Protein 5MFG (pdb70)

Structure (mmCIF, N/CA/C/O backbone):
data_5MFG
#
_entry.id   5MFG
#
_cell.length_a   168.540
_cell.length_b   168.540
_cell.length_c   80.580
_cell.angle_alpha   90.00
_cell.angle_beta   90.00
_cell.angle_gamma   120.00
#
_symmetry.space_group_name_H-M   'P 62'
#
loop_
_entity.id
_entity.type
_entity.pdbx_description
1 polymer YIIIM5AII
2 polymer (RR)4
3 non-polymer 'CALCIUM ION'
4 water water
#
loop_
_atom_site.group_PDB
_atom_site.id
_atom_site.type_symbol
_atom_site.label_atom_id
_atom_site.label_alt_id
_atom_site.label_comp_id
_atom_site.label_asym_id
_atom_site.label_entity_id
_atom_site.label_seq_id
_atom_site.pdbx_PDB_ins_code
_atom_site.Cartn_x
_atom_site.Cartn_y
_atom_site.Cartn_z
_atom_site.occupancy
_atom_site.B_iso_or_equiv
_atom_site.auth_seq_id
_atom_site.auth_comp_id
_atom_site.auth_asym_id
_atom_site.auth_atom_id
_atom_site.pdbx_PDB_model_num
ATOM 1 N N . GLU A 1 5 ? -50.735 171.346 16.299 1.00 63.15 12 GLU A N 1
ATOM 2 C CA . GLU A 1 5 ? -51.810 171.897 15.482 1.00 60.23 12 GLU A CA 1
ATOM 3 C C . GLU A 1 5 ? -51.266 172.898 14.472 1.00 56.25 12 GLU A C 1
ATOM 4 O O . GLU A 1 5 ? -50.595 173.862 14.836 1.00 52.15 12 GLU A O 1
ATOM 15 N N . LEU A 1 6 ? -51.564 172.660 13.199 1.00 56.78 13 LEU A N 1
ATOM 16 C CA . LEU A 1 6 ? -51.110 173.534 12.127 1.00 53.91 13 LEU A CA 1
ATOM 17 C C . LEU A 1 6 ? -52.124 174.650 11.893 1.00 52.08 13 LEU A C 1
ATOM 18 O O . LEU A 1 6 ? -51.728 175.812 11.740 1.00 53.70 13 LEU A O 1
ATOM 34 N N . PRO A 1 7 ? -53.428 174.357 11.861 1.00 50.56 14 PRO A N 1
ATOM 35 C CA . PRO A 1 7 ? -54.400 175.450 11.693 1.00 52.63 14 PRO A CA 1
ATOM 36 C C . PRO A 1 7 ? -54.324 176.494 12.788 1.00 52.48 14 PRO A C 1
ATOM 37 O O . PRO A 1 7 ? -54.595 177.673 12.528 1.00 55.73 14 PRO A O 1
ATOM 48 N N . GLN A 1 8 ? -53.971 176.098 14.012 1.00 53.21 15 GLN A N 1
ATOM 49 C CA . GLN A 1 8 ? -53.825 177.071 15.087 1.00 55.40 15 GLN A CA 1
ATOM 50 C C . GLN A 1 8 ? -52.838 178.163 14.693 1.00 55.44 15 GLN A C 1
ATOM 51 O O . GLN A 1 8 ? -53.116 179.357 14.856 1.00 58.45 15 GLN A O 1
ATOM 65 N N . MET A 1 9 ? -51.679 177.772 14.159 1.00 52.12 16 MET A N 1
ATOM 66 C CA . MET A 1 9 ? -50.713 178.758 13.690 1.00 51.00 16 MET A CA 1
ATOM 67 C C . MET A 1 9 ? -51.314 179.622 12.592 1.00 48.90 16 MET A C 1
ATOM 68 O O . MET A 1 9 ? -51.282 180.855 12.666 1.00 50.97 16 MET A O 1
ATOM 82 N N . VAL A 1 10 ? -51.866 178.986 11.556 1.00 45.45 17 VAL A N 1
ATOM 83 C CA . VAL A 1 10 ? -52.456 179.734 10.450 1.00 44.17 17 VAL A CA 1
ATOM 84 C C . VAL A 1 10 ? -53.445 180.758 10.984 1.00 46.19 17 VAL A C 1
ATOM 85 O O . VAL A 1 10 ? -53.431 181.932 10.594 1.00 46.35 17 VAL A O 1
ATOM 98 N N . GLN A 1 11 ? -54.318 180.326 11.894 1.00 49.04 18 GLN A N 1
ATOM 99 C CA . GLN A 1 11 ? -55.209 181.259 12.570 1.00 48.15 18 GLN A CA 1
ATOM 100 C C . GLN A 1 11 ? -54.414 182.388 13.211 1.00 45.13 18 GLN A C 1
ATOM 101 O O . GLN A 1 11 ? -54.737 183.568 13.042 1.00 45.13 18 GLN A O 1
ATOM 115 N N . GLN A 1 12 ? -53.355 182.038 13.942 1.00 43.81 19 GLN A N 1
ATOM 116 C CA . GLN A 1 12 ? -52.564 183.017 14.677 1.00 47.68 19 GLN A CA 1
ATOM 117 C C . GLN A 1 12 ? -51.762 183.939 13.771 1.00 44.94 19 GLN A C 1
ATOM 118 O O . GLN A 1 12 ? -51.106 184.854 14.280 1.00 41.10 19 GLN A O 1
ATOM 132 N N . LEU A 1 13 ? -51.794 183.732 12.453 1.00 43.27 20 LEU A N 1
ATOM 133 C CA . LEU A 1 13 ? -51.148 184.668 11.543 1.00 40.55 20 LEU A CA 1
ATOM 134 C C . LEU A 1 13 ? -51.927 185.967 11.410 1.00 39.60 20 LEU A C 1
ATOM 135 O O . LEU A 1 13 ? -51.380 186.952 10.905 1.00 37.45 20 LEU A O 1
ATOM 151 N N . ASN A 1 14 ? -53.187 185.986 11.837 1.00 39.89 21 ASN A N 1
ATOM 152 C CA . ASN A 1 14 ? -53.998 187.194 11.857 1.00 39.80 21 ASN A CA 1
ATOM 153 C C . ASN A 1 14 ? -54.125 187.785 13.249 1.00 36.95 21 ASN A C 1
ATOM 154 O O . ASN A 1 14 ? -54.856 188.762 13.429 1.00 37.69 21 ASN A O 1
ATOM 165 N N . SER A 1 15 ? -53.437 187.220 14.230 1.00 37.70 22 SER A N 1
ATOM 166 C CA . SER A 1 15 ? -53.539 187.719 15.587 1.00 39.13 22 SER A CA 1
ATOM 167 C C . SER A 1 15 ? -52.965 189.132 15.664 1.00 41.66 22 SER A C 1
ATOM 168 O O . SER A 1 15 ? -51.914 189.407 15.081 1.00 35.75 22 SER A O 1
ATOM 176 N N . PRO A 1 16 ? -53.627 190.053 16.367 1.00 39.82 23 PRO A N 1
ATOM 177 C CA . PRO A 1 16 ? -53.020 191.366 16.599 1.00 40.29 23 PRO A CA 1
ATOM 178 C C . PRO A 1 16 ? -51.959 191.354 17.683 1.00 41.78 23 PRO A C 1
ATOM 179 O O . PRO A 1 16 ? -51.314 192.383 17.912 1.00 41.87 23 PRO A O 1
ATOM 190 N N . ASP A 1 17 ? -51.770 190.223 18.352 1.00 38.51 24 ASP A N 1
ATOM 191 C CA . ASP A 1 17 ? -50.758 190.091 19.390 1.00 39.83 24 ASP A CA 1
ATOM 192 C C . ASP A 1 17 ? -49.425 189.775 18.725 1.00 41.53 24 ASP A C 1
ATOM 193 O O . ASP A 1 17 ? -49.200 188.646 18.278 1.00 40.42 24 ASP A O 1
ATOM 202 N N . GLN A 1 18 ? -48.539 190.772 18.662 1.00 40.51 25 GLN A N 1
ATOM 203 C CA . GLN A 1 18 ? -47.271 190.595 17.961 1.00 39.31 25 GLN A CA 1
ATOM 204 C C . GLN A 1 18 ? -46.459 189.448 18.551 1.00 41.31 25 GLN A C 1
ATOM 205 O O . GLN A 1 18 ? -45.774 188.723 17.820 1.00 40.67 25 GLN A O 1
ATOM 219 N N . GLN A 1 19 ? -46.514 189.271 19.870 1.00 42.78 26 GLN A N 1
ATOM 220 C CA . GLN A 1 19 ? -45.780 188.173 20.492 1.00 45.71 26 GLN A CA 1
ATOM 221 C C . GLN A 1 19 ? -46.346 186.826 20.064 1.00 45.75 26 GLN A C 1
ATOM 222 O O . GLN A 1 19 ? -45.591 185.887 19.788 1.00 47.85 26 GLN A O 1
ATOM 236 N N . GLU A 1 20 ? -47.674 186.713 20.001 1.00 46.37 27 GLU A N 1
ATOM 237 C CA . GLU A 1 20 ? -48.298 185.480 19.533 1.00 47.65 27 GLU A CA 1
ATOM 238 C C . GLU A 1 20 ? -48.096 185.293 18.036 1.00 47.29 27 GLU A C 1
ATOM 239 O O . GLU A 1 20 ? -48.014 184.157 17.557 1.00 43.97 27 GLU A O 1
ATOM 251 N N . LEU A 1 21 ? -48.006 186.391 17.286 1.00 42.84 28 LEU A N 1
ATOM 252 C CA . LEU A 1 21 ? -47.766 186.297 15.852 1.00 41.21 28 LEU A CA 1
ATOM 253 C C . LEU A 1 21 ? -46.338 185.852 15.563 1.00 39.65 28 LEU A C 1
ATOM 254 O O . LEU A 1 21 ? -46.110 184.965 14.733 1.00 40.12 28 LEU A O 1
ATOM 270 N N . GLN A 1 22 ? -45.362 186.453 16.248 1.00 39.93 29 GLN A N 1
ATOM 271 C CA . GLN A 1 22 ? -43.961 186.135 15.987 1.00 43.45 29 GLN A CA 1
ATOM 272 C C . GLN A 1 22 ? -43.646 184.681 16.304 1.00 42.67 29 GLN A C 1
ATOM 273 O O . GLN A 1 22 ? -42.784 184.075 15.656 1.00 36.83 29 GLN A O 1
ATOM 287 N N . SER A 1 23 ? -44.315 184.109 17.305 1.00 43.44 30 SER A N 1
ATOM 288 C CA . SER A 1 23 ? -44.109 182.701 17.615 1.00 44.14 30 SER A CA 1
ATOM 289 C C . SER A 1 23 ? -44.641 181.812 16.499 1.00 42.02 30 SER A C 1
ATOM 290 O O . SER A 1 23 ? -43.980 180.850 16.095 1.00 46.41 30 SER A O 1
ATOM 298 N N . ALA A 1 24 ? -45.831 182.123 15.984 1.00 46.95 31 ALA A N 1
ATOM 299 C CA . ALA A 1 24 ? -46.396 181.330 14.898 1.00 42.61 31 ALA A CA 1
ATOM 300 C C . ALA A 1 24 ? -45.572 181.456 13.627 1.00 40.01 31 ALA A C 1
ATOM 301 O O . ALA A 1 24 ? -45.538 180.523 12.818 1.00 40.95 31 ALA A O 1
ATOM 308 N N . LEU A 1 25 ? -44.915 182.598 13.432 1.00 41.30 32 LEU A N 1
ATOM 309 C CA . LEU A 1 25 ? -44.088 182.793 12.246 1.00 44.18 32 LEU A CA 1
ATOM 310 C C . LEU A 1 25 ? -42.830 181.937 12.311 1.00 45.17 32 LEU A C 1
ATOM 311 O O . LEU A 1 25 ? -42.590 181.094 11.439 1.00 44.29 32 LEU A O 1
ATOM 327 N N . ARG A 1 26 ? -42.007 182.142 13.341 1.00 44.63 33 ARG A N 1
ATOM 328 C CA . ARG A 1 26 ? -40.756 181.398 13.437 1.00 47.29 33 ARG A CA 1
ATOM 329 C C . ARG A 1 26 ? -41.017 179.898 13.468 1.00 46.64 33 ARG A C 1
ATOM 330 O O . ARG A 1 26 ? -40.244 179.114 12.905 1.00 58.51 33 ARG A O 1
ATOM 351 N N . LYS A 1 27 ? -42.108 179.478 14.110 1.00 43.43 34 LYS A N 1
ATOM 352 C CA . LYS A 1 27 ? -42.459 178.063 14.103 1.00 45.48 34 LYS A CA 1
ATOM 353 C C . LYS A 1 27 ? -42.827 177.602 12.700 1.00 46.73 34 LYS A C 1
ATOM 354 O O . LYS A 1 27 ? -42.525 176.469 12.311 1.00 54.57 34 LYS A O 1
ATOM 373 N N . LEU A 1 28 ? -43.483 178.466 11.928 1.00 41.84 35 LEU A N 1
ATOM 374 C CA . LEU A 1 28 ? -43.798 178.124 10.549 1.00 46.09 35 LEU A CA 1
ATOM 375 C C . LEU A 1 28 ? -42.531 178.008 9.715 1.00 45.31 35 LEU A C 1
ATOM 376 O O . LEU A 1 28 ? -42.417 177.112 8.871 1.00 44.50 35 LEU A O 1
ATOM 392 N N . SER A 1 29 ? -41.575 178.915 9.930 1.00 45.32 36 SER A N 1
ATOM 393 C CA . SER A 1 29 ? -40.279 178.796 9.273 1.00 45.01 36 SER A CA 1
ATOM 394 C C . SER A 1 29 ? -39.630 177.459 9.600 1.00 45.45 36 SER A C 1
ATOM 395 O O . SER A 1 29 ? -38.991 176.841 8.741 1.00 47.87 36 SER A O 1
ATOM 403 N N . GLN A 1 30 ? -39.788 176.997 10.840 1.00 46.49 37 GLN A N 1
ATOM 404 C CA . GLN A 1 30 ? -39.269 175.688 11.218 1.00 50.04 37 GLN A CA 1
ATOM 405 C C . GLN A 1 30 ? -39.986 174.578 10.461 1.00 49.00 37 GLN A C 1
ATOM 406 O O . GLN A 1 30 ? -39.350 173.629 9.989 1.00 52.37 37 GLN A O 1
ATOM 420 N N . ILE A 1 31 ? -41.308 174.686 10.324 1.00 45.97 38 ILE A N 1
ATOM 421 C CA . ILE A 1 31 ? -42.071 173.658 9.626 1.00 48.20 38 ILE A CA 1
ATOM 422 C C . ILE A 1 31 ? -41.765 173.684 8.135 1.00 48.65 38 ILE A C 1
ATOM 423 O O . ILE A 1 31 ? -41.615 172.634 7.501 1.00 52.25 38 ILE A O 1
ATOM 439 N N . ALA A 1 32 ? -41.677 174.879 7.549 1.00 45.46 39 ALA A N 1
ATOM 440 C CA . ALA A 1 32 ? -41.370 174.978 6.128 1.00 46.07 39 ALA A CA 1
ATOM 441 C C . ALA A 1 32 ? -40.072 174.261 5.792 1.00 46.94 39 ALA A C 1
ATOM 442 O O . ALA A 1 32 ? -39.929 173.719 4.691 1.00 47.41 39 ALA A O 1
ATOM 449 N N . SER A 1 33 ? -39.119 174.254 6.717 1.00 50.06 40 SER A N 1
ATOM 450 C CA . SER A 1 33 ? -37.930 173.438 6.558 1.00 51.13 40 SER A CA 1
ATOM 451 C C . SER A 1 33 ? -38.269 171.976 6.825 1.00 54.77 40 SER A C 1
ATOM 452 O O . SER A 1 33 ? -39.298 171.648 7.421 1.00 61.99 40 SER A O 1
ATOM 460 N N . GLY A 1 34 ? -37.392 171.094 6.370 1.00 61.95 41 GLY A N 1
ATOM 461 C CA . GLY A 1 34 ? -37.557 169.676 6.591 1.00 63.12 41 GLY A CA 1
ATOM 462 C C . GLY A 1 34 ? -38.235 168.915 5.476 1.00 59.26 41 GLY A C 1
ATOM 463 O O . GLY A 1 34 ? -38.679 167.786 5.710 1.00 61.94 41 GLY A O 1
ATOM 467 N N . GLY A 1 35 ? -38.337 169.491 4.281 1.00 58.29 42 GLY A N 1
ATOM 468 C CA . GLY A 1 35 ? -38.832 168.760 3.131 1.00 59.13 42 GLY A CA 1
ATOM 469 C C . GLY A 1 35 ? -40.069 169.361 2.500 1.00 49.17 42 GLY A C 1
ATOM 470 O O . GLY A 1 35 ? -40.798 170.127 3.136 1.00 49.69 42 GLY A O 1
ATOM 474 N N . ASN A 1 36 ? -40.313 169.008 1.235 1.00 46.69 43 ASN A N 1
ATOM 475 C CA . ASN A 1 36 ? -41.487 169.497 0.525 1.00 48.02 43 ASN A CA 1
ATOM 476 C C . ASN A 1 36 ? -42.785 169.019 1.155 1.00 50.56 43 ASN A C 1
ATOM 477 O O . ASN A 1 36 ? -43.825 169.656 0.963 1.00 55.97 43 ASN A O 1
ATOM 488 N N . GLU A 1 37 ? -42.753 167.905 1.889 1.00 54.85 44 GLU A N 1
ATOM 489 C CA . GLU A 1 37 ? -43.970 167.387 2.504 1.00 55.89 44 GLU A CA 1
ATOM 490 C C . GLU A 1 37 ? -44.501 168.350 3.555 1.00 51.59 44 GLU A C 1
ATOM 491 O O . GLU A 1 37 ? -45.686 168.704 3.549 1.00 49.30 44 GLU A O 1
ATOM 503 N N . GLN A 1 38 ? -43.637 168.782 4.475 1.00 53.50 45 GLN A N 1
ATOM 504 C CA . GLN A 1 38 ? -44.051 169.779 5.454 1.00 55.31 45 GLN A CA 1
ATOM 505 C C . GLN A 1 38 ? -44.396 171.100 4.779 1.00 57.33 45 GLN A C 1
ATOM 506 O O . GLN A 1 38 ? -45.306 171.808 5.226 1.00 51.97 45 GLN A O 1
ATOM 520 N N . ILE A 1 39 ? -43.691 171.444 3.699 1.00 55.08 46 ILE A N 1
ATOM 521 C CA . ILE A 1 39 ? -44.040 172.634 2.929 1.00 49.03 46 ILE A CA 1
ATOM 522 C C . ILE A 1 39 ? -45.468 172.523 2.412 1.00 46.56 46 ILE A C 1
ATOM 523 O O . ILE A 1 39 ? -46.271 173.454 2.540 1.00 46.58 46 ILE A O 1
ATOM 539 N N . GLN A 1 40 ? -45.807 171.376 1.824 1.00 46.96 47 GLN A N 1
ATOM 540 C CA . GLN A 1 40 ? -47.144 171.204 1.268 1.00 47.50 47 GLN A CA 1
ATOM 541 C C . GLN A 1 40 ? -48.204 171.275 2.358 1.00 47.38 47 GLN A C 1
ATOM 542 O O . GLN A 1 40 ? -49.288 171.831 2.146 1.00 44.03 47 GLN A O 1
ATOM 556 N N . ALA A 1 41 ? -47.912 170.712 3.533 1.00 47.35 48 ALA A N 1
ATOM 557 C CA . ALA A 1 41 ? -48.857 170.784 4.641 1.00 51.26 48 ALA A CA 1
ATOM 558 C C . ALA A 1 41 ? -49.140 172.229 5.019 1.00 49.94 48 ALA A C 1
ATOM 559 O O . ALA A 1 41 ? -50.292 172.604 5.266 1.00 49.00 48 ALA A O 1
ATOM 566 N N . VAL A 1 42 ? -48.096 173.055 5.075 1.00 51.65 49 VAL A N 1
ATOM 567 C CA . VAL A 1 42 ? -48.285 174.481 5.319 1.00 48.43 49 VAL A CA 1
ATOM 568 C C . VAL A 1 42 ? -49.175 175.084 4.241 1.00 46.24 49 VAL A C 1
ATOM 569 O O . VAL A 1 42 ? -50.105 175.845 4.530 1.00 46.86 49 VAL A O 1
ATOM 582 N N . ILE A 1 43 ? -48.906 174.744 2.978 1.00 45.99 50 ILE A N 1
ATOM 583 C CA . ILE A 1 43 ? -49.692 175.288 1.876 1.00 43.08 50 ILE A CA 1
ATOM 584 C C . ILE A 1 43 ? -51.144 174.851 1.991 1.00 45.52 50 ILE A C 1
ATOM 585 O O . ILE A 1 43 ? -52.065 175.642 1.760 1.00 55.60 50 ILE A O 1
ATOM 601 N N . ASP A 1 44 ? -51.373 173.584 2.343 1.00 46.75 51 ASP A N 1
ATOM 602 C CA . ASP A 1 44 ? -52.737 173.071 2.402 1.00 48.49 51 ASP A CA 1
ATOM 603 C C . ASP A 1 44 ? -53.534 173.708 3.532 1.00 48.59 51 ASP A C 1
ATOM 604 O O . ASP A 1 44 ? -54.746 173.903 3.397 1.00 57.67 51 ASP A O 1
ATOM 613 N N . ALA A 1 45 ? -52.881 174.040 4.646 1.00 49.78 52 ALA A N 1
ATOM 614 C CA . ALA A 1 45 ? -53.567 174.681 5.762 1.00 50.61 52 ALA A CA 1
ATOM 615 C C . ALA A 1 45 ? -54.019 176.100 5.444 1.00 46.43 52 ALA A C 1
ATOM 616 O O . ALA A 1 45 ? -54.680 176.719 6.285 1.00 46.68 52 ALA A O 1
ATOM 623 N N . GLY A 1 46 ? -53.680 176.628 4.271 1.00 46.64 53 GLY A N 1
ATOM 624 C CA . GLY A 1 46 ? -54.166 177.931 3.860 1.00 47.94 53 GLY A CA 1
ATOM 625 C C . GLY A 1 46 ? -53.459 179.099 4.509 1.00 45.85 53 GLY A C 1
ATOM 626 O O . GLY A 1 46 ? -54.111 180.075 4.898 1.00 47.98 53 GLY A O 1
ATOM 630 N N . ALA A 1 47 ? -52.138 179.033 4.631 1.00 41.34 54 ALA A N 1
ATOM 631 C CA . ALA A 1 47 ? -51.387 180.095 5.285 1.00 46.82 54 ALA A CA 1
ATOM 632 C C . ALA A 1 47 ? -50.982 181.215 4.337 1.00 44.29 54 ALA A C 1
ATOM 633 O O . ALA A 1 47 ? -50.911 182.373 4.760 1.00 50.47 54 ALA A O 1
ATOM 640 N N . LEU A 1 48 ? -50.728 180.902 3.069 1.00 42.24 55 LEU A N 1
ATOM 641 C CA . LEU A 1 48 ? -50.102 181.864 2.165 1.00 41.49 55 LEU A CA 1
ATOM 642 C C . LEU A 1 48 ? -50.799 183.218 2.113 1.00 40.18 55 LEU A C 1
ATOM 643 O O . LEU A 1 48 ? -50.095 184.240 2.146 1.00 41.95 55 LEU A O 1
ATOM 659 N N . PRO A 1 49 ? -52.128 183.311 2.025 1.00 40.71 56 PRO A N 1
ATOM 660 C CA . PRO A 1 49 ? -52.752 184.647 1.967 1.00 41.50 56 PRO A CA 1
ATOM 661 C C . PRO A 1 49 ? -52.331 185.562 3.105 1.00 38.30 56 PRO A C 1
ATOM 662 O O . PRO A 1 49 ? -51.989 186.726 2.868 1.00 37.11 56 PRO A O 1
ATOM 673 N N . ALA A 1 50 ? -52.347 185.064 4.342 1.00 40.60 57 ALA A N 1
ATOM 674 C CA . ALA A 1 50 ? -51.937 185.884 5.477 1.00 40.50 57 ALA A CA 1
ATOM 675 C C . ALA A 1 50 ? -50.438 186.155 5.449 1.00 39.21 57 ALA A C 1
ATOM 676 O O . ALA A 1 50 ? -49.991 187.239 5.840 1.00 36.59 57 ALA A O 1
ATOM 683 N N . LEU A 1 51 ? -49.647 185.182 4.994 1.00 38.73 58 LEU A N 1
ATOM 684 C CA . LEU A 1 51 ? -48.202 185.370 4.891 1.00 42.03 58 LEU A CA 1
ATOM 685 C C . LEU A 1 51 ? -47.864 186.531 3.968 1.00 38.78 58 LEU A C 1
ATOM 686 O O . LEU A 1 51 ? -47.167 187.473 4.358 1.00 39.13 58 LEU A O 1
ATOM 702 N N . VAL A 1 52 ? -48.332 186.462 2.722 1.00 35.45 59 VAL A N 1
ATOM 703 C CA . VAL A 1 52 ? -48.045 187.517 1.756 1.00 33.54 59 VAL A CA 1
ATOM 704 C C . VAL A 1 52 ? -48.554 188.856 2.267 1.00 31.70 59 VAL A C 1
ATOM 705 O O . VAL A 1 52 ? -47.907 189.894 2.090 1.00 33.46 59 VAL A O 1
ATOM 718 N N . GLN A 1 53 ? -49.722 188.852 2.910 1.00 37.10 60 GLN A N 1
ATOM 719 C CA . GLN A 1 53 ? -50.294 190.085 3.437 1.00 33.70 60 GLN A CA 1
ATOM 720 C C . GLN A 1 53 ? -49.303 190.808 4.339 1.00 35.61 60 GLN A C 1
ATOM 721 O O . GLN A 1 53 ? -49.220 192.041 4.328 1.00 34.68 60 GLN A O 1
ATOM 735 N N . LEU A 1 54 ? -48.532 190.054 5.120 1.00 37.51 61 LEU A N 1
ATOM 736 C CA . LEU A 1 54 ? -47.566 190.648 6.032 1.00 34.88 61 LEU A CA 1
ATOM 737 C C . LEU A 1 54 ? -46.352 191.226 5.320 1.00 35.32 61 LEU A C 1
ATOM 738 O O . LEU A 1 54 ? -45.512 191.841 5.983 1.00 34.02 61 LEU A O 1
ATOM 754 N N . LEU A 1 55 ? -46.230 191.045 4.003 1.00 33.52 62 LEU A N 1
ATOM 755 C CA . LEU A 1 55 ? -45.087 191.589 3.278 1.00 34.60 62 LEU A CA 1
ATOM 756 C C . LEU A 1 55 ? -45.177 193.095 3.082 1.00 33.60 62 LEU A C 1
ATOM 757 O O . LEU A 1 55 ? -44.185 193.710 2.682 1.00 32.08 62 LEU A O 1
ATOM 773 N N . SER A 1 56 ? -46.332 193.696 3.337 1.00 35.95 63 SER A N 1
ATOM 774 C CA . SER A 1 56 ? -46.473 195.142 3.334 1.00 36.18 63 SER A CA 1
ATOM 775 C C . SER A 1 56 ? -46.265 195.746 4.716 1.00 34.01 63 SER A C 1
ATOM 776 O O . SER A 1 56 ? -46.493 196.945 4.895 1.00 37.67 63 SER A O 1
ATOM 784 N N . SER A 1 57 ? -45.827 194.949 5.685 1.00 35.69 64 SER A N 1
ATOM 785 C CA . SER A 1 57 ? -45.752 195.409 7.062 1.00 33.15 64 SER A CA 1
ATOM 786 C C . SER A 1 57 ? -44.584 196.376 7.249 1.00 33.45 64 SER A C 1
ATOM 787 O O . SER A 1 57 ? -43.479 196.118 6.763 1.00 29.37 64 SER A O 1
ATOM 795 N N . PRO A 1 58 ? -44.791 197.492 7.953 1.00 36.94 65 PRO A N 1
ATOM 796 C CA . PRO A 1 58 ? -43.665 198.349 8.340 1.00 36.03 65 PRO A CA 1
ATOM 797 C C . PRO A 1 58 ? -42.906 197.845 9.555 1.00 34.10 65 PRO A C 1
ATOM 798 O O . PRO A 1 58 ? -41.979 198.523 10.011 1.00 30.80 65 PRO A O 1
ATOM 809 N N . ASN A 1 59 ? -43.287 196.687 10.091 1.00 32.59 66 ASN A N 1
ATOM 810 C CA . ASN A 1 59 ? -42.610 196.084 11.233 1.00 33.69 66 ASN A CA 1
ATOM 811 C C . ASN A 1 59 ? -41.523 195.168 10.690 1.00 34.16 66 ASN A C 1
ATOM 812 O O . ASN A 1 59 ? -41.800 194.068 10.209 1.00 30.28 66 ASN A O 1
ATOM 823 N N . GLU A 1 60 ? -40.275 195.625 10.772 1.00 33.58 67 GLU A N 1
ATOM 824 C CA . GLU A 1 60 ? -39.173 194.860 10.205 1.00 32.93 67 GLU A CA 1
ATOM 825 C C . GLU A 1 60 ? -39.021 193.506 10.884 1.00 29.64 67 GLU A C 1
ATOM 826 O O . GLU A 1 60 ? -38.616 192.533 10.242 1.00 36.74 67 GLU A O 1
ATOM 838 N N . GLN A 1 61 ? -39.341 193.424 12.174 1.00 29.41 68 GLN A N 1
ATOM 839 C CA . GLN A 1 61 ? -39.240 192.154 12.884 1.00 33.42 68 GLN A CA 1
ATOM 840 C C . GLN A 1 61 ? -40.212 191.131 12.314 1.00 32.26 68 GLN A C 1
ATOM 841 O O . GLN A 1 61 ? -39.863 189.959 12.140 1.00 29.93 68 GLN A O 1
ATOM 855 N N . ILE A 1 62 ? -41.438 191.558 12.020 1.00 32.62 69 ILE A N 1
ATOM 856 C CA . ILE A 1 62 ? -42.412 190.667 11.403 1.00 32.21 69 ILE A CA 1
ATOM 857 C C . ILE A 1 62 ? -42.044 190.410 9.949 1.00 33.20 69 ILE A C 1
ATOM 858 O O . ILE A 1 62 ? -42.066 189.269 9.475 1.00 32.14 69 ILE A O 1
ATOM 874 N N . LEU A 1 63 ? -41.709 191.472 9.217 1.00 31.99 70 LEU A N 1
ATOM 875 C CA . LEU A 1 63 ? -41.353 191.331 7.810 1.00 32.64 70 LEU A CA 1
ATOM 876 C C . LEU A 1 63 ? -40.222 190.328 7.627 1.00 30.48 70 LEU A C 1
ATOM 877 O O . LEU A 1 63 ? -40.306 189.417 6.797 1.00 28.60 70 LEU A O 1
ATOM 893 N N . GLN A 1 64 ? -39.152 190.477 8.405 1.00 32.66 71 GLN A N 1
ATOM 894 C CA . GLN A 1 64 ? -38.007 189.585 8.274 1.00 36.89 71 GLN A CA 1
ATOM 895 C C . GLN A 1 64 ? -38.432 188.124 8.375 1.00 37.80 71 GLN A C 1
ATOM 896 O O . GLN A 1 64 ? -38.236 187.338 7.442 1.00 40.97 71 GLN A O 1
ATOM 910 N N . GLU A 1 65 ? -39.029 187.743 9.504 1.00 37.33 72 GLU A N 1
ATOM 911 C CA . GLU A 1 65 ? -39.408 186.348 9.692 1.00 36.23 72 GLU A CA 1
ATOM 912 C C . GLU A 1 65 ? -40.420 185.903 8.647 1.00 34.65 72 GLU A C 1
ATOM 913 O O . GLU A 1 65 ? -40.412 184.739 8.232 1.00 34.27 72 GLU A O 1
ATOM 925 N N . ALA A 1 66 ? -41.292 186.807 8.203 1.00 34.85 73 ALA A N 1
ATOM 926 C CA . ALA A 1 66 ? -42.228 186.469 7.137 1.00 36.30 73 ALA A CA 1
ATOM 927 C C . ALA A 1 66 ? -41.488 186.090 5.861 1.00 36.83 73 ALA A C 1
ATOM 928 O O . ALA A 1 66 ? -41.777 185.060 5.244 1.00 35.84 73 ALA A O 1
ATOM 935 N N . LEU A 1 67 ? -40.536 186.926 5.442 1.00 35.70 74 LEU A N 1
ATOM 936 C CA . LEU A 1 67 ? -39.714 186.594 4.283 1.00 37.04 74 LEU A CA 1
ATOM 937 C C . LEU A 1 67 ? -38.982 185.276 4.492 1.00 34.45 74 LEU A C 1
ATOM 938 O O . LEU A 1 67 ? -38.814 184.492 3.552 1.00 35.15 74 LEU A O 1
ATOM 954 N N . TRP A 1 68 ? -38.539 185.018 5.721 1.00 39.28 75 TRP A N 1
ATOM 955 C CA . TRP A 1 68 ? -37.855 183.766 6.024 1.00 41.86 75 TRP A CA 1
ATOM 956 C C . TRP A 1 68 ? -38.749 182.572 5.715 1.00 41.33 75 TRP A C 1
ATOM 957 O O . TRP A 1 68 ? -38.318 181.604 5.079 1.00 42.45 75 TRP A O 1
ATOM 978 N N . ALA A 1 69 ? -40.004 182.624 6.160 1.00 37.04 76 ALA A N 1
ATOM 979 C CA . ALA A 1 69 ? -40.926 181.521 5.914 1.00 41.15 76 ALA A CA 1
ATOM 980 C C . ALA A 1 69 ? -41.214 181.359 4.425 1.00 38.80 76 ALA A C 1
ATOM 981 O O . ALA A 1 69 ? -41.205 180.242 3.897 1.00 39.58 76 ALA A O 1
ATOM 988 N N . LEU A 1 70 ? -41.480 182.466 3.733 1.00 37.67 77 LEU A N 1
ATOM 989 C CA . LEU A 1 70 ? -41.767 182.402 2.307 1.00 37.09 77 LEU A CA 1
ATOM 990 C C . LEU A 1 70 ? -40.606 181.778 1.548 1.00 38.44 77 LEU A C 1
ATOM 991 O O . LEU A 1 70 ? -40.806 181.003 0.608 1.00 39.19 77 LEU A O 1
ATOM 1007 N N . SER A 1 71 ? -39.376 182.097 1.951 1.00 41.65 78 SER A N 1
ATOM 1008 C CA A SER A 1 71 ? -38.214 181.533 1.274 0.57 46.40 78 SER A CA 1
ATOM 1009 C CA B SER A 1 71 ? -38.209 181.533 1.282 0.43 48.64 78 SER A CA 1
ATOM 1010 C C . SER A 1 71 ? -38.149 180.024 1.466 1.00 43.35 78 SER A C 1
ATOM 1011 O O . SER A 1 71 ? -37.863 179.284 0.517 1.00 43.48 78 SER A O 1
ATOM 1025 N N . ASN A 1 72 ? -38.407 179.547 2.684 1.00 40.05 79 ASN A N 1
ATOM 1026 C CA . ASN A 1 72 ? -38.413 178.109 2.924 1.00 41.87 79 ASN A CA 1
ATOM 1027 C C . ASN A 1 72 ? -39.463 177.433 2.058 1.00 41.66 79 ASN A C 1
ATOM 1028 O O . ASN A 1 72 ? -39.185 176.438 1.381 1.00 46.62 79 ASN A O 1
ATOM 1039 N N . ILE A 1 73 ? -40.682 177.973 2.064 1.00 43.22 80 ILE A N 1
ATOM 1040 C CA . ILE A 1 73 ? -41.737 177.447 1.206 1.00 41.73 80 ILE A CA 1
ATOM 1041 C C . ILE A 1 73 ? -41.284 177.445 -0.246 1.00 40.48 80 ILE A C 1
ATOM 1042 O O . ILE A 1 73 ? -41.533 176.489 -0.990 1.00 45.80 80 ILE A O 1
ATOM 1058 N N . ALA A 1 74 ? -40.611 178.513 -0.673 1.00 41.10 81 ALA A N 1
ATOM 1059 C CA . ALA A 1 74 ? -40.145 178.610 -2.048 1.00 47.18 81 ALA A CA 1
ATOM 1060 C C . ALA A 1 74 ? -38.975 177.683 -2.340 1.00 41.16 81 ALA A C 1
ATOM 1061 O O . ALA A 1 74 ? -38.589 177.554 -3.507 1.00 37.04 81 ALA A O 1
ATOM 1068 N N . SER A 1 75 ? -38.399 177.045 -1.324 1.00 42.86 82 SER A N 1
ATOM 1069 C CA . SER A 1 75 ? -37.336 176.076 -1.547 1.00 44.75 82 SER A CA 1
ATOM 1070 C C . SER A 1 75 ? -37.868 174.712 -1.964 1.00 49.85 82 SER A C 1
ATOM 1071 O O . SER A 1 75 ? -37.070 173.806 -2.226 1.00 50.98 82 SER A O 1
ATOM 1079 N N . GLY A 1 76 ? -39.184 174.544 -2.035 1.00 47.06 83 GLY A N 1
ATOM 1080 C CA . GLY A 1 76 ? -39.775 173.284 -2.425 1.00 48.35 83 GLY A CA 1
ATOM 1081 C C . GLY A 1 76 ? -39.797 173.111 -3.929 1.00 44.62 83 GLY A C 1
ATOM 1082 O O . GLY A 1 76 ? -39.019 173.720 -4.669 1.00 42.34 83 GLY A O 1
ATOM 1086 N N . GLY A 1 77 ? -40.709 172.262 -4.384 1.00 40.95 84 GLY A N 1
ATOM 1087 C CA . GLY A 1 77 ? -40.835 171.992 -5.798 1.00 41.53 84 GLY A CA 1
ATOM 1088 C C . GLY A 1 77 ? -41.471 173.145 -6.547 1.00 43.89 84 GLY A C 1
ATOM 1089 O O . GLY A 1 77 ? -42.034 174.078 -5.974 1.00 41.33 84 GLY A O 1
ATOM 1093 N N . ASN A 1 78 ? -41.368 173.069 -7.877 1.00 42.45 85 ASN A N 1
ATOM 1094 C CA . ASN A 1 78 ? -41.972 174.088 -8.728 1.00 42.67 85 ASN A CA 1
ATOM 1095 C C . ASN A 1 78 ? -43.448 174.268 -8.405 1.00 46.33 85 ASN A C 1
ATOM 1096 O O . ASN A 1 78 ? -43.948 175.397 -8.353 1.00 47.23 85 ASN A O 1
ATOM 1107 N N . GLU A 1 79 ? -44.164 173.164 -8.190 1.00 52.43 86 GLU A N 1
ATOM 1108 C CA . GLU A 1 79 ? -45.565 173.262 -7.797 1.00 52.00 86 GLU A CA 1
ATOM 1109 C C . GLU A 1 79 ? -45.712 174.100 -6.536 1.00 49.94 86 GLU A C 1
ATOM 1110 O O . GLU A 1 79 ? -46.593 174.962 -6.450 1.00 49.02 86 GLU A O 1
ATOM 1122 N N . GLN A 1 80 ? -44.846 173.868 -5.551 1.00 47.30 87 GLN A N 1
ATOM 1123 C CA . GLN A 1 80 ? -44.906 174.636 -4.316 1.00 43.82 87 GLN A CA 1
ATOM 1124 C C . GLN A 1 80 ? -44.413 176.062 -4.525 1.00 48.37 87 GLN A C 1
ATOM 1125 O O . GLN A 1 80 ? -44.908 176.989 -3.873 1.00 44.46 87 GLN A O 1
ATOM 1139 N N . ILE A 1 81 ? -43.448 176.263 -5.424 1.00 45.48 88 ILE A N 1
ATOM 1140 C CA . ILE A 1 81 ? -43.057 177.620 -5.792 1.00 41.12 88 ILE A CA 1
ATOM 1141 C C . ILE A 1 81 ? -44.225 178.344 -6.444 1.00 41.93 88 ILE A C 1
ATOM 1142 O O . ILE A 1 81 ? -44.501 179.510 -6.141 1.00 45.83 88 ILE A O 1
ATOM 1158 N N . GLN A 1 82 ? -44.928 177.667 -7.353 1.00 43.75 89 GLN A N 1
ATOM 1159 C CA . GLN A 1 82 ? -46.022 178.310 -8.070 1.00 44.08 89 GLN A CA 1
ATOM 1160 C C . GLN A 1 82 ? -47.132 178.746 -7.126 1.00 42.47 89 GLN A C 1
ATOM 1161 O O . GLN A 1 82 ? -47.818 179.739 -7.390 1.00 42.32 89 GLN A O 1
ATOM 1175 N N . ALA A 1 83 ? -47.334 178.016 -6.030 1.00 43.19 90 ALA A N 1
ATOM 1176 C CA . ALA A 1 83 ? -48.315 178.442 -5.041 1.00 41.15 90 ALA A CA 1
ATOM 1177 C C . ALA A 1 83 ? -47.938 179.793 -4.456 1.00 39.26 90 ALA A C 1
ATOM 1178 O O . ALA A 1 83 ? -48.802 180.652 -4.246 1.00 40.82 90 ALA A O 1
ATOM 1185 N N . VAL A 1 84 ? -46.647 180.001 -4.192 1.00 39.63 91 VAL A N 1
ATOM 1186 C CA . VAL A 1 84 ? -46.183 181.292 -3.696 1.00 37.81 91 VAL A CA 1
ATOM 1187 C C . VAL A 1 84 ? -46.493 182.387 -4.705 1.00 39.53 91 VAL A C 1
ATOM 1188 O O . VAL A 1 84 ? -46.946 183.478 -4.340 1.00 38.23 91 VAL A O 1
ATOM 1201 N N . ILE A 1 85 ? -46.243 182.119 -5.986 1.00 38.93 92 ILE A N 1
ATOM 1202 C CA . ILE A 1 85 ? -46.547 183.099 -7.024 1.00 38.06 92 ILE A CA 1
ATOM 1203 C C . ILE A 1 85 ? -48.044 183.357 -7.077 1.00 38.04 92 ILE A C 1
ATOM 1204 O O . ILE A 1 85 ? -48.495 184.507 -7.126 1.00 36.50 92 ILE A O 1
ATOM 1220 N N . ASP A 1 86 ? -48.839 182.287 -7.070 1.00 40.66 93 ASP A N 1
ATOM 1221 C CA . ASP A 1 86 ? -50.287 182.448 -7.108 1.00 43.26 93 ASP A CA 1
ATOM 1222 C C . ASP A 1 86 ? -50.772 183.305 -5.948 1.00 44.91 93 ASP A C 1
ATOM 1223 O O . ASP A 1 86 ? -51.686 184.121 -6.109 1.00 56.32 93 ASP A O 1
ATOM 1232 N N . ALA A 1 87 ? -50.165 183.142 -4.771 1.00 41.79 94 ALA A N 1
ATOM 1233 C CA . ALA A 1 87 ? -50.575 183.917 -3.607 1.00 44.36 94 ALA A CA 1
ATOM 1234 C C . ALA A 1 87 ? -50.319 185.409 -3.784 1.00 45.00 94 ALA A C 1
ATOM 1235 O O . ALA A 1 87 ? -50.887 186.212 -3.035 1.00 42.70 94 ALA A O 1
ATOM 1242 N N . GLY A 1 88 ? -49.482 185.794 -4.746 1.00 43.49 95 GLY A N 1
ATOM 1243 C CA . GLY A 1 88 ? -49.255 187.195 -5.048 1.00 40.04 95 GLY A CA 1
ATOM 1244 C C . GLY A 1 88 ? -48.101 187.812 -4.286 1.00 39.36 95 GLY A C 1
ATOM 1245 O O . GLY A 1 88 ? -48.208 188.936 -3.789 1.00 40.81 95 GLY A O 1
ATOM 1249 N N . ALA A 1 89 ? -46.985 187.097 -4.199 1.00 37.19 96 ALA A N 1
ATOM 1250 C CA . ALA A 1 89 ? -45.841 187.571 -3.435 1.00 35.39 96 ALA A CA 1
ATOM 1251 C C . ALA A 1 89 ? -44.858 188.389 -4.258 1.00 36.85 96 ALA A C 1
ATOM 1252 O O . ALA A 1 89 ? -44.127 189.208 -3.688 1.00 36.62 96 ALA A O 1
ATOM 1259 N N . LEU A 1 90 ? -44.824 188.197 -5.575 1.00 36.21 97 LEU A N 1
ATOM 1260 C CA . LEU A 1 90 ? -43.772 188.813 -6.382 1.00 34.03 97 LEU A CA 1
ATOM 1261 C C . LEU A 1 90 ? -43.831 190.333 -6.371 1.00 35.04 97 LEU A C 1
ATOM 1262 O O . LEU A 1 90 ? -42.784 190.966 -6.155 1.00 34.88 97 LEU A O 1
ATOM 1278 N N . PRO A 1 91 ? -44.979 190.980 -6.587 1.00 36.33 98 PRO A N 1
ATOM 1279 C CA . PRO A 1 91 ? -44.973 192.453 -6.628 1.00 37.07 98 PRO A CA 1
ATOM 1280 C C . PRO A 1 91 ? -44.426 193.086 -5.361 1.00 37.64 98 PRO A C 1
ATOM 1281 O O . PRO A 1 91 ? -43.744 194.115 -5.429 1.00 42.26 98 PRO A O 1
ATOM 1292 N N . ALA A 1 92 ? -44.705 192.494 -4.200 1.00 36.50 99 ALA A N 1
ATOM 1293 C CA . ALA A 1 92 ? -44.169 193.025 -2.954 1.00 35.61 99 ALA A CA 1
ATOM 1294 C C . ALA A 1 92 ? -42.671 192.769 -2.848 1.00 37.78 99 ALA A C 1
ATOM 1295 O O . ALA A 1 92 ? -41.912 193.651 -2.432 1.00 42.51 99 ALA A O 1
ATOM 1302 N N . LEU A 1 93 ? -42.225 191.570 -3.224 1.00 34.90 100 LEU A N 1
ATOM 1303 C CA . LEU A 1 93 ? -40.797 191.278 -3.208 1.00 34.09 100 LEU A CA 1
ATOM 1304 C C . LEU A 1 93 ? -40.031 192.240 -4.103 1.00 32.93 100 LEU A C 1
ATOM 1305 O O . LEU A 1 93 ? -38.940 192.697 -3.747 1.00 29.56 100 LEU A O 1
ATOM 1321 N N . VAL A 1 94 ? -40.586 192.557 -5.272 1.00 31.36 101 VAL A N 1
ATOM 1322 C CA . VAL A 1 94 ? -39.889 193.424 -6.215 1.00 33.25 101 VAL A CA 1
ATOM 1323 C C . VAL A 1 94 ? -39.709 194.815 -5.626 1.00 34.99 101 VAL A C 1
ATOM 1324 O O . VAL A 1 94 ? -38.636 195.421 -5.740 1.00 31.88 101 VAL A O 1
ATOM 1337 N N . GLN A 1 95 ? -40.755 195.352 -4.999 1.00 35.04 102 GLN A N 1
ATOM 1338 C CA . GLN A 1 95 ? -40.636 196.683 -4.423 1.00 37.82 102 GLN A CA 1
ATOM 1339 C C . GLN A 1 95 ? -39.634 196.703 -3.280 1.00 32.93 102 GLN A C 1
ATOM 1340 O O . GLN A 1 95 ? -38.931 197.701 -3.091 1.00 31.89 102 GLN A O 1
ATOM 1354 N N . LEU A 1 96 ? -39.544 195.613 -2.519 1.00 33.03 103 LEU A N 1
ATOM 1355 C CA . LEU A 1 96 ? -38.573 195.539 -1.436 1.00 34.28 103 LEU A CA 1
ATOM 1356 C C . LEU A 1 96 ? -37.137 195.556 -1.939 1.00 31.64 103 LEU A C 1
ATOM 1357 O O . LEU A 1 96 ? -36.221 195.788 -1.147 1.00 29.02 103 LEU A O 1
ATOM 1373 N N . LEU A 1 97 ? -36.917 195.311 -3.230 1.00 29.92 104 LEU A N 1
ATOM 1374 C CA . LEU A 1 97 ? -35.568 195.375 -3.774 1.00 31.54 104 LEU A CA 1
ATOM 1375 C C . LEU A 1 97 ? -35.008 196.791 -3.746 1.00 33.14 104 LEU A C 1
ATOM 1376 O O . LEU A 1 97 ? -33.788 196.966 -3.834 1.00 29.85 104 LEU A O 1
ATOM 1392 N N . SER A 1 98 ? -35.864 197.798 -3.630 1.00 34.09 105 SER A N 1
ATOM 1393 C CA . SER A 1 98 ? -35.430 199.181 -3.524 1.00 34.98 105 SER A CA 1
ATOM 1394 C C . SER A 1 98 ? -35.269 199.631 -2.078 1.00 35.31 105 SER A C 1
ATOM 1395 O O . SER A 1 98 ? -35.057 200.822 -1.831 1.00 34.50 105 SER A O 1
ATOM 1403 N N . SER A 1 99 ? -35.354 198.710 -1.127 1.00 33.91 106 SER A N 1
ATOM 1404 C CA . SER A 1 99 ? -35.266 199.078 0.276 1.00 37.45 106 SER A CA 1
ATOM 1405 C C . SER A 1 99 ? -33.847 199.518 0.627 1.00 33.66 106 SER A C 1
ATOM 1406 O O . SER A 1 99 ? -32.876 198.920 0.154 1.00 31.89 106 SER A O 1
ATOM 1414 N N . PRO A 1 100 ? -33.688 200.553 1.456 1.00 34.44 107 PRO A N 1
ATOM 1415 C CA . PRO A 1 100 ? -32.363 200.875 1.991 1.00 36.11 107 PRO A CA 1
ATOM 1416 C C . PRO A 1 100 ? -31.951 200.002 3.162 1.00 35.23 107 PRO A C 1
ATOM 1417 O O . PRO A 1 100 ? -30.853 200.187 3.696 1.00 34.13 107 PRO A O 1
ATOM 1428 N N . ASN A 1 101 ? -32.803 199.065 3.571 1.00 34.16 108 ASN A N 1
ATOM 1429 C CA . ASN A 1 101 ? -32.540 198.199 4.716 1.00 32.02 108 ASN A CA 1
ATOM 1430 C C . ASN A 1 101 ? -31.882 196.925 4.204 1.00 32.09 108 ASN A C 1
ATOM 1431 O O . ASN A 1 101 ? -32.544 196.055 3.636 1.00 28.64 108 ASN A O 1
ATOM 1442 N N . GLU A 1 102 ? -30.571 196.809 4.420 1.00 29.93 109 GLU A N 1
ATOM 1443 C CA . GLU A 1 102 ? -29.833 195.666 3.897 1.00 32.77 109 GLU A CA 1
ATOM 1444 C C . GLU A 1 102 ? -30.363 194.350 4.451 1.00 31.05 109 GLU A C 1
ATOM 1445 O O . GLU A 1 102 ? -30.333 193.327 3.758 1.00 29.66 109 GLU A O 1
ATOM 1457 N N . GLN A 1 103 ? -30.842 194.348 5.694 1.00 26.52 110 GLN A N 1
ATOM 1458 C CA . GLN A 1 103 ? -31.396 193.127 6.267 1.00 31.25 110 GLN A CA 1
ATOM 1459 C C . GLN A 1 103 ? -32.603 192.663 5.466 1.00 29.39 110 GLN A C 1
ATOM 1460 O O . GLN A 1 103 ? -32.684 191.502 5.054 1.00 33.14 110 GLN A O 1
ATOM 1474 N N . ILE A 1 104 ? -33.550 193.567 5.227 1.00 31.41 111 ILE A N 1
ATOM 1475 C CA A ILE A 1 104 ? -34.723 193.235 4.423 0.30 39.46 111 ILE A CA 1
ATOM 1476 C CA B ILE A 1 104 ? -34.719 193.217 4.430 0.70 36.76 111 ILE A CA 1
ATOM 1477 C C . ILE A 1 104 ? -34.303 192.824 3.020 1.00 34.16 111 ILE A C 1
ATOM 1478 O O . ILE A 1 104 ? -34.819 191.853 2.456 1.00 32.93 111 ILE A O 1
ATOM 1508 N N . LEU A 1 105 ? -33.368 193.569 2.433 1.00 30.88 112 LEU A N 1
ATOM 1509 C CA . LEU A 1 105 ? -32.942 193.300 1.066 1.00 28.07 112 LEU A CA 1
ATOM 1510 C C . LEU A 1 105 ? -32.455 191.867 0.913 1.00 29.27 112 LEU A C 1
ATOM 1511 O O . LEU A 1 105 ? -32.846 191.165 -0.025 1.00 29.94 112 LEU A O 1
ATOM 1527 N N . GLN A 1 106 ? -31.598 191.413 1.828 1.00 32.49 113 GLN A N 1
ATOM 1528 C CA . GLN A 1 106 ? -31.120 190.035 1.772 1.00 34.00 113 GLN A CA 1
ATOM 1529 C C . GLN A 1 106 ? -32.283 189.055 1.776 1.00 34.50 113 GLN A C 1
ATOM 1530 O O . GLN A 1 106 ? -32.347 188.146 0.942 1.00 33.10 113 GLN A O 1
ATOM 1544 N N . GLU A 1 107 ? -33.211 189.219 2.719 1.00 35.75 114 GLU A N 1
ATOM 1545 C CA . GLU A 1 107 ? -34.332 188.294 2.820 1.00 35.02 114 GLU A CA 1
ATOM 1546 C C . GLU A 1 107 ? -35.194 188.338 1.567 1.00 34.61 114 GLU A C 1
ATOM 1547 O O . GLU A 1 107 ? -35.685 187.302 1.105 1.00 35.81 114 GLU A O 1
ATOM 1559 N N . ALA A 1 108 ? -35.390 189.528 1.001 1.00 29.26 115 ALA A N 1
ATOM 1560 C CA . ALA A 1 108 ? -36.179 189.638 -0.220 1.00 31.37 115 ALA A CA 1
ATOM 1561 C C . ALA A 1 108 ? -35.469 188.974 -1.388 1.00 31.58 115 ALA A C 1
ATOM 1562 O O . ALA A 1 108 ? -36.094 188.257 -2.177 1.00 31.17 115 ALA A O 1
ATOM 1569 N N . LEU A 1 109 ? -34.163 189.204 -1.518 1.00 30.14 116 LEU A N 1
ATOM 1570 C CA . LEU A 1 109 ? -33.407 188.554 -2.579 1.00 30.90 116 LEU A CA 1
ATOM 1571 C C . LEU A 1 109 ? -33.334 187.052 -2.366 1.00 30.64 116 LEU A C 1
ATOM 1572 O O . LEU A 1 109 ? -33.335 186.290 -3.336 1.00 32.27 116 LEU A O 1
ATOM 1588 N N . TRP A 1 110 ? -33.274 186.608 -1.111 1.00 32.23 117 TRP A N 1
ATOM 1589 C CA . TRP A 1 110 ? -33.256 185.176 -0.839 1.00 32.61 117 TRP A CA 1
ATOM 1590 C C . TRP A 1 110 ? -34.533 184.520 -1.344 1.00 35.03 117 TRP A C 1
ATOM 1591 O O . TRP A 1 110 ? -34.490 183.518 -2.066 1.00 35.12 117 TRP A O 1
ATOM 1612 N N . ALA A 1 111 ? -35.687 185.080 -0.977 1.00 35.96 118 ALA A N 1
ATOM 1613 C CA . ALA A 1 111 ? -36.957 184.523 -1.427 1.00 35.71 118 ALA A CA 1
ATOM 1614 C C . ALA A 1 111 ? -37.067 184.565 -2.944 1.00 33.09 118 ALA A C 1
ATOM 1615 O O . ALA A 1 111 ? -37.510 183.597 -3.572 1.00 30.66 118 ALA A O 1
ATOM 1622 N N . LEU A 1 112 ? -36.660 185.679 -3.551 1.00 32.39 119 LEU A N 1
ATOM 1623 C CA . LEU A 1 112 ? -36.816 185.846 -4.990 1.00 31.66 119 LEU A CA 1
ATOM 1624 C C . LEU A 1 112 ? -35.941 184.867 -5.761 1.00 33.45 119 LEU A C 1
ATOM 1625 O O . LEU A 1 112 ? -36.360 184.333 -6.794 1.00 33.22 119 LEU A O 1
ATOM 1641 N N . SER A 1 113 ? -34.723 184.623 -5.279 1.00 33.26 120 SER A N 1
ATOM 1642 C CA . SER A 1 113 ? -33.834 183.686 -5.955 1.00 33.71 120 SER A CA 1
ATOM 1643 C C . SER A 1 113 ? -34.367 182.261 -5.869 1.00 31.94 120 SER A C 1
ATOM 1644 O O . SER A 1 113 ? -34.281 181.501 -6.839 1.00 34.62 120 SER A O 1
ATOM 1652 N N . ASN A 1 114 ? -34.920 181.879 -4.717 1.00 32.92 121 ASN A N 1
ATOM 1653 C CA . ASN A 1 114 ? -35.519 180.555 -4.592 1.00 36.64 121 ASN A CA 1
ATOM 1654 C C . ASN A 1 114 ? -36.663 180.375 -5.580 1.00 35.44 121 ASN A C 1
ATOM 1655 O O . ASN A 1 114 ? -36.828 179.296 -6.160 1.00 36.72 121 ASN A O 1
ATOM 1666 N N . ILE A 1 115 ? -37.468 181.418 -5.781 1.00 36.35 122 ILE A N 1
ATOM 1667 C CA . ILE A 1 115 ? -38.525 181.352 -6.787 1.00 40.43 122 ILE A CA 1
ATOM 1668 C C . ILE A 1 115 ? -37.922 181.186 -8.175 1.00 38.02 122 ILE A C 1
ATOM 1669 O O . ILE A 1 115 ? -38.437 180.430 -9.006 1.00 35.34 122 ILE A O 1
ATOM 1685 N N . ALA A 1 116 ? -36.822 181.886 -8.448 1.00 39.92 123 ALA A N 1
ATOM 1686 C CA . ALA A 1 116 ? -36.158 181.788 -9.741 1.00 36.25 123 ALA A CA 1
ATOM 1687 C C . ALA A 1 116 ? -35.370 180.498 -9.906 1.00 37.13 123 ALA A C 1
ATOM 1688 O O . ALA A 1 116 ? -34.807 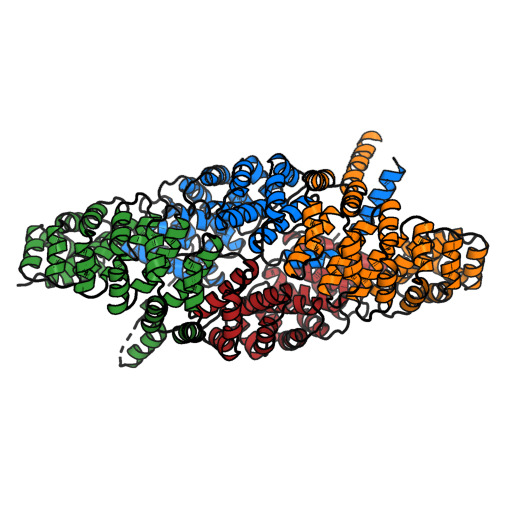180.277 -10.983 1.00 37.61 123 ALA A O 1
ATOM 1695 N N . SER A 1 117 ? -35.301 179.655 -8.881 1.00 37.05 124 SER A N 1
ATOM 1696 C CA . SER A 1 117 ? -34.627 178.371 -8.987 1.00 34.90 124 SER A CA 1
ATOM 1697 C C . SER A 1 117 ? -35.530 177.282 -9.549 1.00 39.48 124 SER A C 1
ATOM 1698 O O . SER A 1 117 ? -35.075 176.147 -9.716 1.00 42.21 124 SER A O 1
ATOM 1706 N N . GLY A 1 118 ? -36.788 177.600 -9.848 1.00 39.75 125 GLY A N 1
ATOM 1707 C CA . GLY A 1 118 ? -37.727 176.646 -10.397 1.00 42.46 125 GLY A CA 1
ATOM 1708 C C . GLY A 1 118 ? -37.725 176.639 -11.911 1.00 41.66 125 GLY A C 1
ATOM 1709 O O . GLY A 1 118 ? -36.746 177.011 -12.562 1.00 39.50 125 GLY A O 1
ATOM 1713 N N . GLY A 1 119 ? -38.853 176.213 -12.476 1.00 42.64 126 GLY A N 1
ATOM 1714 C CA . GLY A 1 119 ? -38.980 176.100 -13.915 1.00 44.84 126 GLY A CA 1
ATOM 1715 C C . GLY A 1 119 ? -39.144 177.445 -14.598 1.00 41.57 126 GLY A C 1
ATOM 1716 O O . GLY A 1 119 ? -39.350 178.485 -13.973 1.00 41.98 126 GLY A O 1
ATOM 1720 N N . ASN A 1 120 ? -39.050 177.413 -15.930 1.00 39.04 127 ASN A N 1
ATOM 1721 C CA . ASN A 1 120 ? -39.167 178.639 -16.713 1.00 41.28 127 ASN A CA 1
ATOM 1722 C C . ASN A 1 120 ? -40.486 179.346 -16.450 1.00 40.68 127 ASN A C 1
ATOM 1723 O O . ASN A 1 120 ? -40.554 180.578 -16.518 1.00 40.31 127 ASN A O 1
ATOM 1734 N N . GLU A 1 121 ? -41.544 178.589 -16.160 1.00 43.42 128 GLU A N 1
ATOM 1735 C CA . GLU A 1 121 ? -42.798 179.200 -15.736 1.00 44.58 128 GLU A CA 1
ATOM 1736 C C . GLU A 1 121 ? -42.564 180.126 -14.551 1.00 41.21 128 GLU A C 1
ATOM 1737 O O . GLU A 1 121 ? -42.952 181.298 -14.571 1.00 40.44 128 GLU A O 1
ATOM 1749 N N . GLN A 1 122 ? -41.904 179.616 -13.512 1.00 39.33 129 GLN A N 1
ATOM 1750 C CA . GLN A 1 122 ? -41.651 180.425 -12.327 1.00 38.93 129 GLN A CA 1
ATOM 1751 C C . GLN A 1 122 ? -40.683 181.560 -12.633 1.00 37.88 129 GLN A C 1
ATOM 1752 O O . GLN A 1 122 ? -40.885 182.692 -12.183 1.00 36.06 129 GLN A O 1
ATOM 1766 N N . ILE A 1 123 ? -39.632 181.280 -13.404 1.00 36.08 130 ILE A N 1
ATOM 1767 C CA . ILE A 1 123 ? -38.677 182.325 -13.760 1.00 34.44 130 ILE A CA 1
ATOM 1768 C C . ILE A 1 123 ? -39.376 183.451 -14.507 1.00 36.20 130 ILE A C 1
ATOM 1769 O O . ILE A 1 123 ? -39.112 184.635 -14.268 1.00 34.41 130 ILE A O 1
ATOM 1785 N N . GLN A 1 124 ? -40.269 183.102 -15.434 1.00 39.24 131 GLN A N 1
ATOM 1786 C CA . GLN A 1 124 ? -40.928 184.125 -16.236 1.00 40.81 131 GLN A CA 1
ATOM 1787 C C . GLN A 1 124 ? -41.809 185.013 -15.369 1.00 38.97 131 GLN A C 1
ATOM 1788 O O . GLN A 1 124 ? -41.919 186.220 -15.614 1.00 36.99 131 GLN A O 1
ATOM 1802 N N . ALA A 1 125 ? -42.449 184.434 -14.353 1.00 38.67 132 ALA A N 1
ATOM 1803 C CA . ALA A 1 125 ? -43.234 185.240 -13.427 1.00 39.04 132 ALA A CA 1
ATOM 1804 C C . ALA A 1 125 ? -42.367 186.296 -12.756 1.00 37.83 132 ALA A C 1
ATOM 1805 O O . ALA A 1 125 ? -42.773 187.455 -12.625 1.00 38.85 132 ALA A O 1
ATOM 1812 N N . VAL A 1 126 ? -41.163 185.915 -12.330 1.00 37.55 133 VAL A N 1
ATOM 1813 C CA . VAL A 1 126 ? -40.239 186.883 -11.749 1.00 35.28 133 VAL A CA 1
ATOM 1814 C C . VAL A 1 126 ? -39.990 188.019 -12.729 1.00 35.50 133 VAL A C 1
ATOM 1815 O O . VAL A 1 126 ? -40.011 189.199 -12.363 1.00 36.91 133 VAL A O 1
ATOM 1828 N N . ILE A 1 127 ? -39.756 187.676 -13.995 1.00 35.33 134 ILE A N 1
ATOM 1829 C CA . ILE A 1 127 ? -39.479 188.689 -15.008 1.00 36.11 134 ILE A CA 1
ATOM 1830 C C . ILE A 1 127 ? -40.694 189.585 -15.211 1.00 36.56 134 ILE A C 1
ATOM 1831 O O . ILE A 1 127 ? -40.583 190.816 -15.253 1.00 33.22 134 ILE A O 1
ATOM 1847 N N . ASP A 1 128 ? -41.875 188.978 -15.349 1.00 38.22 135 ASP A N 1
ATOM 1848 C CA . ASP A 1 128 ? -43.090 189.746 -15.596 1.00 40.03 135 ASP A CA 1
ATOM 1849 C C . ASP A 1 128 ? -43.442 190.665 -14.434 1.00 40.30 135 ASP A C 1
ATOM 1850 O O . ASP A 1 128 ? -44.224 191.604 -14.617 1.00 37.64 135 ASP A O 1
ATOM 1859 N N . ALA A 1 129 ? -42.893 190.417 -13.247 1.00 39.20 136 ALA A N 1
ATOM 1860 C CA . ALA A 1 129 ? -43.142 191.275 -12.098 1.00 39.44 136 ALA A CA 1
ATOM 1861 C C . ALA A 1 129 ? -42.246 192.506 -12.072 1.00 35.73 136 ALA A C 1
ATOM 1862 O O . ALA A 1 129 ? -42.420 193.354 -11.192 1.00 37.70 136 ALA A O 1
ATOM 1869 N N . GLY A 1 130 ? -41.301 192.621 -13.001 1.00 34.97 137 GLY A N 1
ATOM 1870 C CA . GLY A 1 130 ? -40.437 193.783 -13.060 1.00 35.00 137 GLY A CA 1
ATOM 1871 C C . GLY A 1 130 ? -39.217 193.720 -12.170 1.00 38.04 137 GLY A C 1
ATOM 1872 O O . GLY A 1 130 ? -38.737 194.764 -11.719 1.00 40.91 137 GLY A O 1
ATOM 1876 N N . ALA A 1 131 ? -38.683 192.524 -11.918 1.00 35.83 138 ALA A N 1
ATOM 1877 C CA . ALA A 1 131 ? -37.583 192.377 -10.974 1.00 34.06 138 ALA A CA 1
ATOM 1878 C C . ALA A 1 131 ? -36.226 192.730 -11.568 1.00 33.90 138 ALA A C 1
ATOM 1879 O O . ALA A 1 131 ? -35.306 193.063 -10.815 1.00 31.96 138 ALA A O 1
ATOM 1886 N N . LEU A 1 132 ? -36.073 192.667 -12.890 1.00 34.04 139 LEU A N 1
ATOM 1887 C CA . LEU A 1 132 ? -34.738 192.803 -13.467 1.00 33.63 139 LEU A CA 1
ATOM 1888 C C . LEU A 1 132 ? -34.176 194.205 -13.293 1.00 34.66 139 LEU A C 1
ATOM 1889 O O . LEU A 1 132 ? -32.997 194.331 -12.920 1.00 36.68 139 LEU A O 1
ATOM 1905 N N . PRO A 1 133 ? -34.926 195.283 -13.536 1.00 33.66 140 PRO A N 1
ATOM 1906 C CA . PRO A 1 133 ? -34.324 196.619 -13.399 1.00 35.16 140 PRO A CA 1
ATOM 1907 C C . PRO A 1 133 ? -33.710 196.860 -12.033 1.00 32.60 140 PRO A C 1
ATOM 1908 O O . PRO A 1 133 ? -32.623 197.442 -11.938 1.00 30.59 140 PRO A O 1
ATOM 1919 N N . ALA A 1 134 ? -34.378 196.424 -10.966 1.00 33.00 141 ALA A N 1
ATOM 1920 C CA . ALA A 1 134 ? -33.810 196.564 -9.631 1.00 33.60 141 ALA A CA 1
ATOM 1921 C C . ALA A 1 134 ? -32.540 195.736 -9.494 1.00 32.19 141 ALA A C 1
ATOM 1922 O O . ALA A 1 134 ? -31.506 196.232 -9.032 1.00 30.93 141 ALA A O 1
ATOM 1929 N N . LEU A 1 135 ? -32.595 194.467 -9.901 1.00 30.84 142 LEU A N 1
ATOM 1930 C CA . LEU A 1 135 ? -31.419 193.611 -9.806 1.00 29.72 142 LEU A CA 1
ATOM 1931 C C . LEU A 1 135 ? -30.229 194.240 -10.515 1.00 29.45 142 LEU A C 1
ATOM 1932 O O . LEU A 1 135 ? -29.114 194.262 -9.984 1.00 33.80 142 LEU A O 1
ATOM 1948 N N . VAL A 1 136 ? -30.447 194.766 -11.720 1.00 33.01 143 VAL A N 1
ATOM 1949 C CA . VAL A 1 136 ? -29.352 195.371 -12.473 1.00 35.03 143 VAL A CA 1
ATOM 1950 C C . VAL A 1 136 ? -28.769 196.548 -11.708 1.00 31.66 143 VAL A C 1
ATOM 1951 O O . VAL A 1 136 ? -27.546 196.705 -11.614 1.00 30.70 143 VAL A O 1
ATOM 1964 N N . GLN A 1 137 ? -29.632 197.400 -11.157 1.00 34.62 144 GLN A N 1
ATOM 1965 C CA . GLN A 1 137 ? -29.153 198.532 -10.378 1.00 38.63 144 GLN A CA 1
ATOM 1966 C C . GLN A 1 137 ? -28.210 198.070 -9.277 1.00 36.67 144 GLN A C 1
ATOM 1967 O O . GLN A 1 137 ? -27.159 198.678 -9.051 1.00 33.30 144 GLN A O 1
ATOM 1981 N N . LEU A 1 138 ? -28.557 196.973 -8.599 1.00 34.74 145 LEU A N 1
ATOM 1982 C CA . LEU A 1 138 ? -27.757 196.498 -7.477 1.00 34.97 145 LEU A CA 1
ATOM 1983 C C . LEU A 1 138 ? -26.384 196.006 -7.907 1.00 32.87 145 LEU A C 1
ATOM 1984 O O . LEU A 1 138 ? -25.472 195.951 -7.077 1.00 30.06 145 LEU A O 1
ATOM 2000 N N . LEU A 1 139 ? -26.212 195.643 -9.177 1.00 34.56 146 LEU A N 1
ATOM 2001 C CA . LEU A 1 139 ? -24.905 195.197 -9.637 1.00 34.85 146 LEU A CA 1
ATOM 2002 C C . LEU A 1 139 ? -23.859 196.293 -9.523 1.00 31.58 146 LEU A C 1
ATOM 2003 O O . LEU A 1 139 ? -22.662 195.991 -9.510 1.00 29.66 146 LEU A O 1
ATOM 2019 N N . SER A 1 140 ? -24.279 197.551 -9.447 1.00 34.70 147 SER A N 1
ATOM 2020 C CA . SER A 1 140 ? -23.365 198.665 -9.255 1.00 36.18 147 SER A CA 1
ATOM 2021 C C . SER A 1 140 ? -23.114 198.965 -7.784 1.00 36.75 147 SER A C 1
ATOM 2022 O O . SER A 1 140 ? -22.496 199.985 -7.467 1.00 34.88 147 SER A O 1
ATOM 2030 N N . SER A 1 141 ? -23.564 198.096 -6.885 1.00 35.78 148 SER A N 1
ATOM 2031 C CA . SER A 1 141 ? -23.450 198.357 -5.460 1.00 33.25 148 SER A CA 1
ATOM 2032 C C . SER A 1 141 ? -22.012 198.144 -4.990 1.00 30.66 148 SER A C 1
ATOM 2033 O O . SER A 1 141 ? -21.371 197.166 -5.378 1.00 28.31 148 SER A O 1
ATOM 2041 N N . PRO A 1 142 ? -21.482 199.039 -4.153 1.00 31.60 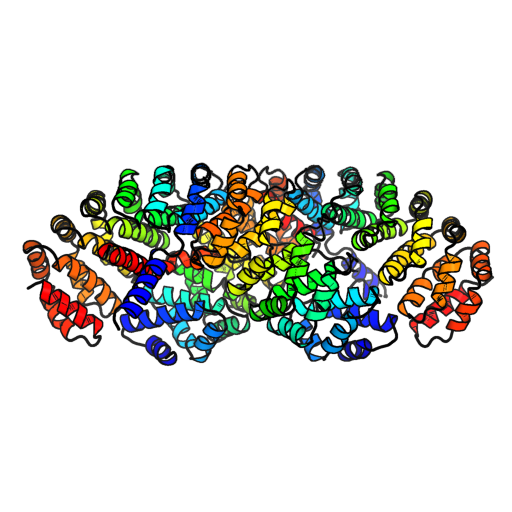149 PRO A N 1
ATOM 2042 C CA . PRO A 1 142 ? -20.180 198.787 -3.527 1.00 32.66 149 PRO A CA 1
ATOM 2043 C C . PRO A 1 142 ? -20.247 197.834 -2.347 1.00 31.48 149 PRO A C 1
ATOM 2044 O O . PRO A 1 142 ? -19.212 197.560 -1.732 1.00 32.86 149 PRO A O 1
ATOM 2055 N N . ASN A 1 143 ? -21.434 197.339 -2.015 1.00 30.84 150 ASN A N 1
ATOM 2056 C CA . ASN A 1 143 ? -21.617 196.387 -0.924 1.00 29.86 150 ASN A CA 1
ATOM 2057 C C . ASN A 1 143 ? -21.459 194.987 -1.495 1.00 28.70 150 ASN A C 1
ATOM 2058 O O . ASN A 1 143 ? -22.361 194.468 -2.153 1.00 26.75 150 ASN A O 1
ATOM 2069 N N . GLU A 1 144 ? -20.310 194.366 -1.233 1.00 27.15 151 GLU A N 1
ATOM 2070 C CA . GLU A 1 144 ? -20.059 193.035 -1.767 1.00 27.96 151 GLU A CA 1
ATOM 2071 C C . GLU A 1 144 ? -21.130 192.048 -1.330 1.00 32.62 151 GLU A C 1
ATOM 2072 O O . GLU A 1 144 ? -21.432 191.096 -2.058 1.00 29.81 151 GLU A O 1
ATOM 2084 N N . GLN A 1 145 ? -21.726 192.261 -0.158 1.00 31.77 152 GLN A N 1
ATOM 2085 C CA . GLN A 1 145 ? -22.763 191.353 0.315 1.00 27.83 152 GLN A CA 1
ATOM 2086 C C . GLN A 1 145 ? -24.021 191.480 -0.535 1.00 29.70 152 GLN A C 1
ATOM 2087 O O . GLN A 1 145 ? -24.602 190.474 -0.958 1.00 28.29 152 GLN A O 1
ATOM 2101 N N . ILE A 1 146 ? -24.450 192.714 -0.806 1.00 27.50 153 ILE A N 1
ATOM 2102 C CA . ILE A 1 146 ? -25.579 192.930 -1.706 1.00 27.83 153 ILE A CA 1
ATOM 2103 C C . ILE A 1 146 ? -25.259 192.390 -3.091 1.00 28.63 153 ILE A C 1
ATOM 2104 O O . ILE A 1 146 ? -26.117 191.813 -3.766 1.00 29.10 153 ILE A O 1
ATOM 2120 N N . LEU A 1 147 ? -24.021 192.578 -3.539 1.00 27.83 154 LEU A N 1
ATOM 2121 C CA . LEU A 1 147 ? -23.644 192.161 -4.883 1.00 30.90 154 LEU A CA 1
ATOM 2122 C C . LEU A 1 147 ? -23.816 190.657 -5.060 1.00 31.45 154 LEU A C 1
ATOM 2123 O O . LEU A 1 147 ? -24.372 190.197 -6.063 1.00 30.72 154 LEU A O 1
ATOM 2139 N N A GLN A 1 148 ? -23.333 189.871 -4.096 0.61 32.80 155 GLN A N 1
ATOM 2140 N N B GLN A 1 148 ? -23.347 189.874 -4.089 0.39 33.01 155 GLN A N 1
ATOM 2141 C CA A GLN A 1 148 ? -23.514 188.425 -4.166 0.61 35.62 155 GLN A CA 1
ATOM 2142 C CA B GLN A 1 148 ? -23.507 188.427 -4.169 0.39 37.58 155 GLN A CA 1
ATOM 2143 C C A GLN A 1 148 ? -24.990 188.065 -4.235 0.61 33.32 155 GLN A C 1
ATOM 2144 C C B GLN A 1 148 ? -24.980 188.039 -4.207 0.39 33.68 155 GLN A C 1
ATOM 2145 O O A GLN A 1 148 ? -25.404 187.242 -5.057 0.61 33.11 155 GLN A O 1
ATOM 2146 O O B GLN A 1 148 ? -25.381 187.170 -4.989 0.39 32.94 155 GLN A O 1
ATOM 2173 N N . GLU A 1 149 ? -25.801 188.674 -3.368 1.00 33.86 156 GLU A N 1
ATOM 2174 C CA . GLU A 1 149 ? -27.219 188.336 -3.315 1.00 32.65 156 GLU A CA 1
ATOM 2175 C C . GLU A 1 149 ? -27.904 188.619 -4.646 1.00 30.91 156 GLU A C 1
ATOM 2176 O O . GLU A 1 149 ? -28.764 187.848 -5.087 1.00 31.09 156 GLU A O 1
ATOM 2188 N N . ALA A 1 150 ? -27.523 189.711 -5.311 1.00 30.32 157 ALA A N 1
ATOM 2189 C CA . ALA A 1 150 ? -28.154 190.067 -6.576 1.00 30.48 157 ALA A CA 1
ATOM 2190 C C . ALA A 1 150 ? -27.692 189.153 -7.704 1.00 31.55 157 ALA A C 1
ATOM 2191 O O . ALA A 1 150 ? -28.491 188.764 -8.562 1.00 31.28 157 ALA A O 1
ATOM 2198 N N . LEU A 1 151 ? -26.404 188.805 -7.725 1.00 30.18 158 LEU A N 1
ATOM 2199 C CA . LEU A 1 151 ? -25.902 187.902 -8.754 1.00 29.46 158 LEU A CA 1
ATOM 2200 C C . LEU A 1 151 ? -26.510 186.514 -8.610 1.00 26.92 158 LEU A C 1
ATOM 2201 O O . LEU A 1 151 ? -26.837 185.869 -9.611 1.00 28.15 158 LEU A O 1
ATOM 2217 N N . TRP A 1 152 ? -26.667 186.040 -7.373 1.00 30.52 159 TRP A N 1
ATOM 2218 C CA . TRP A 1 152 ? -27.313 184.753 -7.143 1.00 29.14 159 TRP A CA 1
ATOM 2219 C C . TRP A 1 152 ? -28.693 184.721 -7.783 1.00 30.30 159 TRP A C 1
ATOM 2220 O O . TRP A 1 152 ? -29.058 183.753 -8.457 1.00 32.57 159 TRP A O 1
ATOM 2241 N N . ALA A 1 153 ? -29.479 185.777 -7.575 1.00 32.46 160 ALA A N 1
ATOM 2242 C CA . ALA A 1 153 ? -30.822 185.818 -8.136 1.00 32.32 160 ALA A CA 1
ATOM 2243 C C . ALA A 1 153 ? -30.781 185.961 -9.651 1.00 29.92 160 ALA A C 1
ATOM 2244 O O . ALA A 1 153 ? -31.541 185.296 -10.363 1.00 29.45 160 ALA A O 1
ATOM 2251 N N . LEU A 1 154 ? -29.905 186.824 -10.164 1.00 28.16 161 LEU A N 1
ATOM 2252 C CA . LEU A 1 154 ? -29.770 186.958 -11.610 1.00 31.90 161 LEU A CA 1
ATOM 2253 C C . LEU A 1 154 ? -29.328 185.649 -12.244 1.00 31.48 161 LEU A C 1
ATOM 2254 O O . LEU A 1 154 ? -29.845 185.253 -13.294 1.00 35.23 161 LEU A O 1
ATOM 2270 N N . SER A 1 155 ? -28.358 184.972 -11.630 1.00 32.90 162 SER A N 1
ATOM 2271 C CA . SER A 1 155 ? -27.893 183.698 -12.163 1.00 30.84 162 SER A CA 1
ATOM 2272 C C . SER A 1 155 ? -29.051 182.727 -12.334 1.00 28.61 162 SER A C 1
ATOM 2273 O O . SER A 1 155 ? -29.229 182.135 -13.403 1.00 32.58 162 SER A O 1
ATOM 2281 N N . ASN A 1 156 ? -29.856 182.556 -11.285 1.00 29.14 163 ASN A N 1
ATOM 2282 C CA . ASN A 1 156 ? -30.991 181.646 -11.370 1.00 33.95 163 ASN A CA 1
ATOM 2283 C C . ASN A 1 156 ? -31.907 182.025 -12.522 1.00 33.25 163 ASN A C 1
ATOM 2284 O O . ASN A 1 156 ? -32.383 181.155 -13.257 1.00 38.45 163 ASN A O 1
ATOM 2295 N N . ILE A 1 157 ? -32.151 183.321 -12.707 1.00 32.55 164 ILE A N 1
ATOM 2296 C CA . ILE A 1 157 ? -33.019 183.763 -13.792 1.00 35.66 164 ILE A CA 1
ATOM 2297 C C . ILE A 1 157 ? -32.395 183.432 -15.141 1.00 35.58 164 ILE A C 1
ATOM 2298 O O . ILE A 1 157 ? -33.077 182.959 -16.058 1.00 34.25 164 ILE A O 1
ATOM 2314 N N . ALA A 1 158 ? -31.093 183.676 -15.285 1.00 35.16 165 ALA A N 1
ATOM 2315 C CA . ALA A 1 158 ? -30.399 183.394 -16.535 1.00 33.83 165 ALA A CA 1
ATOM 2316 C C . ALA A 1 158 ? -30.204 181.906 -16.783 1.00 36.16 165 ALA A C 1
ATOM 2317 O O . ALA A 1 158 ? -29.652 181.543 -17.826 1.00 37.94 165 ALA A O 1
ATOM 2324 N N . SER A 1 159 ? -30.624 181.043 -15.862 1.00 37.41 166 SER A N 1
ATOM 2325 C CA . SER A 1 159 ? -30.531 179.605 -16.065 1.00 37.29 166 SER A CA 1
ATOM 2326 C C . SER A 1 159 ? -31.700 179.050 -16.865 1.00 41.78 166 SER A C 1
ATOM 2327 O O . SER A 1 159 ? -31.740 177.840 -17.110 1.00 39.14 166 SER A O 1
ATOM 2335 N N . GLY A 1 160 ? -32.643 179.892 -17.269 1.00 38.28 167 GLY A N 1
ATOM 2336 C CA . GLY A 1 160 ? -33.827 179.450 -17.971 1.00 38.10 167 GLY A CA 1
ATOM 2337 C C . GLY A 1 160 ? -33.659 179.492 -19.472 1.00 37.22 167 GLY A C 1
ATOM 2338 O O . GLY A 1 160 ? -32.548 179.475 -20.006 1.00 37.53 167 GLY A O 1
ATOM 2342 N N . GLY A 1 161 ? -34.792 179.553 -20.160 1.00 40.28 168 GLY A N 1
ATOM 2343 C CA . GLY A 1 161 ? -34.795 179.541 -21.605 1.00 44.13 168 GLY A CA 1
ATOM 2344 C C . GLY A 1 161 ? -34.159 180.781 -22.196 1.00 41.60 168 GLY A C 1
ATOM 2345 O O . GLY A 1 161 ? -33.797 181.734 -21.506 1.00 41.90 168 GLY A O 1
ATOM 2349 N N . ASN A 1 162 ? -34.025 180.759 -23.524 1.00 40.05 169 ASN A N 1
ATOM 2350 C CA . ASN A 1 162 ? -33.378 181.866 -24.219 1.00 40.70 169 ASN A CA 1
ATOM 2351 C C . ASN A 1 162 ? -34.156 183.164 -24.055 1.00 40.68 169 ASN A C 1
ATOM 2352 O O . ASN A 1 162 ? -33.554 184.243 -24.004 1.00 41.60 169 ASN A O 1
ATOM 2363 N N . GLU A 1 163 ? -35.486 183.090 -23.975 1.00 45.04 170 GLU A N 1
ATOM 2364 C CA . GLU A 1 163 ? -36.272 184.301 -23.768 1.00 43.83 170 GLU A CA 1
ATOM 2365 C C . GLU A 1 163 ? -36.008 184.893 -22.392 1.00 42.52 170 GLU A C 1
ATOM 2366 O O . GLU A 1 163 ? -35.893 186.114 -22.245 1.00 41.24 170 GLU A O 1
ATOM 2378 N N . GLN A 1 164 ? -35.918 184.044 -21.368 1.00 42.50 171 GLN A N 1
ATOM 2379 C CA . GLN A 1 164 ? -35.527 184.525 -20.050 1.00 42.71 171 GLN A CA 1
ATOM 2380 C C . GLN A 1 164 ? -34.141 185.153 -20.097 1.00 38.12 171 GLN A C 1
ATOM 2381 O O . GLN A 1 164 ? -33.931 186.267 -19.606 1.00 38.18 171 GLN A O 1
ATOM 2395 N N . ILE A 1 165 ? -33.180 184.452 -20.697 1.00 36.84 172 ILE A N 1
ATOM 2396 C CA . ILE A 1 165 ? -31.838 185.004 -20.833 1.00 36.72 172 ILE A CA 1
ATOM 2397 C C . ILE A 1 165 ? -31.885 186.343 -21.553 1.00 35.32 172 ILE A C 1
ATOM 2398 O O . ILE A 1 165 ? -31.199 187.296 -21.167 1.00 34.28 172 ILE A O 1
ATOM 2414 N N . GLN A 1 166 ? -32.690 186.438 -22.612 1.00 37.52 173 GLN A N 1
ATOM 2415 C CA . GLN A 1 166 ? -32.734 187.672 -23.386 1.00 39.79 173 GLN A CA 1
ATOM 2416 C C . GLN A 1 166 ? -33.317 188.811 -22.565 1.00 36.78 173 GLN A C 1
ATOM 2417 O O . GLN A 1 166 ? -32.863 189.955 -22.671 1.00 36.45 173 GLN A O 1
ATOM 2431 N N . ALA A 1 167 ? -34.328 188.520 -21.747 1.00 37.53 174 ALA A N 1
ATOM 2432 C CA . ALA A 1 167 ? -34.849 189.529 -20.833 1.00 39.31 174 ALA A CA 1
ATOM 2433 C C . ALA A 1 167 ? -33.737 190.098 -19.963 1.00 38.48 174 ALA A C 1
ATOM 2434 O O . ALA A 1 167 ? -33.641 191.316 -19.777 1.00 35.75 174 ALA A O 1
ATOM 2441 N N . VAL A 1 168 ? -32.879 189.228 -19.431 1.00 37.69 175 VAL A N 1
ATOM 2442 C CA . VAL A 1 168 ? -31.751 189.687 -18.628 1.00 36.54 175 VAL A CA 1
ATOM 2443 C C . VAL A 1 168 ? -30.873 190.626 -19.440 1.00 36.64 175 VAL A C 1
ATOM 2444 O O . VAL A 1 168 ? -30.441 191.677 -18.953 1.00 37.99 175 VAL A O 1
ATOM 2457 N N . ILE A 1 169 ? -30.598 190.264 -20.691 1.00 36.62 176 ILE A N 1
ATOM 2458 C CA . ILE A 1 169 ? -29.738 191.087 -21.533 1.00 38.87 176 ILE A CA 1
ATOM 2459 C C . ILE A 1 169 ? -30.378 192.446 -21.771 1.00 41.57 176 ILE A C 1
ATOM 2460 O O . ILE A 1 169 ? -29.743 193.493 -21.592 1.00 38.20 176 ILE A O 1
ATOM 2476 N N . ASP A 1 170 ? -31.650 192.450 -22.180 1.00 40.40 177 ASP A N 1
ATOM 2477 C CA . ASP A 1 170 ? -32.341 193.701 -22.463 1.00 40.01 177 ASP A CA 1
ATOM 2478 C C . ASP A 1 170 ? -32.418 194.601 -21.238 1.00 41.58 177 ASP A C 1
ATOM 2479 O O . ASP A 1 170 ? -32.593 195.815 -21.385 1.00 45.58 177 ASP A O 1
ATOM 2488 N N . ALA A 1 171 ? -32.298 194.040 -20.038 1.00 38.86 178 ALA A N 1
ATOM 2489 C CA . ALA A 1 171 ? -32.298 194.839 -18.822 1.00 38.58 178 ALA A CA 1
ATOM 2490 C C . ALA A 1 171 ? -30.958 195.515 -18.557 1.00 37.85 178 ALA A C 1
ATOM 2491 O O . ALA A 1 171 ? -30.825 196.207 -17.544 1.00 40.34 178 ALA A O 1
ATOM 2498 N N . GLY A 1 172 ? -29.969 195.329 -19.427 1.00 37.35 179 GLY A N 1
ATOM 2499 C CA . GLY A 1 172 ? -28.702 196.017 -19.280 1.00 37.21 179 GLY A CA 1
ATOM 2500 C C . GLY A 1 172 ? -27.762 195.419 -18.262 1.00 36.11 179 GLY A C 1
ATOM 2501 O O . GLY A 1 172 ? -26.972 196.150 -17.657 1.00 40.71 179 GLY A O 1
ATOM 2505 N N . ALA A 1 173 ? -27.807 194.103 -18.066 1.00 35.79 180 ALA A N 1
ATOM 2506 C CA . ALA A 1 173 ? -26.963 193.469 -17.061 1.00 35.30 180 ALA A CA 1
ATOM 2507 C C . ALA A 1 173 ? -25.533 193.268 -17.543 1.00 32.35 180 ALA A C 1
ATOM 2508 O O . ALA A 1 173 ? -24.601 193.329 -16.738 1.00 32.32 180 ALA A O 1
ATOM 2515 N N . LEU A 1 174 ? -25.338 193.030 -18.837 1.00 34.68 181 LEU A N 1
ATOM 2516 C CA . LEU A 1 174 ? -24.012 192.653 -19.324 1.00 38.09 181 LEU A CA 1
ATOM 2517 C C . LEU A 1 174 ? -22.956 193.707 -19.041 1.00 35.91 181 LEU A C 1
ATOM 2518 O O . LEU A 1 174 ? -21.856 193.340 -18.594 1.00 36.85 181 LEU A O 1
ATOM 2534 N N . PRO A 1 175 ? -23.193 195.000 -19.276 1.00 38.77 182 PRO A N 1
ATOM 2535 C CA . PRO A 1 175 ? -22.134 195.987 -19.009 1.00 40.57 182 PRO A CA 1
ATOM 2536 C C . PRO A 1 175 ? -21.571 195.891 -17.604 1.00 36.19 182 PRO A C 1
ATOM 2537 O O . PRO A 1 175 ? -20.349 195.934 -17.420 1.00 31.94 182 PRO A O 1
ATOM 2548 N N . ALA A 1 176 ? -22.437 195.754 -16.601 1.00 39.91 183 ALA A N 1
ATOM 2549 C CA . ALA A 1 176 ? -21.958 195.629 -15.231 1.00 38.70 183 ALA A CA 1
ATOM 2550 C C . ALA A 1 176 ? -21.172 194.340 -15.044 1.00 34.65 183 ALA A C 1
ATOM 2551 O O . ALA A 1 176 ? -20.112 194.338 -14.410 1.00 33.14 183 ALA A O 1
ATOM 2558 N N . LEU A 1 177 ? -21.668 193.235 -15.597 1.00 32.05 184 LEU A N 1
ATOM 2559 C CA . LEU A 1 177 ? -20.970 191.965 -15.451 1.00 36.05 184 LEU A CA 1
ATOM 2560 C C . LEU A 1 177 ? -19.564 192.047 -16.028 1.00 34.03 184 LEU A C 1
ATOM 2561 O O . LEU A 1 177 ? -18.589 191.651 -15.381 1.00 35.99 184 LEU A O 1
ATOM 2577 N N . VAL A 1 178 ? -19.439 192.573 -17.244 1.00 34.68 185 VAL A N 1
ATOM 2578 C CA . VAL A 1 178 ? -18.133 192.637 -17.891 1.00 33.22 185 VAL A CA 1
ATOM 2579 C C . VAL A 1 178 ? -17.154 193.434 -17.042 1.00 32.23 185 VAL A C 1
ATOM 2580 O O . VAL A 1 178 ? -15.982 193.063 -16.911 1.00 35.91 185 VAL A O 1
ATOM 2593 N N . GLN A 1 179 ? -17.610 194.543 -16.457 1.00 36.03 186 GLN A N 1
ATOM 2594 C CA . GLN A 1 179 ? -16.710 195.367 -15.659 1.00 42.01 186 GLN A CA 1
ATOM 2595 C C . GLN A 1 179 ? -16.212 194.614 -14.437 1.00 42.49 186 GLN A C 1
ATOM 2596 O O . GLN A 1 179 ? -15.099 194.865 -13.962 1.00 40.86 186 GLN A O 1
ATOM 2610 N N . LEU A 1 180 ? -17.014 193.683 -13.921 1.00 37.36 187 LEU A N 1
ATOM 2611 C CA . LEU A 1 180 ? -16.616 192.928 -12.742 1.00 36.58 187 LEU A CA 1
ATOM 2612 C C . LEU A 1 180 ? -15.551 191.891 -13.054 1.00 37.50 187 LEU A C 1
ATOM 2613 O O . LEU A 1 180 ? -14.839 191.460 -12.143 1.00 39.23 187 LEU A O 1
ATOM 2629 N N . LEU A 1 181 ? -15.419 191.483 -14.315 1.00 38.05 188 LEU A N 1
ATOM 2630 C CA . LEU A 1 181 ? -14.388 190.519 -14.671 1.00 36.37 188 LEU A CA 1
ATOM 2631 C C . LEU A 1 181 ? -12.989 191.053 -14.408 1.00 36.94 188 LEU A C 1
ATOM 2632 O O . LEU A 1 181 ? -12.040 190.267 -14.333 1.00 39.04 188 LEU A O 1
ATOM 2648 N N . SER A 1 182 ? -12.837 192.365 -14.269 1.00 39.92 189 SER A N 1
ATOM 2649 C CA . SER A 1 182 ? -11.546 192.968 -13.976 1.00 42.35 189 SER A CA 1
ATOM 2650 C C . SER A 1 182 ? -11.257 193.042 -12.484 1.00 40.30 189 SER A C 1
ATOM 2651 O O . SER A 1 182 ? -10.157 193.449 -12.101 1.00 41.11 189 SER A O 1
ATOM 2659 N N . SER A 1 183 ? -12.204 192.648 -11.642 1.00 40.02 190 SER A N 1
ATOM 2660 C CA . SER A 1 183 ? -12.032 192.793 -10.207 1.00 37.83 190 SER A CA 1
ATOM 2661 C C . SER A 1 183 ? -10.867 191.936 -9.718 1.00 35.47 190 SER A C 1
ATOM 2662 O O . SER A 1 183 ? -10.668 190.817 -10.207 1.00 33.45 190 SER A O 1
ATOM 2670 N N . PRO A 1 184 ? -10.075 192.422 -8.760 1.00 34.24 191 PRO A N 1
ATOM 2671 C CA . PRO A 1 184 ? -9.100 191.555 -8.092 1.00 34.04 191 PRO A CA 1
ATOM 2672 C C . PRO A 1 184 ? -9.710 190.681 -7.012 1.00 33.95 191 PRO A C 1
ATOM 2673 O O . PRO A 1 184 ? -8.988 189.894 -6.391 1.00 37.14 191 PRO A O 1
ATOM 2684 N N . ASN A 1 185 ? -11.011 190.806 -6.776 1.00 34.39 192 ASN A N 1
ATOM 2685 C CA . ASN A 1 185 ? -11.709 190.021 -5.767 1.00 32.37 192 ASN A CA 1
ATOM 2686 C C . ASN A 1 185 ? -12.156 188.711 -6.403 1.00 30.89 192 ASN A C 1
ATOM 2687 O O . ASN A 1 185 ? -13.113 188.684 -7.184 1.00 27.92 192 ASN A O 1
ATOM 2698 N N . GLU A 1 186 ? -11.469 187.624 -6.059 1.00 30.57 193 GLU A N 1
ATOM 2699 C CA . GLU A 1 186 ? -11.772 186.331 -6.657 1.00 27.61 193 GLU A CA 1
ATOM 2700 C C . GLU A 1 186 ? -13.203 185.900 -6.369 1.00 31.86 193 GLU A C 1
ATOM 2701 O O . GLU A 1 186 ? -13.824 185.216 -7.191 1.00 27.57 193 GLU A O 1
ATOM 2713 N N . GLN A 1 187 ? -13.742 186.287 -5.215 1.00 30.98 194 GLN A N 1
ATOM 2714 C CA . GLN A 1 187 ? -15.115 185.931 -4.882 1.00 30.56 194 GLN A CA 1
ATOM 2715 C C . GLN A 1 187 ? -16.100 186.632 -5.808 1.00 30.92 194 GLN A C 1
ATOM 2716 O O . GLN A 1 187 ? -17.054 186.014 -6.292 1.00 30.52 194 GLN A O 1
ATOM 2730 N N . ILE A 1 188 ? -15.882 187.922 -6.070 1.00 28.33 195 ILE A N 1
ATOM 2731 C CA . ILE A 1 188 ? -16.726 188.641 -7.019 1.00 33.43 195 ILE A CA 1
ATOM 2732 C C . ILE A 1 188 ? -16.564 188.057 -8.414 1.00 30.84 195 ILE A C 1
ATOM 2733 O O . ILE A 1 188 ? -17.529 187.954 -9.179 1.00 26.68 195 ILE A O 1
ATOM 2749 N N . LEU A 1 189 ? -15.340 187.669 -8.767 1.00 32.13 196 LEU A N 1
ATOM 2750 C CA . LEU A 1 189 ? -15.096 187.089 -10.081 1.00 33.97 196 LEU A CA 1
ATOM 2751 C C . LEU A 1 189 ? -15.885 185.799 -10.267 1.00 29.52 196 LEU A C 1
ATOM 2752 O O . LEU A 1 189 ? -16.513 185.592 -11.311 1.00 25.04 196 LEU A O 1
ATOM 2768 N N . GLN A 1 190 ? -15.876 184.925 -9.259 1.00 30.08 197 GLN A N 1
ATOM 2769 C CA . GLN A 1 190 ? -16.653 183.692 -9.332 1.00 32.04 197 GLN A CA 1
ATOM 2770 C C . GLN A 1 190 ? -18.125 183.990 -9.569 1.00 29.01 197 GLN A C 1
ATOM 2771 O O . GLN A 1 190 ? -18.754 183.418 -10.464 1.00 30.46 197 GLN A O 1
ATOM 2785 N N . GLU A 1 191 ? -18.693 184.881 -8.758 1.00 29.51 198 GLU A N 1
ATOM 2786 C CA . GLU A 1 191 ? -20.110 185.197 -8.874 1.00 28.75 198 GLU A CA 1
ATOM 2787 C C . GLU A 1 191 ? -20.432 185.776 -10.243 1.00 30.34 198 GLU A C 1
ATOM 2788 O O . GLU A 1 191 ? -21.432 185.400 -10.863 1.00 30.42 198 GLU A O 1
ATOM 2800 N N . ALA A 1 192 ? -19.593 186.688 -10.736 1.00 31.61 199 ALA A N 1
ATOM 2801 C CA . ALA A 1 192 ? -19.853 187.304 -12.032 1.00 31.26 199 ALA A CA 1
ATOM 2802 C C . ALA A 1 192 ? -19.736 186.287 -13.157 1.00 30.26 199 ALA A C 1
ATOM 2803 O O . ALA A 1 192 ? -20.559 186.275 -14.077 1.00 29.34 199 ALA A O 1
ATOM 2810 N N . LEU A 1 193 ? -18.721 185.425 -13.103 1.00 31.29 200 LEU A N 1
ATOM 2811 C CA . LEU A 1 193 ? -18.570 184.401 -14.130 1.00 30.69 200 LEU A CA 1
ATOM 2812 C C . LEU A 1 193 ? -19.715 183.400 -14.076 1.00 31.15 200 LEU A C 1
ATOM 2813 O O . LEU A 1 193 ? -20.171 182.912 -15.115 1.00 31.52 200 LEU A O 1
ATOM 2829 N N . TRP A 1 194 ? -20.189 183.079 -12.874 1.00 30.75 201 TRP A N 1
ATOM 2830 C CA . TRP A 1 194 ? -21.339 182.195 -12.748 1.00 31.87 201 TRP A CA 1
ATOM 2831 C C . TRP A 1 194 ? -22.514 182.723 -13.558 1.00 30.91 201 TRP A C 1
ATOM 2832 O O . TRP A 1 194 ? -23.098 182.003 -14.375 1.00 29.21 201 TRP A O 1
ATOM 2853 N N . ALA A 1 195 ? -22.869 183.989 -13.347 1.00 30.96 202 ALA A N 1
ATOM 2854 C CA . ALA A 1 195 ? -23.993 184.575 -14.067 1.00 32.12 202 ALA A CA 1
ATOM 2855 C C . ALA A 1 195 ? -23.731 184.598 -15.567 1.00 31.57 202 ALA A C 1
ATOM 2856 O O . ALA A 1 195 ? -24.598 184.231 -16.368 1.00 30.97 202 ALA A O 1
ATOM 2863 N N . LEU A 1 196 ? -22.536 185.032 -15.966 1.00 30.32 203 LEU A N 1
ATOM 2864 C CA . LEU A 1 196 ? -22.202 185.093 -17.385 1.00 33.26 203 LEU A CA 1
ATOM 2865 C C . LEU A 1 196 ? -22.368 183.735 -18.047 1.00 34.50 203 LEU A C 1
ATOM 2866 O O . LEU A 1 196 ? -22.935 183.626 -19.140 1.00 35.53 203 LEU A O 1
ATOM 2882 N N . SER A 1 197 ? -21.866 182.684 -17.401 1.00 32.59 204 SER A N 1
ATOM 2883 C CA . SER A 1 197 ? -21.939 181.355 -17.988 1.00 32.41 204 SER A CA 1
ATOM 2884 C C . SER A 1 197 ? -23.378 180.969 -18.292 1.00 32.82 204 SER A C 1
ATOM 2885 O O . SER A 1 197 ? -23.666 180.415 -19.358 1.00 35.30 204 SER A O 1
ATOM 2893 N N . ASN A 1 198 ? -24.298 181.254 -17.370 1.00 29.67 205 ASN A N 1
ATOM 2894 C CA . ASN A 1 198 ? -25.701 180.949 -17.621 1.00 33.15 205 ASN A CA 1
ATOM 2895 C C . ASN A 1 198 ? -26.220 181.734 -18.815 1.00 33.30 205 ASN A C 1
ATOM 2896 O O . ASN A 1 198 ? -26.994 181.211 -19.625 1.00 36.37 205 ASN A O 1
ATOM 2907 N N . ILE A 1 199 ? -25.803 182.994 -18.942 1.00 32.10 206 ILE A N 1
ATOM 2908 C CA . ILE A 1 199 ? -26.250 183.818 -20.059 1.00 34.86 206 ILE A CA 1
ATOM 2909 C C . ILE A 1 199 ? -25.692 183.285 -21.371 1.00 31.91 206 ILE A C 1
ATOM 2910 O O . ILE A 1 199 ? -26.386 183.264 -22.393 1.00 31.39 206 ILE A O 1
ATOM 2926 N N . ALA A 1 200 ? -24.432 182.859 -21.371 1.00 35.69 207 ALA A N 1
ATOM 2927 C CA . ALA A 1 200 ? -23.826 182.297 -22.568 1.00 32.64 207 ALA A CA 1
ATOM 2928 C C . ALA A 1 200 ? -24.373 180.921 -22.917 1.00 34.50 207 ALA A C 1
ATOM 2929 O O . ALA A 1 200 ? -23.985 180.373 -23.953 1.00 35.28 207 ALA A O 1
ATOM 2936 N N . SER A 1 201 ? -25.248 180.350 -22.086 1.00 36.95 208 SER A N 1
ATOM 2937 C CA . SER A 1 201 ? -25.853 179.053 -22.348 1.00 37.54 208 SER A CA 1
ATOM 2938 C C . SER A 1 201 ? -27.145 179.166 -23.147 1.00 40.48 208 SER A C 1
ATOM 2939 O O . SER A 1 201 ? -27.966 178.243 -23.115 1.00 47.96 208 SER A O 1
ATOM 2947 N N . GLY A 1 202 ? -27.341 180.270 -23.853 1.00 41.25 209 GLY A N 1
ATOM 2948 C CA . GLY A 1 202 ? -28.534 180.507 -24.634 1.00 39.88 209 GLY A CA 1
ATOM 2949 C C . GLY A 1 202 ? -28.304 180.305 -26.115 1.00 36.25 209 GLY A C 1
ATOM 2950 O O . GLY A 1 202 ? -27.440 179.527 -26.534 1.00 40.79 209 GLY A O 1
ATOM 2954 N N . GLY A 1 203 ? -29.088 181.013 -26.920 1.00 38.88 210 GLY A N 1
ATOM 2955 C CA . GLY A 1 203 ? -28.979 180.919 -28.357 1.00 40.28 210 GLY A CA 1
ATOM 2956 C C . GLY A 1 203 ? -27.906 181.828 -28.916 1.00 41.09 210 GLY A C 1
ATOM 2957 O O . GLY A 1 203 ? -27.251 182.593 -28.207 1.00 38.97 210 GLY A O 1
ATOM 2961 N N . ASN A 1 204 ? -27.725 181.734 -30.234 1.00 42.52 211 ASN A N 1
ATOM 2962 C CA . ASN A 1 204 ? -26.723 182.556 -30.903 1.00 45.02 211 ASN A CA 1
ATOM 2963 C C . ASN A 1 204 ? -26.977 184.035 -30.654 1.00 40.93 211 ASN A C 1
ATOM 2964 O O . ASN A 1 204 ? -26.035 184.814 -30.466 1.00 41.89 211 ASN A O 1
ATOM 2975 N N . GLU A 1 205 ? -28.245 184.441 -30.652 1.00 37.68 212 GLU A N 1
ATOM 2976 C CA . GLU A 1 205 ? -28.576 185.832 -30.374 1.00 40.99 212 GLU A CA 1
ATOM 2977 C C . GLU A 1 205 ? -28.046 186.250 -29.009 1.00 38.18 212 GLU A C 1
ATOM 2978 O O . GLU A 1 205 ? -27.445 187.319 -28.862 1.00 36.17 212 GLU A O 1
ATOM 2990 N N . GLN A 1 206 ? -28.245 185.406 -27.999 1.00 37.52 213 GLN A N 1
ATOM 2991 C CA . GLN A 1 206 ? -27.794 185.742 -26.654 1.00 35.30 213 GLN A CA 1
ATOM 2992 C C . GLN A 1 206 ? -26.274 185.736 -26.564 1.00 32.05 213 GLN A C 1
ATOM 2993 O O . GLN A 1 206 ? -25.675 186.642 -25.976 1.00 31.79 213 GLN A O 1
ATOM 3007 N N . ILE A 1 207 ? -25.632 184.723 -27.141 1.00 37.34 214 ILE A N 1
ATOM 3008 C CA . ILE A 1 207 ? -24.175 184.656 -27.109 1.00 36.42 214 ILE A CA 1
ATOM 3009 C C . ILE A 1 207 ? -23.570 185.887 -27.770 1.00 36.40 214 ILE A C 1
ATOM 3010 O O . ILE A 1 207 ? -22.597 186.464 -27.271 1.00 33.13 214 ILE A O 1
ATOM 3026 N N . GLN A 1 208 ? -24.134 186.312 -28.901 1.00 38.20 215 GLN A N 1
ATOM 3027 C CA . GLN A 1 208 ? -23.576 187.458 -29.608 1.00 42.88 215 GLN A CA 1
ATOM 3028 C C . GLN A 1 208 ? -23.606 188.705 -28.734 1.00 40.01 215 GLN A C 1
ATOM 3029 O O . GLN A 1 208 ? -22.682 189.526 -28.773 1.00 37.87 215 GLN A O 1
ATOM 3043 N N . ALA A 1 209 ? -24.659 188.861 -27.933 1.00 37.62 216 ALA A N 1
ATOM 3044 C CA . ALA A 1 209 ? -24.743 190.012 -27.043 1.00 38.15 216 ALA A CA 1
ATOM 3045 C C . ALA A 1 209 ? -23.590 190.021 -26.051 1.00 36.49 216 ALA A C 1
ATOM 3046 O O . ALA A 1 209 ? -22.993 191.071 -25.789 1.00 34.66 216 ALA A O 1
ATOM 3053 N N . VAL A 1 210 ? -23.266 188.859 -25.482 1.00 36.38 217 VAL A N 1
ATOM 3054 C CA . VAL A 1 210 ? -22.109 188.762 -24.597 1.00 34.41 217 VAL A CA 1
ATOM 3055 C C . VAL A 1 210 ? -20.863 189.261 -25.312 1.00 36.65 217 VAL A C 1
ATOM 3056 O O . VAL A 1 210 ? -20.081 190.051 -24.769 1.00 35.86 217 VAL A O 1
ATOM 3069 N N . ILE A 1 211 ? -20.666 188.811 -26.550 1.00 40.26 218 ILE A N 1
ATOM 3070 C CA . ILE A 1 211 ? -19.487 189.205 -27.312 1.00 39.04 218 ILE A CA 1
ATOM 3071 C C . ILE A 1 211 ? -19.504 190.704 -27.566 1.00 36.83 218 ILE A C 1
ATOM 3072 O O . ILE A 1 211 ? -18.498 191.395 -27.374 1.00 34.33 218 ILE A O 1
ATOM 3088 N N . ASP A 1 212 ? -20.648 191.227 -28.006 1.00 40.29 219 ASP A N 1
ATOM 3089 C CA . ASP A 1 212 ? -20.757 192.658 -28.261 1.00 43.41 219 ASP A CA 1
ATOM 3090 C C . ASP A 1 212 ? -20.500 193.479 -27.008 1.00 40.79 219 ASP A C 1
ATOM 3091 O O . ASP A 1 212 ? -20.134 194.653 -27.114 1.00 40.11 219 ASP A O 1
ATOM 3100 N N . ALA A 1 213 ? -20.683 192.892 -25.830 1.00 39.03 220 ALA A N 1
ATOM 3101 C CA . ALA A 1 213 ? -20.441 193.595 -24.580 1.00 37.43 220 ALA A CA 1
ATOM 3102 C C . ALA A 1 213 ? -18.967 193.644 -24.202 1.00 37.45 220 ALA A C 1
ATOM 3103 O O . ALA A 1 213 ? -18.625 194.259 -23.187 1.00 36.71 220 ALA A O 1
ATOM 3110 N N . GLY A 1 214 ? -18.090 193.018 -24.981 1.00 38.86 221 GLY A N 1
ATOM 3111 C CA . GLY A 1 214 ? -16.674 193.046 -24.677 1.00 38.50 221 GLY A CA 1
ATOM 3112 C C . GLY A 1 214 ? -16.242 192.066 -23.614 1.00 35.61 221 GLY A C 1
ATOM 3113 O O . GLY A 1 214 ? -15.322 192.362 -22.846 1.00 37.60 221 GLY A O 1
ATOM 3117 N N . ALA A 1 215 ? -16.875 190.896 -23.547 1.00 34.26 222 ALA A N 1
ATOM 3118 C CA . ALA A 1 215 ? -16.530 189.927 -22.517 1.00 35.43 222 ALA A CA 1
ATOM 3119 C C . ALA A 1 215 ? -15.247 189.173 -22.837 1.00 35.40 222 ALA A C 1
ATOM 3120 O O . ALA A 1 215 ? -14.485 188.841 -21.924 1.00 33.83 222 ALA A O 1
ATOM 3127 N N . LEU A 1 216 ? -14.982 188.907 -24.114 1.00 40.95 223 LEU A N 1
ATOM 3128 C CA . LEU A 1 216 ? -13.891 188.002 -24.467 1.00 39.10 223 LEU A CA 1
ATOM 3129 C C . LEU A 1 216 ? -12.533 188.493 -23.990 1.00 34.93 223 LEU A C 1
ATOM 3130 O O . LEU A 1 216 ? -11.788 187.693 -23.399 1.00 35.98 223 LEU A O 1
ATOM 3146 N N . PRO A 1 217 ? -12.142 189.750 -24.203 1.00 35.63 224 PRO A N 1
ATOM 3147 C CA . PRO A 1 217 ? -10.786 190.161 -23.801 1.00 36.91 224 PRO A CA 1
ATOM 3148 C C . PRO A 1 217 ? -10.466 189.833 -22.359 1.00 37.58 224 PRO A C 1
ATOM 3149 O O . PRO A 1 217 ? -9.342 189.421 -22.049 1.00 36.14 224 PRO A O 1
ATOM 3160 N N . ALA A 1 218 ? -11.436 190.003 -21.462 1.00 38.48 225 ALA A N 1
ATOM 3161 C CA . ALA A 1 218 ? -11.200 189.685 -20.061 1.00 36.86 225 ALA A CA 1
ATOM 3162 C C . ALA A 1 218 ? -11.133 188.180 -19.847 1.00 36.82 225 ALA A C 1
ATOM 3163 O O . ALA A 1 218 ? -10.240 187.688 -19.147 1.00 37.76 225 ALA A O 1
ATOM 3170 N N . LEU A 1 219 ? -12.057 187.430 -20.451 1.00 34.57 226 LEU A N 1
ATOM 3171 C CA . LEU A 1 219 ? -12.019 185.977 -20.327 1.00 33.47 226 LEU A CA 1
ATOM 3172 C C . LEU A 1 219 ? -10.695 185.427 -20.833 1.00 35.03 226 LEU A C 1
ATOM 3173 O O . LEU A 1 219 ? -10.079 184.570 -20.192 1.00 35.31 226 LEU A O 1
ATOM 3189 N N . VAL A 1 220 ? -10.243 185.911 -21.991 1.00 38.34 227 VAL A N 1
ATOM 3190 C CA . VAL A 1 220 ? -8.969 185.457 -22.537 1.00 37.05 227 VAL A CA 1
ATOM 3191 C C . VAL A 1 220 ? -7.843 185.756 -21.564 1.00 34.61 227 VAL A C 1
ATOM 3192 O O . VAL A 1 220 ? -6.959 184.923 -21.336 1.00 34.03 227 VAL A O 1
ATOM 3205 N N . GLN A 1 221 ? -7.858 186.947 -20.971 1.00 38.61 228 GLN A N 1
ATOM 3206 C CA . GLN A 1 221 ? -6.790 187.329 -20.057 1.00 39.06 228 GLN A CA 1
ATOM 3207 C C . GLN A 1 221 ? -6.689 186.354 -18.891 1.00 41.67 228 GLN A C 1
ATOM 3208 O O . GLN A 1 221 ? -5.587 186.043 -18.424 1.00 43.08 228 GLN A O 1
ATOM 3222 N N . LEU A 1 222 ? -7.829 185.843 -18.421 1.00 39.74 229 LEU A N 1
ATOM 3223 C CA . LEU A 1 222 ? -7.838 184.960 -17.260 1.00 38.94 229 LEU A CA 1
ATOM 3224 C C . LEU A 1 222 ? -7.303 183.572 -17.575 1.00 40.75 229 LEU A C 1
ATOM 3225 O O . LEU A 1 222 ? -6.896 182.856 -16.653 1.00 36.86 229 LEU A O 1
ATOM 3241 N N . LEU A 1 223 ? -7.295 183.171 -18.847 1.00 42.52 230 LEU A N 1
ATOM 3242 C CA . LEU A 1 223 ? -6.765 181.861 -19.202 1.00 39.31 230 LEU A CA 1
ATOM 3243 C C . LEU A 1 223 ? -5.308 181.701 -18.789 1.00 37.26 230 LEU A C 1
ATOM 3244 O O . LEU A 1 223 ? -4.830 180.570 -18.664 1.00 36.30 230 LEU A O 1
ATOM 3260 N N . SER A 1 224 ? -4.596 182.800 -18.573 1.00 42.97 231 SER A N 1
ATOM 3261 C CA . SER A 1 224 ? -3.216 182.755 -18.115 1.00 42.44 231 SER A CA 1
ATOM 3262 C C . SER A 1 224 ? -3.102 182.692 -16.598 1.00 42.06 231 SER A C 1
ATOM 3263 O O . SER A 1 224 ? -1.986 182.585 -16.079 1.00 41.07 231 SER A O 1
ATOM 3271 N N . SER A 1 225 ? -4.218 182.756 -15.884 1.00 39.47 232 SER A N 1
ATOM 3272 C CA . SER A 1 225 ? -4.171 182.818 -14.434 1.00 38.76 232 SER A CA 1
ATOM 3273 C C . SER A 1 225 ? -3.581 181.527 -13.871 1.00 35.41 232 SER A C 1
ATOM 3274 O O . SER A 1 225 ? -3.890 180.437 -14.364 1.00 36.63 232 SER A O 1
ATOM 3282 N N . PRO A 1 226 ? -2.725 181.608 -12.850 1.00 40.15 233 PRO A N 1
ATOM 3283 C CA . PRO A 1 226 ? -2.282 180.396 -12.153 1.00 41.86 233 PRO A CA 1
ATOM 3284 C C . PRO A 1 226 ? -3.285 179.879 -11.138 1.00 38.51 233 PRO A C 1
ATOM 3285 O O . PRO A 1 226 ? -3.001 178.885 -10.460 1.00 38.57 233 PRO A O 1
ATOM 3296 N N . ASN A 1 227 ? -4.432 180.535 -11.010 1.00 36.55 234 ASN A N 1
ATOM 3297 C CA . ASN A 1 227 ? -5.488 180.109 -10.102 1.00 34.34 234 ASN A CA 1
ATOM 3298 C C . ASN A 1 227 ? -6.388 179.126 -10.842 1.00 29.77 234 ASN A C 1
ATOM 3299 O O . ASN A 1 227 ? -7.131 179.516 -11.747 1.00 27.65 234 ASN A O 1
ATOM 3310 N N . GLU A 1 228 ? -6.333 177.853 -10.445 1.00 32.75 235 GLU A N 1
ATOM 3311 C CA . GLU A 1 228 ? -7.099 176.826 -11.145 1.00 32.34 235 GLU A CA 1
ATOM 3312 C C . GLU A 1 228 ? -8.598 177.048 -11.006 1.00 32.13 235 GLU A C 1
ATOM 3313 O O . GLU A 1 228 ? -9.370 176.620 -11.871 1.00 33.33 235 GLU A O 1
ATOM 3325 N N . GLN A 1 229 ? -9.030 177.707 -9.932 1.00 32.58 236 GLN A N 1
ATOM 3326 C CA . GLN A 1 229 ? -10.453 177.965 -9.741 1.00 33.98 236 GLN A CA 1
ATOM 3327 C C . GLN A 1 229 ? -10.951 179.014 -10.727 1.00 30.26 236 GLN A C 1
ATOM 3328 O O . GLN A 1 229 ? -11.992 178.836 -11.367 1.00 31.01 236 GLN A O 1
ATOM 3342 N N . ILE A 1 230 ? -10.215 180.120 -10.857 1.00 31.44 237 ILE A N 1
ATOM 3343 C CA . ILE A 1 230 ? -10.522 181.122 -11.875 1.00 31.98 237 ILE A CA 1
ATOM 3344 C C . ILE A 1 230 ? -10.516 180.485 -13.258 1.00 32.44 237 ILE A C 1
ATOM 3345 O O . ILE A 1 230 ? -11.400 180.732 -14.086 1.00 30.61 237 ILE A O 1
ATOM 3361 N N . LEU A 1 231 ? -9.505 179.662 -13.529 1.00 33.52 238 LEU A N 1
ATOM 3362 C CA . LEU A 1 231 ? -9.371 179.049 -14.844 1.00 32.73 238 LEU A CA 1
ATOM 3363 C C . LEU A 1 231 ? -10.621 178.262 -15.213 1.00 30.95 238 LEU A C 1
ATOM 3364 O O . LEU A 1 231 ? -11.193 178.452 -16.291 1.00 34.46 238 LEU A O 1
ATOM 3380 N N . GLN A 1 232 ? -11.063 177.373 -14.325 1.00 29.62 239 GLN A N 1
ATOM 3381 C CA . GLN A 1 232 ? -12.266 176.593 -14.594 1.00 32.95 239 GLN A CA 1
ATOM 3382 C C . GLN A 1 232 ? -13.451 177.504 -14.883 1.00 34.26 239 GLN A C 1
ATOM 3383 O O . GLN A 1 232 ? -14.195 177.291 -15.846 1.00 30.89 239 GLN A O 1
ATOM 3397 N N . GLU A 1 233 ? -13.642 178.526 -14.049 1.00 32.04 240 GLU A N 1
ATOM 3398 C CA . GLU A 1 233 ? -14.783 179.415 -14.219 1.00 31.70 240 GLU A CA 1
ATOM 3399 C C . GLU A 1 233 ? -14.692 180.175 -15.535 1.00 32.28 240 GLU A C 1
ATOM 3400 O O . GLU A 1 233 ? -15.696 180.339 -16.235 1.00 32.31 240 GLU A O 1
ATOM 3412 N N . ALA A 1 234 ? -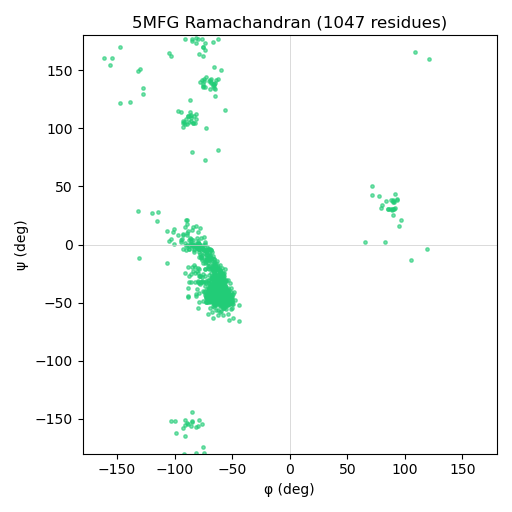13.496 180.637 -15.896 1.00 31.98 241 ALA A N 1
ATOM 3413 C CA . ALA A 1 234 ? -13.339 181.350 -17.158 1.00 34.09 241 ALA A CA 1
ATOM 3414 C C . ALA A 1 234 ? -13.537 180.414 -18.342 1.00 34.48 241 ALA A C 1
ATOM 3415 O O . ALA A 1 234 ? -14.217 180.764 -19.314 1.00 30.95 241 ALA A O 1
ATOM 3422 N N . LEU A 1 235 ? -12.960 179.214 -18.269 1.00 33.49 242 LEU A N 1
ATOM 3423 C CA . LEU A 1 235 ? -13.114 178.245 -19.348 1.00 34.29 242 LEU A CA 1
ATOM 3424 C C . LEU A 1 235 ? -14.567 177.825 -19.508 1.00 34.49 242 LEU A C 1
ATOM 3425 O O . LEU A 1 235 ? -15.064 177.693 -20.633 1.00 33.87 242 LEU A O 1
ATOM 3441 N N . TRP A 1 236 ? -15.263 177.596 -18.395 1.00 32.16 243 TRP A N 1
ATOM 3442 C CA . TRP A 1 236 ? -16.676 177.256 -18.466 1.00 31.49 243 TRP A CA 1
ATOM 3443 C C . TRP A 1 236 ? -17.425 178.267 -19.325 1.00 33.62 243 TRP A C 1
ATOM 3444 O O . TRP A 1 236 ? -18.093 177.905 -20.299 1.00 33.78 243 TRP A O 1
ATOM 3465 N N . ALA A 1 237 ? -17.312 179.550 -18.978 1.00 34.30 244 ALA A N 1
ATOM 3466 C CA . ALA A 1 237 ? -18.039 180.586 -19.705 1.00 31.38 244 ALA A CA 1
ATOM 3467 C C . ALA A 1 237 ? -17.617 180.627 -21.166 1.00 31.49 244 ALA A C 1
ATOM 3468 O O . ALA A 1 237 ? -18.458 180.629 -22.071 1.00 30.12 244 ALA A O 1
ATOM 3475 N N . LEU A 1 238 ? -16.311 180.670 -21.417 1.00 30.07 245 LEU A N 1
ATOM 3476 C CA . LEU A 1 238 ? -15.838 180.726 -22.791 1.00 35.61 245 LEU A CA 1
ATOM 3477 C C . LEU A 1 238 ? -16.294 179.503 -23.574 1.00 35.34 245 LEU A C 1
ATOM 3478 O O . LEU A 1 238 ? -16.619 179.603 -24.761 1.00 33.70 245 LEU A O 1
ATOM 3494 N N . SER A 1 239 ? -16.345 178.341 -22.921 1.00 35.72 246 SER A N 1
ATOM 3495 C CA . SER A 1 239 ? -16.824 177.138 -23.594 1.00 33.85 246 SER A CA 1
ATOM 3496 C C . SER A 1 239 ? -18.275 177.291 -24.024 1.00 32.25 246 SER A C 1
ATOM 3497 O O . SER A 1 239 ? -18.649 176.878 -25.127 1.00 34.40 246 SER A O 1
ATOM 3505 N N . ASN A 1 240 ? -19.114 177.871 -23.164 1.00 32.63 247 ASN A N 1
ATOM 3506 C CA . ASN A 1 240 ? -20.494 178.140 -23.554 1.00 34.69 247 ASN A CA 1
ATOM 3507 C C . ASN A 1 240 ? -20.550 179.123 -24.713 1.00 35.52 247 ASN A C 1
ATOM 3508 O O . ASN A 1 240 ? -21.378 178.982 -25.619 1.00 35.08 247 ASN A O 1
ATOM 3519 N N . ILE A 1 241 ? -19.675 180.129 -24.702 1.00 33.82 248 ILE A N 1
ATOM 3520 C CA . ILE A 1 241 ? -19.638 181.094 -25.794 1.00 35.89 248 ILE A CA 1
ATOM 3521 C C . ILE A 1 241 ? -19.277 180.402 -27.100 1.00 36.43 248 ILE A C 1
ATOM 3522 O O . ILE A 1 241 ? -19.888 180.655 -28.144 1.00 37.94 248 ILE A O 1
ATOM 3538 N N . ALA A 1 242 ? -18.286 179.518 -27.063 1.00 37.38 249 ALA A N 1
ATOM 3539 C CA . ALA A 1 242 ? -17.828 178.809 -28.248 1.00 33.95 249 ALA A CA 1
ATOM 3540 C C . ALA A 1 242 ? -18.736 177.651 -28.642 1.00 36.67 249 ALA A C 1
ATOM 3541 O O . ALA A 1 242 ? -18.331 176.824 -29.464 1.00 38.61 249 ALA A O 1
ATOM 3548 N N . SER A 1 243 ? -19.946 177.571 -28.088 1.00 36.37 250 SER A N 1
ATOM 3549 C CA . SER A 1 243 ? -20.855 176.480 -28.408 1.00 42.68 250 SER A CA 1
ATOM 3550 C C . SER A 1 243 ? -21.630 176.711 -29.697 1.00 44.78 250 SER A C 1
ATOM 3551 O O . SER A 1 243 ? -22.085 175.741 -30.312 1.00 56.64 250 SER A O 1
ATOM 3559 N N . GLY A 1 244 ? -21.805 177.961 -30.111 1.00 43.23 251 GLY A N 1
ATOM 3560 C CA . GLY A 1 244 ? -22.556 178.241 -31.322 1.00 49.82 251 GLY A CA 1
ATOM 3561 C C . GLY A 1 244 ? -24.044 178.004 -31.189 1.00 56.72 251 GLY A C 1
ATOM 3562 O O . GLY A 1 244 ? -24.658 177.429 -32.098 1.00 57.84 251 GLY A O 1
ATOM 3566 N N . GLY A 1 245 ? -24.641 178.425 -30.073 1.00 50.00 252 GLY A N 1
ATOM 3567 C CA . GLY A 1 245 ? -26.066 178.269 -29.867 1.00 45.79 252 GLY A CA 1
ATOM 3568 C C . GLY A 1 245 ? -26.541 176.841 -29.762 1.00 43.12 252 GLY A C 1
ATOM 3569 O O . GLY A 1 245 ? -27.748 176.617 -29.624 1.00 43.31 252 GLY A O 1
ATOM 3573 N N . ASN A 1 246 ? -25.634 175.873 -29.822 1.00 42.16 253 ASN A N 1
ATOM 3574 C CA . ASN A 1 246 ? -25.973 174.459 -29.732 1.00 45.86 253 ASN A CA 1
ATOM 3575 C C . ASN A 1 246 ? -26.026 174.081 -28.259 1.00 44.18 253 ASN A C 1
ATOM 3576 O O . ASN A 1 246 ? -24.990 174.019 -27.591 1.00 44.61 253 ASN A O 1
ATOM 3587 N N . GLU A 1 247 ? -27.233 173.829 -27.750 1.00 44.74 254 GLU A N 1
ATOM 3588 C CA . GLU A 1 247 ? -27.394 173.568 -26.327 1.00 46.23 254 GLU A CA 1
ATOM 3589 C C . GLU A 1 247 ? -26.803 172.228 -25.912 1.00 43.65 254 GLU A C 1
ATOM 3590 O O . GLU A 1 247 ? -26.516 172.037 -24.726 1.00 42.99 254 GLU A O 1
ATOM 3602 N N . GLN A 1 248 ? -26.616 171.297 -26.851 1.00 42.91 255 GLN A N 1
ATOM 3603 C CA . GLN A 1 248 ? -25.944 170.046 -26.521 1.00 43.00 255 GLN A CA 1
ATOM 3604 C C . GLN A 1 248 ? -24.481 170.266 -26.168 1.00 39.75 255 GLN A C 1
ATOM 3605 O O . GLN A 1 248 ? -23.864 169.392 -25.552 1.00 41.17 255 GLN A O 1
ATOM 3619 N N . LYS A 1 249 ? -23.916 171.407 -26.550 1.00 40.58 256 LYS A N 1
ATOM 3620 C CA . LYS A 1 249 ? -22.540 171.750 -26.230 1.00 42.04 256 LYS A CA 1
ATOM 3621 C C . LYS A 1 249 ? -22.439 172.789 -25.122 1.00 42.99 256 LYS A C 1
ATOM 3622 O O . LYS A 1 249 ? -21.330 173.217 -24.787 1.00 36.61 256 LYS A O 1
ATOM 3641 N N . GLN A 1 250 ? -23.565 173.196 -24.547 1.00 41.93 257 GLN A N 1
ATOM 3642 C CA . GLN A 1 250 ? -23.597 174.164 -23.463 1.00 41.12 257 GLN A CA 1
ATOM 3643 C C . GLN A 1 250 ? -23.871 173.461 -22.141 1.00 41.25 257 GLN A C 1
ATOM 3644 O O . GLN A 1 250 ? -24.309 172.309 -22.098 1.00 43.29 257 GLN A O 1
ATOM 3658 N N . ALA A 1 251 ? -23.613 174.181 -21.055 1.00 42.37 258 ALA A N 1
ATOM 3659 C CA . ALA A 1 251 ? -23.864 173.665 -19.715 1.00 45.89 258 ALA A CA 1
ATOM 3660 C C . ALA A 1 251 ? -24.249 174.829 -18.816 1.00 41.87 258 ALA A C 1
ATOM 3661 O O . ALA A 1 251 ? -23.482 175.786 -18.677 1.00 36.55 258 ALA A O 1
ATOM 3668 N N . VAL A 1 252 ? -25.433 174.753 -18.224 1.00 44.68 259 VAL A N 1
ATOM 3669 C CA . VAL A 1 252 ? -25.862 175.742 -17.245 1.00 42.32 259 VAL A CA 1
ATOM 3670 C C . VAL A 1 252 ? -25.174 175.445 -15.921 1.00 45.51 259 VAL A C 1
ATOM 3671 O O . VAL A 1 252 ? -25.017 174.281 -15.532 1.00 54.50 259 VAL A O 1
ATOM 3684 N N . LYS A 1 253 ? -24.749 176.496 -15.223 1.00 44.23 260 LYS A N 1
ATOM 3685 C CA . LYS A 1 253 ? -24.046 176.318 -13.960 1.00 41.79 260 LYS A CA 1
ATOM 3686 C C . LYS A 1 253 ? -24.946 175.635 -12.940 1.00 47.85 260 LYS A C 1
ATOM 3687 O O . LYS A 1 253 ? -25.552 176.296 -12.091 1.00 47.23 260 LYS A O 1
ATOM 3706 N N . GLU A 1 254 ? -25.041 174.312 -13.020 1.00 51.15 261 GLU A N 1
ATOM 3707 C CA . GLU A 1 254 ? -25.812 173.545 -12.054 1.00 52.75 261 GLU A CA 1
ATOM 3708 C C . GLU A 1 254 ? -25.250 172.135 -12.007 1.00 52.85 261 GLU A C 1
ATOM 3709 O O . GLU A 1 254 ? -24.554 171.694 -12.925 1.00 50.43 261 GLU A O 1
ATOM 3721 N N . ALA A 1 255 ? -25.552 171.437 -10.915 1.00 57.61 262 ALA A N 1
ATOM 3722 C CA . ALA A 1 255 ? -25.104 170.061 -10.769 1.00 57.54 262 ALA A CA 1
ATOM 3723 C C . ALA A 1 255 ? -25.706 169.195 -11.867 1.00 57.15 262 ALA A C 1
ATOM 3724 O O . ALA A 1 255 ? -26.863 169.372 -12.258 1.00 60.23 262 ALA A O 1
ATOM 3731 N N . GLY A 1 256 ? -24.909 168.252 -12.365 1.00 54.74 263 GLY A N 1
ATOM 3732 C CA . GLY A 1 256 ? -25.333 167.368 -13.429 1.00 49.69 263 GLY A CA 1
ATOM 3733 C C . GLY A 1 256 ? -25.215 167.938 -14.824 1.00 50.33 263 GLY A C 1
ATOM 3734 O O . GLY A 1 256 ? -25.594 167.255 -15.784 1.00 49.01 263 GLY A O 1
ATOM 3738 N N . ALA A 1 257 ? -24.701 169.160 -14.974 1.00 56.70 264 ALA A N 1
ATOM 3739 C CA . ALA A 1 257 ? -24.607 169.773 -16.296 1.00 50.57 264 ALA A CA 1
ATOM 3740 C C . ALA A 1 257 ? -23.414 169.240 -17.082 1.00 47.87 264 ALA A C 1
ATOM 3741 O O . ALA A 1 257 ? -23.530 168.979 -18.284 1.00 48.87 264 ALA A O 1
ATOM 3748 N N . LEU A 1 258 ? -22.260 169.078 -16.427 1.00 45.23 265 LEU A N 1
ATOM 3749 C CA . LEU A 1 258 ? -21.092 168.533 -17.113 1.00 48.34 265 LEU A CA 1
ATOM 3750 C C . LEU A 1 258 ? -21.277 167.056 -17.429 1.00 46.17 265 LEU A C 1
ATOM 3751 O O . LEU A 1 258 ? -20.896 166.593 -18.510 1.00 46.12 265 LEU A O 1
ATOM 3767 N N . GLU A 1 259 ? -21.848 166.297 -16.495 1.00 48.52 266 GLU A N 1
ATOM 3768 C CA . GLU A 1 259 ? -22.122 164.889 -16.756 1.00 45.60 266 GLU A CA 1
ATOM 3769 C C . GLU A 1 259 ? -23.051 164.739 -17.952 1.00 45.12 266 GLU A C 1
ATOM 3770 O O . GLU A 1 259 ? -22.813 163.914 -18.841 1.00 45.31 266 GLU A O 1
ATOM 3782 N N . LYS A 1 260 ? -24.117 165.541 -17.994 1.00 45.87 267 LYS A N 1
ATOM 3783 C CA . LYS A 1 260 ? -25.030 165.515 -19.131 1.00 47.61 267 LYS A CA 1
ATOM 3784 C C . LYS A 1 260 ? -24.305 165.880 -20.420 1.00 47.51 267 LYS A C 1
ATOM 3785 O O . LYS A 1 260 ? -24.549 165.278 -21.472 1.00 44.57 267 LYS A O 1
ATOM 3804 N N . LEU A 1 261 ? -23.405 166.863 -20.354 1.00 52.77 268 LEU A N 1
ATOM 3805 C CA . LEU A 1 261 ? -22.630 167.250 -21.528 1.00 48.18 268 LEU A CA 1
ATOM 3806 C C . LEU A 1 261 ? -21.896 166.051 -22.116 1.00 45.54 268 LEU A C 1
ATOM 3807 O O . LEU A 1 261 ? -21.908 165.835 -23.334 1.00 42.11 268 LEU A O 1
ATOM 3823 N N . GLU A 1 262 ? -21.251 165.256 -21.261 1.00 45.39 269 GLU A N 1
ATOM 3824 C CA . GLU A 1 262 ? -20.515 164.089 -21.737 1.00 46.87 269 GLU A CA 1
ATOM 3825 C C . GLU A 1 262 ? -21.448 163.088 -22.405 1.00 47.88 269 GLU A C 1
ATOM 3826 O O . GLU A 1 262 ? -21.146 162.555 -23.479 1.00 53.11 269 GLU A O 1
ATOM 3838 N N . GLN A 1 263 ? -22.591 162.816 -21.776 1.00 48.41 270 GLN A N 1
ATOM 3839 C CA . GLN A 1 263 ? -23.507 161.810 -22.301 1.00 49.70 270 GLN A CA 1
ATOM 3840 C C . GLN A 1 263 ? -24.025 162.194 -23.681 1.00 52.65 270 GLN A C 1
ATOM 3841 O O . GLN A 1 263 ? -24.206 161.329 -24.547 1.00 52.99 270 GLN A O 1
ATOM 3855 N N . LEU A 1 264 ? -24.272 163.486 -23.905 1.00 54.20 271 LEU A N 1
ATOM 3856 C CA . LEU A 1 264 ? -24.802 163.929 -25.189 1.00 52.29 271 LEU A CA 1
ATOM 3857 C C . LEU A 1 264 ? -23.802 163.743 -26.323 1.00 53.19 271 LEU A C 1
ATOM 3858 O O . LEU A 1 264 ? -24.209 163.700 -27.487 1.00 52.38 271 LEU A O 1
ATOM 3874 N N . GLN A 1 265 ? -22.508 163.622 -26.012 1.00 52.85 272 GLN A N 1
ATOM 3875 C CA . GLN A 1 265 ? -21.513 163.423 -27.061 1.00 52.54 272 GLN A CA 1
ATOM 3876 C C . GLN A 1 265 ? -21.769 162.130 -27.825 1.00 53.57 272 GLN A C 1
ATOM 3877 O O . GLN A 1 265 ? -21.702 162.105 -29.059 1.00 56.79 272 GLN A O 1
ATOM 3891 N N . SER A 1 266 ? -22.066 161.046 -27.111 1.00 52.19 273 SER A N 1
ATOM 3892 C CA . SER A 1 266 ? -22.288 159.747 -27.733 1.00 55.37 273 SER A CA 1
ATOM 3893 C C . SER A 1 266 ? -23.684 159.601 -28.329 1.00 61.03 273 SER A C 1
ATOM 3894 O O . SER A 1 266 ? -24.066 158.487 -28.705 1.00 55.05 273 SER A O 1
ATOM 3902 N N . HIS A 1 267 ? -24.451 160.691 -28.419 1.00 68.82 274 HIS A N 1
ATOM 3903 C CA . HIS A 1 267 ? -25.764 160.665 -29.047 1.00 62.24 274 HIS A CA 1
ATOM 3904 C C . HIS A 1 267 ? -25.976 161.784 -30.054 1.00 60.07 274 HIS A C 1
ATOM 3905 O O . HIS A 1 267 ? -26.958 161.733 -30.804 1.00 61.08 274 HIS A O 1
ATOM 3919 N N . GLU A 1 268 ? -25.092 162.782 -30.103 1.00 84.63 275 GLU A N 1
ATOM 3920 C CA . GLU A 1 268 ? -25.126 163.761 -31.181 1.00 86.94 275 GLU A CA 1
ATOM 3921 C C . GLU A 1 268 ? -24.794 163.138 -32.528 1.00 92.04 275 GLU A C 1
ATOM 3922 O O . GLU A 1 268 ? -25.048 163.763 -33.562 1.00 89.39 275 GLU A O 1
ATOM 3934 N N . ASN A 1 269 ? -24.231 161.927 -32.536 1.00 98.29 276 ASN A N 1
ATOM 3935 C CA . ASN A 1 269 ? -23.817 161.288 -33.782 1.00 93.59 276 ASN A CA 1
ATOM 3936 C C . ASN A 1 269 ? -24.930 161.340 -34.822 1.00 92.85 276 ASN A C 1
ATOM 3937 O O . ASN A 1 269 ? -24.787 161.972 -35.874 1.00 88.79 276 ASN A O 1
ATOM 3948 N N . GLU A 1 270 ? -26.059 160.684 -34.539 1.00 94.90 277 GLU A N 1
ATOM 3949 C CA . GLU A 1 270 ? -27.198 160.765 -35.447 1.00 91.39 277 GLU A CA 1
ATOM 3950 C C . GLU A 1 270 ? -27.649 162.206 -35.645 1.00 94.36 277 GLU A C 1
ATOM 3951 O O . GLU A 1 270 ? -28.230 162.539 -36.685 1.00 95.19 277 GLU A O 1
ATOM 3963 N N . LYS A 1 271 ? -27.387 163.074 -34.665 1.00 92.57 278 LYS A N 1
ATOM 3964 C CA . LYS A 1 271 ? -27.640 164.499 -34.835 1.00 87.47 278 LYS A CA 1
ATOM 3965 C C . LYS A 1 271 ? -26.547 165.164 -35.662 1.00 87.99 278 LYS A C 1
ATOM 3966 O O . LYS A 1 271 ? -26.803 166.177 -36.323 1.00 88.53 278 LYS A O 1
ATOM 3985 N N . ILE A 1 272 ? -25.331 164.610 -35.639 1.00 87.92 279 ILE A N 1
ATOM 3986 C CA . ILE A 1 272 ? -24.253 165.098 -36.493 1.00 86.26 279 ILE A CA 1
ATOM 3987 C C . ILE A 1 272 ? -24.351 164.521 -37.902 1.00 89.52 279 ILE A C 1
ATOM 3988 O O . ILE A 1 272 ? -23.768 165.086 -38.836 1.00 84.98 279 ILE A O 1
ATOM 4004 N N . GLN A 1 273 ? -25.078 163.412 -38.080 1.00 91.76 280 GLN A N 1
ATOM 4005 C CA . GLN A 1 273 ? -25.269 162.850 -39.415 1.00 90.64 280 GLN A CA 1
ATOM 4006 C C . GLN A 1 273 ? -25.871 163.876 -40.364 1.00 87.17 280 GLN A C 1
ATOM 4007 O O . GLN A 1 273 ? -25.443 163.996 -41.518 1.00 87.36 280 GLN A O 1
ATOM 4021 N N . LYS A 1 274 ? -26.870 164.621 -39.900 1.00 84.47 281 LYS A N 1
ATOM 4022 C CA . LYS A 1 274 ? -27.598 165.539 -40.762 1.00 82.04 281 LYS A CA 1
ATOM 4023 C C . LYS A 1 274 ? -26.922 166.898 -40.893 1.00 85.26 281 LYS A C 1
ATOM 4024 O O . LYS A 1 274 ? -27.205 167.620 -41.856 1.00 84.57 281 LYS A O 1
ATOM 4043 N N . GLU A 1 275 ? -26.030 167.259 -39.965 1.00 83.88 282 GLU A N 1
ATOM 4044 C CA . GLU A 1 275 ? -25.276 168.502 -40.108 1.00 82.67 282 GLU A CA 1
ATOM 4045 C C . GLU A 1 275 ? -24.228 168.386 -41.207 1.00 85.50 282 GLU A C 1
ATOM 4046 O O . GLU A 1 275 ? -23.992 169.345 -41.952 1.00 84.34 282 GLU A O 1
ATOM 4058 N N . ALA A 1 276 ? -23.587 167.219 -41.323 1.00 89.57 283 ALA A N 1
ATOM 4059 C CA . ALA A 1 276 ? -22.567 167.030 -42.349 1.00 89.39 283 ALA A CA 1
ATOM 4060 C C . ALA A 1 276 ? -23.170 167.109 -43.746 1.00 85.78 283 ALA A C 1
ATOM 4061 O O . ALA A 1 276 ? -22.565 167.685 -44.658 1.00 94.70 283 ALA A O 1
ATOM 4068 N N . GLN A 1 277 ? -24.361 166.535 -43.936 1.00 80.91 284 GLN A N 1
ATOM 4069 C CA . GLN A 1 277 ? -25.030 166.639 -45.228 1.00 82.37 284 GLN A CA 1
ATOM 4070 C C . GLN A 1 277 ? -25.450 168.077 -45.509 1.00 83.63 284 GLN A C 1
ATOM 4071 O O . GLN A 1 277 ? -25.316 168.560 -46.640 1.00 87.97 284 GLN A O 1
ATOM 4085 N N . GLU A 1 278 ? -25.961 168.775 -44.492 1.00 79.56 285 GLU A N 1
ATOM 4086 C CA . GLU A 1 278 ? -26.254 170.195 -44.645 1.00 76.42 285 GLU A CA 1
ATOM 4087 C C . GLU A 1 278 ? -25.007 170.970 -45.041 1.00 75.53 285 GLU A C 1
ATOM 4088 O O . GLU A 1 278 ? -25.099 171.980 -45.747 1.00 72.17 285 GLU A O 1
ATOM 4100 N N . ALA A 1 279 ? -23.838 170.516 -44.591 1.00 74.52 286 ALA A N 1
ATOM 4101 C CA . ALA A 1 279 ? -22.594 171.155 -44.996 1.00 73.60 286 ALA A CA 1
ATOM 4102 C C . ALA A 1 279 ? -22.255 170.825 -46.445 1.00 74.87 286 ALA A C 1
ATOM 4103 O O . ALA A 1 279 ? -21.955 171.722 -47.241 1.00 70.89 286 ALA A O 1
ATOM 4110 N N . LEU A 1 280 ? -22.291 169.541 -46.811 1.00 77.62 287 LEU A N 1
ATOM 4111 C CA . LEU A 1 280 ? -21.922 169.169 -48.171 1.00 77.10 287 LEU A CA 1
ATOM 4112 C C . LEU A 1 280 ? -22.896 169.773 -49.173 1.00 77.44 287 LEU A C 1
ATOM 4113 O O . LEU A 1 280 ? -22.483 170.358 -50.183 1.00 81.93 287 LEU A O 1
ATOM 4129 N N . GLU A 1 281 ? -24.201 169.626 -48.920 1.00 76.74 288 GLU A N 1
ATOM 4130 C CA . GLU A 1 281 ? -25.195 170.136 -49.862 1.00 76.75 288 GLU A CA 1
ATOM 4131 C C . GLU A 1 281 ? -25.053 171.639 -50.065 1.00 74.73 288 GLU A C 1
ATOM 4132 O O . GLU A 1 281 ? -25.095 172.141 -51.198 1.00 77.29 288 GLU A O 1
ATOM 4144 N N . LYS A 1 282 ? -24.969 172.389 -48.970 1.00 71.73 289 LYS A N 1
ATOM 4145 C CA . LYS A 1 282 ? -24.850 173.832 -49.114 1.00 75.36 289 LYS A CA 1
ATOM 4146 C C . LYS A 1 282 ? -23.587 174.187 -49.887 1.00 76.93 289 LYS A C 1
ATOM 4147 O O . LYS A 1 282 ? -23.608 175.097 -50.723 1.00 80.52 289 LYS A O 1
ATOM 4166 N N . LEU A 1 283 ? -22.484 173.460 -49.661 1.00 74.91 290 LEU A N 1
ATOM 4167 C CA . LEU A 1 283 ? -21.274 173.760 -50.422 1.00 72.72 290 LEU A CA 1
ATOM 4168 C C . LEU A 1 283 ? -21.461 173.414 -51.890 1.00 71.59 290 LEU A C 1
ATOM 4169 O O . LEU A 1 283 ? -21.034 174.168 -52.769 1.00 67.58 290 LEU A O 1
ATOM 4185 N N . GLN A 1 284 ? -22.099 172.278 -52.177 1.00 71.44 291 GLN A N 1
ATOM 4186 C CA . GLN A 1 284 ? -22.251 171.857 -53.565 1.00 70.34 291 GLN A CA 1
ATOM 4187 C C . GLN A 1 284 ? -23.146 172.807 -54.347 1.00 70.05 291 GLN A C 1
ATOM 4188 O O . GLN A 1 284 ? -23.034 172.888 -55.575 1.00 68.52 291 GLN A O 1
ATOM 4202 N N . SER A 1 285 ? -24.035 173.524 -53.663 1.00 70.11 292 SER A N 1
ATOM 4203 C CA . SER A 1 285 ? -24.822 174.585 -54.271 1.00 70.03 292 SER A CA 1
ATOM 4204 C C . SER A 1 285 ? -24.119 175.937 -54.208 1.00 68.78 292 SER A C 1
ATOM 4205 O O . SER A 1 285 ? -24.775 176.968 -54.393 1.00 72.08 292 SER A O 1
ATOM 4213 N N . HIS A 1 286 ? -22.806 175.942 -53.963 1.00 72.16 293 HIS A N 1
ATOM 4214 C CA . HIS A 1 286 ? -21.991 177.151 -53.762 1.00 72.73 293 HIS A CA 1
ATOM 4215 C C . HIS A 1 286 ? -22.711 178.469 -54.034 1.00 80.66 293 HIS A C 1
ATOM 4216 O O . HIS A 1 286 ? -22.485 179.124 -55.051 1.00 90.68 293 HIS A O 1
ATOM 4231 N N . PRO B 1 16 ? -43.646 181.413 -56.280 1.00 100.41 23 PRO B N 1
ATOM 4232 C CA . PRO B 1 16 ? -43.673 180.235 -55.407 1.00 100.72 23 PRO B CA 1
ATOM 4233 C C . PRO B 1 16 ? -42.277 179.767 -55.007 1.00 102.23 23 PRO B C 1
ATOM 4234 O O . PRO B 1 16 ? -42.051 179.380 -53.861 1.00 100.43 23 PRO B O 1
ATOM 4245 N N . ASP B 1 17 ? -41.348 179.812 -55.962 1.00 100.18 24 ASP B N 1
ATOM 4246 C CA . ASP B 1 17 ? -40.002 179.304 -55.724 1.00 101.53 24 ASP B CA 1
ATOM 4247 C C . ASP B 1 17 ? -39.302 180.087 -54.621 1.00 99.53 24 ASP B C 1
ATOM 4248 O O . ASP B 1 17 ? -38.945 179.534 -53.575 1.00 100.18 24 ASP B O 1
ATOM 4257 N N . GLN B 1 18 ? -39.118 181.390 -54.834 1.00 97.66 25 GLN B N 1
ATOM 4258 C CA . GLN B 1 18 ? -38.075 182.119 -54.120 1.00 98.38 25 GLN B CA 1
ATOM 4259 C C . GLN B 1 18 ? -38.285 182.100 -52.608 1.00 96.14 25 GLN B C 1
ATOM 4260 O O . GLN B 1 18 ? -37.321 181.950 -51.848 1.00 94.98 25 GLN B O 1
ATOM 4274 N N . GLN B 1 19 ? -39.526 182.258 -52.146 1.00 93.84 26 GLN B N 1
ATOM 4275 C CA . GLN B 1 19 ? -39.768 182.316 -50.706 1.00 94.79 26 GLN B CA 1
ATOM 4276 C C . GLN B 1 19 ? -39.322 181.027 -50.025 1.00 94.93 26 GLN B C 1
ATOM 4277 O O . GLN B 1 19 ? -38.481 181.046 -49.119 1.00 95.30 26 GLN B O 1
ATOM 4291 N N . GLU B 1 20 ? -39.885 179.889 -50.444 1.00 95.51 27 GLU B N 1
ATOM 4292 C CA . GLU B 1 20 ? -39.493 178.613 -49.852 1.00 96.31 27 GLU B CA 1
ATOM 4293 C C . GLU B 1 20 ? -38.064 178.238 -50.228 1.00 95.30 27 GLU B C 1
ATOM 4294 O O . GLU B 1 20 ? -37.392 177.533 -49.467 1.00 98.17 27 GLU B O 1
ATOM 4306 N N . LEU B 1 21 ? -37.587 178.689 -51.391 1.00 92.57 28 LEU B N 1
ATOM 4307 C CA . LEU B 1 21 ? -36.191 178.465 -51.757 1.00 93.30 28 LEU B CA 1
ATOM 4308 C C . LEU B 1 21 ? -35.255 179.137 -50.761 1.00 92.93 28 LEU B C 1
ATOM 4309 O O . LEU B 1 21 ? -34.271 178.537 -50.310 1.00 90.22 28 LEU B O 1
ATOM 4325 N N . GLN B 1 22 ? -35.547 180.389 -50.407 1.00 92.88 29 GLN B N 1
ATOM 4326 C CA . GLN B 1 22 ? -34.685 181.132 -49.496 1.00 92.42 29 GLN B CA 1
ATOM 4327 C C . GLN B 1 22 ? -34.953 180.759 -48.044 1.00 88.31 29 GLN B C 1
ATOM 4328 O O . GLN B 1 22 ? -34.017 180.671 -47.242 1.00 88.09 29 GLN B O 1
ATOM 4342 N N . SER B 1 23 ? -36.221 180.541 -47.685 1.00 92.77 30 SER B N 1
ATOM 4343 C CA . SER B 1 23 ? -36.530 180.037 -46.351 1.00 91.87 30 SER B CA 1
ATOM 4344 C C . SER B 1 23 ? -35.831 178.706 -46.103 1.00 93.78 30 SER B C 1
ATOM 4345 O O . SER B 1 23 ? -35.375 178.432 -44.986 1.00 93.06 30 SER B O 1
ATOM 4353 N N . ALA B 1 24 ? -35.728 177.868 -47.138 1.00 92.60 31 ALA B N 1
ATOM 4354 C CA . ALA B 1 24 ? -34.957 176.635 -47.032 1.00 91.66 31 ALA B CA 1
ATOM 4355 C C . ALA B 1 24 ? -33.460 176.921 -47.082 1.00 92.04 31 ALA B C 1
ATOM 4356 O O . ALA B 1 24 ? -32.700 176.425 -46.243 1.00 92.90 31 ALA B O 1
ATOM 4363 N N . LEU B 1 25 ? -33.022 177.725 -48.056 1.00 88.42 32 LEU B N 1
ATOM 4364 C CA . LEU B 1 25 ? -31.614 178.104 -48.138 1.00 87.46 32 LEU B CA 1
ATOM 4365 C C . LEU B 1 25 ? -31.141 178.705 -46.820 1.00 88.56 32 LEU B C 1
ATOM 4366 O O . LEU B 1 25 ? -30.093 178.322 -46.287 1.00 86.80 32 LEU B O 1
ATOM 4382 N N . ARG B 1 26 ? -31.912 179.651 -46.276 1.00 89.03 33 ARG B N 1
ATOM 4383 C CA . ARG B 1 26 ? -31.599 180.209 -44.965 1.00 88.31 33 ARG B CA 1
ATOM 4384 C C . ARG B 1 26 ? -31.446 179.108 -43.923 1.00 87.23 33 ARG B C 1
ATOM 4385 O O . ARG B 1 26 ? -30.563 179.174 -43.059 1.00 85.31 33 ARG B O 1
ATOM 4406 N N . LYS B 1 27 ? -32.300 178.084 -43.989 1.00 87.18 34 LYS B N 1
ATOM 4407 C CA . LYS B 1 27 ? -32.256 177.021 -42.991 1.00 87.75 34 LYS B CA 1
ATOM 4408 C C . LYS B 1 27 ? -31.012 176.156 -43.143 1.00 86.75 34 LYS B C 1
ATOM 4409 O O . LYS B 1 27 ? -30.511 175.618 -42.149 1.00 79.54 34 LYS B O 1
ATOM 4428 N N . LEU B 1 28 ? -30.502 176.007 -44.369 1.00 89.95 35 LEU B N 1
ATOM 4429 C CA . LEU B 1 28 ? -29.296 175.212 -44.579 1.00 86.30 35 LEU B CA 1
ATOM 4430 C C . LEU B 1 28 ? -28.127 175.782 -43.788 1.00 81.10 35 LEU B C 1
ATOM 4431 O O . LEU B 1 28 ? -27.430 175.055 -43.071 1.00 77.72 35 LEU B O 1
ATOM 4447 N N . SER B 1 29 ? -27.896 177.090 -43.911 1.00 81.33 36 SER B N 1
ATOM 4448 C CA . SER B 1 29 ? -26.759 177.717 -43.251 1.00 78.90 36 SER B CA 1
ATOM 4449 C C . SER B 1 29 ? -26.866 177.660 -41.733 1.00 76.21 36 SER B C 1
ATOM 4450 O O . SER B 1 29 ? -25.837 177.705 -41.051 1.00 79.01 36 SER B O 1
ATOM 4458 N N . GLN B 1 30 ? -28.079 177.560 -41.188 1.00 74.78 37 GLN B N 1
ATOM 4459 C CA . GLN B 1 30 ? -28.235 177.539 -39.738 1.00 72.82 37 GLN B CA 1
ATOM 4460 C C . GLN B 1 30 ? -27.971 176.152 -39.163 1.00 72.20 37 GLN B C 1
ATOM 4461 O O . GLN B 1 30 ? -27.305 176.025 -38.129 1.00 75.68 37 GLN B O 1
ATOM 4475 N N . ILE B 1 31 ? -28.476 175.101 -39.812 1.00 71.45 38 ILE B N 1
ATOM 4476 C CA . ILE B 1 31 ? -28.188 173.748 -39.349 1.00 68.82 38 ILE B CA 1
ATOM 4477 C C . ILE B 1 31 ? -26.745 173.373 -39.654 1.00 67.01 38 ILE B C 1
ATOM 4478 O O . ILE B 1 31 ? -26.129 172.598 -38.914 1.00 64.89 38 ILE B O 1
ATOM 4494 N N . ALA B 1 32 ? -26.183 173.903 -40.738 1.00 69.10 39 ALA B N 1
ATOM 4495 C CA . ALA B 1 32 ? -24.812 173.584 -41.111 1.00 71.53 39 ALA B CA 1
ATOM 4496 C C . ALA B 1 32 ? -23.801 174.519 -40.457 1.00 75.94 39 ALA B C 1
ATOM 4497 O O . ALA B 1 32 ? -22.718 174.073 -40.061 1.00 82.55 39 ALA B O 1
ATOM 4504 N N . SER B 1 33 ? -24.134 175.807 -40.325 1.00 69.21 40 SER B N 1
ATOM 4505 C CA . SER B 1 33 ? -23.190 176.807 -39.836 1.00 65.62 40 SER B CA 1
ATOM 4506 C C . SER B 1 33 ? -23.802 177.674 -38.741 1.00 71.79 40 SER B C 1
ATOM 4507 O O . SER B 1 33 ? -23.415 178.834 -38.574 1.00 72.55 40 SER B O 1
ATOM 4515 N N . GLY B 1 34 ? -24.751 177.133 -37.982 1.00 62.56 41 GLY B N 1
ATOM 4516 C CA . GLY B 1 34 ? -25.372 177.891 -36.914 1.00 62.37 41 GLY B CA 1
ATOM 4517 C C . GLY B 1 34 ? -24.459 178.092 -35.721 1.00 59.94 41 GLY B C 1
ATOM 4518 O O . GLY B 1 34 ? -24.300 177.187 -34.896 1.00 63.36 41 GLY B O 1
ATOM 4522 N N . GLY B 1 35 ? -23.853 179.273 -35.622 1.00 54.76 42 GLY B N 1
ATOM 4523 C CA . GLY B 1 35 ? -22.967 179.606 -34.517 1.00 53.77 42 GLY B CA 1
ATOM 4524 C C . GLY B 1 35 ? -21.537 179.925 -34.912 1.00 51.33 42 GLY B C 1
ATOM 4525 O O . GLY B 1 35 ? -20.742 180.292 -34.034 1.00 48.87 42 GLY B O 1
ATOM 4529 N N . ASN B 1 36 ? -21.167 179.817 -36.190 1.00 51.27 43 ASN B N 1
ATOM 4530 C CA . ASN B 1 36 ? -19.771 179.983 -36.580 1.00 48.46 43 ASN B CA 1
ATOM 4531 C C . ASN B 1 36 ? -19.283 181.410 -36.371 1.00 43.37 43 ASN B C 1
ATOM 4532 O O . ASN B 1 36 ? -18.100 181.621 -36.084 1.00 35.73 43 ASN B O 1
ATOM 4543 N N . GLU B 1 37 ? -20.163 182.400 -36.523 1.00 45.89 44 GLU B N 1
ATOM 4544 C CA . GLU B 1 37 ? -19.748 183.781 -36.309 1.00 43.43 44 GLU B CA 1
ATOM 4545 C C . GLU B 1 37 ? -19.272 183.988 -34.880 1.00 41.91 44 GLU B C 1
ATOM 4546 O O . GLU B 1 37 ? -18.282 184.689 -34.641 1.00 42.51 44 GLU B O 1
ATOM 4558 N N . GLN B 1 38 ? -19.962 183.380 -33.916 1.00 43.83 45 GLN B N 1
ATOM 4559 C CA . GLN B 1 38 ? -19.579 183.535 -32.519 1.00 40.30 45 GLN B CA 1
ATOM 4560 C C . GLN B 1 38 ? -18.259 182.831 -32.235 1.00 38.52 45 GLN B C 1
ATOM 4561 O O . GLN B 1 38 ? -17.358 183.404 -31.611 1.00 33.60 45 GLN B O 1
ATOM 4575 N N . ILE B 1 39 ? -18.124 181.585 -32.693 1.00 41.39 46 ILE B N 1
ATOM 4576 C CA . ILE B 1 39 ? -16.878 180.851 -32.495 1.00 38.55 46 ILE B CA 1
ATOM 4577 C C . ILE B 1 39 ? -15.702 181.638 -33.055 1.00 36.91 46 ILE B C 1
ATOM 4578 O O . ILE B 1 39 ? -14.610 181.647 -32.476 1.00 37.59 46 ILE B O 1
ATOM 4594 N N . GLN B 1 40 ? -15.899 182.310 -34.188 1.00 37.76 47 GLN B N 1
ATOM 4595 C CA . GLN B 1 40 ? -14.798 183.050 -34.792 1.00 38.73 47 GLN B CA 1
ATOM 4596 C C . GLN B 1 40 ? -14.402 184.239 -33.930 1.00 37.78 47 GLN B C 1
ATOM 4597 O O . GLN B 1 40 ? -13.213 184.557 -33.807 1.00 36.80 47 GLN B O 1
ATOM 4611 N N . ALA B 1 41 ? -15.384 184.910 -33.329 1.00 38.23 48 ALA B N 1
ATOM 4612 C CA . ALA B 1 41 ? -15.075 185.989 -32.399 1.00 38.65 48 ALA B CA 1
ATOM 4613 C C . ALA B 1 41 ? -14.155 185.503 -31.291 1.00 34.96 48 ALA B C 1
ATOM 4614 O O . ALA B 1 41 ? -13.205 186.195 -30.912 1.00 34.77 48 ALA B O 1
ATOM 4621 N N . VAL B 1 42 ? -14.423 184.311 -30.760 1.00 35.80 49 VAL B N 1
ATOM 4622 C CA . VAL B 1 42 ? -13.560 183.742 -29.730 1.00 34.74 49 VAL B CA 1
ATOM 4623 C C . VAL B 1 42 ? -12.139 183.610 -30.256 1.00 35.10 49 VAL B C 1
ATOM 4624 O O . VAL B 1 42 ? -11.168 183.961 -29.577 1.00 35.20 49 VAL B O 1
ATOM 4637 N N . ILE B 1 43 ? -12.000 183.097 -31.477 1.00 39.13 50 ILE B N 1
ATOM 4638 C CA . ILE B 1 43 ? -10.678 182.919 -32.067 1.00 37.83 50 ILE B CA 1
ATOM 4639 C C . ILE B 1 43 ? -10.003 184.268 -32.258 1.00 38.97 50 ILE B C 1
ATOM 4640 O O . ILE B 1 43 ? -8.845 184.466 -31.873 1.00 38.08 50 ILE B O 1
ATOM 4656 N N . ASP B 1 44 ? -10.721 185.220 -32.856 1.00 39.97 51 ASP B N 1
ATOM 4657 C CA . ASP B 1 44 ? -10.155 186.540 -33.092 1.00 41.01 51 ASP B CA 1
ATOM 4658 C C . ASP B 1 44 ? -9.710 187.212 -31.803 1.00 41.94 51 ASP B C 1
ATOM 4659 O O . ASP B 1 44 ? -8.840 188.088 -31.842 1.00 42.19 51 ASP B O 1
ATOM 4668 N N . ALA B 1 45 ? -10.289 186.829 -30.667 1.00 38.96 52 ALA B N 1
ATOM 4669 C CA . ALA B 1 45 ? -9.878 187.387 -29.388 1.00 38.78 52 ALA B CA 1
ATOM 4670 C C . ALA B 1 45 ? -8.569 186.800 -28.880 1.00 38.47 52 ALA B C 1
ATOM 4671 O O . ALA B 1 45 ? -8.027 187.312 -27.896 1.00 38.07 52 ALA B O 1
ATOM 4678 N N . GLY B 1 46 ? -8.059 185.744 -29.511 1.00 44.15 53 GLY B N 1
ATOM 4679 C CA . GLY B 1 46 ? -6.788 185.169 -29.119 1.00 40.29 53 GLY B CA 1
ATOM 4680 C C . GLY B 1 46 ? -6.872 184.054 -28.103 1.00 35.55 53 GLY B C 1
ATOM 4681 O O . GLY B 1 46 ? -5.939 183.880 -27.311 1.00 36.72 53 GLY B O 1
ATOM 4685 N N . ALA B 1 47 ? -7.952 183.276 -28.109 1.00 34.66 54 ALA B N 1
ATOM 4686 C CA . ALA B 1 47 ? -8.142 182.261 -27.083 1.00 35.60 54 ALA B CA 1
ATOM 4687 C C . ALA B 1 47 ? -7.297 181.020 -27.328 1.00 38.36 54 ALA B C 1
ATOM 4688 O O . ALA B 1 47 ? -6.930 180.327 -26.374 1.00 36.21 54 ALA B O 1
ATOM 4695 N N . LEU B 1 48 ? -6.967 180.733 -28.585 1.00 37.83 55 LEU B N 1
ATOM 4696 C CA . LEU B 1 48 ? -6.359 179.437 -28.896 1.00 36.78 55 LEU B CA 1
ATOM 4697 C C . LEU B 1 48 ? -4.978 179.284 -28.292 1.00 33.08 55 LEU B C 1
ATOM 4698 O O . LEU B 1 48 ? -4.735 178.266 -27.614 1.00 35.09 55 LEU B O 1
ATOM 4714 N N . PRO B 1 49 ? -4.022 180.195 -28.490 1.00 34.33 56 PRO B N 1
ATOM 4715 C CA . PRO B 1 49 ? -2.683 179.978 -27.922 1.00 34.96 56 PRO B CA 1
ATOM 4716 C C . PRO B 1 49 ? -2.714 179.564 -26.464 1.00 35.29 56 PRO B C 1
ATOM 4717 O O . PRO B 1 49 ? -2.046 178.599 -26.078 1.00 35.62 56 PRO B O 1
ATOM 4728 N N . ALA B 1 50 ? -3.483 180.270 -25.638 1.00 33.49 57 ALA B N 1
ATOM 4729 C CA . ALA B 1 50 ? -3.634 179.860 -24.249 1.00 36.98 57 ALA B CA 1
ATOM 4730 C C . ALA B 1 50 ? -4.212 178.457 -24.165 1.00 34.06 57 ALA B C 1
ATOM 4731 O O . ALA B 1 50 ? -3.681 177.593 -23.460 1.00 36.85 57 ALA B O 1
ATOM 4738 N N . LEU B 1 51 ? -5.300 178.209 -24.892 1.00 35.82 58 LEU B N 1
ATOM 4739 C CA . LEU B 1 51 ? -5.930 176.894 -24.865 1.00 31.77 58 LEU B CA 1
ATOM 4740 C C . LEU B 1 51 ? -4.940 175.806 -25.254 1.00 34.26 58 LEU B C 1
ATOM 4741 O O . LEU B 1 51 ? -4.825 174.782 -24.573 1.00 34.80 58 LEU B O 1
ATOM 4757 N N . VAL B 1 52 ? -4.220 176.008 -26.357 1.00 37.23 59 VAL B N 1
ATOM 4758 C CA . VAL B 1 52 ? -3.235 175.023 -26.794 1.00 38.06 59 VAL B CA 1
ATOM 4759 C C . VAL B 1 52 ? -2.163 174.839 -25.732 1.00 34.14 59 VAL B C 1
ATOM 4760 O O . VAL B 1 52 ? -1.661 173.730 -25.519 1.00 34.10 59 VAL B O 1
ATOM 4773 N N . GLN B 1 53 ? -1.794 175.920 -25.049 1.00 36.17 60 GLN B N 1
ATOM 4774 C CA . GLN B 1 53 ? -0.760 175.821 -24.029 1.00 39.40 60 GLN B CA 1
ATOM 4775 C C . GLN B 1 53 ? -1.168 174.869 -22.914 1.00 40.96 60 GLN B C 1
ATOM 4776 O O . GLN B 1 53 ? -0.309 174.221 -22.305 1.00 42.33 60 GLN B O 1
ATOM 4790 N N . LEU B 1 54 ? -2.468 174.753 -22.646 1.00 37.73 61 LEU B N 1
ATOM 4791 C CA . LEU B 1 54 ? -2.945 173.971 -21.513 1.00 37.38 61 LEU B CA 1
ATOM 4792 C C . LEU B 1 54 ? -3.051 172.482 -21.813 1.00 41.29 61 LEU B C 1
ATOM 4793 O O . LEU B 1 54 ? -3.116 171.681 -20.874 1.00 44.73 61 LEU B O 1
ATOM 4809 N N . LEU B 1 55 ? -3.068 172.086 -23.087 1.00 41.84 62 LEU B N 1
ATOM 4810 C CA . LEU B 1 55 ? -3.216 170.674 -23.422 1.00 39.35 62 LEU B CA 1
ATOM 4811 C C . LEU B 1 55 ? -2.032 169.827 -22.976 1.00 37.70 62 LEU B C 1
ATOM 4812 O O . LEU B 1 55 ? -2.134 168.597 -23.002 1.00 38.50 62 LEU B O 1
ATOM 4828 N N . SER B 1 56 ? -0.922 170.440 -22.577 1.00 39.45 63 SER B N 1
ATOM 4829 C CA . SER B 1 56 ? 0.225 169.702 -22.066 1.00 44.75 63 SER B CA 1
ATOM 4830 C C . SER B 1 56 ? 0.219 169.588 -20.546 1.00 40.92 63 SER B C 1
ATOM 4831 O O . SER B 1 56 ? 1.162 169.031 -19.975 1.00 41.02 63 SER B O 1
ATOM 4839 N N . SER B 1 57 ? -0.822 170.080 -19.887 1.00 36.44 64 SER B N 1
ATOM 4840 C CA . SER B 1 57 ? -0.871 170.048 -18.435 1.00 37.26 64 SER B CA 1
ATOM 4841 C C . SER B 1 57 ? -1.040 168.614 -17.933 1.00 38.56 64 SER B C 1
ATOM 4842 O O . SER B 1 57 ? -1.774 167.827 -18.538 1.00 38.53 64 SER B O 1
ATOM 4850 N N . PRO B 1 58 ? -0.378 168.242 -16.833 1.00 38.86 65 PRO B N 1
ATOM 4851 C CA . PRO B 1 58 ? -0.663 166.954 -16.193 1.00 36.79 65 PRO B CA 1
ATOM 4852 C C . PRO B 1 58 ? -1.880 166.979 -15.287 1.00 34.63 65 PRO B C 1
ATOM 4853 O O . PRO B 1 58 ? -2.219 165.945 -14.702 1.00 35.28 65 PRO B O 1
ATOM 4864 N N . ASN B 1 59 ? -2.524 168.132 -15.143 1.00 33.69 66 ASN B N 1
ATOM 4865 C CA . ASN B 1 59 ? -3.722 168.262 -14.323 1.00 34.23 66 ASN B CA 1
ATOM 4866 C C . ASN B 1 59 ? -4.922 167.804 -15.139 1.00 31.33 66 ASN B C 1
ATOM 4867 O O . ASN B 1 59 ? -5.393 168.525 -16.023 1.00 30.27 66 ASN B O 1
ATOM 4878 N N . GLU B 1 60 ? -5.426 166.610 -14.834 1.00 31.66 67 GLU B N 1
ATOM 4879 C CA . GLU B 1 60 ? -6.523 166.044 -15.611 1.00 34.12 67 GLU B CA 1
ATOM 4880 C C . GLU B 1 60 ? -7.743 166.957 -15.615 1.00 31.80 67 GLU B C 1
ATOM 4881 O O . GLU B 1 60 ? -8.492 166.988 -16.598 1.00 30.72 67 GLU B O 1
ATOM 4893 N N . GLN B 1 61 ? -7.954 167.711 -14.537 1.00 31.57 68 GLN B N 1
ATOM 4894 C CA . GLN B 1 61 ? -9.107 168.603 -14.461 1.00 33.03 68 GLN B CA 1
ATOM 4895 C C . GLN B 1 61 ? -8.979 169.747 -15.460 1.00 31.24 68 GLN B C 1
ATOM 4896 O O . GLN B 1 61 ? -9.911 170.027 -16.221 1.00 28.28 68 GLN B O 1
ATOM 4910 N N . ILE B 1 62 ? -7.828 170.422 -15.470 1.00 32.83 69 ILE B N 1
ATOM 4911 C CA . ILE B 1 62 ? -7.598 171.501 -16.428 1.00 32.21 69 ILE B CA 1
ATOM 4912 C C . ILE B 1 62 ? -7.712 170.977 -17.853 1.00 32.16 69 ILE B C 1
ATOM 4913 O O . ILE B 1 62 ? -8.275 171.637 -18.734 1.00 32.71 69 ILE B O 1
ATOM 4929 N N . LEU B 1 63 ? -7.174 169.786 -18.104 1.00 33.99 70 LEU B N 1
ATOM 4930 C CA . LEU B 1 63 ? -7.199 169.224 -19.447 1.00 33.80 70 LEU B CA 1
ATOM 4931 C C . LEU B 1 63 ? -8.630 169.060 -19.946 1.00 32.19 70 LEU B C 1
ATOM 4932 O O . LEU B 1 63 ? -8.966 169.479 -21.060 1.00 33.92 70 LEU B O 1
ATOM 4948 N N . GLN B 1 64 ? -9.494 168.457 -19.130 1.00 31.25 71 GLN B N 1
ATOM 4949 C CA . GLN B 1 64 ? -10.892 168.314 -19.517 1.00 33.79 71 GLN B CA 1
ATOM 4950 C C . GLN B 1 64 ? -11.514 169.666 -19.833 1.00 31.38 71 GLN B C 1
ATOM 4951 O O . GLN B 1 64 ? -12.265 169.801 -20.803 1.00 30.19 71 GLN B O 1
ATOM 4965 N N . GLU B 1 65 ? -11.217 170.676 -19.017 1.00 30.21 72 GLU B N 1
ATOM 4966 C CA . GLU B 1 65 ? -11.811 171.993 -19.212 1.00 30.65 72 GLU B CA 1
ATOM 4967 C C . GLU B 1 65 ? -11.342 172.619 -20.516 1.00 34.12 72 GLU B C 1
ATOM 4968 O O . GLU B 1 65 ? -12.139 173.218 -21.246 1.00 34.21 72 GLU B O 1
ATOM 4980 N N . ALA B 1 66 ? -10.053 172.489 -20.828 1.00 33.81 73 ALA B N 1
ATOM 4981 C CA . ALA B 1 66 ? -9.544 173.005 -22.093 1.00 33.59 73 ALA B CA 1
ATOM 4982 C C . ALA B 1 66 ? -10.153 172.254 -23.270 1.00 34.55 73 ALA B C 1
ATOM 4983 O O . ALA B 1 66 ? -10.632 172.866 -24.232 1.00 33.02 73 ALA B O 1
ATOM 4990 N N . LEU B 1 67 ? -10.158 170.921 -23.202 1.00 31.98 74 LEU B N 1
ATOM 4991 C CA . LEU B 1 67 ? -10.652 170.122 -24.317 1.00 34.76 74 LEU B CA 1
ATOM 4992 C C . LEU B 1 67 ? -12.113 170.426 -24.619 1.00 35.36 74 LEU B C 1
ATOM 4993 O O . LEU B 1 67 ? -12.526 170.419 -25.784 1.00 36.31 74 LEU B O 1
ATOM 5009 N N . TRP B 1 68 ? -12.913 170.692 -23.586 1.00 34.61 75 TRP B N 1
ATOM 5010 C CA . TRP B 1 68 ? -14.290 171.114 -23.811 1.00 32.59 75 TRP B CA 1
ATOM 5011 C C . TRP B 1 68 ? -14.332 172.331 -24.724 1.00 33.61 75 TRP B C 1
ATOM 5012 O O . TRP B 1 68 ? -15.102 172.376 -25.689 1.00 32.85 75 TRP B O 1
ATOM 5033 N N . ALA B 1 69 ? -13.490 173.326 -24.442 1.00 35.00 76 ALA B N 1
ATOM 5034 C CA . ALA B 1 69 ? -13.501 174.554 -25.227 1.00 33.89 76 ALA B CA 1
ATOM 5035 C C . ALA B 1 69 ? -13.028 174.301 -26.653 1.00 34.41 76 ALA B C 1
ATOM 5036 O O . ALA B 1 69 ? -13.665 174.746 -27.615 1.00 34.36 76 ALA B O 1
ATOM 5043 N N . LEU B 1 70 ? -11.908 173.592 -26.809 1.00 32.47 77 LEU B N 1
ATOM 5044 C CA . LEU B 1 70 ? -11.400 173.297 -28.144 1.00 33.60 77 LEU B CA 1
ATOM 5045 C C . LEU B 1 70 ? -12.445 172.572 -28.977 1.00 35.90 77 LEU B C 1
ATOM 5046 O O . LEU B 1 70 ? -12.774 173.000 -30.088 1.00 46.41 77 LEU B O 1
ATOM 5062 N N . SER B 1 71 ? -12.968 171.458 -28.460 1.00 30.90 78 SER B N 1
ATOM 5063 C CA . SER B 1 71 ? -13.987 170.712 -29.189 1.00 33.14 78 SER B CA 1
ATOM 5064 C C . SER B 1 71 ? -15.112 171.627 -29.642 1.00 37.02 78 SER B C 1
ATOM 5065 O O . SER B 1 71 ? -15.580 171.535 -30.780 1.00 35.70 78 SER B O 1
ATOM 5073 N N . ASN B 1 72 ? -15.559 172.519 -28.760 1.00 36.84 79 ASN B N 1
ATOM 5074 C CA . ASN B 1 72 ? -16.584 173.478 -29.147 1.00 38.84 79 ASN B CA 1
ATOM 5075 C C . ASN B 1 72 ? -16.089 174.366 -30.280 1.00 37.48 79 ASN B C 1
ATOM 5076 O O . ASN B 1 72 ? -16.778 174.546 -31.289 1.00 37.25 79 ASN B O 1
ATOM 5087 N N . ILE B 1 73 ? -14.885 174.922 -30.138 1.00 33.10 80 ILE B N 1
ATOM 5088 C CA . ILE B 1 73 ? -14.322 175.733 -31.212 1.00 36.38 80 ILE B CA 1
ATOM 5089 C C . ILE B 1 73 ? -14.171 174.903 -32.478 1.00 38.97 80 ILE B C 1
ATOM 5090 O O . ILE B 1 73 ? -14.485 175.362 -33.582 1.00 39.48 80 ILE B O 1
ATOM 5106 N N . ALA B 1 74 ? -13.687 173.670 -32.339 1.00 37.20 81 ALA B N 1
ATOM 5107 C CA . ALA B 1 74 ? -13.478 172.785 -33.478 1.00 38.62 81 ALA B CA 1
ATOM 5108 C C . ALA B 1 74 ? -14.774 172.233 -34.052 1.00 45.15 81 ALA B C 1
ATOM 5109 O O . ALA B 1 74 ? -14.725 171.512 -35.054 1.00 43.79 81 ALA B O 1
ATOM 5116 N N A SER B 1 75 ? -15.921 172.540 -33.453 0.43 50.73 82 SER B N 1
ATOM 5117 N N B SER B 1 75 ? -15.921 172.537 -33.452 0.57 48.32 82 SER B N 1
ATOM 5118 C CA A SER B 1 75 ? -17.206 172.103 -33.978 0.43 47.08 82 SER B CA 1
ATOM 5119 C CA B SER B 1 75 ? -17.205 172.102 -33.981 0.57 45.16 82 SER B CA 1
ATOM 5120 C C A SER B 1 75 ? -17.779 173.071 -35.005 0.43 45.33 82 SER B C 1
ATOM 5121 C C B SER B 1 75 ? -17.783 173.076 -34.998 0.57 45.27 82 SER B C 1
ATOM 5122 O O A SER B 1 75 ? -18.878 172.829 -35.514 0.43 51.17 82 SER B O 1
ATOM 5123 O O B SER B 1 75 ? -18.890 172.844 -35.495 0.57 48.12 82 SER B O 1
ATOM 5138 N N . GLY B 1 76 ? -17.069 174.152 -35.319 1.00 41.20 83 GLY B N 1
ATOM 5139 C CA . GLY B 1 76 ? -17.535 175.127 -36.285 1.00 44.79 83 GLY B CA 1
ATOM 5140 C C . GLY B 1 76 ? -17.239 174.713 -37.710 1.00 49.05 83 GLY B C 1
ATOM 5141 O O . GLY B 1 76 ? -17.208 173.524 -38.048 1.00 57.74 83 GLY B O 1
ATOM 5145 N N . GLY B 1 77 ? -17.022 175.711 -38.565 1.00 48.91 84 GLY B N 1
ATOM 5146 C CA . GLY B 1 77 ? -16.709 175.468 -39.955 1.00 44.41 84 GLY B CA 1
ATOM 5147 C C . GLY B 1 77 ? -15.232 175.223 -40.178 1.00 44.52 84 GLY B C 1
ATOM 5148 O O . GLY B 1 77 ? -14.403 175.319 -39.273 1.00 42.22 84 GLY B O 1
ATOM 5152 N N . ASN B 1 78 ? -14.901 174.901 -41.431 1.00 44.21 85 ASN B N 1
ATOM 5153 C CA . ASN B 1 78 ? -13.516 174.602 -41.778 1.00 40.71 85 ASN B CA 1
ATOM 5154 C C . ASN B 1 78 ? -12.595 175.755 -41.405 1.00 39.60 85 ASN B C 1
ATOM 5155 O O . ASN B 1 78 ? -11.446 175.537 -41.004 1.00 37.85 85 ASN B O 1
ATOM 5166 N N . GLU B 1 79 ? -13.076 176.990 -41.540 1.00 39.49 86 GLU B N 1
ATOM 5167 C CA . GLU B 1 79 ? -12.276 178.141 -41.136 1.00 41.13 86 GLU B CA 1
ATOM 5168 C C . GLU B 1 79 ? -11.915 178.049 -39.661 1.00 39.54 86 GLU B C 1
ATOM 5169 O O . GLU B 1 79 ? -10.750 178.209 -39.281 1.00 38.61 86 GLU B O 1
ATOM 5181 N N . GLN B 1 80 ? -12.911 177.787 -38.814 1.00 42.36 87 GLN B N 1
ATOM 5182 C CA . GLN B 1 80 ? -12.665 177.672 -37.381 1.00 39.70 87 GLN B CA 1
ATOM 5183 C C . GLN B 1 80 ? -11.758 176.487 -37.081 1.00 40.11 87 GLN B C 1
ATOM 5184 O O . GLN B 1 80 ? -10.765 176.617 -36.358 1.00 38.30 87 GLN B O 1
ATOM 5198 N N . ILE B 1 81 ? -12.089 175.320 -37.637 1.00 39.37 88 ILE B N 1
ATOM 5199 C CA . ILE B 1 81 ? -11.257 174.133 -37.451 1.00 38.62 88 ILE B CA 1
ATOM 5200 C C . ILE B 1 81 ? -9.815 174.430 -37.848 1.00 37.82 88 ILE B C 1
ATOM 5201 O O . ILE B 1 81 ? -8.868 174.075 -37.138 1.00 37.17 88 ILE B O 1
ATOM 5217 N N . GLN B 1 82 ? -9.628 175.088 -38.992 1.00 38.87 89 GLN B N 1
ATOM 5218 C CA . GLN B 1 82 ? -8.277 175.365 -39.466 1.00 38.52 89 GLN B CA 1
ATOM 5219 C C . GLN B 1 82 ? -7.498 176.188 -38.450 1.00 37.93 89 GLN B C 1
ATOM 5220 O O . GLN B 1 82 ? -6.314 175.930 -38.207 1.00 38.58 89 GLN B O 1
ATOM 5234 N N . ALA B 1 83 ? -8.146 177.185 -37.849 1.00 39.31 90 ALA B N 1
ATOM 5235 C CA . ALA B 1 83 ? -7.478 177.992 -36.836 1.00 41.37 90 ALA B CA 1
ATOM 5236 C C . ALA B 1 83 ? -6.982 177.122 -35.690 1.00 39.76 90 ALA B C 1
ATOM 5237 O O . ALA B 1 83 ? -5.863 177.307 -35.197 1.00 38.05 90 ALA B O 1
ATOM 5244 N N . VAL B 1 84 ? -7.804 176.167 -35.254 1.00 38.45 91 VAL B N 1
ATOM 5245 C CA . VAL B 1 84 ? -7.378 175.227 -34.224 1.00 34.79 91 VAL B CA 1
ATOM 5246 C C . VAL B 1 84 ? -6.112 174.510 -34.665 1.00 37.52 91 VAL B C 1
ATOM 5247 O O . VAL B 1 84 ? -5.193 174.287 -33.867 1.00 35.67 91 VAL B O 1
ATOM 5260 N N . ILE B 1 85 ? -6.042 174.146 -35.944 1.00 43.47 92 ILE B N 1
ATOM 5261 C CA . ILE B 1 85 ? -4.873 173.443 -36.457 1.00 38.40 92 ILE B CA 1
ATOM 5262 C C . ILE B 1 85 ? -3.680 174.384 -36.525 1.00 37.80 92 ILE B C 1
ATOM 5263 O O . ILE B 1 85 ? -2.586 174.061 -36.050 1.00 39.58 92 ILE B O 1
ATOM 5279 N N . ASP B 1 86 ? -3.873 175.563 -37.118 1.00 37.64 93 ASP B N 1
ATOM 5280 C CA . ASP B 1 86 ? -2.780 176.522 -37.212 1.00 40.93 93 ASP B CA 1
ATOM 5281 C C . ASP B 1 86 ? -2.198 176.826 -35.842 1.00 39.62 93 ASP B C 1
ATOM 5282 O O . ASP B 1 86 ? -1.002 177.111 -35.723 1.00 39.33 93 ASP B O 1
ATOM 5291 N N . ALA B 1 87 ? -3.025 176.759 -34.797 1.00 40.85 94 ALA B N 1
ATOM 5292 C CA . ALA B 1 87 ? -2.548 177.017 -33.446 1.00 40.98 94 ALA B CA 1
ATOM 5293 C C . ALA B 1 87 ? -1.652 175.904 -32.928 1.00 35.95 94 ALA B C 1
ATOM 5294 O O . ALA B 1 87 ? -0.953 176.106 -31.932 1.00 37.08 94 ALA B O 1
ATOM 5301 N N . GLY B 1 88 ? -1.664 174.740 -33.571 1.00 37.01 95 GLY B N 1
ATOM 5302 C CA . GLY B 1 88 ? -0.773 173.659 -33.199 1.00 38.94 95 GLY B CA 1
ATOM 5303 C C . GLY B 1 88 ? -1.379 172.681 -32.216 1.00 37.29 95 GLY B C 1
ATOM 5304 O O . GLY B 1 88 ? -0.692 172.180 -31.322 1.00 36.73 95 GLY B O 1
ATOM 5308 N N . ALA B 1 89 ? -2.665 172.379 -32.386 1.00 37.63 96 ALA B N 1
ATOM 5309 C CA . ALA B 1 89 ? -3.379 171.553 -31.423 1.00 35.97 96 ALA B CA 1
ATOM 5310 C C . ALA B 1 89 ? -3.199 170.057 -31.652 1.00 35.56 96 ALA B C 1
ATOM 5311 O O . ALA B 1 89 ? -3.382 169.279 -30.713 1.00 32.53 96 ALA B O 1
ATOM 5318 N N . LEU B 1 90 ? -2.850 169.633 -32.867 1.00 36.74 97 LEU B N 1
ATOM 5319 C CA . LEU B 1 90 ? -2.866 168.200 -33.164 1.00 38.77 97 LEU B CA 1
ATOM 5320 C C . LEU B 1 90 ? -1.762 167.445 -32.441 1.00 38.29 97 LEU B C 1
ATOM 5321 O O . LEU B 1 90 ? -2.046 166.376 -31.872 1.00 39.67 97 LEU B O 1
ATOM 5337 N N . PRO B 1 91 ? -0.509 167.906 -32.425 1.00 38.67 98 PRO B N 1
ATOM 5338 C CA . PRO B 1 91 ? 0.543 167.105 -31.779 1.00 38.74 98 PRO B CA 1
ATOM 5339 C C . PRO B 1 91 ? 0.159 166.643 -30.386 1.00 39.99 98 PRO B C 1
ATOM 5340 O O . PRO B 1 91 ? 0.245 165.448 -30.080 1.00 36.22 98 PRO B O 1
ATOM 5351 N N . ALA B 1 92 ? -0.288 167.565 -29.535 1.00 43.14 99 ALA B N 1
ATOM 5352 C CA . ALA B 1 92 ? -0.724 167.185 -28.199 1.00 38.90 99 ALA B CA 1
ATOM 5353 C C . ALA B 1 92 ? -1.872 166.191 -28.270 1.00 35.95 99 ALA B C 1
ATOM 5354 O O . ALA B 1 92 ? -1.873 165.175 -27.568 1.00 37.35 99 ALA B O 1
ATOM 5361 N N . LEU B 1 93 ? -2.859 166.463 -29.125 1.00 35.82 100 LEU B N 1
ATOM 5362 C CA . LEU B 1 93 ? -3.996 165.560 -29.255 1.00 32.75 100 LEU B CA 1
ATOM 5363 C C . LEU B 1 93 ? -3.538 164.162 -29.638 1.00 37.55 100 LEU B C 1
ATOM 5364 O O . LEU B 1 93 ? -3.897 163.177 -28.983 1.00 37.07 100 LEU B O 1
ATOM 5380 N N . VAL B 1 94 ? -2.745 164.055 -30.706 1.00 36.54 101 VAL B N 1
ATOM 5381 C CA . VAL B 1 94 ? -2.229 162.754 -31.117 1.00 35.70 101 VAL B CA 1
ATOM 5382 C C . VAL B 1 94 ? -1.485 162.101 -29.964 1.00 37.99 101 VAL B C 1
ATOM 5383 O O . VAL B 1 94 ? -1.571 160.885 -29.755 1.00 40.14 101 VAL B O 1
ATOM 5396 N N . GLN B 1 95 ? -0.752 162.900 -29.190 1.00 37.26 102 GLN B N 1
ATOM 5397 C CA . GLN B 1 95 ? -0.008 162.365 -28.058 1.00 38.71 102 GLN B CA 1
ATOM 5398 C C . GLN B 1 95 ? -0.942 161.752 -27.022 1.00 39.68 102 GLN B C 1
ATOM 5399 O O . GLN B 1 95 ? -0.597 160.755 -26.379 1.00 42.48 102 GLN B O 1
ATOM 5413 N N . LEU B 1 96 ? -2.127 162.335 -26.843 1.00 37.57 103 LEU B N 1
ATOM 5414 C CA . LEU B 1 96 ? -3.059 161.842 -25.838 1.00 38.40 103 LEU B CA 1
ATOM 5415 C C . LEU B 1 96 ? -3.754 160.560 -26.264 1.00 36.83 103 LEU B C 1
ATOM 5416 O O . LEU B 1 96 ? -4.333 159.873 -25.415 1.00 35.16 103 LEU B O 1
ATOM 5432 N N . LEU B 1 97 ? -3.716 160.224 -27.552 1.00 37.38 104 LEU B N 1
ATOM 5433 C CA . LEU B 1 97 ? -4.347 159.000 -28.023 1.00 38.55 104 LEU B CA 1
ATOM 5434 C C . LEU B 1 97 ? -3.724 157.748 -27.424 1.00 40.71 104 LEU B C 1
ATOM 5435 O O . LEU B 1 97 ? -4.322 156.672 -27.521 1.00 43.45 104 LEU B O 1
ATOM 5451 N N . SER B 1 98 ? -2.549 157.856 -26.811 1.00 36.29 105 SER B N 1
ATOM 5452 C CA . SER B 1 98 ? -1.877 156.718 -26.206 1.00 39.25 105 SER B CA 1
ATOM 5453 C C . SER B 1 98 ? -2.034 156.683 -24.693 1.00 37.76 105 SER B C 1
ATOM 5454 O O . SER B 1 98 ? -1.362 155.890 -24.029 1.00 41.05 105 SER B O 1
ATOM 5462 N N . SER B 1 99 ? -2.900 157.510 -24.138 1.00 38.78 106 SER B N 1
ATOM 5463 C CA . SER B 1 99 ? -3.042 157.580 -22.693 1.00 35.91 106 SER B CA 1
ATOM 5464 C C . SER B 1 99 ? -3.810 156.365 -22.177 1.00 33.72 106 SER B C 1
ATOM 5465 O O . SER B 1 99 ? -4.819 155.974 -22.766 1.00 33.89 106 SER B O 1
ATOM 5473 N N . PRO B 1 100 ? -3.358 155.744 -21.084 1.00 35.00 107 PRO B N 1
ATOM 5474 C CA . PRO B 1 100 ? -4.170 154.694 -20.454 1.00 36.71 107 PRO B CA 1
ATOM 5475 C C . PRO B 1 100 ? -5.384 155.236 -19.727 1.00 38.49 107 PRO B C 1
ATOM 5476 O O . PRO B 1 100 ? -6.202 154.444 -19.244 1.00 35.84 107 PRO B O 1
ATOM 5487 N N . ASN B 1 101 ? -5.520 156.554 -19.631 1.00 36.91 108 ASN B N 1
ATOM 5488 C CA . ASN B 1 101 ? -6.666 157.168 -18.976 1.00 36.42 108 ASN B CA 1
ATOM 5489 C C . ASN B 1 101 ? -7.824 157.188 -19.959 1.00 31.92 108 ASN B C 1
ATOM 5490 O O . ASN B 1 101 ? -7.813 157.957 -20.925 1.00 28.97 108 ASN B O 1
ATOM 5501 N N . GLU B 1 102 ? -8.824 156.338 -19.720 1.00 34.21 109 GLU B N 1
ATOM 5502 C CA . GLU B 1 102 ? -9.975 156.281 -20.613 1.00 34.19 109 GLU B CA 1
ATOM 5503 C C . GLU B 1 102 ? -10.701 157.618 -20.674 1.00 33.05 109 GLU B C 1
ATOM 5504 O O . GLU B 1 102 ? -11.321 157.944 -21.691 1.00 28.50 109 GLU B O 1
ATOM 5516 N N . GLN B 1 103 ? -10.638 158.403 -19.599 1.00 34.37 110 GLN B N 1
ATOM 5517 C CA . GLN B 1 103 ? -11.306 159.699 -19.583 1.00 33.47 110 GLN B CA 1
ATOM 5518 C C . GLN B 1 103 ? -10.601 160.682 -20.510 1.00 29.71 110 GLN B C 1
ATOM 5519 O O . GLN B 1 103 ? -11.240 161.350 -21.327 1.00 32.33 110 GLN B O 1
ATOM 5533 N N . ILE B 1 104 ? -9.277 160.775 -20.401 1.00 33.03 111 ILE B N 1
ATOM 5534 C CA . ILE B 1 104 ? -8.512 161.628 -21.305 1.00 32.72 111 ILE B CA 1
ATOM 5535 C C . ILE B 1 104 ? -8.754 161.216 -22.751 1.00 33.20 111 ILE B C 1
ATOM 5536 O O . ILE B 1 104 ? -9.023 162.053 -23.619 1.00 30.39 111 ILE B O 1
ATOM 5552 N N . LEU B 1 105 ? -8.665 159.916 -23.028 1.00 32.93 112 LEU B N 1
ATOM 5553 C CA . LEU B 1 105 ? -8.809 159.434 -24.398 1.00 32.49 112 LEU B CA 1
ATOM 5554 C C . LEU B 1 105 ? -10.134 159.882 -25.002 1.00 33.96 112 LEU B C 1
ATOM 5555 O O . LEU B 1 105 ? -10.166 160.477 -26.084 1.00 30.96 112 LEU B O 1
ATOM 5571 N N . GLN B 1 106 ? -11.242 159.595 -24.316 1.00 35.70 113 GLN B N 1
ATOM 5572 C CA . GLN B 1 106 ? -12.548 160.085 -24.740 1.00 36.08 113 GLN B CA 1
ATOM 5573 C C . GLN B 1 106 ? -12.469 161.544 -25.154 1.00 33.85 113 GLN B C 1
ATOM 5574 O O . GLN B 1 106 ? -12.904 161.922 -26.245 1.00 34.35 113 GLN B O 1
ATOM 5588 N N . GLU B 1 107 ? -11.911 162.379 -24.281 1.00 35.17 114 GLU B N 1
ATOM 5589 C CA . GLU B 1 107 ? -11.889 163.812 -24.537 1.00 35.05 114 GLU B CA 1
ATOM 5590 C C . GLU B 1 107 ? -11.049 164.136 -25.764 1.00 34.77 114 GLU B C 1
ATOM 5591 O O . GLU B 1 107 ? -11.464 164.928 -26.616 1.00 36.09 114 GLU B O 1
ATOM 5603 N N . ALA B 1 108 ? -9.869 163.524 -25.877 1.00 35.26 115 ALA B N 1
ATOM 5604 C CA . ALA B 1 108 ? -9.005 163.793 -27.021 1.00 34.23 115 ALA B CA 1
ATOM 5605 C C . ALA B 1 108 ? -9.646 163.321 -28.318 1.00 35.51 115 ALA B C 1
ATOM 5606 O O . ALA B 1 108 ? -9.561 164.002 -29.346 1.00 34.27 115 ALA B O 1
ATOM 5613 N N . LEU B 1 109 ? -10.294 162.157 -28.292 1.00 34.54 116 LEU B N 1
ATOM 5614 C CA . LEU B 1 109 ? -10.907 161.634 -29.506 1.00 35.15 116 LEU B CA 1
ATOM 5615 C C . LEU B 1 109 ? -12.042 162.531 -29.979 1.00 39.82 116 LEU B C 1
ATOM 5616 O O . LEU B 1 109 ? -12.145 162.828 -31.174 1.00 39.18 116 LEU B O 1
ATOM 5632 N N . TRP B 1 110 ? -12.898 162.977 -29.059 1.00 35.97 117 TRP B N 1
ATOM 5633 C CA . TRP B 1 110 ? -14.005 163.848 -29.439 1.00 38.27 117 TRP B CA 1
ATOM 5634 C C . TRP B 1 110 ? -13.496 165.100 -30.141 1.00 38.30 117 TRP B C 1
ATOM 5635 O O . TRP B 1 110 ? -14.020 165.499 -31.187 1.00 40.23 117 TRP B O 1
ATOM 5656 N N . ALA B 1 111 ? -12.464 165.731 -29.581 1.00 35.53 118 ALA B N 1
ATOM 5657 C CA . ALA B 1 111 ? -11.883 166.910 -30.213 1.00 36.84 118 ALA B CA 1
ATOM 5658 C C . ALA B 1 111 ? -11.367 166.583 -31.609 1.00 36.82 118 ALA B C 1
ATOM 5659 O O . ALA B 1 111 ? -11.675 167.285 -32.579 1.00 34.76 118 ALA B O 1
ATOM 5666 N N . LEU B 1 112 ? -10.572 165.517 -31.728 1.00 36.45 119 LEU B N 1
ATOM 5667 C CA . LEU B 1 112 ? -10.072 165.107 -33.036 1.00 37.14 119 LEU B CA 1
ATOM 5668 C C . LEU B 1 112 ? -11.219 164.871 -34.007 1.00 37.97 119 LEU B C 1
ATOM 5669 O O . LEU B 1 112 ? -11.180 165.329 -35.155 1.00 36.31 119 LEU B O 1
ATOM 5685 N N . SER B 1 113 ? -12.252 164.153 -33.562 1.00 36.37 120 SER B N 1
ATOM 5686 C CA . SER B 1 113 ? -13.384 163.865 -34.435 1.00 37.87 120 SER B CA 1
ATOM 5687 C C . SER B 1 113 ? -13.976 165.145 -35.005 1.00 36.73 120 SER B C 1
ATOM 5688 O O . SER B 1 113 ? -14.345 165.196 -36.184 1.00 35.21 120 SER B O 1
ATOM 5696 N N . ASN B 1 114 ? -14.074 166.190 -34.186 1.00 36.30 121 ASN B N 1
ATOM 5697 C CA . ASN B 1 114 ? -14.591 167.458 -34.683 1.00 38.08 121 ASN B CA 1
ATOM 5698 C C . ASN B 1 114 ? -13.635 168.076 -35.692 1.00 38.61 121 ASN B C 1
ATOM 5699 O O . ASN B 1 114 ? -14.067 168.635 -36.705 1.00 38.96 121 ASN B O 1
ATOM 5710 N N . ILE B 1 115 ? -12.331 167.976 -35.442 1.00 36.58 122 ILE B N 1
ATOM 5711 C CA . ILE B 1 115 ? -11.358 168.483 -36.403 1.00 36.75 122 ILE B CA 1
ATOM 5712 C C . ILE B 1 115 ? -11.457 167.700 -37.705 1.00 40.46 122 ILE B C 1
ATOM 5713 O O . ILE B 1 115 ? -11.504 168.276 -38.797 1.00 39.46 122 ILE B O 1
ATOM 5729 N N . ALA B 1 116 ? -11.509 166.373 -37.605 1.00 42.59 123 ALA B N 1
ATOM 5730 C CA . ALA B 1 116 ? -11.608 165.521 -38.782 1.00 42.61 123 ALA B CA 1
ATOM 5731 C C . ALA B 1 116 ? -12.958 165.615 -39.473 1.00 42.75 123 ALA B C 1
ATOM 5732 O O . ALA B 1 116 ? -13.135 164.988 -40.523 1.00 42.28 123 ALA B O 1
ATOM 5739 N N . SER B 1 117 ? -13.911 166.359 -38.920 1.00 44.88 124 SER B N 1
ATOM 5740 C CA . SER B 1 117 ? -15.199 166.561 -39.566 1.00 45.02 124 SER B CA 1
ATOM 5741 C C . SER B 1 117 ? -15.181 167.716 -40.557 1.00 45.51 124 SER B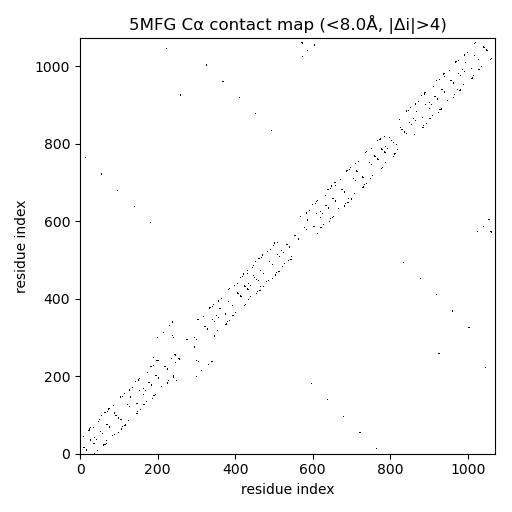 C 1
ATOM 5742 O O . SER B 1 117 ? -16.216 168.005 -41.167 1.00 47.24 124 SER B O 1
ATOM 5750 N N . GLY B 1 118 ? -14.041 168.378 -40.733 1.00 39.13 125 GLY B N 1
ATOM 5751 C CA . GLY B 1 118 ? -13.945 169.491 -41.654 1.00 38.95 125 GLY B CA 1
ATOM 5752 C C . GLY B 1 118 ? -13.665 169.062 -43.078 1.00 40.21 125 GLY B C 1
ATOM 5753 O O . GLY B 1 118 ? -14.156 168.023 -43.527 1.00 42.26 125 GLY B O 1
ATOM 5757 N N . GLY B 1 119 ? -12.873 169.857 -43.800 1.00 41.34 126 GLY B N 1
ATOM 5758 C CA . GLY B 1 119 ? -12.539 169.562 -45.176 1.00 41.59 126 GLY B CA 1
ATOM 5759 C C . GLY B 1 119 ? -11.271 168.735 -45.308 1.00 42.55 126 GLY B C 1
ATOM 5760 O O . GLY B 1 119 ? -10.582 168.427 -44.336 1.00 39.28 126 GLY B O 1
ATOM 5764 N N . ASN B 1 120 ? -10.963 168.381 -46.559 1.00 42.17 127 ASN B N 1
ATOM 5765 C CA . ASN B 1 120 ? -9.840 167.487 -46.828 1.00 40.80 127 ASN B CA 1
ATOM 5766 C C . ASN B 1 120 ? -8.533 168.065 -46.305 1.00 40.24 127 ASN B C 1
ATOM 5767 O O . ASN B 1 120 ? -7.652 167.323 -45.855 1.00 37.61 127 ASN B O 1
ATOM 5778 N N . GLU B 1 121 ? -8.379 169.388 -46.367 1.00 42.72 128 GLU B N 1
ATOM 5779 C CA . GLU B 1 121 ? -7.187 170.011 -45.806 1.00 41.70 128 GLU B CA 1
ATOM 5780 C C . GLU B 1 121 ? -7.109 169.766 -44.305 1.00 38.87 128 GLU B C 1
ATOM 5781 O O . GLU B 1 121 ? -6.031 169.487 -43.769 1.00 38.19 128 GLU B O 1
ATOM 5793 N N . GLN B 1 122 ? -8.247 169.851 -43.614 1.00 38.13 129 GLN B N 1
ATOM 5794 C CA . GLN B 1 122 ? -8.269 169.584 -42.179 1.00 38.67 129 GLN B CA 1
ATOM 5795 C C . GLN B 1 122 ? -8.025 168.108 -41.898 1.00 39.06 129 GLN B C 1
ATOM 5796 O O . GLN B 1 122 ? -7.224 167.754 -41.026 1.00 37.46 129 GLN B O 1
ATOM 5810 N N . ILE B 1 123 ? -8.704 167.230 -42.637 1.00 43.49 130 ILE B N 1
ATOM 5811 C CA . ILE B 1 123 ? -8.501 165.796 -42.461 1.00 40.54 130 ILE B CA 1
ATOM 5812 C C . ILE B 1 123 ? -7.044 165.433 -42.702 1.00 36.88 130 ILE B C 1
ATOM 5813 O O . ILE B 1 123 ? -6.456 164.639 -41.960 1.00 36.91 130 ILE B O 1
ATOM 5829 N N . GLN B 1 124 ? -6.440 166.004 -43.744 1.00 37.86 131 GLN B N 1
ATOM 5830 C CA . GLN B 1 124 ? -5.057 165.670 -44.063 1.00 42.66 131 GLN B CA 1
ATOM 5831 C C . GLN B 1 124 ? -4.121 166.101 -42.945 1.00 41.93 131 GLN B C 1
ATOM 5832 O O . GLN B 1 124 ? -3.148 165.405 -42.634 1.00 42.70 131 GLN B O 1
ATOM 5846 N N . ALA B 1 125 ? -4.397 167.249 -42.328 1.00 40.01 132 ALA B N 1
ATOM 5847 C CA . ALA B 1 125 ? -3.613 167.671 -41.175 1.00 39.93 132 ALA B CA 1
ATOM 5848 C C . ALA B 1 125 ? -3.643 166.608 -40.086 1.00 37.75 132 ALA B C 1
ATOM 5849 O O . ALA B 1 125 ? -2.604 166.244 -39.524 1.00 37.51 132 ALA B O 1
ATOM 5856 N N . VAL B 1 126 ? -4.834 166.094 -39.781 1.00 38.57 133 VAL B N 1
ATOM 5857 C CA . VAL B 1 126 ? -4.957 165.020 -38.800 1.00 36.45 133 VAL B CA 1
ATOM 5858 C C . VAL B 1 126 ? -4.087 163.840 -39.205 1.00 37.79 133 VAL B C 1
ATOM 5859 O O . VAL B 1 126 ? -3.367 163.260 -38.385 1.00 34.93 133 VAL B O 1
ATOM 5872 N N . ILE B 1 127 ? -4.148 163.466 -40.481 1.00 42.05 134 ILE B N 1
ATOM 5873 C CA . ILE B 1 127 ? -3.305 162.390 -40.987 1.00 40.08 134 ILE B CA 1
ATOM 5874 C C . ILE B 1 127 ? -1.838 162.734 -40.785 1.00 41.38 134 ILE B C 1
ATOM 5875 O O . ILE B 1 127 ? -1.068 161.951 -40.215 1.00 38.66 134 ILE B O 1
ATOM 5891 N N . ASP B 1 128 ? -1.433 163.920 -41.243 1.00 41.29 135 ASP B N 1
ATOM 5892 C CA . ASP B 1 128 ? -0.035 164.320 -41.144 1.00 40.37 135 ASP B CA 1
ATOM 5893 C C . ASP B 1 128 ? 0.450 164.307 -39.703 1.00 39.73 135 ASP B C 1
ATOM 5894 O O . ASP B 1 128 ? 1.623 164.013 -39.446 1.00 39.48 135 ASP B O 1
ATOM 5903 N N . ALA B 1 129 ? -0.428 164.622 -38.754 1.00 37.69 136 ALA B N 1
ATOM 5904 C CA . ALA B 1 129 ? -0.040 164.623 -37.352 1.00 36.95 136 ALA B CA 1
ATOM 5905 C C . ALA B 1 129 ? 0.229 163.226 -36.817 1.00 36.15 136 ALA B C 1
ATOM 5906 O O . ALA B 1 129 ? 0.793 163.102 -35.725 1.00 38.08 136 ALA B O 1
ATOM 5913 N N . GLY B 1 130 ? -0.159 162.182 -37.545 1.00 39.15 137 GLY B N 1
ATOM 5914 C CA . GLY B 1 130 ? 0.144 160.821 -37.149 1.00 38.26 137 GLY B CA 1
ATOM 5915 C C . GLY B 1 130 ? -0.912 160.191 -36.264 1.00 39.90 137 GLY B C 1
ATOM 5916 O O . GLY B 1 130 ? -0.590 159.441 -35.339 1.00 42.73 137 GLY B O 1
ATOM 5920 N N . ALA B 1 131 ? -2.180 160.473 -36.545 1.00 35.07 138 ALA B N 1
ATOM 5921 C CA . ALA B 1 131 ? -3.262 159.975 -35.708 1.00 35.25 138 ALA B CA 1
ATOM 5922 C C . ALA B 1 131 ? -3.713 158.577 -36.094 1.00 38.23 138 ALA B C 1
ATOM 5923 O O . ALA B 1 131 ? -4.130 157.806 -35.223 1.00 35.72 138 ALA B O 1
ATOM 5930 N N . LEU B 1 132 ? -3.633 158.235 -37.375 1.00 37.96 139 LEU B N 1
ATOM 5931 C CA . LEU B 1 132 ? -4.166 156.958 -37.841 1.00 38.43 139 LEU B CA 1
ATOM 5932 C C . LEU B 1 132 ? -3.566 155.762 -37.119 1.00 35.70 139 LEU B C 1
ATOM 5933 O O . LEU B 1 132 ? -4.333 154.883 -36.689 1.00 35.43 139 LEU B O 1
ATOM 5949 N N . PRO B 1 133 ? -2.247 155.643 -36.957 1.00 40.09 140 PRO B N 1
ATOM 5950 C CA . PRO B 1 133 ? -1.718 154.442 -36.288 1.00 49.27 140 PRO B CA 1
ATOM 5951 C C . PRO B 1 133 ? -2.331 154.198 -34.922 1.00 43.09 140 PRO B C 1
ATOM 5952 O O . PRO B 1 133 ? -2.676 153.055 -34.595 1.00 41.46 140 PRO B O 1
ATOM 5963 N N . ALA B 1 134 ? -2.487 155.243 -34.111 1.00 39.58 141 ALA B N 1
ATOM 5964 C CA . ALA B 1 134 ? -3.137 155.067 -32.820 1.00 40.66 141 ALA B CA 1
ATOM 5965 C C . ALA B 1 134 ? -4.586 154.636 -32.995 1.00 38.88 141 ALA B C 1
ATOM 5966 O O . ALA B 1 134 ? -5.073 153.758 -32.273 1.00 41.92 141 ALA B O 1
ATOM 5973 N N . LEU B 1 135 ? -5.290 155.232 -33.959 1.00 36.90 142 LEU B N 1
ATOM 5974 C CA . LEU B 1 135 ? -6.692 154.888 -34.172 1.00 35.48 142 LEU B CA 1
ATOM 5975 C C . LEU B 1 135 ? -6.840 153.425 -34.561 1.00 35.70 142 LEU B C 1
ATOM 5976 O O . LEU B 1 135 ? -7.684 152.704 -34.016 1.00 35.89 142 LEU B O 1
ATOM 5992 N N . VAL B 1 136 ? -6.025 152.968 -35.509 1.00 38.37 143 VAL B N 1
ATOM 5993 C CA . VAL B 1 136 ? -6.075 151.567 -35.914 1.00 40.97 143 VAL B CA 1
ATOM 5994 C C . VAL B 1 136 ? -5.834 150.665 -34.711 1.00 39.04 143 VAL B C 1
ATOM 5995 O O . VAL B 1 136 ? -6.575 149.704 -34.471 1.00 39.86 143 VAL B O 1
ATOM 6008 N N . GLN B 1 137 ? -4.794 150.969 -33.932 1.00 36.84 144 GLN B N 1
ATOM 6009 C CA . GLN B 1 137 ? -4.506 150.196 -32.729 1.00 39.92 144 GLN B CA 1
ATOM 6010 C C . GLN B 1 137 ? -5.745 150.032 -31.861 1.00 40.33 144 GLN B C 1
ATOM 6011 O O . GLN B 1 137 ? -6.015 148.941 -31.345 1.00 40.38 144 GLN B O 1
ATOM 6025 N N . LEU B 1 138 ? -6.515 151.104 -31.688 1.00 36.70 145 LEU B N 1
ATOM 6026 C CA . LEU B 1 138 ? -7.667 151.045 -30.801 1.00 35.71 145 LEU B CA 1
ATOM 6027 C C . LEU B 1 138 ? -8.795 150.201 -31.369 1.00 36.64 145 LEU B C 1
ATOM 6028 O O . LEU B 1 138 ? -9.669 149.772 -30.612 1.00 35.79 145 LEU B O 1
ATOM 6044 N N . LEU B 1 139 ? -8.798 149.946 -32.678 1.00 36.72 146 LEU B N 1
ATOM 6045 C CA . LEU B 1 139 ? -9.869 149.149 -33.261 1.00 39.16 146 LEU B CA 1
ATOM 6046 C C . LEU B 1 139 ? -9.933 147.760 -32.643 1.00 37.72 146 LEU B C 1
ATOM 6047 O O . LEU B 1 139 ? -10.999 147.135 -32.629 1.00 35.69 146 LEU B O 1
ATOM 6063 N N . SER B 1 140 ? -8.813 147.262 -32.124 1.00 36.23 147 SER B N 1
ATOM 6064 C CA . SER B 1 140 ? -8.766 145.954 -31.488 1.00 40.73 147 SER B CA 1
ATOM 6065 C C . SER B 1 140 ? -9.031 146.025 -29.989 1.00 44.02 147 SER B C 1
ATOM 6066 O O . SER B 1 140 ? -8.760 145.055 -29.272 1.00 44.72 147 SER B O 1
ATOM 6074 N N . SER B 1 141 ? -9.559 147.142 -29.505 1.00 45.54 148 SER B N 1
ATOM 6075 C CA . SER B 1 141 ? -9.792 147.298 -28.080 1.00 41.06 148 SER B CA 1
ATOM 6076 C C . SER B 1 141 ? -11.004 146.478 -27.643 1.00 36.88 148 SER B C 1
ATOM 6077 O O . SER B 1 141 ? -12.005 146.419 -28.362 1.00 39.12 148 SER B O 1
ATOM 6085 N N . PRO B 1 142 ? -10.951 145.842 -26.471 1.00 35.96 149 PRO B N 1
ATOM 6086 C CA . PRO B 1 142 ? -12.151 145.208 -25.916 1.00 36.15 149 PRO B CA 1
ATOM 6087 C C . PRO B 1 142 ? -13.109 146.185 -25.258 1.00 36.00 149 PRO B C 1
ATOM 6088 O O . PRO B 1 142 ? -14.162 145.759 -24.769 1.00 34.40 149 PRO B O 1
ATOM 6099 N N . ASN B 1 143 ? -12.764 147.469 -25.219 1.00 33.90 150 ASN B N 1
ATOM 6100 C CA . ASN B 1 143 ? -13.619 148.500 -24.644 1.00 31.22 150 ASN B CA 1
ATOM 6101 C C . ASN B 1 143 ? -14.538 149.016 -25.743 1.00 32.89 150 ASN B C 1
ATOM 6102 O O . ASN B 1 143 ? -14.085 149.676 -26.683 1.00 28.36 150 ASN B O 1
ATOM 6113 N N . GLU B 1 144 ? -15.830 148.711 -25.626 1.00 34.59 151 GLU B N 1
ATOM 6114 C CA . GLU B 1 144 ? -16.784 149.151 -26.635 1.00 34.80 151 GLU B CA 1
ATOM 6115 C C . GLU B 1 144 ? -16.926 150.666 -26.652 1.00 31.42 151 GLU B C 1
ATOM 6116 O O . GLU B 1 144 ? -17.264 151.242 -27.690 1.00 32.84 151 GLU B O 1
ATOM 6128 N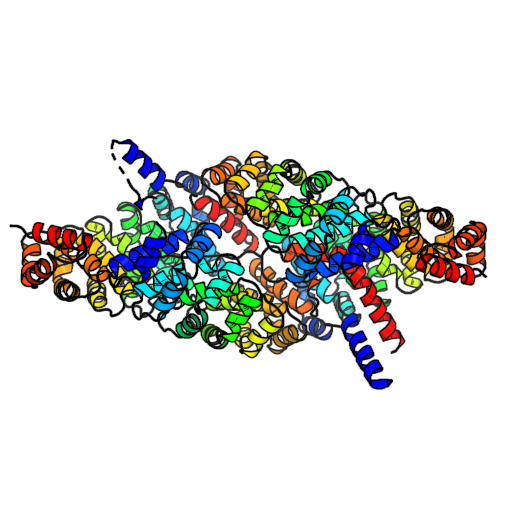 N . GLN B 1 145 ? -16.674 151.323 -25.522 1.00 34.05 152 GLN B N 1
ATOM 6129 C CA . GLN B 1 145 ? -16.730 152.781 -25.474 1.00 37.52 152 GLN B CA 1
ATOM 6130 C C . GLN B 1 145 ? -15.620 153.394 -26.319 1.00 32.68 152 GLN B C 1
ATOM 6131 O O . GLN B 1 145 ? -15.857 154.321 -27.101 1.00 31.15 152 GLN B O 1
ATOM 6145 N N . ILE B 1 146 ? -14.397 152.885 -26.172 1.00 33.54 153 ILE B N 1
ATOM 6146 C CA . ILE B 1 146 ? -13.275 153.394 -26.954 1.00 33.41 153 ILE B CA 1
ATOM 6147 C C . ILE B 1 146 ? -13.447 153.046 -28.425 1.00 33.70 153 ILE B C 1
ATOM 6148 O O . ILE B 1 146 ? -13.117 153.844 -29.310 1.00 35.14 153 ILE B O 1
ATOM 6164 N N . LEU B 1 147 ? -13.952 151.847 -28.714 1.00 35.46 154 LEU B N 1
ATOM 6165 C CA . LEU B 1 147 ? -14.110 151.429 -30.101 1.00 34.72 154 LEU B CA 1
ATOM 6166 C C . LEU B 1 147 ? -15.019 152.391 -30.858 1.00 30.98 154 LEU B C 1
ATOM 6167 O O . LEU B 1 147 ? -14.685 152.842 -31.958 1.00 32.23 154 LEU B O 1
ATOM 6183 N N . GLN B 1 148 ? -16.171 152.727 -30.276 1.00 31.57 155 GLN B N 1
ATOM 6184 C CA . GLN B 1 148 ? -17.067 153.692 -30.905 1.00 32.71 155 GLN B CA 1
ATOM 6185 C C . GLN B 1 148 ? -16.334 154.986 -31.218 1.00 31.99 155 GLN B C 1
ATOM 6186 O O . GLN B 1 148 ? -16.420 155.514 -32.332 1.00 34.45 155 GLN B O 1
ATOM 6200 N N . GLU B 1 149 ? -15.613 155.517 -30.233 1.00 34.08 156 GLU B N 1
ATOM 6201 C CA . GLU B 1 149 ? -14.939 156.798 -30.405 1.00 33.89 156 GLU B CA 1
ATOM 6202 C C . GLU B 1 149 ? -13.900 156.725 -31.516 1.00 32.63 156 GLU B C 1
ATOM 6203 O O . GLU B 1 149 ? -13.836 157.603 -32.381 1.00 31.56 156 GLU B O 1
ATOM 6215 N N . ALA B 1 150 ? -13.074 155.677 -31.507 1.00 35.60 157 ALA B N 1
ATOM 6216 C CA . ALA B 1 150 ? -12.059 155.535 -32.544 1.00 36.53 157 ALA B CA 1
ATOM 6217 C C . ALA B 1 150 ? -12.698 155.359 -33.912 1.00 33.94 157 ALA B C 1
ATOM 6218 O O . ALA B 1 150 ? -12.240 155.941 -34.901 1.00 31.80 157 ALA B O 1
ATOM 6225 N N . LEU B 1 151 ? -13.763 154.563 -33.989 1.00 34.71 158 LEU B N 1
ATOM 6226 C CA . LEU B 1 151 ? -14.444 154.368 -35.261 1.00 37.01 158 LEU B CA 1
ATOM 6227 C C . LEU B 1 151 ? -15.019 155.676 -35.784 1.00 36.99 158 LEU B C 1
ATOM 6228 O O . LEU B 1 151 ? -14.922 155.970 -36.980 1.00 42.13 158 LEU B O 1
ATOM 6244 N N . TRP B 1 152 ? -15.621 156.477 -34.903 1.00 38.45 159 TRP B N 1
ATOM 6245 C CA . TRP B 1 152 ? -16.220 157.735 -35.336 1.00 36.93 159 TRP B CA 1
ATOM 6246 C C . TRP B 1 152 ? -15.163 158.672 -35.900 1.00 36.00 159 TRP B C 1
ATOM 6247 O O . TRP B 1 152 ? -15.325 159.229 -36.990 1.00 36.24 159 TRP B O 1
ATOM 6268 N N . ALA B 1 153 ? -14.068 158.860 -35.165 1.00 36.82 160 ALA B N 1
ATOM 6269 C CA . ALA B 1 153 ? -12.966 159.660 -35.684 1.00 36.88 160 ALA B CA 1
ATOM 6270 C C . ALA B 1 153 ? -12.455 159.088 -36.997 1.00 38.94 160 ALA B C 1
ATOM 6271 O O . ALA B 1 153 ? -12.146 159.833 -37.934 1.00 36.73 160 ALA B O 1
ATOM 6278 N N . LEU B 1 154 ? -12.361 157.763 -37.082 1.00 40.96 161 LEU B N 1
ATOM 6279 C CA . LEU B 1 154 ? -11.889 157.132 -38.306 1.00 38.69 161 LEU B CA 1
ATOM 6280 C C . LEU B 1 154 ? -12.889 157.322 -39.436 1.00 38.95 161 LEU B C 1
ATOM 6281 O O . LEU B 1 154 ? -12.499 157.562 -40.583 1.00 38.90 161 LEU B O 1
ATOM 6297 N N . SER B 1 155 ? -14.185 157.229 -39.130 1.00 38.76 162 SER B N 1
ATOM 6298 C CA . SER B 1 155 ? -15.207 157.449 -40.147 1.00 36.79 162 SER B CA 1
ATOM 6299 C C . SER B 1 155 ? -15.123 158.856 -40.723 1.00 39.80 162 SER B C 1
ATOM 6300 O O . SER B 1 155 ? -15.334 159.056 -41.924 1.00 39.93 162 SER B O 1
ATOM 6308 N N . ASN B 1 156 ? -14.826 159.847 -39.882 1.00 36.91 163 ASN B N 1
ATOM 6309 C CA . ASN B 1 156 ? -14.761 161.218 -40.370 1.00 37.52 163 ASN B CA 1
ATOM 6310 C C . ASN B 1 156 ? -13.512 161.454 -41.207 1.00 37.85 163 ASN B C 1
ATOM 6311 O O . ASN B 1 156 ? -13.541 162.252 -42.149 1.00 39.58 163 ASN B O 1
ATOM 6322 N N . ILE B 1 157 ? -12.411 160.777 -40.887 1.00 36.87 164 ILE B N 1
ATOM 6323 C CA . ILE B 1 157 ? -11.242 160.840 -41.755 1.00 38.37 164 ILE B CA 1
ATOM 6324 C C . ILE B 1 157 ? -11.563 160.218 -43.107 1.00 41.45 164 ILE B C 1
ATOM 6325 O O . ILE B 1 157 ? -11.238 160.778 -44.160 1.00 36.83 164 ILE B O 1
ATOM 6341 N N . ALA B 1 158 ? -12.230 159.067 -43.100 1.00 42.68 165 ALA B N 1
ATOM 6342 C CA . ALA B 1 158 ? -12.584 158.354 -44.324 1.00 44.40 165 ALA B CA 1
ATOM 6343 C C . ALA B 1 158 ? -13.722 158.999 -45.077 1.00 45.53 165 ALA B C 1
ATOM 6344 O O . ALA B 1 158 ? -14.187 158.408 -46.059 1.00 52.44 165 ALA B O 1
ATOM 6351 N N . SER B 1 159 ? -14.197 160.169 -44.662 1.00 44.51 166 SER B N 1
ATOM 6352 C CA . SER B 1 159 ? -15.195 160.911 -45.416 1.00 45.24 166 SER B CA 1
ATOM 6353 C C . SER B 1 159 ? -14.574 161.955 -46.334 1.00 48.74 166 SER B C 1
ATOM 6354 O O . SER B 1 159 ? -15.311 162.688 -47.000 1.00 66.51 166 SER B O 1
ATOM 6362 N N . GLY B 1 160 ? -13.253 162.042 -46.382 1.00 42.68 167 GLY B N 1
ATOM 6363 C CA . GLY B 1 160 ? -12.561 162.997 -47.223 1.00 44.66 167 GLY B CA 1
ATOM 6364 C C . GLY B 1 160 ? -12.296 162.464 -48.613 1.00 47.56 167 GLY B C 1
ATOM 6365 O O . GLY B 1 160 ? -13.001 161.583 -49.113 1.00 49.37 167 GLY B O 1
ATOM 6369 N N . GLY B 1 161 ? -11.262 163.009 -49.246 1.00 48.98 168 GLY B N 1
ATOM 6370 C CA . GLY B 1 161 ? -10.906 162.623 -50.594 1.00 50.40 168 GLY B CA 1
ATOM 6371 C C . GLY B 1 161 ? -10.240 161.260 -50.646 1.00 50.96 168 GLY B C 1
ATOM 6372 O O . GLY B 1 161 ? -10.036 160.581 -49.639 1.00 49.61 168 GLY B O 1
ATOM 6376 N N . ASN B 1 162 ? -9.883 160.859 -51.869 1.00 52.29 169 ASN B N 1
ATOM 6377 C CA . ASN B 1 162 ? -9.299 159.537 -52.074 1.00 50.28 169 ASN B CA 1
ATOM 6378 C C . ASN B 1 162 ? -7.934 159.422 -51.408 1.00 49.17 169 ASN B C 1
ATOM 6379 O O . ASN B 1 162 ? -7.586 158.361 -50.879 1.00 50.26 169 ASN B O 1
ATOM 6390 N N . GLU B 1 163 ? -7.141 160.495 -51.430 1.00 52.44 170 GLU B N 1
ATOM 6391 C CA . GLU B 1 163 ? -5.866 160.467 -50.723 1.00 52.69 170 GLU B CA 1
ATOM 6392 C C . GLU B 1 163 ? -6.077 160.195 -49.242 1.00 49.60 170 GLU B C 1
ATOM 6393 O O . GLU B 1 163 ? -5.310 159.448 -48.621 1.00 51.99 170 GLU B O 1
ATOM 6405 N N . GLN B 1 164 ? -7.116 160.793 -48.657 1.00 47.22 171 GLN B N 1
ATOM 6406 C CA . GLN B 1 164 ? -7.389 160.591 -47.240 1.00 47.82 171 GLN B CA 1
ATOM 6407 C C . GLN B 1 164 ? -7.793 159.149 -46.963 1.00 45.84 171 GLN B C 1
ATOM 6408 O O . GLN B 1 164 ? -7.303 158.528 -46.014 1.00 45.82 171 GLN B O 1
ATOM 6422 N N . ILE B 1 165 ? -8.683 158.599 -47.789 1.00 46.16 172 ILE B N 1
ATOM 6423 C CA . ILE B 1 165 ? -9.110 157.215 -47.606 1.00 45.98 172 ILE B CA 1
ATOM 6424 C C . ILE B 1 165 ? -7.916 156.273 -47.710 1.00 47.47 172 ILE B C 1
ATOM 6425 O O . ILE B 1 165 ? -7.776 155.334 -46.916 1.00 51.64 172 ILE B O 1
ATOM 6441 N N . GLN B 1 166 ? -7.032 156.510 -48.681 1.00 45.63 173 GLN B N 1
ATOM 6442 C CA . GLN B 1 166 ? -5.863 155.651 -48.830 1.00 45.16 173 GLN B CA 1
ATOM 6443 C C . GLN B 1 166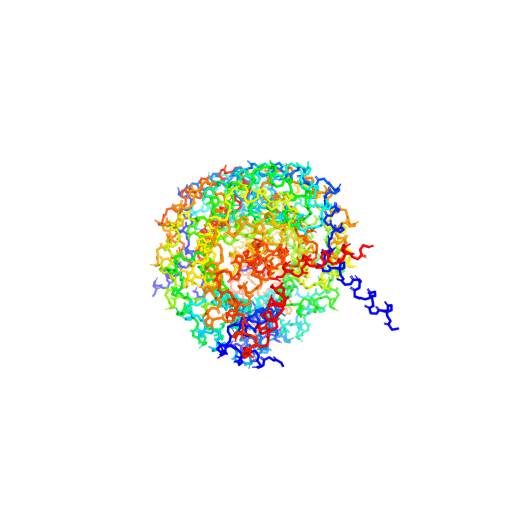 ? -5.003 155.671 -47.577 1.00 45.06 173 GLN B C 1
ATOM 6444 O O . GLN B 1 166 ? -4.502 154.627 -47.143 1.00 44.27 173 GLN B O 1
ATOM 6458 N N . ALA B 1 167 ? -4.811 156.851 -46.987 1.00 45.14 174 ALA B N 1
ATOM 6459 C CA . ALA B 1 167 ? -4.074 156.932 -45.733 1.00 46.05 174 ALA B CA 1
ATOM 6460 C C . ALA B 1 167 ? -4.627 155.934 -44.725 1.00 44.58 174 ALA B C 1
ATOM 6461 O O . ALA B 1 167 ? -3.874 155.192 -44.084 1.00 42.60 174 ALA B O 1
ATOM 6468 N N . VAL B 1 168 ? -5.953 155.895 -44.590 1.00 43.54 175 VAL B N 1
ATOM 6469 C CA . VAL B 1 168 ? -6.595 154.915 -43.718 1.00 41.84 175 VAL B CA 1
ATOM 6470 C C . VAL B 1 168 ? -6.219 153.504 -44.149 1.00 42.75 175 VAL B C 1
ATOM 6471 O O . VAL B 1 168 ? -5.731 152.696 -43.350 1.00 42.65 175 VAL B O 1
ATOM 6484 N N . ILE B 1 169 ? -6.454 153.187 -45.421 1.00 45.56 176 ILE B N 1
ATOM 6485 C CA . ILE B 1 169 ? -6.132 151.857 -45.929 1.00 43.23 176 ILE B CA 1
ATOM 6486 C C . ILE B 1 169 ? -4.660 151.551 -45.704 1.00 42.41 176 ILE B C 1
ATOM 6487 O O . ILE B 1 169 ? -4.299 150.487 -45.190 1.00 41.57 176 ILE B O 1
ATOM 6503 N N . ASP B 1 170 ? -3.786 152.485 -46.086 1.00 40.90 177 ASP B N 1
ATOM 6504 C CA . ASP B 1 170 ? -2.355 152.279 -45.914 1.00 46.30 177 ASP B CA 1
ATOM 6505 C C . ASP B 1 170 ? -1.971 152.124 -44.452 1.00 46.70 177 ASP B C 1
ATOM 6506 O O . ASP B 1 170 ? -0.908 151.569 -44.158 1.00 44.72 177 ASP B O 1
ATOM 6515 N N . ALA B 1 171 ? -2.806 152.604 -43.532 1.00 46.62 178 ALA B N 1
ATOM 6516 C CA . ALA B 1 171 ? -2.551 152.432 -42.109 1.00 44.32 178 ALA B CA 1
ATOM 6517 C C . ALA B 1 171 ? -3.021 151.081 -41.587 1.00 43.14 178 ALA B C 1
ATOM 6518 O O . ALA B 1 171 ? -2.760 150.762 -40.423 1.00 45.43 178 ALA B O 1
ATOM 6525 N N . GLY B 1 172 ? -3.707 150.289 -42.408 1.00 43.44 179 GLY B N 1
ATOM 6526 C CA . GLY B 1 172 ? -4.082 148.946 -42.019 1.00 44.04 179 GLY B CA 1
ATOM 6527 C C . GLY B 1 172 ? -5.408 148.838 -41.309 1.00 40.74 179 GLY B C 1
ATOM 6528 O O . GLY B 1 172 ? -5.579 147.943 -40.475 1.00 38.86 179 GLY B O 1
ATOM 6532 N N . ALA B 1 173 ? -6.359 149.715 -41.621 1.00 38.17 180 ALA B N 1
ATOM 6533 C CA . ALA B 1 173 ? -7.631 149.730 -40.916 1.00 36.60 180 ALA B CA 1
ATOM 6534 C C . ALA B 1 173 ? -8.587 148.651 -41.399 1.00 40.51 180 ALA B C 1
ATOM 6535 O O . ALA B 1 173 ? -9.471 148.241 -40.641 1.00 40.40 180 ALA B O 1
ATOM 6542 N N . LEU B 1 174 ? -8.427 148.180 -42.632 1.00 40.10 181 LEU B N 1
ATOM 6543 C CA . LEU B 1 174 ? -9.435 147.272 -43.192 1.00 39.96 181 LEU B CA 1
ATOM 6544 C C . LEU B 1 174 ? -9.463 145.938 -42.466 1.00 39.58 181 LEU B C 1
ATOM 6545 O O . LEU B 1 174 ? -10.567 145.477 -42.115 1.00 38.54 181 LEU B O 1
ATOM 6561 N N . PRO B 1 175 ? -8.337 145.266 -42.200 1.00 36.24 182 PRO B N 1
ATOM 6562 C CA . PRO B 1 175 ? -8.403 143.967 -41.517 1.00 40.44 182 PRO B CA 1
ATOM 6563 C C . PRO B 1 175 ? -9.252 144.017 -40.259 1.00 39.25 182 PRO B C 1
ATOM 6564 O O . PRO B 1 175 ? -10.197 143.238 -40.109 1.00 36.27 182 PRO B O 1
ATOM 6575 N N . ALA B 1 176 ? -8.934 144.944 -39.355 1.00 39.56 183 ALA B N 1
ATOM 6576 C CA . ALA B 1 176 ? -9.707 145.063 -38.124 1.00 40.66 183 ALA B CA 1
ATOM 6577 C C . ALA B 1 176 ? -11.177 145.329 -38.420 1.00 37.39 183 ALA B C 1
ATOM 6578 O O . ALA B 1 176 ? -12.061 144.741 -37.786 1.00 39.77 183 ALA B O 1
ATOM 6585 N N . LEU B 1 177 ? -11.460 146.210 -39.380 1.00 39.33 184 LEU B N 1
ATOM 6586 C CA . LEU B 1 177 ? -12.847 146.526 -39.704 1.00 37.88 184 LEU B CA 1
ATOM 6587 C C . LEU B 1 177 ? -13.603 145.287 -40.153 1.00 36.67 184 LEU B C 1
ATOM 6588 O O . LEU B 1 177 ? -14.771 145.098 -39.796 1.00 37.20 184 LEU B O 1
ATOM 6604 N N . VAL B 1 178 ? -12.956 144.436 -40.949 1.00 38.91 185 VAL B N 1
ATOM 6605 C CA . VAL B 1 178 ? -13.615 143.225 -41.425 1.00 38.06 185 VAL B CA 1
ATOM 6606 C C . VAL B 1 178 ? -13.918 142.295 -40.259 1.00 37.94 185 VAL B C 1
ATOM 6607 O O . VAL B 1 178 ? -15.009 141.720 -40.175 1.00 36.86 185 VAL B O 1
ATOM 6620 N N . GLN B 1 179 ? -12.965 142.140 -39.336 1.00 36.97 186 GLN B N 1
ATOM 6621 C CA . GLN B 1 179 ? -13.191 141.278 -38.180 1.00 37.80 186 GLN B CA 1
ATOM 6622 C C . GLN B 1 179 ? -14.444 141.695 -37.424 1.00 37.75 186 GLN B C 1
ATOM 6623 O O . GLN B 1 179 ? -15.215 140.844 -36.965 1.00 37.73 186 GLN B O 1
ATOM 6637 N N . LEU B 1 180 ? -14.665 143.003 -37.285 1.00 37.88 187 LEU B N 1
ATOM 6638 C CA . LEU B 1 180 ? -15.812 143.494 -36.532 1.00 35.21 187 LEU B CA 1
ATOM 6639 C C . LEU B 1 180 ? -17.131 143.136 -37.190 1.00 36.93 187 LEU B C 1
ATOM 6640 O O . LEU B 1 180 ? -18.164 143.127 -36.515 1.00 36.23 187 LEU B O 1
ATOM 6656 N N . LEU B 1 181 ? -17.123 142.842 -38.489 1.00 38.94 188 LEU B N 1
ATOM 6657 C CA . LEU B 1 181 ? -18.359 142.484 -39.169 1.00 39.47 188 LEU B CA 1
ATOM 6658 C C . LEU B 1 181 ? -18.946 141.188 -38.633 1.00 35.77 188 LEU B C 1
ATOM 6659 O O . LEU B 1 181 ? -20.143 140.942 -38.806 1.00 33.03 188 LEU B O 1
ATOM 6675 N N . SER B 1 182 ? -18.136 140.358 -37.989 1.00 36.99 189 SER B N 1
ATOM 6676 C CA . SER B 1 182 ? -18.623 139.147 -37.350 1.00 37.71 189 SER B CA 1
ATOM 6677 C C . SER B 1 182 ? -19.142 139.405 -35.945 1.00 39.48 189 SER B C 1
ATOM 6678 O O . SER B 1 182 ? -19.583 138.463 -35.279 1.00 41.72 189 SER B O 1
ATOM 6686 N N . SER B 1 183 ? -19.110 140.648 -35.488 1.00 37.50 190 SER B N 1
ATOM 6687 C CA . SER B 1 183 ? -19.458 140.946 -34.109 1.00 37.18 190 SER B CA 1
ATOM 6688 C C . SER B 1 183 ? -20.928 140.629 -33.850 1.00 36.17 190 SER B C 1
ATOM 6689 O O . SER B 1 183 ? -21.790 141.010 -34.655 1.00 36.66 190 SER B O 1
ATOM 6697 N N . PRO B 1 184 ? -21.258 139.942 -32.752 1.00 36.87 191 PRO B N 1
ATOM 6698 C CA . PRO B 1 184 ? -22.672 139.792 -32.377 1.00 36.77 191 PRO B CA 1
ATOM 6699 C C . PRO B 1 184 ? -23.282 141.060 -31.813 1.00 37.59 191 PRO B C 1
ATOM 6700 O O . PRO B 1 184 ? -24.490 141.078 -31.542 1.00 38.37 191 PRO B O 1
ATOM 6711 N N . ASN B 1 185 ? -22.487 142.106 -31.618 1.00 37.53 192 ASN B N 1
ATOM 6712 C CA . ASN B 1 185 ? -22.966 143.369 -31.072 1.00 35.35 192 ASN B CA 1
ATOM 6713 C C . ASN B 1 185 ? -23.479 144.222 -32.226 1.00 33.91 192 ASN B C 1
ATOM 6714 O O . ASN B 1 185 ? -22.703 144.644 -33.089 1.00 36.14 192 ASN B O 1
ATOM 6725 N N . GLU B 1 186 ? -24.787 144.479 -32.236 1.00 35.63 193 GLU B N 1
ATOM 6726 C CA . GLU B 1 186 ? -25.391 145.225 -33.334 1.00 37.38 193 GLU B CA 1
ATOM 6727 C C . GLU B 1 186 ? -24.923 146.675 -33.366 1.00 35.16 193 GLU B C 1
ATOM 6728 O O . GLU B 1 186 ? -24.916 147.297 -34.434 1.00 32.15 193 GLU B O 1
ATOM 6740 N N . GLN B 1 187 ? -24.537 147.234 -32.220 1.00 32.76 194 GLN B N 1
ATOM 6741 C CA . GLN B 1 187 ? -24.030 148.601 -32.207 1.00 33.98 194 GLN B CA 1
ATOM 6742 C C . GLN B 1 187 ? -22.632 148.671 -32.802 1.00 32.79 194 GLN B C 1
ATOM 6743 O O . GLN B 1 187 ? -22.327 149.583 -33.577 1.00 33.81 194 GLN B O 1
ATOM 6757 N N . ILE B 1 188 ? -21.762 147.728 -32.438 1.00 33.87 195 ILE B N 1
ATOM 6758 C CA . ILE B 1 188 ? -20.442 147.666 -33.057 1.00 34.36 195 ILE B CA 1
ATOM 6759 C C . ILE B 1 188 ? -20.579 147.472 -34.559 1.00 34.52 195 ILE B C 1
ATOM 6760 O O . ILE B 1 188 ? -19.849 148.078 -35.352 1.00 31.33 195 ILE B O 1
ATOM 6776 N N . LEU B 1 189 ? -21.530 146.635 -34.972 1.00 37.99 196 LEU B N 1
ATOM 6777 C CA . LEU B 1 189 ? -21.708 146.345 -36.388 1.00 36.03 196 LEU B CA 1
ATOM 6778 C C . LEU B 1 189 ? -22.109 147.597 -37.161 1.00 37.01 196 LEU B C 1
ATOM 6779 O O . LEU B 1 189 ? -21.580 147.863 -38.246 1.00 39.52 196 LEU B O 1
ATOM 6795 N N . GLN B 1 190 ? -23.036 148.384 -36.615 1.00 37.40 197 GLN B N 1
ATOM 6796 C CA . GLN B 1 190 ? -23.414 149.635 -37.264 1.00 36.08 197 GLN B CA 1
ATOM 6797 C C . GLN B 1 190 ? -22.217 150.562 -37.393 1.00 34.66 197 GLN B C 1
ATOM 6798 O O . GLN B 1 190 ? -22.008 151.182 -38.441 1.00 36.16 197 GLN B O 1
ATOM 6812 N N . GLU B 1 191 ? -21.422 150.668 -36.333 1.00 35.81 198 GLU B N 1
ATOM 6813 C CA . GLU B 1 191 ? -20.254 151.536 -36.366 1.00 37.47 198 GLU B CA 1
ATOM 6814 C C . GLU B 1 191 ? -19.233 151.041 -37.379 1.00 34.45 198 GLU B C 1
ATOM 6815 O O . GLU B 1 191 ? -18.690 151.832 -38.158 1.00 37.01 198 GLU B O 1
ATOM 6827 N N . ALA B 1 192 ? -18.965 149.735 -37.393 1.00 36.54 199 ALA B N 1
ATOM 6828 C CA . ALA B 1 192 ? -17.994 149.190 -38.334 1.00 35.62 199 ALA B CA 1
ATOM 6829 C C . ALA B 1 192 ? -18.452 149.388 -39.772 1.00 36.50 199 ALA B C 1
ATOM 6830 O O . ALA B 1 192 ? -17.645 149.710 -40.651 1.00 38.29 199 ALA B O 1
ATOM 6837 N N . LEU B 1 193 ? -19.745 149.203 -40.032 1.00 35.72 200 LEU B N 1
ATOM 6838 C CA . LEU B 1 193 ? -20.246 149.348 -41.393 1.00 38.91 200 LEU B CA 1
ATOM 6839 C C . LEU B 1 193 ? -20.186 150.797 -41.850 1.00 38.70 200 LEU B C 1
ATOM 6840 O O . LEU B 1 193 ? -19.914 151.071 -43.024 1.00 37.48 200 LEU B O 1
ATOM 6856 N N . TRP B 1 194 ? -20.432 151.739 -40.940 1.00 41.69 201 TRP B N 1
ATOM 6857 C CA . TRP B 1 194 ? -20.403 153.147 -41.319 1.00 42.77 201 TRP B CA 1
ATOM 6858 C C . TRP B 1 194 ? -19.005 153.571 -41.745 1.00 41.63 201 TRP B C 1
ATOM 6859 O O . TRP B 1 194 ? -18.842 154.328 -42.709 1.00 40.11 201 TRP B O 1
ATOM 6880 N N . ALA B 1 195 ? -17.980 153.093 -41.039 1.00 42.58 202 ALA B N 1
ATOM 6881 C CA . ALA B 1 195 ? -16.608 153.406 -41.421 1.00 40.68 202 ALA B CA 1
ATOM 6882 C C . ALA B 1 195 ? -16.264 152.786 -42.768 1.00 40.39 202 ALA B C 1
ATOM 6883 O O . ALA B 1 195 ? -15.743 153.463 -43.661 1.00 39.13 202 ALA B O 1
ATOM 6890 N N . LEU B 1 196 ? -16.545 151.493 -42.931 1.00 40.40 203 LEU B N 1
ATOM 6891 C CA . LEU B 1 196 ? -16.285 150.840 -44.207 1.00 41.59 203 LEU B CA 1
ATOM 6892 C C . LEU B 1 196 ? -17.054 151.517 -45.332 1.00 42.37 203 LEU B C 1
ATOM 6893 O O . LEU B 1 196 ? -16.526 151.693 -46.435 1.00 45.52 203 LEU B O 1
ATOM 6909 N N . SER B 1 197 ? -18.301 151.911 -45.067 1.00 41.18 204 SER B N 1
ATOM 6910 C CA . SER B 1 197 ? -19.087 152.621 -46.072 1.00 42.13 204 SER B CA 1
ATOM 6911 C C . SER B 1 197 ? -18.352 153.860 -46.563 1.00 42.77 204 SER B C 1
ATOM 6912 O O . SER B 1 197 ? -18.266 154.110 -47.770 1.00 45.39 204 SER B O 1
ATOM 6920 N N . ASN B 1 198 ? -17.816 154.655 -45.638 1.00 39.51 205 ASN B N 1
ATOM 6921 C CA . ASN B 1 198 ? -17.090 155.853 -46.038 1.00 43.25 205 ASN B CA 1
ATOM 6922 C C . ASN B 1 198 ? -15.850 155.495 -46.843 1.00 43.09 205 ASN B C 1
ATOM 6923 O O . ASN B 1 198 ? -15.523 156.168 -47.826 1.00 42.27 205 ASN B O 1
ATOM 6934 N N . ILE B 1 199 ? -15.145 154.439 -46.441 1.00 43.54 206 ILE B N 1
ATOM 6935 C CA . ILE B 1 199 ? -13.979 154.002 -47.200 1.00 45.93 206 ILE B CA 1
ATOM 6936 C C . ILE B 1 199 ? -14.399 153.574 -48.598 1.00 46.12 206 ILE B C 1
ATOM 6937 O O . ILE B 1 199 ? -13.749 153.918 -49.593 1.00 45.80 206 ILE B O 1
ATOM 6953 N N . ALA B 1 200 ? -15.500 152.830 -48.698 1.00 45.29 207 ALA B N 1
ATOM 6954 C CA . ALA B 1 200 ? -15.974 152.346 -49.987 1.00 44.97 207 ALA B CA 1
ATOM 6955 C C . ALA B 1 200 ? -16.503 153.460 -50.878 1.00 48.46 207 ALA B C 1
ATOM 6956 O O . ALA B 1 200 ? -16.745 153.215 -52.064 1.00 54.72 207 ALA B O 1
ATOM 6963 N N . SER B 1 201 ? -16.690 154.665 -50.349 1.00 47.86 208 SER B N 1
ATOM 6964 C CA . SER B 1 201 ? -17.174 155.774 -51.158 1.00 47.14 208 SER B CA 1
ATOM 6965 C C . SER B 1 201 ? -16.081 156.399 -52.014 1.00 48.37 208 SER B C 1
ATOM 6966 O O . SER B 1 201 ? -16.379 157.296 -52.809 1.00 50.74 208 SER B O 1
ATOM 6974 N N . GLY B 1 202 ? -14.836 155.950 -51.881 1.00 51.48 209 GLY B N 1
ATOM 6975 C CA . GLY B 1 202 ? -13.730 156.513 -52.632 1.00 51.70 209 GLY B CA 1
ATOM 6976 C C . GLY B 1 202 ? -13.678 156.011 -54.058 1.00 50.48 209 GLY B C 1
ATOM 6977 O O . GLY B 1 202 ? -14.699 155.667 -54.664 1.00 51.30 209 GLY B O 1
ATOM 6981 N N . GLY B 1 203 ? -12.467 155.974 -54.608 1.00 49.88 210 GLY B N 1
ATOM 6982 C CA . GLY B 1 203 ? -12.274 155.505 -55.961 1.00 50.84 210 GLY B CA 1
ATOM 6983 C C . GLY B 1 203 ? -12.228 153.993 -56.045 1.00 50.98 210 GLY B C 1
ATOM 6984 O O . GLY B 1 203 ? -12.233 153.279 -55.043 1.00 44.92 210 GLY B O 1
ATOM 6988 N N . ASN B 1 204 ? -12.182 153.501 -57.285 1.00 50.24 211 ASN B N 1
ATOM 6989 C CA . ASN B 1 204 ? -12.124 152.060 -57.500 1.00 50.51 211 ASN B CA 1
ATOM 6990 C C . ASN B 1 204 ? -10.907 151.447 -56.822 1.00 49.71 211 ASN B C 1
ATOM 6991 O O . ASN B 1 204 ? -10.975 150.314 -56.331 1.00 51.56 211 ASN B O 1
ATOM 7002 N N . GLU B 1 205 ? -9.791 152.176 -56.781 1.00 48.89 212 GLU B N 1
ATOM 7003 C CA . GLU B 1 205 ? -8.619 151.695 -56.058 1.00 47.06 212 GLU B CA 1
ATOM 7004 C C . GLU B 1 205 ? -8.963 151.426 -54.600 1.00 46.64 212 GLU B C 1
ATOM 7005 O O . GLU B 1 205 ? -8.585 150.392 -54.038 1.00 45.95 212 GLU B O 1
ATOM 7017 N N . GLN B 1 206 ? -9.689 152.351 -53.972 1.00 47.38 213 GLN B N 1
ATOM 7018 C CA . GLN B 1 206 ? -10.072 152.168 -52.578 1.00 45.38 213 GLN B CA 1
ATOM 7019 C C . GLN B 1 206 ? -11.098 151.054 -52.439 1.00 45.36 213 GLN B C 1
ATOM 7020 O O . GLN B 1 206 ? -10.990 150.210 -51.543 1.00 46.30 213 GLN B O 1
ATOM 7034 N N . ILE B 1 207 ? -12.097 151.032 -53.320 1.00 46.68 214 ILE B N 1
ATOM 7035 C CA . ILE B 1 207 ? -13.090 149.965 -53.278 1.00 44.29 214 ILE B CA 1
ATOM 7036 C C . ILE B 1 207 ? -12.411 148.609 -53.405 1.00 44.99 214 ILE B C 1
ATOM 7037 O O . ILE B 1 207 ? -12.805 147.635 -52.752 1.00 44.48 214 ILE B O 1
ATOM 7053 N N . GLN B 1 208 ? -11.373 148.524 -54.237 1.00 43.64 215 GLN B N 1
ATOM 7054 C CA . GLN B 1 208 ? -10.708 147.244 -54.450 1.00 45.99 215 GLN B CA 1
ATOM 7055 C C . GLN B 1 208 ? -10.059 146.745 -53.167 1.00 44.60 215 GLN B C 1
ATOM 7056 O O . GLN B 1 208 ? -10.206 145.576 -52.796 1.00 42.46 215 GLN B O 1
ATOM 7070 N N . ALA B 1 209 ? -9.330 147.625 -52.477 1.00 48.23 216 ALA B N 1
ATOM 7071 C CA . ALA B 1 209 ? -8.686 147.246 -51.224 1.00 42.72 216 ALA B CA 1
ATOM 7072 C C . ALA B 1 209 ? -9.688 146.642 -50.252 1.00 41.18 216 ALA B C 1
ATOM 7073 O O . ALA B 1 209 ? -9.385 145.664 -49.559 1.00 40.97 216 ALA B O 1
ATOM 7080 N N . VAL B 1 210 ? -10.888 147.216 -50.184 1.00 41.45 217 VAL B N 1
ATOM 7081 C CA . VAL B 1 210 ? -11.933 146.660 -49.330 1.00 40.03 217 VAL B CA 1
ATOM 7082 C C . VAL B 1 210 ? -12.228 145.223 -49.732 1.00 43.32 217 VAL B C 1
ATOM 7083 O O . VAL B 1 210 ? -12.329 144.327 -48.885 1.00 41.57 217 VAL B O 1
ATOM 7096 N N . ILE B 1 211 ? -12.378 144.985 -51.035 1.00 44.63 218 ILE B N 1
ATOM 7097 C CA . ILE B 1 211 ? -12.634 143.633 -51.518 1.00 43.27 218 ILE B CA 1
ATOM 7098 C C . ILE B 1 211 ? -11.440 142.737 -51.230 1.00 40.56 218 ILE B C 1
ATOM 7099 O O . ILE B 1 211 ? -11.596 141.599 -50.775 1.00 44.37 218 ILE B O 1
ATOM 7115 N N . ASP B 1 212 ? -10.229 143.234 -51.487 1.00 42.37 219 ASP B N 1
ATOM 7116 C CA . ASP B 1 212 ? -9.033 142.468 -51.158 1.00 45.15 219 ASP B CA 1
ATOM 7117 C C . ASP B 1 212 ? -8.936 142.174 -49.670 1.00 48.58 219 ASP B C 1
ATOM 7118 O O . ASP B 1 212 ? -8.175 141.285 -49.273 1.00 58.43 219 ASP B O 1
ATOM 7127 N N . ALA B 1 213 ? -9.676 142.904 -48.841 1.00 43.33 220 ALA B N 1
ATOM 7128 C CA . ALA B 1 213 ? -9.680 142.682 -47.404 1.00 42.75 220 ALA B CA 1
ATOM 7129 C C . ALA B 1 213 ? -10.734 141.678 -46.964 1.00 42.78 220 ALA B C 1
ATOM 7130 O O . ALA B 1 213 ? -10.789 141.341 -45.778 1.00 45.46 220 ALA B O 1
ATOM 7137 N N . GLY B 1 214 ? -11.572 141.201 -47.880 1.00 41.06 221 GLY B N 1
ATOM 7138 C CA . GLY B 1 214 ? -12.550 140.186 -47.550 1.00 44.13 221 GLY B CA 1
ATOM 7139 C C . GLY B 1 214 ? -13.882 140.709 -47.070 1.00 40.51 221 GLY B C 1
ATOM 7140 O O . GLY B 1 214 ? -14.592 139.999 -46.348 1.00 36.60 221 GLY B O 1
ATOM 7144 N N . ALA B 1 215 ? -14.257 141.928 -47.457 1.00 39.63 222 ALA B N 1
ATOM 7145 C CA . ALA B 1 215 ? -15.502 142.501 -46.962 1.00 40.28 222 ALA B CA 1
ATOM 7146 C C . ALA B 1 215 ? -16.720 141.803 -47.551 1.00 41.11 222 ALA B C 1
ATOM 7147 O O . ALA B 1 215 ? -17.740 141.663 -46.870 1.00 36.46 222 ALA B O 1
ATOM 7154 N N . LEU B 1 216 ? -16.628 141.341 -48.801 1.00 45.85 223 LEU B N 1
ATOM 7155 C CA . LEU B 1 216 ? -17.820 140.846 -49.487 1.00 43.10 223 LEU B CA 1
ATOM 7156 C C . LEU B 1 216 ? -18.397 139.603 -48.823 1.00 42.60 223 LEU B C 1
ATOM 7157 O O . LEU B 1 216 ? -19.620 139.557 -48.610 1.00 42.98 223 LEU B O 1
ATOM 7173 N N . PRO B 1 217 ? -17.611 138.572 -48.493 1.00 39.42 224 PRO B N 1
ATOM 7174 C CA . PRO B 1 217 ? -18.205 137.410 -47.809 1.00 42.68 224 PRO B CA 1
ATOM 7175 C C . PRO B 1 217 ? -19.025 137.795 -46.594 1.00 42.42 224 PRO B C 1
ATOM 7176 O O . PRO B 1 217 ? -20.146 137.303 -46.418 1.00 44.17 224 PRO B O 1
ATOM 7187 N N . ALA B 1 218 ? -18.492 138.676 -45.747 1.00 40.83 225 ALA B N 1
ATOM 7188 C CA . ALA B 1 218 ? -19.225 139.106 -44.562 1.00 40.62 225 ALA B CA 1
ATOM 7189 C C . ALA B 1 218 ? -20.489 139.864 -44.946 1.00 39.45 225 ALA B C 1
ATOM 7190 O O . ALA B 1 218 ? -21.581 139.564 -44.452 1.00 41.44 225 ALA B O 1
ATOM 7197 N N . LEU B 1 219 ? -20.360 140.851 -45.836 1.00 42.42 226 LEU B N 1
ATOM 7198 C CA . LEU B 1 219 ? -21.517 141.652 -46.224 1.00 44.20 226 LEU B CA 1
ATOM 7199 C C . LEU B 1 219 ? -22.642 140.777 -46.758 1.00 43.03 226 LEU B C 1
ATOM 7200 O O . LEU B 1 219 ? -23.811 140.973 -46.407 1.00 39.01 226 LEU B O 1
ATOM 7216 N N . VAL B 1 220 ? -22.308 139.803 -47.605 1.00 42.51 227 VAL B N 1
ATOM 7217 C CA . VAL B 1 220 ? -23.333 138.922 -48.155 1.00 41.93 227 VAL B CA 1
ATOM 7218 C C . VAL B 1 220 ? -24.004 138.131 -47.042 1.00 45.70 227 VAL B C 1
ATOM 7219 O O . VAL B 1 220 ? -25.228 137.953 -47.041 1.00 56.82 227 VAL B O 1
ATOM 7232 N N . GLN B 1 221 ? -23.221 137.641 -46.078 1.00 41.97 228 GLN B N 1
ATOM 7233 C CA . GLN B 1 221 ? -23.809 136.923 -44.952 1.00 44.36 228 GLN B CA 1
ATOM 7234 C C . GLN B 1 221 ? -24.822 137.792 -44.222 1.00 46.69 228 GLN B C 1
ATOM 7235 O O . GLN B 1 221 ? -25.905 137.324 -43.852 1.00 45.12 228 GLN B O 1
ATOM 7249 N N . LEU B 1 222 ? -24.487 139.065 -44.008 1.00 42.90 229 LEU B N 1
ATOM 7250 C CA . LEU B 1 222 ? -25.396 139.954 -43.300 1.00 43.90 229 LEU B CA 1
ATOM 7251 C C . LEU B 1 222 ? -26.698 140.139 -44.062 1.00 43.23 229 LEU B C 1
ATOM 7252 O O . LEU B 1 222 ? -27.738 140.412 -43.455 1.00 43.85 229 LEU B O 1
ATOM 7268 N N . LEU B 1 223 ? -26.666 139.988 -45.388 1.00 44.99 230 LEU B N 1
ATOM 7269 C CA . LEU B 1 223 ? -27.882 140.137 -46.175 1.00 45.29 230 LEU B CA 1
ATOM 7270 C C . LEU B 1 223 ? -28.915 139.072 -45.845 1.00 44.44 230 LEU B C 1
ATOM 7271 O O . LEU B 1 223 ? -30.086 139.232 -46.202 1.00 48.54 230 LEU B O 1
ATOM 7287 N N . SER B 1 224 ? -28.514 137.990 -45.183 1.00 42.99 231 SER B N 1
ATOM 7288 C CA . SER B 1 224 ? -29.454 136.986 -44.704 1.00 46.87 231 SER B CA 1
ATOM 7289 C C . SER B 1 224 ? -29.883 137.226 -43.266 1.00 47.52 231 SER B C 1
ATOM 7290 O O . SER B 1 224 ? -30.605 136.398 -42.702 1.00 49.86 231 SER B O 1
ATOM 7298 N N . SER B 1 225 ? -29.459 138.333 -42.666 1.00 46.45 232 SER B N 1
ATOM 7299 C CA . SER B 1 225 ? -29.851 138.634 -41.301 1.00 47.10 232 SER B CA 1
ATOM 7300 C C . SER B 1 225 ? -31.357 138.885 -41.232 1.00 46.04 232 SER B C 1
ATOM 7301 O O . SER B 1 225 ? -31.914 139.557 -42.102 1.00 45.79 232 SER B O 1
ATOM 7309 N N . PRO B 1 226 ? -32.042 138.359 -40.209 1.00 45.50 233 PRO B N 1
ATOM 7310 C CA . PRO B 1 226 ? -33.448 138.736 -40.002 1.00 45.16 233 PRO B CA 1
ATOM 7311 C C . PRO B 1 226 ? -33.630 140.136 -39.441 1.00 48.71 233 PRO B C 1
ATOM 7312 O O . PRO B 1 226 ? -34.775 140.552 -39.225 1.00 46.48 233 PRO B O 1
ATOM 7323 N N . ASN B 1 227 ? -32.546 140.873 -39.201 1.00 46.60 234 ASN B N 1
ATOM 7324 C CA . ASN B 1 227 ? -32.613 142.213 -38.627 1.00 48.35 234 ASN B CA 1
ATOM 7325 C C . ASN B 1 227 ? -32.619 143.234 -39.758 1.00 44.29 234 ASN B C 1
ATOM 7326 O O . ASN B 1 227 ? -31.626 143.381 -40.476 1.00 40.97 234 ASN B O 1
ATOM 7337 N N . GLU B 1 228 ? -33.732 143.956 -39.902 1.00 45.57 235 GLU B N 1
ATOM 7338 C CA . GLU B 1 228 ? -33.854 144.926 -40.986 1.00 46.27 235 GLU B CA 1
ATOM 7339 C C . GLU B 1 228 ? -32.855 146.066 -40.831 1.00 44.31 235 GLU B C 1
ATOM 7340 O O . GLU B 1 228 ? -32.308 146.561 -41.823 1.00 44.40 235 GLU B O 1
ATOM 7352 N N . GLN B 1 229 ? -32.614 146.511 -39.597 1.00 42.75 236 GLN B N 1
ATOM 7353 C CA . GLN B 1 229 ? -31.653 147.589 -39.388 1.00 42.33 236 GLN B CA 1
ATOM 7354 C C . GLN B 1 229 ? -30.280 147.192 -39.909 1.00 40.10 236 GLN B C 1
ATOM 7355 O O . GLN B 1 229 ? -29.609 147.983 -40.582 1.00 40.22 236 GLN B O 1
ATOM 7369 N N . ILE B 1 230 ? -29.851 145.964 -39.616 1.00 39.47 237 ILE B N 1
ATOM 7370 C CA . ILE B 1 230 ? -28.592 145.463 -40.159 1.00 40.43 237 ILE B CA 1
ATOM 7371 C C . ILE B 1 230 ? -28.645 145.451 -41.682 1.00 41.52 237 ILE B C 1
ATOM 7372 O O . ILE B 1 230 ? -27.703 145.880 -42.358 1.00 40.14 237 ILE B O 1
ATOM 7388 N N . LEU B 1 231 ? -29.750 144.959 -42.245 1.00 43.94 238 LEU B N 1
ATOM 7389 C CA . LEU B 1 231 ? -29.875 144.903 -43.698 1.00 42.51 238 LEU B CA 1
ATOM 7390 C C . LEU B 1 231 ? -29.682 146.284 -44.311 1.00 40.69 238 LEU B C 1
ATOM 7391 O O . LEU B 1 231 ? -28.944 146.444 -45.290 1.00 41.68 238 LEU B O 1
ATOM 7407 N N . GLN B 1 232 ? -30.333 147.298 -43.740 1.00 40.36 239 GLN B N 1
ATOM 7408 C CA . GLN B 1 232 ? -30.173 148.657 -44.246 1.00 43.67 239 GLN B CA 1
ATOM 7409 C C . GLN B 1 232 ? -28.712 149.081 -44.210 1.00 41.35 239 GLN B C 1
ATOM 7410 O O . GLN B 1 232 ? -28.190 149.645 -45.177 1.00 41.33 239 GLN B O 1
ATOM 7424 N N . GLU B 1 233 ? -28.036 148.819 -43.093 1.00 38.77 240 GLU B N 1
ATOM 7425 C CA . GLU B 1 233 ? -26.642 149.219 -42.963 1.00 40.41 240 GLU B CA 1
ATOM 7426 C C . GLU B 1 233 ? -25.753 148.423 -43.907 1.00 39.10 240 GLU B C 1
ATOM 7427 O O . GLU B 1 233 ? -24.845 148.981 -44.533 1.00 34.92 240 GLU B O 1
ATOM 7439 N N . ALA B 1 234 ? -26.004 147.118 -44.025 1.00 39.17 241 ALA B N 1
ATOM 7440 C CA . ALA B 1 234 ? -25.213 146.290 -44.930 1.00 41.06 241 ALA B CA 1
ATOM 7441 C C . ALA B 1 234 ? -25.463 146.667 -46.384 1.00 39.94 241 ALA B C 1
ATOM 7442 O O . ALA B 1 234 ? -24.523 146.733 -47.184 1.00 38.80 241 ALA B O 1
ATOM 7449 N N . LEU B 1 235 ? -26.726 146.907 -46.746 1.00 40.58 242 LEU B N 1
ATOM 7450 C CA . LEU B 1 235 ? -27.037 147.338 -48.104 1.00 44.54 242 LEU B CA 1
ATOM 7451 C C . LEU B 1 235 ? -26.356 148.660 -48.427 1.00 42.96 242 LEU B C 1
ATOM 7452 O O . LEU B 1 235 ? -25.802 148.831 -49.519 1.00 47.51 242 LEU B O 1
ATOM 7468 N N . TRP B 1 236 ? -26.385 149.608 -47.489 1.00 41.88 243 TRP B N 1
ATOM 7469 C CA . TRP B 1 236 ? -25.734 150.892 -47.717 1.00 44.27 243 TRP B CA 1
ATOM 7470 C C . TRP B 1 236 ? -24.266 150.701 -48.077 1.00 43.12 243 TRP B C 1
ATOM 7471 O O . TRP B 1 236 ? -23.749 151.362 -48.984 1.00 45.34 243 TRP B O 1
ATOM 7492 N N . ALA B 1 237 ? -23.582 149.789 -47.386 1.00 39.63 244 ALA B N 1
ATOM 7493 C CA . ALA B 1 237 ? -22.175 149.543 -47.676 1.00 40.28 244 ALA B CA 1
ATOM 7494 C C . ALA B 1 237 ? -21.997 148.944 -49.065 1.00 42.98 244 ALA B C 1
ATOM 7495 O O . ALA B 1 237 ? -21.194 149.437 -49.864 1.00 44.11 244 ALA B O 1
ATOM 7502 N N . LEU B 1 238 ? -22.737 147.876 -49.373 1.00 42.99 245 LEU B N 1
ATOM 7503 C CA . LEU B 1 238 ? -22.588 147.227 -50.672 1.00 44.08 245 LEU B CA 1
ATOM 7504 C C . LEU B 1 238 ? -22.876 148.195 -51.810 1.00 44.08 245 LEU B C 1
ATOM 7505 O O . LEU B 1 238 ? -22.194 148.171 -52.840 1.00 45.10 245 LEU B O 1
ATOM 7521 N N . SER B 1 239 ? -23.887 149.050 -51.648 1.00 43.93 246 SER B N 1
ATOM 7522 C CA . SER B 1 239 ? -24.231 149.993 -52.706 1.00 45.13 246 SER B CA 1
ATOM 7523 C C . SER B 1 239 ? -23.036 150.857 -53.078 1.00 45.83 246 SER B C 1
ATOM 7524 O O . SER B 1 239 ? -22.801 151.131 -54.260 1.00 48.27 246 SER B O 1
ATOM 7532 N N . ASN B 1 240 ? -22.267 151.296 -52.083 1.00 45.03 247 ASN B N 1
ATOM 7533 C CA . ASN B 1 240 ? -21.071 152.078 -52.372 1.00 47.03 247 ASN B CA 1
ATOM 7534 C C . ASN B 1 240 ? -20.025 151.228 -53.077 1.00 45.99 247 ASN B C 1
ATOM 7535 O O . ASN B 1 240 ? -19.343 151.703 -53.992 1.00 47.61 247 ASN B O 1
ATOM 7546 N N . ILE B 1 241 ? -19.882 149.968 -52.666 1.00 43.99 248 ILE B N 1
ATOM 7547 C CA . ILE B 1 241 ? -19.029 149.045 -53.404 1.00 43.40 248 ILE B CA 1
ATOM 7548 C C . ILE B 1 241 ? -19.522 148.914 -54.838 1.00 47.87 248 ILE B C 1
ATOM 7549 O O . ILE B 1 241 ? -18.732 148.909 -55.788 1.00 42.98 248 ILE B O 1
ATOM 7565 N N . ALA B 1 242 ? -20.840 148.821 -55.015 1.00 50.64 249 ALA B N 1
ATOM 7566 C CA . ALA B 1 242 ? -21.421 148.660 -56.339 1.00 49.38 249 ALA B CA 1
ATOM 7567 C C . ALA B 1 242 ? -21.213 149.876 -57.229 1.00 50.45 249 ALA B C 1
ATOM 7568 O O . ALA B 1 242 ? -21.451 149.780 -58.436 1.00 51.34 249 ALA B O 1
ATOM 7575 N N . SER B 1 243 ? -20.783 151.006 -56.671 1.00 50.03 250 SER B N 1
ATOM 7576 C CA . SER B 1 243 ? -20.553 152.217 -57.445 1.00 49.57 250 SER B CA 1
ATOM 7577 C C . SER B 1 243 ? -19.126 152.312 -57.976 1.00 53.15 250 SER B C 1
ATOM 7578 O O . SER B 1 243 ? -18.664 153.415 -58.293 1.00 55.23 250 SER B O 1
ATOM 7586 N N . GLY B 1 244 ? -18.423 151.187 -58.080 1.00 52.60 251 GLY B N 1
ATOM 7587 C CA . GLY B 1 244 ? -17.082 151.146 -58.618 1.00 55.48 251 GLY B CA 1
ATOM 7588 C C . GLY B 1 244 ? -17.056 150.711 -60.070 1.00 56.78 251 GLY B C 1
ATOM 7589 O O . GLY B 1 244 ? -18.067 150.744 -60.780 1.00 58.95 251 GLY B O 1
ATOM 7593 N N . GLY B 1 245 ? -15.875 150.293 -60.517 1.00 56.53 252 GLY B N 1
ATOM 7594 C CA . GLY B 1 245 ? -15.695 149.831 -61.876 1.00 59.64 252 GLY B CA 1
ATOM 7595 C C . GLY B 1 245 ? -16.265 148.441 -62.085 1.00 55.77 252 GLY B C 1
ATOM 7596 O O . GLY B 1 245 ? -16.888 147.844 -61.207 1.00 53.93 252 GLY B O 1
ATOM 7600 N N . ASN B 1 246 ? -16.030 147.915 -63.289 1.00 57.35 253 ASN B N 1
ATOM 7601 C CA . ASN B 1 246 ? -16.593 146.616 -63.648 1.00 56.74 253 ASN B CA 1
ATOM 7602 C C . ASN B 1 246 ? -15.961 145.490 -62.840 1.00 49.71 253 ASN B C 1
ATOM 7603 O O . ASN B 1 246 ? -16.660 144.569 -62.402 1.00 45.67 253 ASN B O 1
ATOM 7614 N N . GLU B 1 247 ? -14.642 145.537 -62.632 1.00 48.22 254 GLU B N 1
ATOM 7615 C CA . GLU B 1 247 ? -13.994 144.466 -61.884 1.00 49.73 254 GLU B CA 1
ATOM 7616 C C . GLU B 1 247 ? -14.498 144.418 -60.449 1.00 51.31 254 GLU B C 1
ATOM 7617 O O . GLU B 1 247 ? -14.544 143.343 -59.841 1.00 48.46 254 GLU B O 1
ATOM 7629 N N . GLN B 1 248 ? -14.893 145.566 -59.895 1.00 57.28 255 GLN B N 1
ATOM 7630 C CA . GLN B 1 248 ? -15.470 145.578 -58.556 1.00 51.09 255 GLN B CA 1
ATOM 7631 C C . GLN B 1 248 ? -16.878 144.998 -58.563 1.00 50.28 255 GLN B C 1
ATOM 7632 O O . GLN B 1 248 ? -17.243 144.232 -57.663 1.00 48.38 255 GLN B O 1
ATOM 7646 N N . LYS B 1 249 ? -17.685 145.352 -59.565 1.00 49.86 256 LYS B N 1
ATOM 7647 C CA . LYS B 1 249 ? -19.001 144.736 -59.698 1.00 51.44 256 LYS B CA 1
ATOM 7648 C C . LYS B 1 249 ? -18.882 143.227 -59.841 1.00 50.34 256 LYS B C 1
ATOM 7649 O O . LYS B 1 249 ? -19.727 142.476 -59.341 1.00 51.46 256 LYS B O 1
ATOM 7668 N N . GLN B 1 250 ? -17.836 142.763 -60.525 1.00 50.68 257 GLN B N 1
ATOM 7669 C CA . GLN B 1 250 ? -17.678 141.333 -60.753 1.00 50.55 257 GLN B CA 1
ATOM 7670 C C . GLN B 1 250 ? -17.445 140.592 -59.443 1.00 51.39 257 GLN B C 1
ATOM 7671 O O . GLN B 1 250 ? -18.099 139.580 -59.166 1.00 52.24 257 GLN B O 1
ATOM 7685 N N . ALA B 1 251 ? -16.510 141.080 -58.626 1.00 55.08 258 ALA B N 1
ATOM 7686 C CA . ALA B 1 251 ? -16.268 140.456 -57.329 1.00 51.89 258 ALA B CA 1
ATOM 7687 C C . ALA B 1 251 ? -17.547 140.394 -56.505 1.00 50.95 258 ALA B C 1
ATOM 7688 O O . ALA B 1 251 ? -17.830 139.378 -55.860 1.00 55.89 258 ALA B O 1
ATOM 7695 N N . VAL B 1 252 ? -18.337 141.470 -56.518 1.00 50.31 259 VAL B N 1
ATOM 7696 C CA . VAL B 1 252 ? -19.620 141.462 -55.821 1.00 51.74 259 VAL B CA 1
ATOM 7697 C C . VAL B 1 252 ? -20.491 140.328 -56.343 1.00 48.92 259 VAL B C 1
ATOM 7698 O O . VAL B 1 252 ? -21.090 139.570 -55.571 1.00 48.21 259 VAL B O 1
ATOM 7711 N N . LYS B 1 253 ? -20.581 140.204 -57.666 1.00 50.50 260 LYS B N 1
ATOM 7712 C CA . LYS B 1 253 ? -21.381 139.138 -58.253 1.00 50.45 260 LYS B CA 1
ATOM 7713 C C . LYS B 1 253 ? -20.775 137.772 -57.957 1.00 47.75 260 LYS B C 1
ATOM 7714 O O . LYS B 1 253 ? -21.501 136.812 -57.678 1.00 45.25 260 LYS B O 1
ATOM 7733 N N . GLU B 1 254 ? -19.445 137.667 -57.999 1.00 50.71 261 GLU B N 1
ATOM 7734 C CA . GLU B 1 254 ? -18.797 136.402 -57.670 1.00 54.68 261 GLU B CA 1
ATOM 7735 C C . GLU B 1 254 ? -19.086 135.981 -56.236 1.00 59.06 261 GLU B C 1
ATOM 7736 O O . GLU B 1 254 ? -19.110 134.782 -55.935 1.00 54.02 261 GLU B O 1
ATOM 7748 N N . ALA B 1 255 ? -19.305 136.943 -55.339 1.00 55.05 262 ALA B N 1
ATOM 7749 C CA . ALA B 1 255 ? -19.568 136.637 -53.939 1.00 50.03 262 ALA B CA 1
ATOM 7750 C C . ALA B 1 255 ? -20.985 136.136 -53.694 1.00 48.09 262 ALA B C 1
ATOM 7751 O O . ALA B 1 255 ? -21.259 135.619 -52.605 1.00 44.05 262 ALA B O 1
ATOM 7758 N N . GLY B 1 256 ? -21.882 136.275 -54.662 1.00 49.06 263 GLY B N 1
ATOM 7759 C CA . GLY B 1 256 ? -23.237 135.786 -54.530 1.00 46.76 263 GLY B CA 1
ATOM 7760 C C . GLY B 1 256 ? -24.256 136.812 -54.095 1.00 47.88 263 GLY B C 1
ATOM 7761 O O . GLY B 1 256 ? -25.318 136.424 -53.595 1.00 52.80 263 GLY B O 1
ATOM 7765 N N . ALA B 1 257 ? -23.976 138.103 -54.277 1.00 45.34 264 ALA B N 1
ATOM 7766 C CA . ALA B 1 257 ? -24.881 139.134 -53.787 1.00 46.13 264 ALA B CA 1
ATOM 7767 C C . ALA B 1 257 ? -26.176 139.182 -54.585 1.00 49.24 264 ALA B C 1
ATOM 7768 O O . ALA B 1 257 ? -27.237 139.470 -54.019 1.00 48.46 264 ALA B O 1
ATOM 7775 N N . LEU B 1 258 ? -26.113 138.905 -55.889 1.00 52.97 265 LEU B N 1
ATOM 7776 C CA . LEU B 1 258 ? -27.288 139.047 -56.744 1.00 53.66 265 LEU B CA 1
ATOM 7777 C C . LEU B 1 258 ? -28.473 138.264 -56.192 1.00 54.58 265 LEU B C 1
ATOM 7778 O O . LEU B 1 258 ? -29.579 138.800 -56.062 1.00 55.09 265 LEU B O 1
ATOM 7794 N N . GLU B 1 259 ? -28.259 136.988 -55.863 1.00 53.16 266 GLU B N 1
ATOM 7795 C CA . GLU B 1 259 ? -29.344 136.178 -55.316 1.00 54.96 266 GLU B CA 1
ATOM 7796 C C . GLU B 1 259 ? -29.960 136.850 -54.099 1.00 55.80 266 GLU B C 1
ATOM 7797 O O . GLU B 1 259 ? -31.186 136.876 -53.947 1.00 61.78 266 GLU B O 1
ATOM 7809 N N . LYS B 1 260 ? -29.122 137.412 -53.226 1.00 59.17 267 LYS B N 1
ATOM 7810 C CA . LYS B 1 260 ? -29.625 138.091 -52.036 1.00 55.45 267 LYS B CA 1
ATOM 7811 C C . LYS B 1 260 ? -30.448 139.316 -52.415 1.00 52.05 267 LYS B C 1
ATOM 7812 O O . LYS B 1 260 ? -31.568 139.506 -51.925 1.00 50.24 267 LYS B O 1
ATOM 7831 N N . LEU B 1 261 ? -29.908 140.160 -53.296 1.00 51.27 268 LEU B N 1
ATOM 7832 C CA . LEU B 1 261 ? -30.617 141.370 -53.696 1.00 50.98 268 LEU B CA 1
ATOM 7833 C C . LEU B 1 261 ? -31.916 141.050 -54.426 1.00 53.17 268 LEU B C 1
ATOM 7834 O O . LEU B 1 261 ? -32.895 141.794 -54.303 1.00 57.93 268 LEU B O 1
ATOM 7850 N N . GLU B 1 262 ? -31.946 139.954 -55.189 1.00 53.23 269 GLU B N 1
ATOM 7851 C CA . GLU B 1 262 ? -33.161 139.584 -55.908 1.00 57.23 269 GLU B CA 1
ATOM 7852 C C . GLU B 1 262 ? -34.279 139.184 -54.956 1.00 56.35 269 GLU B C 1
ATOM 7853 O O . GLU B 1 262 ? -35.454 139.439 -55.241 1.00 64.37 269 GLU B O 1
ATOM 7865 N N . GLN B 1 263 ? -33.942 138.551 -53.834 1.00 53.08 270 GLN B N 1
ATOM 7866 C CA . GLN B 1 263 ? -34.952 138.173 -52.856 1.00 53.53 270 GLN B CA 1
ATOM 7867 C C . GLN B 1 263 ? -35.386 139.345 -51.987 1.00 55.81 270 GLN B C 1
ATOM 7868 O O . GLN B 1 263 ? -36.477 139.302 -51.407 1.00 56.01 270 GLN B O 1
ATOM 7882 N N . LEU B 1 264 ? -34.564 140.389 -51.896 1.00 56.41 271 LEU B N 1
ATOM 7883 C CA . LEU B 1 264 ? -34.848 141.520 -51.026 1.00 55.68 271 LEU B CA 1
ATOM 7884 C C . LEU B 1 264 ? -35.688 142.596 -51.697 1.00 57.45 271 LEU B C 1
ATOM 7885 O O . LEU B 1 264 ? -36.296 143.411 -50.995 1.00 62.24 271 LEU B O 1
ATOM 7901 N N . GLN B 1 265 ? -35.739 142.626 -53.029 1.00 57.02 272 GLN B N 1
ATOM 7902 C CA . GLN B 1 265 ? -36.576 143.604 -53.713 1.00 57.68 272 GLN B CA 1
ATOM 7903 C C . GLN B 1 265 ? -38.066 143.343 -53.520 1.00 59.38 272 GLN B C 1
ATOM 7904 O O . GLN B 1 265 ? -38.882 144.151 -53.980 1.00 59.73 272 GLN B O 1
ATOM 7918 N N . SER B 1 266 ? -38.437 142.242 -52.863 1.00 58.07 273 SER B N 1
ATOM 7919 C CA . SER B 1 266 ? -39.821 141.971 -52.494 1.00 61.27 273 SER B CA 1
ATOM 7920 C C . SER B 1 266 ? -40.004 141.952 -50.980 1.00 66.43 273 SER B C 1
ATOM 7921 O O . SER B 1 266 ? -40.984 141.387 -50.482 1.00 59.19 273 SER B O 1
ATOM 7929 N N . HIS B 1 267 ? -39.079 142.557 -50.239 1.00 66.60 274 HIS B N 1
ATOM 7930 C CA . HIS B 1 267 ? -39.129 142.523 -48.785 1.00 60.81 274 HIS B CA 1
ATOM 7931 C C . HIS B 1 267 ? -40.348 143.283 -48.270 1.00 59.82 274 HIS B C 1
ATOM 7932 O O . HIS B 1 267 ? -40.856 144.203 -48.918 1.00 59.25 274 HIS B O 1
ATOM 7946 N N . GLU B 1 268 ? -40.818 142.882 -47.087 1.00 59.36 275 GLU B N 1
ATOM 7947 C CA . GLU B 1 268 ? -41.969 143.544 -46.480 1.00 60.07 275 GLU B CA 1
ATOM 7948 C C . GLU B 1 268 ? -41.685 145.022 -46.242 1.00 65.25 275 GLU B C 1
ATOM 7949 O O . GLU B 1 268 ? -42.462 145.892 -46.650 1.00 65.05 275 GLU B O 1
ATOM 7961 N N . ASN B 1 269 ? -40.577 145.324 -45.571 1.00 62.87 276 ASN B N 1
ATOM 7962 C CA . ASN B 1 269 ? -40.192 146.709 -45.353 1.00 62.31 276 ASN B CA 1
ATOM 7963 C C . ASN B 1 269 ? -39.866 147.376 -46.683 1.00 61.41 276 ASN B C 1
ATOM 7964 O O . ASN B 1 269 ? -39.058 146.868 -47.466 1.00 63.81 276 ASN B O 1
ATOM 7975 N N . GLU B 1 270 ? -40.498 148.524 -46.933 1.00 67.47 277 GLU B N 1
ATOM 7976 C CA . GLU B 1 270 ? -40.285 149.231 -48.192 1.00 68.63 277 GLU B CA 1
ATOM 7977 C C . GLU B 1 270 ? -38.853 149.738 -48.303 1.00 65.30 277 GLU B C 1
ATOM 7978 O O . GLU B 1 270 ? -38.194 149.552 -49.333 1.00 65.55 277 GLU B O 1
ATOM 7990 N N . LYS B 1 271 ? -38.354 150.393 -47.253 1.00 64.65 278 LYS B N 1
ATOM 7991 C CA . LYS B 1 271 ? -37.035 151.011 -47.335 1.00 62.11 278 LYS B CA 1
ATOM 7992 C C . LYS B 1 271 ? -35.963 149.982 -47.663 1.00 58.52 278 LYS B C 1
ATOM 7993 O O . LYS B 1 271 ? -34.923 150.327 -48.236 1.00 57.29 278 LYS B O 1
ATOM 8012 N N . ILE B 1 272 ? -36.202 148.716 -47.323 1.00 58.45 279 ILE B N 1
ATOM 8013 C CA . ILE B 1 272 ? -35.268 147.658 -47.691 1.00 58.34 279 ILE B CA 1
ATOM 8014 C C . ILE B 1 272 ? -35.290 147.438 -49.198 1.00 58.14 279 ILE B C 1
ATOM 8015 O O . ILE B 1 272 ? -34.251 147.501 -49.865 1.00 56.92 279 ILE B O 1
ATOM 8031 N N . GLN B 1 273 ? -36.476 147.180 -49.758 1.00 60.99 280 GLN B N 1
ATOM 8032 C CA . GLN B 1 273 ? -36.562 146.861 -51.179 1.00 59.97 280 GLN B CA 1
ATOM 8033 C C . GLN B 1 273 ? -36.064 148.015 -52.041 1.00 59.54 280 GLN B C 1
ATOM 8034 O O . GLN B 1 273 ? -35.458 147.784 -53.092 1.00 62.40 280 GLN B O 1
ATOM 8048 N N . LYS B 1 274 ? -36.299 149.258 -51.616 1.00 58.41 281 LYS B N 1
ATOM 8049 C CA . LYS B 1 274 ? -35.739 150.399 -52.332 1.00 58.20 281 LYS B CA 1
ATOM 8050 C C . LYS B 1 274 ? -34.219 150.355 -52.307 1.00 57.99 281 LYS B C 1
ATOM 8051 O O . LYS B 1 274 ? -33.561 150.543 -53.336 1.00 60.58 281 LYS B O 1
ATOM 8070 N N . GLU B 1 275 ? -33.642 150.115 -51.128 1.00 57.10 282 GLU B N 1
ATOM 8071 C CA . GLU B 1 275 ? -32.191 150.026 -51.019 1.00 57.38 282 GLU B CA 1
ATOM 8072 C C . GLU B 1 275 ? -31.656 148.872 -51.855 1.00 55.32 282 GLU B C 1
ATOM 8073 O O . GLU B 1 275 ? -30.661 149.019 -52.574 1.00 57.46 282 GLU B O 1
ATOM 8085 N N . ALA B 1 276 ? -32.307 147.710 -51.776 1.00 51.23 283 ALA B N 1
ATOM 8086 C CA . ALA B 1 276 ? -31.865 146.561 -52.557 1.00 51.15 283 ALA B CA 1
ATOM 8087 C C . ALA B 1 276 ? -32.059 146.809 -54.047 1.00 56.44 283 ALA B C 1
ATOM 8088 O O . ALA B 1 276 ? -31.164 146.536 -54.855 1.00 58.68 283 ALA B O 1
ATOM 8095 N N . GLN B 1 277 ? -33.226 147.329 -54.428 1.00 60.06 284 GLN B N 1
ATOM 8096 C CA . GLN B 1 277 ? -33.481 147.643 -55.830 1.00 62.35 284 GLN B CA 1
ATOM 8097 C C . GLN B 1 277 ? -32.414 148.577 -56.383 1.00 62.72 284 GLN B C 1
ATOM 8098 O O . GLN B 1 277 ? -31.808 148.301 -57.425 1.00 65.05 284 GLN B O 1
ATOM 8112 N N . GLU B 1 278 ? -32.175 149.696 -55.698 1.00 63.94 285 GLU B N 1
ATOM 8113 C CA . GLU B 1 278 ? -31.189 150.657 -56.179 1.00 65.90 285 GLU B CA 1
ATOM 8114 C C . GLU B 1 278 ? -29.810 150.020 -56.286 1.00 66.37 285 GLU B C 1
ATOM 8115 O O . GLU B 1 278 ? -29.066 150.288 -57.236 1.00 78.29 285 GLU B O 1
ATOM 8127 N N . ALA B 1 279 ? -29.453 149.166 -55.325 1.00 62.48 286 ALA B N 1
ATOM 8128 C CA . ALA B 1 279 ? -28.171 148.474 -55.393 1.00 58.11 286 ALA B CA 1
ATOM 8129 C C . ALA B 1 279 ? -28.122 147.550 -56.602 1.00 64.37 286 ALA B C 1
ATOM 8130 O O . ALA B 1 279 ? -27.142 147.543 -57.357 1.00 64.60 286 ALA B O 1
ATOM 8137 N N . LEU B 1 280 ? -29.181 146.765 -56.806 1.00 63.96 287 LEU B N 1
ATOM 8138 C CA . LEU B 1 280 ? -29.205 145.829 -57.922 1.00 59.32 287 LEU B CA 1
ATOM 8139 C C . LEU B 1 280 ? -29.060 146.555 -59.251 1.00 58.35 287 LEU B C 1
ATOM 8140 O O . LEU B 1 280 ? -28.374 146.073 -60.159 1.00 64.33 287 LEU B O 1
ATOM 8156 N N . GLU B 1 281 ? -29.687 147.724 -59.381 1.00 58.38 288 GLU B N 1
ATOM 8157 C CA . GLU B 1 281 ? -29.575 148.486 -60.618 1.00 56.16 288 GLU B CA 1
ATOM 8158 C C . GLU B 1 281 ? -28.154 148.977 -60.846 1.00 59.11 288 GLU B C 1
ATOM 8159 O O . GLU B 1 281 ? -27.754 149.199 -61.994 1.00 61.35 288 GLU B O 1
ATOM 8171 N N . LYS B 1 282 ? -27.377 149.151 -59.776 1.00 60.66 289 LYS B N 1
ATOM 8172 C CA . LYS B 1 282 ? -25.989 149.568 -59.939 1.00 60.59 289 LYS B CA 1
ATOM 8173 C C . LYS B 1 282 ? -25.132 148.427 -60.472 1.00 61.82 289 LYS B C 1
ATOM 8174 O O . LYS B 1 282 ? -24.212 148.653 -61.266 1.00 61.86 289 LYS B O 1
ATOM 8193 N N . LEU B 1 283 ? -25.420 147.195 -60.049 1.00 63.03 290 LEU B N 1
ATOM 8194 C CA . LEU B 1 283 ? -24.609 146.059 -60.475 1.00 65.26 290 LEU B CA 1
ATOM 8195 C C . LEU B 1 283 ? -24.759 145.784 -61.966 1.00 64.52 290 LEU B C 1
ATOM 8196 O O . LEU B 1 283 ? -23.825 145.273 -62.595 1.00 65.18 290 LEU B O 1
ATOM 8212 N N . GLN B 1 284 ? -25.910 146.107 -62.548 1.00 66.79 291 GLN B N 1
ATOM 8213 C CA . GLN B 1 284 ? -26.088 145.980 -63.991 1.00 66.93 291 GLN B CA 1
ATOM 8214 C C . GLN B 1 284 ? -27.331 146.732 -64.459 1.00 67.76 291 GLN B C 1
ATOM 8215 O O . GLN B 1 284 ? -28.397 146.631 -63.855 1.00 70.53 291 GLN B O 1
ATOM 8229 N N . GLN C 1 8 ? -34.702 171.611 19.407 1.00 68.14 15 GLN C N 1
ATOM 8230 C CA . GLN C 1 8 ? -34.429 170.478 20.282 1.00 72.88 15 GLN C CA 1
ATOM 8231 C C . GLN C 1 8 ? -33.965 170.956 21.652 1.00 75.10 15 GLN C C 1
ATOM 8232 O O . GLN C 1 8 ? -34.545 170.584 22.672 1.00 76.45 15 GLN C O 1
ATOM 8245 N N . MET C 1 9 ? -32.906 171.772 21.674 1.00 77.58 16 MET C N 1
ATOM 8246 C CA . MET C 1 9 ? -32.498 172.407 22.924 1.00 78.08 16 MET C CA 1
ATOM 8247 C C . MET C 1 9 ? -33.649 173.195 23.532 1.00 77.00 16 MET C C 1
ATOM 8248 O O . MET C 1 9 ? -33.753 173.303 24.760 1.00 78.67 16 MET C O 1
ATOM 8262 N N . VAL C 1 10 ? -34.521 173.743 22.686 1.00 75.75 17 VAL C N 1
ATOM 8263 C CA . VAL C 1 10 ? -35.655 174.526 23.164 1.00 73.64 17 VAL C CA 1
ATOM 8264 C C . VAL C 1 10 ? -36.625 173.647 23.947 1.00 75.14 17 VAL C C 1
ATOM 8265 O O . VAL C 1 10 ? -37.195 174.073 24.960 1.00 76.27 17 VAL C O 1
ATOM 8278 N N . GLN C 1 11 ? -36.820 172.410 23.500 1.00 75.33 18 GLN C N 1
ATOM 8279 C CA . GLN C 1 11 ? -37.866 171.544 24.031 1.00 72.64 18 GLN C CA 1
ATOM 8280 C C . GLN C 1 11 ? -37.523 170.934 25.388 1.00 75.03 18 GLN C C 1
ATOM 8281 O O . GLN C 1 11 ? -38.294 170.105 25.885 1.00 74.92 18 GLN C O 1
ATOM 8295 N N . GLN C 1 12 ? -36.404 171.314 25.995 1.00 77.28 19 GLN C N 1
ATOM 8296 C CA . GLN C 1 12 ? -36.061 170.842 27.332 1.00 75.81 19 GLN C CA 1
ATOM 8297 C C . GLN C 1 12 ? -36.324 171.929 28.370 1.00 77.59 19 GLN C C 1
ATOM 8298 O O . GLN C 1 12 ? -35.469 172.776 28.628 1.00 76.80 19 GLN C O 1
ATOM 8312 N N . LEU C 1 21 ? -35.831 162.190 36.256 1.00 81.99 28 LEU C N 1
ATOM 8313 C CA . LEU C 1 21 ? -35.396 163.291 37.106 1.00 83.50 28 LEU C CA 1
ATOM 8314 C C . LEU C 1 21 ? -34.076 163.850 36.595 1.00 82.82 28 LEU C C 1
ATOM 8315 O O . LEU C 1 21 ? -33.943 165.055 36.376 1.00 81.22 28 LEU C O 1
ATOM 8331 N N . GLN C 1 22 ? -33.102 162.956 36.403 1.00 86.97 29 GLN C N 1
ATOM 8332 C CA . GLN C 1 22 ? -31.796 163.320 35.873 1.00 85.86 29 GLN C CA 1
ATOM 8333 C C . GLN C 1 22 ? -31.580 162.869 34.435 1.00 89.47 29 GLN C C 1
ATOM 8334 O O . GLN C 1 22 ? -30.647 163.355 33.787 1.00 84.06 29 GLN C O 1
ATOM 8348 N N . SER C 1 23 ? -32.407 161.952 33.926 1.00 93.03 30 SER C N 1
ATOM 8349 C CA . SER C 1 23 ? -32.361 161.617 32.510 1.00 88.92 30 SER C CA 1
ATOM 8350 C C . SER C 1 23 ? -32.762 162.801 31.649 1.00 91.35 30 SER C C 1
ATOM 8351 O O . SER C 1 23 ? -32.327 162.896 30.497 1.00 95.30 30 SER C O 1
ATOM 8359 N N . ALA C 1 24 ? -33.605 163.692 32.169 1.00 88.83 31 ALA C N 1
ATOM 8360 C CA . ALA C 1 24 ? -33.829 164.951 31.474 1.00 87.70 31 ALA C CA 1
ATOM 8361 C C . ALA C 1 24 ? -32.566 165.775 31.431 1.00 84.66 31 ALA C C 1
ATOM 8362 O O . ALA C 1 24 ? -32.402 166.597 30.520 1.00 86.63 31 ALA C O 1
ATOM 8369 N N . LEU C 1 25 ? -31.702 165.633 32.433 1.00 81.26 32 LEU C N 1
ATOM 8370 C CA . LEU C 1 25 ? -30.440 166.305 32.285 1.00 79.67 32 LEU C CA 1
ATOM 8371 C C . LEU C 1 25 ? -29.694 165.646 31.136 1.00 81.45 32 LEU C C 1
ATOM 8372 O O . LEU C 1 25 ? -29.623 166.241 30.052 1.00 79.73 32 LEU C O 1
ATOM 8388 N N . ARG C 1 26 ? -29.350 164.358 31.258 1.00 82.11 33 ARG C N 1
ATOM 8389 C CA . ARG C 1 26 ? -28.390 163.776 30.323 1.00 76.62 33 ARG C CA 1
ATOM 8390 C C . ARG C 1 26 ? -28.811 163.948 28.858 1.00 74.45 33 ARG C C 1
ATOM 8391 O O . ARG C 1 26 ? -27.967 164.203 27.987 1.00 73.36 33 ARG C O 1
ATOM 8412 N N . LYS C 1 27 ? -30.106 163.824 28.564 1.00 74.71 34 LYS C N 1
ATOM 8413 C CA . LYS C 1 27 ? -30.578 164.049 27.203 1.00 75.55 34 LYS C CA 1
ATOM 8414 C C . LYS C 1 27 ? -30.148 165.419 26.691 1.00 76.70 34 LYS C C 1
ATOM 8415 O O . LYS C 1 27 ? -29.602 165.538 25.590 1.00 78.42 34 LYS C O 1
ATOM 8434 N N . LEU C 1 28 ? -30.404 166.474 27.465 1.00 77.28 35 LEU C N 1
ATOM 8435 C CA . LEU C 1 28 ? -30.059 167.813 27.002 1.00 75.92 35 LEU C CA 1
ATOM 8436 C C . LEU C 1 28 ? -28.544 167.985 26.803 1.00 74.93 35 LEU C C 1
ATOM 8437 O O . LEU C 1 28 ? -28.127 168.819 25.989 1.00 76.61 35 LEU C O 1
ATOM 8453 N N . SER C 1 29 ? -27.703 167.199 27.497 1.00 72.95 36 SER C N 1
ATOM 8454 C CA . SER C 1 29 ? -26.266 167.218 27.198 1.00 73.92 36 SER C CA 1
ATOM 8455 C C . SER C 1 29 ? -26.029 166.720 25.794 1.00 74.66 36 SER C C 1
ATOM 8456 O O . SER C 1 29 ? -25.401 167.391 24.967 1.00 74.35 36 SER C O 1
ATOM 8464 N N . GLN C 1 30 ? -26.506 165.508 25.529 1.00 74.04 37 GLN C N 1
ATOM 8465 C CA . GLN C 1 30 ? -26.279 164.890 24.241 1.00 72.20 37 GLN C CA 1
ATOM 8466 C C . GLN C 1 30 ? -26.692 165.828 23.122 1.00 71.82 37 GLN C C 1
ATOM 8467 O O . GLN C 1 30 ? -26.059 165.854 22.061 1.00 78.03 37 GLN C O 1
ATOM 8481 N N . ILE C 1 31 ? -27.726 166.637 23.354 1.00 72.46 38 ILE C N 1
ATOM 8482 C CA . ILE C 1 31 ? -28.168 167.586 22.340 1.00 74.88 38 ILE C CA 1
ATOM 8483 C C . ILE C 1 31 ? -27.163 168.725 22.207 1.00 71.05 38 ILE C C 1
ATOM 8484 O O . ILE C 1 31 ? -26.739 169.075 21.100 1.00 70.05 38 ILE C O 1
ATOM 8500 N N . ALA C 1 32 ? -26.768 169.322 23.333 1.00 70.15 39 ALA C N 1
ATOM 8501 C CA . ALA C 1 32 ? -25.883 170.480 23.280 1.00 70.29 39 ALA C CA 1
ATOM 8502 C C . ALA C 1 32 ? -24.517 170.123 22.706 1.00 68.90 39 ALA C C 1
ATOM 8503 O O . ALA C 1 32 ? -23.890 170.955 22.039 1.00 70.07 39 ALA C O 1
ATOM 8510 N N . SER C 1 33 ? -24.048 168.898 22.937 1.00 52.67 40 SER C N 1
ATOM 8511 C CA . SER C 1 33 ? -22.716 168.476 22.521 1.00 55.65 40 SER C CA 1
ATOM 8512 C C . SER C 1 33 ? -22.718 167.648 21.241 1.00 56.53 40 SER C C 1
ATOM 8513 O O . SER C 1 33 ? -21.648 167.220 20.797 1.00 54.31 40 SER C O 1
ATOM 8521 N N . GLY C 1 34 ? -23.881 167.406 20.644 1.00 55.72 41 GLY C N 1
ATOM 8522 C CA . GLY C 1 34 ? -23.948 166.616 19.431 1.00 54.42 41 GLY C CA 1
ATOM 8523 C C . GLY C 1 34 ? -23.073 167.171 18.326 1.00 56.90 41 GLY C C 1
ATOM 8524 O O . GLY C 1 34 ? -23.306 168.283 17.843 1.00 53.42 41 GLY C O 1
ATOM 8528 N N . GLY C 1 35 ? -22.060 166.404 17.921 1.00 61.53 42 GLY C N 1
ATOM 8529 C CA . GLY C 1 35 ? -21.139 166.817 16.884 1.00 49.03 42 GLY C CA 1
ATOM 8530 C C . GLY C 1 35 ? -19.776 167.245 17.384 1.00 44.70 42 GLY C C 1
ATOM 8531 O O . GLY C 1 35 ? -18.848 167.364 16.574 1.00 38.36 42 GLY C O 1
ATOM 8535 N N . ASN C 1 36 ? -19.631 167.475 18.691 1.00 45.46 43 ASN C N 1
ATOM 8536 C CA . ASN C 1 36 ? -18.358 167.942 19.229 1.00 39.71 43 ASN C CA 1
ATOM 8537 C C . ASN C 1 36 ? -17.268 166.900 19.039 1.00 38.23 43 ASN C C 1
ATOM 8538 O O . ASN C 1 36 ? -16.110 167.243 18.778 1.00 38.56 43 ASN C O 1
ATOM 8549 N N . GLU C 1 37 ? -17.614 165.621 19.170 1.00 38.68 44 GLU C N 1
ATOM 8550 C CA . GLU C 1 37 ? -16.619 164.572 18.994 1.00 42.28 44 GLU C CA 1
ATOM 8551 C C . GLU C 1 37 ? -16.090 164.557 17.567 1.00 40.73 44 GLU C C 1
ATOM 8552 O O . GLU C 1 37 ? -14.894 164.338 17.339 1.00 35.28 44 GLU C O 1
ATOM 8564 N N . GLN C 1 38 ? -16.965 164.793 16.591 1.00 38.28 45 GLN C N 1
ATOM 8565 C CA . GLN C 1 38 ? -16.521 164.851 15.205 1.00 37.40 45 GLN C CA 1
ATOM 8566 C C . GLN C 1 38 ? -15.607 166.048 14.981 1.00 37.76 45 GLN C C 1
ATOM 8567 O O . GLN C 1 38 ? -14.529 165.919 14.389 1.00 34.66 45 GLN C O 1
ATOM 8581 N N . ILE C 1 39 ? -16.017 167.223 15.461 1.00 35.53 46 ILE C N 1
ATOM 8582 C CA . ILE C 1 39 ? -15.198 168.420 15.298 1.00 33.75 46 ILE C CA 1
ATOM 8583 C C . ILE C 1 39 ? -13.830 168.219 15.932 1.00 35.38 46 ILE C C 1
ATOM 8584 O O . ILE C 1 39 ? -12.814 168.704 15.420 1.00 35.47 46 ILE C O 1
ATOM 8600 N N . GLN C 1 40 ? -13.776 167.499 17.052 1.00 37.09 47 GLN C N 1
ATOM 8601 C CA . GLN C 1 40 ? -12.505 167.301 17.739 1.00 38.24 47 GLN C CA 1
ATOM 8602 C C . GLN C 1 40 ? -11.547 166.470 16.895 1.00 37.23 47 GLN C C 1
ATOM 8603 O O . GLN C 1 40 ? -10.339 166.734 16.873 1.00 36.40 47 GLN C O 1
ATOM 8617 N N . ALA C 1 41 ? -12.065 165.458 16.199 1.00 37.52 48 ALA C N 1
ATOM 8618 C CA . ALA C 1 41 ? -11.222 164.661 15.316 1.00 37.92 48 ALA C CA 1
ATOM 8619 C C . ALA C 1 41 ? -10.550 165.534 14.268 1.00 35.43 48 ALA C C 1
ATOM 8620 O O . ALA C 1 41 ? -9.354 165.385 13.994 1.00 34.34 48 ALA C O 1
ATOM 8627 N N . VAL C 1 42 ? -11.308 166.449 13.667 1.00 32.32 49 VAL C N 1
ATOM 8628 C CA . VAL C 1 42 ? -10.728 167.378 12.706 1.00 32.04 49 VAL C CA 1
ATOM 8629 C C . VAL C 1 42 ? -9.574 168.132 13.341 1.00 33.93 49 VAL C C 1
ATOM 8630 O O . VAL C 1 42 ? -8.517 168.323 12.729 1.00 36.59 49 VAL C O 1
ATOM 8643 N N . ILE C 1 43 ? -9.755 168.566 14.584 1.00 36.32 50 ILE C N 1
ATOM 8644 C CA . ILE C 1 43 ? -8.702 169.289 15.280 1.00 35.60 50 ILE C CA 1
ATOM 8645 C C . ILE C 1 43 ? -7.509 168.378 15.522 1.00 34.42 50 ILE C C 1
ATOM 8646 O O . ILE C 1 43 ? -6.362 168.744 15.245 1.00 33.97 50 ILE C O 1
ATOM 8662 N N . ASP C 1 44 ? -7.762 167.176 16.042 1.00 35.72 51 ASP C N 1
ATOM 8663 C CA . ASP C 1 44 ? -6.679 166.229 16.274 1.00 37.78 51 ASP C CA 1
ATOM 8664 C C . ASP C 1 44 ? -5.898 165.964 14.999 1.00 39.38 51 ASP C C 1
ATOM 8665 O O . ASP C 1 44 ? -4.678 165.769 15.047 1.00 36.58 51 ASP C O 1
ATOM 8674 N N . ALA C 1 45 ? -6.579 165.957 13.854 1.00 36.91 52 ALA C N 1
ATOM 8675 C CA . ALA C 1 45 ? -5.901 165.762 12.581 1.00 38.44 52 ALA C CA 1
ATOM 8676 C C . ALA C 1 45 ? -4.986 166.925 12.230 1.00 37.95 52 ALA C C 1
ATOM 8677 O O . ALA C 1 45 ? -4.136 166.780 11.345 1.00 37.60 52 ALA C O 1
ATOM 8684 N N . GLY C 1 46 ? -5.139 168.069 12.891 1.00 38.26 53 GLY C N 1
ATOM 8685 C CA . GLY C 1 46 ? -4.235 169.183 12.687 1.00 37.67 53 GLY C CA 1
ATOM 8686 C C . GLY C 1 46 ? -4.684 170.133 11.599 1.00 35.80 53 GLY C C 1
ATOM 8687 O O . GLY C 1 46 ? -3.862 170.676 10.856 1.00 33.05 53 GLY C O 1
ATOM 8691 N N . ALA C 1 47 ? -5.992 170.350 11.501 1.00 34.78 54 ALA C N 1
ATOM 8692 C CA . ALA C 1 47 ? -6.523 171.195 10.441 1.00 33.49 54 ALA C CA 1
ATOM 8693 C C . ALA C 1 47 ? -6.369 172.677 10.750 1.00 33.61 54 ALA C C 1
ATOM 8694 O O . ALA C 1 47 ? -6.279 173.491 9.826 1.00 33.88 54 ALA C O 1
ATOM 8701 N N . LEU C 1 48 ? -6.320 173.045 12.030 1.00 33.05 55 LEU C N 1
ATOM 8702 C CA . LEU C 1 48 ? -6.387 174.462 12.384 1.00 35.34 55 LEU C CA 1
ATOM 8703 C C . LEU C 1 48 ? -5.176 175.243 11.898 1.00 32.83 55 LEU C C 1
ATOM 8704 O O . LEU C 1 48 ? -5.358 176.350 11.360 1.00 31.13 55 LEU C O 1
ATOM 8720 N N . PRO C 1 49 ? -3.941 174.768 12.058 1.00 32.78 56 PRO C N 1
ATOM 8721 C CA . PRO C 1 49 ? -2.799 175.570 11.591 1.00 36.10 56 PRO C CA 1
ATOM 8722 C C . PRO C 1 49 ? -2.941 176.017 10.149 1.00 33.04 56 PRO C C 1
ATOM 8723 O O . PRO C 1 49 ? -2.641 177.171 9.825 1.00 34.30 56 PRO C O 1
ATOM 8734 N N . ALA C 1 50 ? -3.406 175.128 9.272 1.00 34.09 57 ALA C N 1
ATOM 8735 C CA . ALA C 1 50 ? -3.592 175.489 7.872 1.00 36.08 57 ALA C CA 1
ATOM 8736 C C . ALA C 1 50 ? -4.720 176.498 7.713 1.00 33.69 57 ALA C C 1
ATOM 8737 O O . ALA C 1 50 ? -4.564 177.517 7.033 1.00 35.53 57 ALA C O 1
ATOM 8744 N N . LEU C 1 51 ? -5.872 176.223 8.324 1.00 31.80 58 LEU C N 1
ATOM 8745 C CA . LEU C 1 51 ? -6.985 177.160 8.256 1.00 34.72 58 LEU C CA 1
ATOM 8746 C C . LEU C 1 51 ? -6.550 178.547 8.704 1.00 31.36 58 LEU C C 1
ATOM 8747 O O . LEU C 1 51 ? -6.837 179.547 8.040 1.00 31.58 58 LEU C O 1
ATOM 8763 N N . VAL C 1 52 ? -5.844 178.623 9.833 1.00 28.65 59 VAL C N 1
ATOM 8764 C CA . VAL C 1 52 ? -5.379 179.913 10.334 1.00 34.93 59 VAL C CA 1
ATOM 8765 C C . VAL C 1 52 ? -4.433 180.562 9.336 1.00 34.05 59 VAL C C 1
ATOM 8766 O O . VAL C 1 52 ? -4.478 181.777 9.111 1.00 32.47 59 VAL C O 1
ATOM 8779 N N . GLN C 1 53 ? -3.554 179.768 8.730 1.00 35.90 60 GLN C N 1
ATOM 8780 C CA . GLN C 1 53 ? -2.668 180.305 7.708 1.00 32.85 60 GLN C CA 1
ATOM 8781 C C . GLN C 1 53 ? -3.466 180.924 6.571 1.00 33.59 60 GLN C C 1
ATOM 8782 O O . GLN C 1 53 ? -3.123 182.001 6.073 1.00 35.91 60 GLN C O 1
ATOM 8796 N N . LEU C 1 54 ? -4.548 180.269 6.158 1.00 33.59 61 LEU C N 1
ATOM 8797 C CA . LEU C 1 54 ? -5.337 180.762 5.038 1.00 32.46 61 LEU C CA 1
ATOM 8798 C C . LEU C 1 54 ? -6.078 182.051 5.356 1.00 33.80 61 LEU C C 1
ATOM 8799 O O . LEU C 1 54 ? -6.581 182.694 4.430 1.00 33.43 61 LEU C O 1
ATOM 8815 N N . LEU C 1 55 ? -6.160 182.448 6.627 1.00 38.00 62 LEU C N 1
ATOM 8816 C CA . LEU C 1 55 ? -6.860 183.678 6.977 1.00 37.38 62 LEU C CA 1
ATOM 8817 C C . LEU C 1 55 ? -6.101 184.929 6.564 1.00 35.71 62 LEU C C 1
ATOM 8818 O O . LEU C 1 55 ? -6.680 186.019 6.606 1.00 36.65 62 LEU C O 1
ATOM 8834 N N . SER C 1 56 ? -4.832 184.807 6.180 1.00 35.86 63 SER C N 1
ATOM 8835 C CA . SER C 1 56 ? -4.038 185.940 5.729 1.00 36.41 63 SER C CA 1
ATOM 8836 C C . SER C 1 56 ? -4.009 186.069 4.212 1.00 35.90 63 SER C C 1
ATOM 8837 O O . SER C 1 56 ? -3.261 186.897 3.685 1.00 33.84 63 SER C O 1
ATOM 8845 N N . SER C 1 57 ? -4.806 185.287 3.503 1.00 34.51 64 SER C N 1
ATOM 8846 C CA . SER C 1 57 ? -4.763 185.298 2.049 1.00 35.00 64 SER C CA 1
ATOM 8847 C C . SER C 1 57 ? -5.460 186.543 1.501 1.00 33.89 64 SER C C 1
ATOM 8848 O O . SER C 1 57 ? -6.487 186.966 2.037 1.00 30.82 64 SER C O 1
ATOM 8856 N N . PRO C 1 58 ? -4.926 187.150 0.438 1.00 32.84 65 PRO C N 1
ATOM 8857 C CA . PRO C 1 58 ? -5.655 188.219 -0.255 1.00 36.99 65 PRO C CA 1
ATOM 8858 C C . PRO C 1 58 ? -6.727 187.711 -1.202 1.00 32.87 65 PRO C C 1
ATOM 8859 O O . PRO C 1 58 ? -7.439 188.523 -1.803 1.00 32.19 65 PRO C O 1
ATOM 8870 N N . ASN C 1 59 ? -6.845 186.395 -1.352 1.00 32.37 66 ASN C N 1
ATOM 8871 C CA . ASN C 1 59 ? -7.867 185.787 -2.192 1.00 29.68 66 ASN C CA 1
ATOM 8872 C C . ASN C 1 59 ? -9.153 185.685 -1.385 1.00 29.11 66 ASN C C 1
ATOM 8873 O O . ASN C 1 59 ? -9.243 184.889 -0.448 1.00 29.65 66 ASN C O 1
ATOM 8884 N N . GLU C 1 60 ? -10.155 186.479 -1.758 1.00 33.73 67 GLU C N 1
ATOM 8885 C CA . GLU C 1 60 ? -11.398 186.512 -0.997 1.00 29.93 67 GLU C CA 1
ATOM 8886 C C . GLU C 1 60 ? -12.161 185.198 -1.099 1.00 33.17 67 GLU C C 1
ATOM 8887 O O . GLU C 1 60 ? -12.886 184.829 -0.167 1.00 29.04 67 GLU C O 1
ATOM 8899 N N . GLN C 1 61 ? -12.018 184.481 -2.215 1.00 31.24 68 GLN C N 1
ATOM 8900 C CA . GLN C 1 61 ? -12.716 183.209 -2.376 1.00 32.01 68 GLN C CA 1
ATOM 8901 C C . GLN C 1 61 ? -12.179 182.162 -1.408 1.00 31.74 68 GLN C C 1
ATOM 8902 O O . GLN C 1 61 ? -12.954 181.428 -0.784 1.00 30.97 68 GLN C O 1
ATOM 8916 N N . ILE C 1 62 ? -10.855 182.078 -1.272 1.00 30.24 69 ILE C N 1
ATOM 8917 C CA . ILE C 1 62 ? -10.256 181.172 -0.296 1.00 32.41 69 ILE C CA 1
ATOM 8918 C C . ILE C 1 62 ? -10.672 181.566 1.113 1.00 30.96 69 ILE C C 1
ATOM 8919 O O . ILE C 1 62 ? -10.950 180.710 1.961 1.00 29.71 69 ILE C O 1
ATOM 8935 N N . LEU C 1 63 ? -10.716 182.869 1.384 1.00 32.22 70 LEU C N 1
ATOM 8936 C CA . LEU C 1 63 ? -11.020 183.344 2.728 1.00 33.15 70 LEU C CA 1
ATOM 8937 C C . LEU C 1 63 ? -12.383 182.845 3.189 1.00 31.42 70 LEU C C 1
ATOM 8938 O O . LEU C 1 63 ? -12.508 182.253 4.266 1.00 32.63 70 LEU C O 1
ATOM 8954 N N . GLN C 1 64 ? -13.420 183.061 2.377 1.00 30.78 71 GLN C N 1
ATOM 8955 C CA . GLN C 1 64 ? -14.756 182.636 2.774 1.00 32.39 71 GLN C CA 1
ATOM 8956 C C . GLN C 1 64 ? -14.816 181.133 2.979 1.00 32.48 71 GLN C C 1
ATOM 8957 O O . GLN C 1 64 ? -15.590 180.651 3.811 1.00 28.88 71 GLN C O 1
ATOM 8971 N N . GLU C 1 65 ? -14.020 180.378 2.224 1.00 33.12 72 GLU C N 1
ATOM 8972 C CA . GLU C 1 65 ? -14.007 178.930 2.386 1.00 31.28 72 GLU C CA 1
ATOM 8973 C C . GLU C 1 65 ? -13.349 178.537 3.700 1.00 31.86 72 GLU C C 1
ATOM 8974 O O . GLU C 1 65 ? -13.850 177.662 4.413 1.00 30.68 72 GLU C O 1
ATOM 8986 N N . ALA C 1 66 ? -12.232 179.181 4.044 1.00 31.99 73 ALA C N 1
ATOM 8987 C CA . ALA C 1 66 ? -11.556 178.865 5.297 1.00 32.93 73 ALA C CA 1
ATOM 8988 C C . ALA C 1 66 ? -12.365 179.340 6.495 1.00 29.64 73 ALA C C 1
ATOM 8989 O O . ALA C 1 66 ? -12.401 178.670 7.532 1.00 30.58 73 ALA C O 1
ATOM 8996 N N . LEU C 1 67 ? -13.020 180.494 6.373 1.00 28.00 74 LEU C N 1
ATOM 8997 C CA . LEU C 1 67 ? -13.836 180.998 7.470 1.00 31.08 74 LEU C CA 1
ATOM 8998 C C . LEU C 1 67 ? -15.048 180.112 7.704 1.00 29.79 74 LEU C C 1
ATOM 8999 O O . LEU C 1 67 ? -15.484 179.936 8.846 1.00 31.79 74 LEU C O 1
ATOM 9015 N N . TRP C 1 68 ? -15.613 179.559 6.633 1.00 32.45 75 TRP C N 1
ATOM 9016 C CA . TRP C 1 68 ? -16.735 178.639 6.772 1.00 32.85 75 TRP C CA 1
ATOM 9017 C C . TRP C 1 68 ? -16.343 177.442 7.625 1.00 30.61 75 TRP C C 1
ATOM 9018 O O . TRP C 1 68 ? -17.029 177.100 8.594 1.00 29.33 75 TRP C O 1
ATOM 9039 N N . ALA C 1 69 ? -15.232 176.794 7.278 1.00 31.84 76 ALA C N 1
ATOM 9040 C CA . ALA C 1 69 ? -14.772 175.646 8.047 1.00 34.77 76 ALA C CA 1
ATOM 9041 C C . ALA C 1 69 ? -14.452 176.048 9.479 1.00 33.09 76 ALA C C 1
ATOM 9042 O O . ALA C 1 69 ? -14.850 175.371 10.433 1.00 32.06 76 ALA C O 1
ATOM 9049 N N . LEU C 1 70 ? -13.737 177.159 9.648 1.00 28.92 77 LEU C N 1
ATOM 9050 C CA . LEU C 1 70 ? -13.362 177.597 10.985 1.00 32.21 77 LEU C CA 1
ATOM 9051 C C . LEU C 1 70 ? -14.590 177.848 11.846 1.00 32.71 77 LEU C C 1
ATOM 9052 O O . LEU C 1 70 ? -14.626 177.459 13.018 1.00 33.36 77 LEU C O 1
ATOM 9068 N N . SER C 1 71 ? -15.606 178.501 11.282 1.00 33.21 78 SER C N 1
ATOM 9069 C CA . SER C 1 71 ? -16.828 178.757 12.034 1.00 32.76 78 SER C CA 1
ATOM 9070 C C . SER C 1 71 ? -17.486 177.456 12.468 1.00 31.88 78 SER C C 1
ATOM 9071 O O . SER C 1 71 ? -17.940 177.331 13.610 1.00 29.74 78 SER C O 1
ATOM 9079 N N . ASN C 1 72 ? -17.549 176.476 11.568 1.00 30.91 79 ASN C N 1
ATOM 9080 C CA . ASN C 1 72 ? -18.101 175.177 11.928 1.00 33.10 79 ASN C CA 1
ATOM 9081 C C . ASN C 1 72 ? -17.343 174.569 13.099 1.00 33.81 79 ASN C C 1
ATOM 9082 O O . ASN C 1 72 ? -17.946 174.061 14.049 1.00 33.19 79 ASN C O 1
ATOM 9093 N N . ILE C 1 73 ? -16.012 174.610 13.048 1.00 35.91 80 ILE C N 1
ATOM 9094 C CA . ILE C 1 73 ? -15.214 174.122 14.170 1.00 36.60 80 ILE C CA 1
ATOM 9095 C C . ILE C 1 73 ? -15.550 174.909 15.429 1.00 35.28 80 ILE C C 1
ATOM 9096 O O . ILE C 1 73 ? -15.745 174.340 16.509 1.00 36.18 80 ILE C O 1
ATOM 9112 N N . ALA C 1 74 ? -15.625 176.234 15.305 1.00 35.32 81 ALA C N 1
ATOM 9113 C CA . ALA C 1 74 ? -15.952 177.087 16.437 1.00 34.47 81 ALA C CA 1
ATOM 9114 C C . ALA C 1 74 ? -17.385 176.905 16.916 1.00 34.80 81 ALA C C 1
ATOM 9115 O O . ALA C 1 74 ? -17.752 177.486 17.941 1.00 35.15 81 ALA C O 1
ATOM 9122 N N . SER C 1 75 ? -18.199 176.126 16.205 1.00 35.16 82 SER C N 1
ATOM 9123 C CA . SER C 1 75 ? -19.547 175.817 16.661 1.00 37.58 82 SER C CA 1
ATOM 9124 C C . SER C 1 75 ? -19.580 174.661 17.648 1.00 39.70 82 SER C C 1
ATOM 9125 O O . SER C 1 75 ? -20.656 174.334 18.159 1.00 36.49 82 SER C O 1
ATOM 9133 N N . GLY C 1 76 ? -18.443 174.034 17.922 1.00 36.28 83 GLY C N 1
ATOM 9134 C CA . GLY C 1 76 ? -18.384 172.929 18.853 1.00 38.63 83 GLY C CA 1
ATOM 9135 C C . GLY C 1 76 ? -18.374 173.400 20.291 1.00 39.37 83 GLY C C 1
ATOM 9136 O O . GLY C 1 76 ? -18.831 174.496 20.623 1.00 48.63 83 GLY C O 1
ATOM 9140 N N . GLY C 1 77 ? -17.841 172.544 21.160 1.00 39.18 84 GLY C N 1
ATOM 9141 C CA . GLY C 1 77 ? -17.757 172.845 22.571 1.00 41.97 84 GLY C CA 1
ATOM 9142 C C . GLY C 1 77 ? -16.641 173.818 22.884 1.00 41.13 84 GLY C C 1
ATOM 9143 O O . GLY C 1 77 ? -15.873 174.243 22.021 1.00 41.33 84 GLY C O 1
ATOM 9147 N N . ASN C 1 78 ? -16.557 174.177 24.166 1.00 34.39 85 ASN C N 1
ATOM 9148 C CA . ASN C 1 78 ? -15.544 175.135 24.594 1.00 38.79 85 ASN C CA 1
ATOM 9149 C C . ASN C 1 78 ? -14.141 174.622 24.298 1.00 38.32 85 ASN C C 1
ATOM 9150 O O . ASN C 1 78 ? -13.261 175.394 23.899 1.00 36.35 85 ASN C O 1
ATOM 9161 N N . GLU C 1 79 ? -13.908 173.323 24.491 1.00 42.18 86 GLU C N 1
ATOM 9162 C CA . GLU C 1 79 ? -12.598 172.760 24.188 1.00 42.72 86 GLU C CA 1
ATOM 9163 C C . GLU C 1 79 ? -12.262 172.941 22.716 1.00 38.84 86 GLU C C 1
ATOM 9164 O O . GLU C 1 79 ? -11.130 173.293 22.365 1.00 33.80 86 GLU C O 1
ATOM 9176 N N . GLN C 1 80 ? -13.236 172.702 21.839 1.00 39.22 87 GLN C N 1
ATOM 9177 C CA . GLN C 1 80 ? -13.024 172.933 20.416 1.00 41.02 87 GLN C CA 1
ATOM 9178 C C . GLN C 1 80 ? -12.745 174.404 20.145 1.00 37.38 87 GLN C C 1
ATOM 9179 O O . GLN C 1 80 ? -11.813 174.748 19.411 1.00 37.97 87 GLN C O 1
ATOM 9193 N N . ILE C 1 81 ? -13.543 175.290 20.742 1.00 38.02 88 ILE C N 1
ATOM 9194 C CA . ILE C 1 81 ? -13.341 176.723 20.554 1.00 35.87 88 ILE C CA 1
ATOM 9195 C C . ILE C 1 81 ? -11.962 177.134 21.052 1.00 34.19 88 ILE C C 1
ATOM 9196 O O . ILE C 1 81 ? -11.255 177.914 20.403 1.00 32.51 88 ILE C O 1
ATOM 9212 N N . GLN C 1 82 ? -11.556 176.620 22.212 1.00 35.67 89 GLN C N 1
ATOM 9213 C CA . GLN C 1 82 ? -10.256 176.991 22.756 1.00 38.04 89 GLN C CA 1
ATOM 9214 C C . GLN C 1 82 ? -9.131 176.564 21.824 1.00 34.52 89 GLN C C 1
ATOM 9215 O O . GLN C 1 82 ? -8.119 177.263 21.697 1.00 37.54 89 GLN C O 1
ATOM 9229 N N . ALA C 1 83 ? -9.283 175.416 21.170 1.00 37.31 90 ALA C N 1
ATOM 9230 C CA . ALA C 1 83 ? -8.289 174.997 20.191 1.00 39.64 90 ALA C CA 1
ATOM 9231 C C . ALA C 1 83 ? -8.178 176.013 19.063 1.00 34.53 90 ALA C C 1
ATOM 9232 O O . ALA C 1 83 ? -7.077 176.306 18.584 1.00 34.49 90 ALA C O 1
ATOM 9239 N N . VAL C 1 84 ? -9.312 176.565 18.628 1.00 32.46 91 VAL C N 1
ATOM 9240 C CA . VAL C 1 84 ? -9.284 177.613 17.614 1.00 33.85 91 VAL C CA 1
ATOM 9241 C C . VAL C 1 84 ? -8.464 178.794 18.107 1.00 31.66 91 VAL C C 1
ATOM 9242 O O . VAL C 1 84 ? -7.647 179.356 17.369 1.00 32.51 91 VAL C O 1
ATOM 9255 N N . ILE C 1 85 ? -8.663 179.184 19.364 1.00 31.88 92 ILE C N 1
ATOM 9256 C CA . ILE C 1 85 ? -7.930 180.314 19.920 1.00 35.01 92 ILE C CA 1
ATOM 9257 C C . ILE C 1 85 ? -6.451 179.980 20.034 1.00 34.62 92 ILE C C 1
ATOM 9258 O O . ILE C 1 85 ? -5.586 180.769 19.640 1.00 33.94 92 ILE C O 1
ATOM 9274 N N . ASP C 1 86 ? -6.138 178.804 20.581 1.00 34.74 93 ASP C N 1
ATOM 9275 C CA . ASP C 1 86 ? -4.747 178.408 20.749 1.00 37.91 93 ASP C CA 1
ATOM 9276 C C . ASP C 1 86 ? -4.015 178.332 19.423 1.00 34.93 93 ASP C C 1
ATOM 9277 O O . ASP C 1 86 ? -2.785 178.451 19.399 1.00 38.50 93 ASP C O 1
ATOM 9286 N N . ALA C 1 87 ? -4.738 178.136 18.323 1.00 37.78 94 ALA C N 1
ATOM 9287 C CA . ALA C 1 87 ? -4.129 178.145 17.004 1.00 35.16 94 ALA C CA 1
ATOM 9288 C C . ALA C 1 87 ? -3.834 179.549 16.502 1.00 34.84 94 ALA C C 1
ATOM 9289 O O . ALA C 1 87 ? -3.133 179.694 15.498 1.00 39.07 94 ALA C O 1
ATOM 9296 N N . GLY C 1 88 ? -4.350 180.580 17.162 1.00 36.03 95 GLY C N 1
ATOM 9297 C CA . GLY C 1 88 ? -4.009 181.943 16.808 1.00 36.07 95 GLY C CA 1
ATOM 9298 C C . GLY C 1 88 ? -4.920 182.547 15.762 1.00 35.38 95 GLY C C 1
ATOM 9299 O O . GLY C 1 88 ? -4.475 183.327 14.914 1.00 36.00 95 GLY C O 1
ATOM 9303 N N . ALA C 1 89 ? -6.206 182.209 15.818 1.00 28.79 96 ALA C N 1
ATOM 9304 C CA . ALA C 1 89 ? -7.146 182.713 14.827 1.00 30.89 96 ALA C CA 1
ATOM 9305 C C . ALA C 1 89 ? -7.593 184.137 15.121 1.00 31.85 96 ALA C C 1
ATOM 9306 O O . ALA C 1 89 ? -7.866 184.899 14.188 1.00 31.36 96 ALA C O 1
ATOM 9313 N N . LEU C 1 90 ? -7.665 184.519 16.393 1.00 29.93 97 LEU C N 1
ATOM 9314 C CA . LEU C 1 90 ? -8.273 185.798 16.747 1.00 29.43 97 LEU C CA 1
ATOM 9315 C C . LEU C 1 90 ? -7.549 186.991 16.145 1.00 32.89 97 LEU C C 1
ATOM 9316 O O . LEU C 1 90 ? -8.226 187.888 15.613 1.00 37.59 97 LEU C O 1
ATOM 9332 N N . PRO C 1 91 ? -6.220 187.088 16.194 1.00 34.34 98 PRO C N 1
ATOM 9333 C CA . PRO C 1 91 ? -5.565 188.263 15.596 1.00 35.41 98 PRO C CA 1
ATOM 9334 C C . PRO C 1 91 ? -6.004 188.521 14.169 1.00 34.63 98 PRO C C 1
ATOM 9335 O O . PRO C 1 91 ? -6.292 189.667 13.803 1.00 31.27 98 PRO C O 1
ATOM 9346 N N . ALA C 1 92 ? -6.075 187.474 13.349 1.00 34.86 99 ALA C N 1
ATOM 9347 C CA . ALA C 1 92 ? -6.524 187.647 11.975 1.00 36.29 99 ALA C CA 1
ATOM 9348 C C . ALA C 1 92 ? -7.982 188.075 11.933 1.00 33.82 99 ALA C C 1
ATOM 9349 O O . ALA C 1 92 ? -8.329 189.064 11.280 1.00 33.77 99 ALA C O 1
ATOM 9356 N N . LEU C 1 93 ? -8.851 187.339 12.627 1.00 32.86 100 LEU C N 1
ATOM 9357 C CA . LEU C 1 93 ? -10.260 187.707 12.677 1.00 29.94 100 LEU C CA 1
ATOM 9358 C C . LEU C 1 93 ? -10.425 189.166 13.062 1.00 31.04 100 LEU C C 1
ATOM 9359 O O . LEU C 1 93 ? -11.145 189.920 12.400 1.00 33.47 100 LEU C O 1
ATOM 9375 N N . VAL C 1 94 ? -9.760 189.583 14.138 1.00 33.16 101 VAL C N 1
ATOM 9376 C CA . VAL C 1 94 ? -9.863 190.967 14.590 1.00 36.55 101 VAL C CA 1
ATOM 9377 C C . VAL C 1 94 ? -9.478 191.917 13.467 1.00 33.95 101 VAL C C 1
ATOM 9378 O O . VAL C 1 94 ? -10.172 192.903 13.197 1.00 30.96 101 VAL C O 1
ATOM 9391 N N . GLN C 1 95 ? -8.364 191.635 12.793 1.00 36.01 102 GLN C N 1
ATOM 9392 C CA . GLN C 1 95 ? -7.941 192.482 11.687 1.00 36.35 102 GLN C CA 1
ATOM 9393 C C . GLN C 1 95 ? -9.058 192.653 10.671 1.00 38.24 102 GLN C C 1
ATOM 9394 O O . GLN C 1 95 ? -9.272 193.752 10.149 1.00 39.45 102 GLN C O 1
ATOM 9408 N N . LEU C 1 96 ? -9.790 191.578 10.388 1.00 32.85 103 LEU C N 1
ATOM 9409 C CA . LEU C 1 96 ? -10.808 191.612 9.348 1.00 35.19 103 LEU C CA 1
ATOM 9410 C C . LEU C 1 96 ? -12.041 192.410 9.746 1.00 37.30 103 LEU C C 1
ATOM 9411 O O . LEU C 1 96 ? -12.854 192.729 8.874 1.00 34.97 103 LEU C O 1
ATOM 9427 N N . LEU C 1 97 ? -12.202 192.749 11.023 1.00 40.49 104 LEU C N 1
ATOM 9428 C CA . LEU C 1 97 ? -13.385 193.488 11.443 1.00 36.07 104 LEU C CA 1
ATOM 9429 C C . LEU C 1 97 ? -13.394 194.923 10.938 1.00 32.27 104 LEU C C 1
ATOM 9430 O O . LEU C 1 97 ? -14.440 195.574 11.005 1.00 32.39 104 LEU C O 1
ATOM 9446 N N . SER C 1 98 ? -12.270 195.429 10.440 1.00 36.31 105 SER C N 1
ATOM 9447 C CA . SER C 1 98 ? -12.192 196.776 9.895 1.00 36.54 105 SER C CA 1
ATOM 9448 C C . SER C 1 98 ? -12.252 196.793 8.376 1.00 35.76 105 SER C C 1
ATOM 9449 O O . SER C 1 98 ? -11.947 197.821 7.767 1.00 35.01 105 SER C O 1
ATOM 9457 N N . SER C 1 99 ? -12.639 195.687 7.755 1.00 39.44 106 SER C N 1
ATOM 9458 C CA . SER C 1 99 ? -12.661 195.591 6.302 1.00 36.67 106 SER C CA 1
ATOM 9459 C C . SER C 1 99 ? -13.857 196.352 5.731 1.00 35.43 106 SER C C 1
ATOM 9460 O O . SER C 1 99 ? -14.963 196.265 6.272 1.00 34.20 106 SER C O 1
ATOM 9468 N N . PRO C 1 100 ? -13.673 197.099 4.639 1.00 33.11 107 PRO C N 1
ATOM 9469 C CA . PRO C 1 100 ? -14.823 197.679 3.938 1.00 37.29 107 PRO C CA 1
ATOM 9470 C C . PRO C 1 100 ? -15.590 196.676 3.094 1.00 36.27 107 PRO C C 1
ATOM 9471 O O . PRO C 1 100 ? -16.612 197.041 2.501 1.00 38.24 107 PRO C O 1
ATOM 9482 N N . ASN C 1 101 ? -15.121 195.434 3.022 1.00 34.28 108 ASN C N 1
ATOM 9483 C CA . ASN C 1 101 ? -15.799 194.378 2.278 1.00 32.71 108 ASN C CA 1
ATOM 9484 C C . ASN C 1 101 ? -16.879 193.782 3.169 1.00 29.11 108 ASN C C 1
ATOM 9485 O O . ASN C 1 101 ? -16.592 193.006 4.081 1.00 29.81 108 ASN C O 1
ATOM 9496 N N . GLU C 1 102 ? -18.134 194.133 2.896 1.00 31.09 109 GLU C N 1
ATOM 9497 C CA . GLU C 1 102 ? -19.231 193.651 3.724 1.00 30.24 109 GLU C CA 1
ATOM 9498 C C . GLU C 1 102 ? -19.315 192.133 3.714 1.00 31.31 109 GLU C C 1
ATOM 9499 O O . GLU C 1 102 ? -19.827 191.535 4.666 1.00 27.59 109 GLU C O 1
ATOM 9511 N N . GLN C 1 103 ? -18.818 191.492 2.656 1.00 30.17 110 GLN C N 1
ATOM 9512 C CA . GLN C 1 103 ? -18.850 190.036 2.584 1.00 30.63 110 GLN C CA 1
ATOM 9513 C C . GLN C 1 103 ? -17.838 189.421 3.544 1.00 30.81 110 GLN C C 1
ATOM 9514 O O . GLN C 1 103 ? -18.168 188.514 4.315 1.00 31.61 110 GLN C O 1
ATOM 9528 N N . ILE C 1 104 ? -16.596 189.905 3.509 1.00 33.12 111 ILE C N 1
ATOM 9529 C CA . ILE C 1 104 ? -15.586 189.450 4.461 1.00 32.03 111 ILE C CA 1
ATOM 9530 C C . ILE C 1 104 ? -16.036 189.733 5.886 1.00 30.59 111 ILE C C 1
ATOM 9531 O O . ILE C 1 104 ? -15.789 188.942 6.803 1.00 28.15 111 ILE C O 1
ATOM 9547 N N . LEU C 1 105 ? -16.693 190.873 6.096 1.00 34.53 112 LEU C N 1
ATOM 9548 C CA . LEU C 1 105 ? -17.075 191.280 7.442 1.00 31.16 112 LEU C CA 1
ATOM 9549 C C . LEU C 1 105 ? -18.074 190.303 8.046 1.00 26.91 112 LEU C C 1
ATOM 9550 O O . LEU C 1 105 ? -17.937 189.892 9.202 1.00 25.87 112 LEU C O 1
ATOM 9566 N N . GLN C 1 106 ? -19.088 189.913 7.275 1.00 28.32 113 GLN C N 1
ATOM 9567 C CA . GLN C 1 106 ? -20.073 188.968 7.786 1.00 33.88 113 GLN C CA 1
ATOM 9568 C C . GLN C 1 106 ? -19.424 187.636 8.129 1.00 32.48 113 GLN C C 1
ATOM 9569 O O . GLN C 1 106 ? -19.770 187.009 9.136 1.00 32.01 113 GLN C O 1
ATOM 9583 N N . GLU C 1 107 ? -18.484 187.186 7.300 1.00 33.98 114 GLU C N 1
ATOM 9584 C CA . GLU C 1 107 ? -17.870 185.882 7.515 1.00 34.38 114 GLU C CA 1
ATOM 9585 C C . GLU C 1 107 ? -17.034 185.868 8.789 1.00 29.21 114 GLU C C 1
ATOM 9586 O O . GLU C 1 107 ? -17.059 184.890 9.542 1.00 28.39 114 GLU C O 1
ATOM 9598 N N . ALA C 1 108 ? -16.295 186.946 9.055 1.00 32.83 115 ALA C N 1
ATOM 9599 C CA . ALA C 1 108 ? -15.468 186.994 10.255 1.00 31.96 115 ALA C CA 1
ATOM 9600 C C . ALA C 1 108 ? -16.323 187.126 11.508 1.00 32.23 115 ALA C C 1
ATOM 9601 O O . ALA C 1 108 ? -16.063 186.459 12.515 1.00 31.67 115 ALA C O 1
ATOM 9608 N N . LEU C 1 109 ? -17.345 187.983 11.466 1.00 32.70 116 LEU C N 1
ATOM 9609 C CA . LEU C 1 109 ? -18.226 188.134 12.618 1.00 30.14 116 LEU C CA 1
ATOM 9610 C C . LEU C 1 109 ? -18.903 186.817 12.961 1.00 30.40 116 LEU C C 1
ATOM 9611 O O . LEU C 1 109 ? -19.047 186.472 14.139 1.00 34.06 116 LEU C O 1
ATOM 9627 N N . TRP C 1 110 ? -19.322 186.065 11.945 1.00 32.21 117 TRP C N 1
ATOM 9628 C CA . TRP C 1 110 ? -19.899 184.750 12.187 1.00 33.15 117 TRP C CA 1
ATOM 9629 C C . TRP C 1 110 ? -18.938 183.882 12.984 1.00 30.41 117 TRP C C 1
ATOM 9630 O O . TRP C 1 110 ? -19.283 183.361 14.049 1.00 34.45 117 TRP C O 1
ATOM 9651 N N . ALA C 1 111 ? -17.719 183.712 12.475 1.00 31.49 118 ALA C N 1
ATOM 9652 C CA . ALA C 1 111 ? -16.731 182.922 13.197 1.00 33.17 118 ALA C CA 1
ATOM 9653 C C . ALA C 1 111 ? -16.473 183.512 14.572 1.00 30.11 118 ALA C C 1
ATOM 9654 O O . ALA C 1 111 ? -16.401 182.785 15.567 1.00 29.43 118 ALA C O 1
ATOM 9661 N N . LEU C 1 112 ? -16.340 184.835 14.647 1.00 30.61 119 LEU C N 1
ATOM 9662 C CA . LEU C 1 112 ? -16.074 185.481 15.924 1.00 31.11 119 LEU C CA 1
ATOM 9663 C C . LEU C 1 112 ? -17.215 185.244 16.901 1.00 30.96 119 LEU C C 1
ATOM 9664 O O . LEU C 1 112 ? -16.984 184.982 18.086 1.00 31.43 119 LEU C O 1
ATOM 9680 N N . SER C 1 113 ? -18.456 185.330 16.422 1.00 31.48 120 SER C N 1
ATOM 9681 C CA . SER C 1 113 ? -19.604 185.080 17.285 1.00 31.84 120 SER C CA 1
ATOM 9682 C C . SER C 1 113 ? -19.558 183.674 17.861 1.00 29.40 120 SER C C 1
ATOM 9683 O O . SER C 1 113 ? -19.796 183.470 19.055 1.00 30.30 120 SER C O 1
ATOM 9691 N N . ASN C 1 114 ? -19.266 182.685 17.018 1.00 31.56 121 ASN C N 1
ATOM 9692 C CA . ASN C 1 114 ? -19.198 181.309 17.494 1.00 30.95 121 ASN C CA 1
ATOM 9693 C C . ASN C 1 114 ? -18.150 181.164 18.584 1.00 31.90 121 ASN C C 1
ATOM 9694 O O . ASN C 1 114 ? -18.389 180.512 19.605 1.00 31.14 121 ASN C O 1
ATOM 9705 N N . ILE C 1 115 ? -16.978 181.763 18.385 1.00 32.70 122 ILE C N 1
ATOM 9706 C CA . ILE C 1 115 ? -15.949 181.728 19.415 1.00 31.33 122 ILE C CA 1
ATOM 9707 C C . ILE C 1 115 ? -16.463 182.391 20.682 1.00 32.19 122 ILE C C 1
ATOM 9708 O O . ILE C 1 115 ? -16.352 181.841 21.782 1.00 32.00 122 ILE C O 1
ATOM 9724 N N . ALA C 1 116 ? -17.052 183.577 20.542 1.00 32.50 123 ALA C N 1
ATOM 9725 C CA . ALA C 1 116 ? -17.578 184.299 21.689 1.00 31.11 123 ALA C CA 1
ATOM 9726 C C . ALA C 1 116 ? -18.776 183.607 22.317 1.00 33.85 123 ALA C C 1
ATOM 9727 O O . ALA C 1 116 ? -19.187 183.997 23.413 1.00 33.53 123 ALA C O 1
ATOM 9734 N N . SER C 1 117 ? -19.348 182.605 21.660 1.00 35.01 124 SER C N 1
ATOM 9735 C CA . SER C 1 117 ? -20.450 181.860 22.248 1.00 34.21 124 SER C CA 1
ATOM 9736 C C . SER C 1 117 ? -19.980 180.812 23.245 1.00 38.36 124 SER C C 1
ATOM 9737 O O . SER C 1 117 ? -20.806 180.044 23.744 1.00 40.69 124 SER C O 1
ATOM 9745 N N . GLY C 1 118 ? -18.692 180.758 23.546 1.00 37.22 125 GLY C N 1
ATOM 9746 C CA . GLY C 1 118 ? -18.141 179.769 24.448 1.00 38.65 125 GLY C CA 1
ATOM 9747 C C . GLY C 1 118 ? -18.157 180.221 25.890 1.00 41.13 125 GLY C C 1
ATOM 9748 O O . GLY C 1 118 ? -18.983 181.039 26.303 1.00 40.23 125 GLY C O 1
ATOM 9752 N N . GLY C 1 119 ? -17.227 179.674 26.670 1.00 40.12 126 GLY C N 1
ATOM 9753 C CA . GLY C 1 119 ? -17.118 180.004 28.072 1.00 39.20 126 GLY C CA 1
ATOM 9754 C C . GLY C 1 119 ? -16.396 181.315 28.305 1.00 37.43 126 GLY C C 1
ATOM 9755 O O . GLY C 1 119 ? -15.903 181.971 27.388 1.00 36.42 126 GLY C O 1
ATOM 9759 N N . ASN C 1 120 ? -16.331 181.698 29.580 1.00 36.26 127 ASN C N 1
ATOM 9760 C CA . ASN C 1 120 ? -15.732 182.981 29.935 1.00 36.87 127 ASN C CA 1
ATOM 9761 C C . ASN C 1 120 ? -14.279 183.055 29.485 1.00 35.79 127 ASN C C 1
ATOM 9762 O O . ASN C 1 120 ? -13.808 184.112 29.048 1.00 34.80 127 ASN C O 1
ATOM 9773 N N . GLU C 1 121 ? -13.550 181.944 29.587 1.00 35.52 128 GLU C N 1
ATOM 9774 C CA . GLU C 1 121 ? -12.172 181.931 29.113 1.00 37.00 128 GLU C CA 1
ATOM 9775 C C . GLU C 1 121 ? -12.113 182.224 27.622 1.00 35.26 128 GLU C C 1
ATOM 9776 O O . GLU C 1 121 ? -11.233 182.957 27.158 1.00 34.69 128 GLU C O 1
ATOM 9788 N N . GLN C 1 122 ? -13.048 181.661 26.858 1.00 34.67 129 GLN C N 1
ATOM 9789 C CA . GLN C 1 122 ? -13.090 181.918 25.423 1.00 36.05 129 GLN C CA 1
ATOM 9790 C C . GLN C 1 122 ? -13.478 183.362 25.146 1.00 35.76 129 GLN C C 1
ATOM 9791 O O . GLN C 1 122 ? -12.855 184.038 24.319 1.00 32.13 129 GLN C O 1
ATOM 9805 N N . ILE C 1 123 ? -14.502 183.855 25.840 1.00 35.57 130 ILE C N 1
ATOM 9806 C CA . ILE C 1 123 ? -14.927 185.238 25.658 1.00 34.28 130 ILE C CA 1
ATOM 9807 C C . ILE C 1 123 ? -13.798 186.191 26.014 1.00 31.80 130 ILE C C 1
ATOM 9808 O O . ILE C 1 123 ? -13.597 187.213 25.350 1.00 30.88 130 ILE C O 1
ATOM 9824 N N . GLN C 1 124 ? -13.044 185.878 27.067 1.00 35.27 131 GLN C N 1
ATOM 9825 C CA . GLN C 1 124 ? -11.966 186.768 27.477 1.00 33.33 131 GLN C CA 1
ATOM 9826 C C . GLN C 1 124 ? -10.882 186.839 26.413 1.00 37.51 131 GLN C C 1
ATOM 9827 O O . GLN C 1 124 ? -10.312 187.908 26.166 1.00 42.57 131 GLN C O 1
ATOM 9841 N N . ALA C 1 125 ? -10.579 185.707 25.778 1.00 40.31 132 ALA C N 1
ATOM 9842 C CA . ALA C 1 125 ? -9.598 185.709 24.699 1.00 38.29 132 ALA C CA 1
ATOM 9843 C C . ALA C 1 125 ? -10.033 186.634 23.573 1.00 34.68 132 ALA C C 1
ATOM 9844 O O . ALA C 1 125 ? -9.220 187.390 23.028 1.00 30.97 132 ALA C O 1
ATOM 9851 N N . VAL C 1 126 ? -11.315 186.584 23.206 1.00 34.02 133 VAL C N 1
ATOM 9852 C CA . VAL C 1 126 ? -11.840 187.521 22.219 1.00 33.72 133 VAL C CA 1
ATOM 9853 C C . VAL C 1 126 ? -11.589 188.950 22.675 1.00 32.14 133 VAL C C 1
ATOM 9854 O O . VAL C 1 126 ? -11.149 189.802 21.896 1.00 33.37 133 VAL C O 1
ATOM 9867 N N . ILE C 1 127 ? -11.850 189.228 23.951 1.00 32.05 134 ILE C N 1
ATOM 9868 C CA . ILE C 1 127 ? -11.643 190.569 24.485 1.00 33.14 134 ILE C CA 1
ATOM 9869 C C . ILE C 1 127 ? -10.168 190.940 24.431 1.00 34.48 134 ILE C C 1
ATOM 9870 O O . ILE C 1 127 ? -9.794 191.997 23.910 1.00 32.91 134 ILE C O 1
ATOM 9886 N N . ASP C 1 128 ? -9.308 190.079 24.974 1.00 32.73 135 ASP C N 1
ATOM 9887 C CA . ASP C 1 128 ? -7.884 190.378 25.011 1.00 33.42 135 ASP C CA 1
ATOM 9888 C C . ASP C 1 128 ? -7.298 190.551 23.619 1.00 34.37 135 ASP C C 1
ATOM 9889 O O . ASP C 1 128 ? -6.257 191.199 23.472 1.00 34.60 135 ASP C O 1
ATOM 9898 N N . ALA C 1 129 ? -7.932 189.985 22.596 1.00 33.67 136 ALA C N 1
ATOM 9899 C CA . ALA C 1 129 ? -7.472 190.178 21.230 1.00 32.44 136 ALA C CA 1
ATOM 9900 C C . ALA C 1 129 ? -7.853 191.540 20.671 1.00 32.45 136 ALA C C 1
ATOM 9901 O O . ALA C 1 129 ? -7.358 191.912 19.603 1.00 35.16 136 ALA C O 1
ATOM 9908 N N . GLY C 1 130 ? -8.716 192.283 21.357 1.00 33.32 137 GLY C N 1
ATOM 9909 C CA . GLY C 1 130 ? -9.056 193.628 20.941 1.00 35.50 137 GLY C CA 1
ATOM 9910 C C . GLY C 1 130 ? -10.232 193.685 19.990 1.00 34.35 137 GLY C C 1
ATOM 9911 O O . GLY C 1 130 ? -10.259 194.509 19.073 1.00 31.77 137 GLY C O 1
ATOM 9915 N N . ALA C 1 131 ? -11.222 192.822 20.209 1.00 34.04 138 ALA C N 1
ATOM 9916 C CA . ALA C 1 131 ? -12.366 192.754 19.309 1.00 33.45 138 ALA C CA 1
ATOM 9917 C C . ALA C 1 131 ? -13.414 193.820 19.609 1.00 33.03 138 ALA C C 1
ATOM 9918 O O . ALA C 1 131 ? -14.077 194.305 18.687 1.00 29.74 138 ALA C O 1
ATOM 9925 N N . LEU C 1 132 ? -13.576 194.200 20.873 1.00 32.90 139 LEU C N 1
ATOM 9926 C CA . LEU C 1 132 ? -14.674 195.092 21.239 1.00 34.71 139 LEU C CA 1
ATOM 9927 C C . LEU C 1 132 ? -14.612 196.437 20.533 1.00 29.94 139 LEU C C 1
ATOM 9928 O O . LEU C 1 132 ? -15.656 196.899 20.042 1.00 32.36 139 LEU C O 1
ATOM 9944 N N . PRO C 1 133 ? -13.470 197.120 20.453 1.00 29.39 140 PRO C N 1
ATOM 9945 C CA . PRO C 1 133 ? -13.461 198.433 19.785 1.00 36.36 140 PRO C CA 1
ATOM 9946 C C . PRO C 1 133 ? -14.087 198.403 18.404 1.00 32.98 140 PRO C C 1
ATOM 9947 O O . PRO C 1 133 ? -14.918 199.259 18.077 1.00 32.20 140 PRO C O 1
ATOM 9958 N N . ALA C 1 134 ? -13.713 197.427 17.578 1.00 35.52 141 ALA C N 1
ATOM 9959 C CA . ALA C 1 134 ? -14.314 197.308 16.256 1.00 35.40 141 ALA C CA 1
ATOM 9960 C C . ALA C 1 134 ? -15.800 197.001 16.366 1.00 34.99 141 ALA C C 1
ATOM 9961 O O . ALA C 1 134 ? -16.626 197.608 15.674 1.00 34.69 141 ALA C O 1
ATOM 9968 N N . LEU C 1 135 ? -16.162 196.060 17.239 1.00 30.79 142 LEU C N 1
ATOM 9969 C CA . LEU C 1 135 ? -17.569 195.727 17.413 1.00 29.03 142 LEU C CA 1
ATOM 9970 C C . LEU C 1 135 ? -18.374 196.949 17.822 1.00 31.18 142 LEU C C 1
ATOM 9971 O O . LEU C 1 135 ? -19.472 197.180 17.306 1.00 30.85 142 LEU C O 1
ATOM 9987 N N . VAL C 1 136 ? -17.841 197.747 18.745 1.00 31.49 143 VAL C N 1
ATOM 9988 C CA . VAL C 1 136 ? -18.589 198.890 19.254 1.00 31.69 143 VAL C CA 1
ATOM 9989 C C . VAL C 1 136 ? -18.776 199.935 18.165 1.00 31.89 143 VAL C C 1
ATOM 9990 O O . VAL C 1 136 ? -19.841 200.549 18.053 1.00 30.57 143 VAL C O 1
ATOM 10003 N N . GLN C 1 137 ? -17.750 200.158 17.346 1.00 36.24 144 GLN C N 1
ATOM 10004 C CA . GLN C 1 137 ? -17.864 201.180 16.315 1.00 36.58 144 GLN C CA 1
ATOM 10005 C C . GLN C 1 137 ? -18.880 200.787 15.256 1.00 34.72 144 GLN C C 1
ATOM 10006 O O . GLN C 1 137 ? -19.506 201.658 14.644 1.00 35.95 144 GLN C O 1
ATOM 10020 N N . LEU C 1 138 ? -19.065 199.487 15.028 1.00 34.23 145 LEU C N 1
ATOM 10021 C CA . LEU C 1 138 ? -20.056 199.042 14.060 1.00 31.90 145 LEU C CA 1
ATOM 10022 C C . LEU C 1 138 ? -21.478 199.282 14.537 1.00 29.45 145 LEU C C 1
ATOM 10023 O O . LEU C 1 138 ? -22.400 199.280 13.718 1.00 31.68 145 LEU C O 1
ATOM 10039 N N . LEU C 1 139 ? -21.682 199.488 15.838 1.00 34.01 146 LEU C N 1
ATOM 10040 C CA . LEU C 1 139 ? -23.031 199.696 16.349 1.00 33.11 146 LEU C CA 1
ATOM 10041 C C . LEU C 1 139 ? -23.698 200.912 15.727 1.00 30.40 146 LEU C C 1
ATOM 10042 O O . LEU C 1 139 ? -24.930 200.973 15.683 1.00 29.59 146 LEU C O 1
ATOM 10058 N N . SER C 1 140 ? -22.922 201.876 15.250 1.00 31.91 147 SER C N 1
ATOM 10059 C CA . SER C 1 140 ? -23.466 203.066 14.616 1.00 35.72 147 SER C CA 1
ATOM 10060 C C . SER C 1 140 ? -23.675 202.890 13.115 1.00 36.96 147 SER C C 1
ATOM 10061 O O . SER C 1 140 ? -23.996 203.862 12.429 1.00 34.10 147 SER C O 1
ATOM 10069 N N . SER C 1 141 ? -23.520 201.678 12.598 1.00 34.17 148 SER C N 1
ATOM 10070 C CA . SER C 1 141 ? -23.586 201.474 11.160 1.00 34.38 148 SER C CA 1
ATOM 10071 C C . SER C 1 141 ? -24.999 201.744 10.639 1.00 35.02 148 SER C C 1
ATOM 10072 O O . SER C 1 141 ? -25.982 201.339 11.267 1.00 30.44 148 SER C O 1
ATOM 10080 N N . PRO C 1 142 ? -25.134 202.416 9.493 1.00 35.39 149 PRO C N 1
ATOM 10081 C CA . PRO C 1 142 ? -26.441 202.493 8.830 1.00 33.46 149 PRO C CA 1
ATOM 10082 C C . PRO C 1 142 ? -26.832 201.213 8.120 1.00 34.42 149 PRO C C 1
ATOM 10083 O O . PRO C 1 142 ? -27.934 201.144 7.563 1.00 32.39 149 PRO C O 1
ATOM 10094 N N . ASN C 1 143 ? -25.949 200.221 8.112 1.00 33.22 150 ASN C N 1
ATOM 10095 C CA . ASN C 1 143 ? -26.205 198.940 7.473 1.00 30.91 150 ASN C CA 1
ATOM 10096 C C . ASN C 1 143 ? -26.835 198.018 8.505 1.00 30.94 150 ASN C C 1
ATOM 10097 O O . ASN C 1 143 ? -26.160 197.555 9.429 1.00 28.90 150 ASN C O 1
ATOM 10108 N N . GLU C 1 144 ? -28.132 197.759 8.348 1.00 29.70 151 GLU C N 1
ATOM 10109 C CA . GLU C 1 144 ? -28.835 196.912 9.302 1.00 31.04 151 GLU C CA 1
ATOM 10110 C C . GLU C 1 144 ? -28.275 195.498 9.306 1.00 31.11 151 GLU C C 1
ATOM 10111 O O . GLU C 1 144 ? -28.339 194.807 10.327 1.00 31.48 151 GLU C O 1
ATOM 10123 N N . GLN C 1 145 ? -27.719 195.056 8.179 1.00 32.26 152 GLN C N 1
ATOM 10124 C CA . GLN C 1 145 ? -27.119 193.729 8.107 1.00 32.58 152 GLN C CA 1
ATOM 10125 C C . GLN C 1 145 ? -25.890 193.639 9.004 1.00 32.75 152 GLN C C 1
ATOM 10126 O O . GLN C 1 145 ? -25.790 192.750 9.855 1.00 29.40 152 GLN C O 1
ATOM 10140 N N . ILE C 1 146 ? -24.940 194.558 8.825 1.00 32.88 153 ILE C N 1
ATOM 10141 C CA . ILE C 1 146 ? -23.775 194.610 9.702 1.00 32.42 153 ILE C CA 1
ATOM 10142 C C . ILE C 1 146 ? -24.214 194.745 11.154 1.00 34.55 153 ILE C C 1
ATOM 10143 O O . ILE C 1 146 ? -23.767 193.998 12.033 1.00 31.57 153 ILE C O 1
ATOM 10159 N N . LEU C 1 147 ? -25.101 195.703 11.424 1.00 34.86 154 LEU C N 1
ATOM 10160 C CA . LEU C 1 147 ? -25.551 195.951 12.788 1.00 30.26 154 LEU C CA 1
ATOM 10161 C C . LEU C 1 147 ? -25.991 194.658 13.467 1.00 28.78 154 LEU C C 1
ATOM 10162 O O . LEU C 1 147 ? -25.577 194.363 14.593 1.00 28.07 154 LEU C O 1
ATOM 10178 N N . GLN C 1 148 ? -26.819 193.862 12.790 1.00 31.09 155 GLN C N 1
ATOM 10179 C CA . GLN C 1 148 ? -27.275 192.606 13.376 1.00 35.21 155 GLN C CA 1
ATOM 10180 C C . GLN C 1 148 ? -26.097 191.712 13.735 1.00 34.38 155 GLN C C 1
ATOM 10181 O O . GLN C 1 148 ? -26.060 191.114 14.815 1.00 33.05 155 GLN C O 1
ATOM 10195 N N . GLU C 1 149 ? -25.130 191.598 12.829 1.00 37.30 156 GLU C N 1
ATOM 10196 C CA . GLU C 1 149 ? -23.995 190.716 13.066 1.00 36.18 156 GLU C CA 1
ATOM 10197 C C . GLU C 1 149 ? -23.154 191.206 14.237 1.00 33.25 156 GLU C C 1
ATOM 10198 O O . GLU C 1 149 ? -22.717 190.408 15.074 1.00 30.42 156 GLU C O 1
ATOM 10210 N N . ALA C 1 150 ? -22.928 192.518 14.320 1.00 33.09 157 ALA C N 1
ATOM 10211 C CA . ALA C 1 150 ? -22.122 193.065 15.405 1.00 32.02 157 ALA C CA 1
ATOM 10212 C C . ALA C 1 150 ? -22.809 192.879 16.750 1.00 30.56 157 ALA C C 1
ATOM 10213 O O . ALA C 1 150 ? -22.152 192.580 17.753 1.00 27.69 157 ALA C O 1
ATOM 10220 N N . LEU C 1 151 ? -24.131 193.053 16.792 1.00 31.24 158 LEU C N 1
ATOM 10221 C CA . LEU C 1 151 ? -24.859 192.890 18.044 1.00 31.82 158 LEU C CA 1
ATOM 10222 C C . LEU C 1 151 ? -24.830 191.443 18.512 1.00 34.26 158 LEU C C 1
ATOM 10223 O O . LEU C 1 151 ? -24.634 191.175 19.704 1.00 32.31 158 LEU C O 1
ATOM 10239 N N A TRP C 1 152 ? -25.008 190.492 17.595 0.48 43.09 159 TRP C N 1
ATOM 10240 N N B TRP C 1 152 ? -25.044 190.502 17.591 0.52 40.23 159 TRP C N 1
ATOM 10241 C CA A TRP C 1 152 ? -24.979 189.088 17.989 0.48 37.25 159 TRP C CA 1
ATOM 10242 C CA B TRP C 1 152 ? -24.967 189.084 17.924 0.52 37.19 159 TRP C CA 1
ATOM 10243 C C A TRP C 1 152 ? -23.637 188.727 18.611 0.48 34.27 159 TRP C C 1
ATOM 10244 C C B TRP C 1 152 ? -23.648 188.763 18.611 0.52 34.18 159 TRP C C 1
ATOM 10245 O O A TRP C 1 152 ? -23.581 188.063 19.652 0.48 35.02 159 TRP C O 1
ATOM 10246 O O B TRP C 1 152 ? -23.620 188.163 19.691 0.52 34.92 159 TRP C O 1
ATOM 10287 N N . ALA C 1 153 ? -22.539 189.160 17.989 1.00 31.87 160 ALA C N 1
ATOM 10288 C CA . ALA C 1 153 ? -21.230 188.918 18.575 1.00 33.21 160 ALA C CA 1
ATOM 10289 C C . ALA C 1 153 ? -21.107 189.605 19.926 1.00 30.76 160 ALA C C 1
ATOM 10290 O O . ALA C 1 153 ? -20.547 189.041 20.871 1.00 30.78 160 ALA C O 1
ATOM 10297 N N . LEU C 1 154 ? -21.631 190.823 20.038 1.00 30.05 161 LEU C N 1
ATOM 10298 C CA . LEU C 1 154 ? -21.533 191.544 21.299 1.00 36.40 161 LEU C CA 1
ATOM 10299 C C . LEU C 1 154 ? -22.411 190.904 22.364 1.00 32.86 161 LEU C C 1
ATOM 10300 O O . LEU C 1 154 ? -22.023 190.829 23.535 1.00 28.44 161 LEU C O 1
ATOM 10316 N N . SER C 1 155 ? -23.597 190.432 21.977 1.00 30.47 162 SER C N 1
ATOM 10317 C CA . SER C 1 155 ? -24.462 189.745 22.928 1.00 30.51 162 SER C CA 1
ATOM 10318 C C . SER C 1 155 ? -23.777 188.516 23.505 1.00 31.07 162 SER C C 1
ATOM 10319 O O . SER C 1 155 ? -23.833 188.277 24.716 1.00 33.55 162 SER C O 1
ATOM 10327 N N . ASN C 1 156 ? -23.128 187.722 22.654 1.00 33.15 163 ASN C N 1
ATOM 10328 C CA . ASN C 1 156 ? -22.389 186.565 23.145 1.00 30.64 163 ASN C CA 1
ATOM 10329 C C . ASN C 1 156 ? -21.337 186.986 24.160 1.00 33.10 163 ASN C C 1
ATOM 10330 O O . ASN C 1 156 ? -21.215 186.383 25.231 1.00 33.34 163 ASN C O 1
ATOM 10341 N N . ILE C 1 157 ? -20.571 188.031 23.845 1.00 33.37 164 ILE C N 1
ATOM 10342 C CA . ILE C 1 157 ? -19.539 188.496 24.767 1.00 34.18 164 ILE C CA 1
ATOM 10343 C C . ILE C 1 157 ? -20.165 188.941 26.080 1.00 33.36 164 ILE C C 1
ATOM 10344 O O . ILE C 1 157 ? -19.637 188.665 27.163 1.00 30.50 164 ILE C O 1
ATOM 10360 N N . ALA C 1 158 ? -21.295 189.634 26.006 1.00 32.61 165 ALA C N 1
ATOM 10361 C CA . ALA C 1 158 ? -21.976 190.123 27.193 1.00 32.22 165 ALA C CA 1
ATOM 10362 C C . ALA C 1 158 ? -22.738 189.034 27.937 1.00 34.95 165 ALA C C 1
ATOM 10363 O O . ALA C 1 158 ? -23.325 189.320 28.985 1.00 32.64 165 ALA C O 1
ATOM 10370 N N . SER C 1 159 ? -22.751 187.805 27.432 1.00 33.84 166 SER C N 1
ATOM 10371 C CA . SER C 1 159 ? -23.398 186.704 28.128 1.00 35.06 166 SER C CA 1
ATOM 10372 C C . SER C 1 159 ? -22.475 186.027 29.131 1.00 36.72 166 SER C C 1
ATOM 10373 O O . SER C 1 159 ? -22.894 185.071 29.789 1.00 38.87 166 SER C O 1
ATOM 10381 N N . GLY C 1 160 ? -21.245 186.498 29.267 1.00 35.14 167 GLY C N 1
ATOM 10382 C CA . GLY C 1 160 ? -20.279 185.911 30.174 1.00 37.92 167 GLY C CA 1
ATOM 10383 C C . GLY C 1 160 ? -20.403 186.432 31.589 1.00 38.06 167 GLY C C 1
ATOM 10384 O O . GLY C 1 160 ? -21.479 186.839 32.036 1.00 41.55 167 GLY C O 1
ATOM 10388 N N . GLY C 1 161 ? -19.280 186.411 32.307 1.00 37.56 168 GLY C N 1
ATOM 10389 C CA . GLY C 1 161 ? -19.239 186.867 33.678 1.00 37.43 168 GLY C CA 1
ATOM 10390 C C . GLY C 1 161 ? -19.123 188.374 33.786 1.00 35.98 168 GLY C C 1
ATOM 10391 O O . GLY C 1 161 ? -19.072 189.107 32.799 1.00 35.85 168 GLY C O 1
ATOM 10395 N N . ASN C 1 162 ? -19.070 188.843 35.033 1.00 33.56 169 ASN C N 1
ATOM 10396 C CA . ASN C 1 162 ? -19.051 190.281 35.279 1.00 34.77 169 ASN C CA 1
ATOM 10397 C C . ASN C 1 162 ? -17.827 190.945 34.668 1.00 32.17 169 ASN C C 1
ATOM 10398 O O . ASN C 1 162 ? -17.903 192.096 34.228 1.00 34.57 169 ASN C O 1
ATOM 10409 N N . GLU C 1 163 ? -16.688 190.251 34.647 1.00 35.57 170 GLU C N 1
ATOM 10410 C CA . GLU C 1 163 ? -15.492 190.819 34.035 1.00 39.67 170 GLU C CA 1
ATOM 10411 C C . GLU C 1 163 ? -15.699 191.032 32.542 1.00 36.35 170 GLU C C 1
ATOM 10412 O O . GLU C 1 163 ? -15.333 192.078 31.993 1.00 33.17 170 GLU C O 1
ATOM 10424 N N . GLN C 1 164 ? -16.282 190.042 31.866 1.00 36.83 171 GLN C N 1
ATOM 10425 C CA . GLN C 1 164 ? -16.541 190.176 30.438 1.00 35.60 171 GLN C CA 1
ATOM 10426 C C . GLN C 1 164 ? -17.582 191.253 30.170 1.00 31.65 171 GLN C C 1
ATOM 10427 O O . GLN C 1 164 ? -17.438 192.043 29.232 1.00 31.66 171 GLN C O 1
ATOM 10441 N N . ILE C 1 165 ? -18.630 191.310 30.991 1.00 34.71 172 ILE C N 1
ATOM 10442 C CA . ILE C 1 165 ? -19.646 192.344 30.827 1.00 34.43 172 ILE C CA 1
ATOM 10443 C C . ILE C 1 165 ? -19.025 193.725 30.981 1.00 31.40 172 ILE C C 1
ATOM 10444 O O . ILE C 1 165 ? -19.269 194.628 30.173 1.00 33.76 172 ILE C O 1
ATOM 10460 N N . GLN C 1 166 ? -18.217 193.916 32.024 1.00 31.16 173 GLN C N 1
ATOM 10461 C CA . GLN C 1 166 ? -17.638 195.234 32.264 1.00 32.33 173 GLN C CA 1
ATOM 10462 C C . GLN C 1 166 ? -16.756 195.661 31.100 1.00 30.61 173 GLN C C 1
ATOM 10463 O O . GLN C 1 166 ? -16.745 196.836 30.718 1.00 30.78 173 GLN C O 1
ATOM 10477 N N . ALA C 1 167 ? -16.010 194.718 30.525 1.00 33.39 174 ALA C N 1
ATOM 10478 C CA . ALA C 1 167 ? -15.214 195.027 29.343 1.00 33.37 174 ALA C CA 1
ATOM 10479 C C . ALA C 1 167 ? -16.083 195.619 28.244 1.00 33.40 174 ALA C C 1
ATOM 10480 O O . ALA C 1 167 ? -15.673 196.562 27.557 1.00 32.07 174 ALA C O 1
ATOM 10487 N N . VAL C 1 168 ? -17.290 195.079 28.063 1.00 31.04 175 VAL C N 1
ATOM 10488 C CA . VAL C 1 168 ? -18.222 195.642 27.091 1.00 30.61 175 VAL C CA 1
ATOM 10489 C C . VAL C 1 168 ? -18.548 197.081 27.456 1.00 30.35 175 VAL C C 1
ATOM 10490 O O . VAL C 1 168 ? -18.524 197.981 26.610 1.00 30.17 175 VAL C O 1
ATOM 10503 N N . ILE C 1 169 ? -18.855 197.316 28.729 1.00 29.89 176 ILE C N 1
ATOM 10504 C CA . ILE C 1 169 ? -19.177 198.663 29.184 1.00 31.79 176 ILE C CA 1
ATOM 10505 C C . ILE C 1 169 ? -17.982 199.582 28.988 1.00 31.77 176 ILE C C 1
ATOM 10506 O O . ILE C 1 169 ? -18.102 200.677 28.428 1.00 31.97 176 ILE C O 1
ATOM 10522 N N . ASP C 1 170 ? -16.808 199.147 29.445 1.00 30.65 177 ASP C N 1
ATOM 10523 C CA . ASP C 1 170 ? -15.618 199.979 29.320 1.00 33.87 177 ASP C CA 1
ATOM 10524 C C . ASP C 1 170 ? -15.311 200.287 27.864 1.00 31.66 177 ASP C C 1
ATOM 10525 O O . ASP C 1 170 ? -14.703 201.319 27.563 1.00 35.47 177 ASP C O 1
ATOM 10534 N N . ALA C 1 171 ? -15.725 199.412 26.948 1.00 33.85 178 ALA C N 1
ATOM 10535 C CA . ALA C 1 171 ? -15.534 199.663 25.527 1.00 32.91 178 ALA C CA 1
ATOM 10536 C C . ALA C 1 171 ? -16.451 200.753 24.996 1.00 32.18 178 ALA C C 1
ATOM 10537 O O . ALA C 1 171 ? -16.272 201.180 23.851 1.00 30.87 178 ALA C O 1
ATOM 10544 N N . GLY C 1 172 ? -17.419 201.207 25.786 1.00 32.72 179 GLY C N 1
ATOM 10545 C CA . GLY C 1 172 ? -18.294 202.282 25.363 1.00 32.23 179 GLY C CA 1
ATOM 10546 C C . GLY C 1 172 ? -19.485 201.843 24.545 1.00 31.36 179 GLY C C 1
ATOM 10547 O O . GLY C 1 172 ? -19.963 202.609 23.703 1.00 31.14 179 GLY C O 1
ATOM 10551 N N . ALA C 1 173 ? -19.993 200.633 24.779 1.00 29.46 180 ALA C N 1
ATOM 10552 C CA . ALA C 1 173 ? -21.095 200.116 23.979 1.00 28.66 180 ALA C CA 1
ATOM 10553 C C . ALA C 1 173 ? -22.440 200.696 24.395 1.00 29.10 180 ALA C C 1
ATOM 10554 O O . ALA C 1 173 ? -23.317 200.882 23.546 1.00 25.74 180 ALA C O 1
ATOM 10561 N N . LEU C 1 174 ? -22.622 200.993 25.678 1.00 28.41 181 LEU C N 1
ATOM 10562 C CA . LEU C 1 174 ? -23.945 201.376 26.160 1.00 32.45 181 LEU C CA 1
ATOM 10563 C C . LEU C 1 174 ? -24.508 202.610 25.469 1.00 32.11 181 LEU C C 1
ATOM 10564 O O . LEU C 1 174 ? -25.701 202.592 25.120 1.00 36.08 181 LEU C O 1
ATOM 10580 N N . PRO C 1 175 ? -23.753 203.690 25.252 1.00 29.52 182 PRO C N 1
ATOM 10581 C CA . PRO C 1 175 ? -24.347 204.854 24.573 1.00 32.79 182 PRO C CA 1
ATOM 10582 C C . PRO C 1 175 ? -25.050 204.485 23.281 1.00 33.89 182 PRO C C 1
ATOM 10583 O O . PRO C 1 175 ? -26.179 204.926 23.041 1.00 32.59 182 PRO C O 1
ATOM 10594 N N . ALA C 1 176 ? -24.415 203.665 22.442 1.00 31.39 183 ALA C N 1
ATOM 10595 C CA . ALA C 1 176 ? -25.047 203.262 21.192 1.00 33.04 183 ALA C CA 1
ATOM 10596 C C . ALA C 1 176 ? -26.264 202.384 21.449 1.00 30.02 183 ALA C C 1
ATOM 10597 O O . ALA C 1 176 ? -27.285 202.515 20.768 1.00 31.82 183 ALA C O 1
ATOM 10604 N N . LEU C 1 177 ? -26.177 201.486 22.431 1.00 30.19 184 LEU C N 1
ATOM 10605 C CA . LEU C 1 177 ? -27.298 200.597 22.717 1.00 31.95 184 LEU C CA 1
ATOM 10606 C C . LEU C 1 177 ? -28.521 201.381 23.165 1.00 31.54 184 LEU C C 1
ATOM 10607 O O . LEU C 1 177 ? -29.646 201.088 22.745 1.00 32.94 184 LEU C O 1
ATOM 10623 N N . VAL C 1 178 ? -28.324 202.381 24.023 1.00 32.70 185 VAL C N 1
ATOM 10624 C CA . VAL C 1 178 ? -29.449 203.176 24.499 1.00 29.67 185 VAL C CA 1
ATOM 10625 C C . VAL C 1 178 ? -30.074 203.947 23.347 1.00 32.38 185 VAL C C 1
ATOM 10626 O O . VAL C 1 178 ? -31.302 204.037 23.235 1.00 37.93 185 VAL C O 1
ATOM 10639 N N . GLN C 1 179 ? -29.244 204.511 22.466 1.00 34.74 186 GLN C N 1
ATOM 10640 C CA . GLN C 1 179 ? -29.778 205.220 21.309 1.00 34.54 186 GLN C CA 1
ATOM 10641 C C . GLN C 1 179 ? -30.694 204.321 20.491 1.00 33.84 186 GLN C C 1
ATOM 10642 O O . GLN C 1 179 ? -31.771 204.746 20.061 1.00 34.02 186 GLN C O 1
ATOM 10656 N N . LEU C 1 180 ? -30.288 203.069 20.273 1.00 34.32 187 LEU C N 1
ATOM 10657 C CA . LEU C 1 180 ? -31.053 202.170 19.418 1.00 31.60 187 LEU C CA 1
ATOM 10658 C C . LEU C 1 180 ? -32.418 201.830 19.996 1.00 31.29 187 LEU C C 1
ATOM 10659 O O . LEU C 1 180 ? -33.312 201.431 19.244 1.00 30.93 187 LEU C O 1
ATOM 10675 N N . LEU C 1 181 ? -32.599 201.970 21.309 1.00 34.22 188 LEU C N 1
ATOM 10676 C CA . LEU C 1 181 ? -33.896 201.681 21.902 1.00 34.31 188 LEU C CA 1
ATOM 10677 C C . LEU C 1 181 ? -34.990 202.577 21.346 1.00 37.05 188 LEU C C 1
ATOM 10678 O O . LEU C 1 181 ? -36.169 202.216 21.422 1.00 41.74 188 LEU C O 1
ATOM 10694 N N . SER C 1 182 ? -34.632 203.734 20.795 1.00 33.23 189 SER C N 1
ATOM 10695 C CA . SER C 1 182 ? -35.588 204.630 20.162 1.00 36.37 189 SER C CA 1
ATOM 10696 C C . SER C 1 182 ? -35.817 204.291 18.697 1.00 34.98 189 SER C C 1
ATOM 10697 O O . SER C 1 182 ? -36.535 205.020 18.009 1.00 35.38 189 SER C O 1
ATOM 10705 N N . SER C 1 183 ? -35.236 203.208 18.213 1.00 31.99 190 SER C N 1
ATOM 10706 C CA . SER C 1 183 ? -35.302 202.898 16.796 1.00 31.65 190 SER C CA 1
ATOM 10707 C C . SER C 1 183 ? -36.738 202.587 16.391 1.00 32.87 190 SER C C 1
ATOM 10708 O O . SER C 1 183 ? -37.428 201.845 17.099 1.00 30.70 190 SER C O 1
ATOM 10716 N N . PRO C 1 184 ? -37.230 203.132 15.273 1.00 32.76 191 PRO C N 1
ATOM 10717 C CA . PRO C 1 184 ? -38.517 202.672 14.738 1.00 34.86 191 PRO C CA 1
ATOM 10718 C C . PRO C 1 184 ? -38.445 201.304 14.088 1.00 34.23 191 PRO C C 1
ATOM 10719 O O . PRO C 1 184 ? -39.455 200.839 13.550 1.00 35.26 191 PRO C O 1
ATOM 10730 N N . ASN C 1 185 ? -37.283 200.659 14.106 1.00 36.16 192 ASN C N 1
ATOM 10731 C CA . ASN C 1 185 ? -37.103 199.328 13.544 1.00 30.23 192 ASN C CA 1
ATOM 10732 C C . ASN C 1 185 ? -37.222 198.315 14.674 1.00 31.20 192 ASN C C 1
ATOM 10733 O O . ASN C 1 185 ? -36.383 198.283 15.580 1.00 29.12 192 ASN C O 1
ATOM 10744 N N . GLU C 1 186 ? -38.257 197.477 14.603 1.00 34.11 193 GLU C N 1
ATOM 10745 C CA . GLU C 1 186 ? -38.514 196.513 15.665 1.00 33.32 193 GLU C CA 1
ATOM 10746 C C . GLU C 1 186 ? -37.423 195.450 15.730 1.00 33.87 193 GLU C C 1
ATOM 10747 O O . GLU C 1 186 ? -37.060 194.990 16.819 1.00 33.66 193 GLU C O 1
ATOM 10759 N N . GLN C 1 187 ? -36.893 195.041 14.578 1.00 31.69 194 GLN C N 1
ATOM 10760 C CA . GLN C 1 187 ? -35.834 194.039 14.577 1.00 33.68 194 GLN C CA 1
ATOM 10761 C C . GLN C 1 187 ? -34.591 194.572 15.277 1.00 31.46 194 GLN C C 1
ATOM 10762 O O . GLN C 1 187 ? -34.012 193.903 16.139 1.00 28.54 194 GLN C O 1
ATOM 10776 N N . ILE C 1 188 ? -34.168 195.784 14.915 1.00 30.47 195 ILE C N 1
ATOM 10777 C CA . ILE C 1 188 ? -33.065 196.431 15.619 1.00 29.65 195 ILE C CA 1
ATOM 10778 C C . ILE C 1 188 ? -33.357 196.476 17.110 1.00 30.70 195 ILE C C 1
ATOM 10779 O O . ILE C 1 188 ? -32.501 196.164 17.944 1.00 31.47 195 ILE C O 1
ATOM 10795 N N . LEU C 1 189 ? -34.581 196.863 17.464 1.00 32.31 196 LEU C N 1
ATOM 10796 C CA . LEU C 1 189 ? -34.947 196.979 18.870 1.00 32.38 196 LEU C CA 1
ATOM 10797 C C . LEU C 1 189 ? -34.762 195.652 19.596 1.00 31.46 196 LEU C C 1
ATOM 10798 O O . LEU C 1 189 ? -34.170 195.602 20.679 1.00 32.08 196 LEU C O 1
ATOM 10814 N N . GLN C 1 190 ? -35.258 194.560 19.013 1.00 33.49 197 GLN C N 1
ATOM 10815 C CA . GLN C 1 190 ? -35.042 193.247 19.614 1.00 31.32 197 GLN C CA 1
ATOM 10816 C C . GLN C 1 190 ? -33.560 192.989 19.834 1.00 31.30 197 GLN C C 1
ATOM 10817 O O . GLN C 1 190 ? -33.139 192.593 20.927 1.00 28.75 197 GLN C O 1
ATOM 10831 N N . GLU C 1 191 ? -32.751 193.208 18.797 1.00 29.91 198 GLU C N 1
ATOM 10832 C CA . GLU C 1 191 ? -31.326 192.916 18.887 1.00 31.32 198 GLU C CA 1
ATOM 10833 C C . GLU C 1 191 ? -30.657 193.754 19.970 1.00 30.35 198 GLU C C 1
ATOM 10834 O O . GLU C 1 191 ? -29.859 193.237 20.760 1.00 30.01 198 GLU C O 1
ATOM 10846 N N . ALA C 1 192 ? -30.972 195.050 20.027 1.00 31.72 199 ALA C N 1
ATOM 10847 C CA . ALA C 1 192 ? -30.368 195.917 21.035 1.00 30.28 199 ALA C CA 1
ATOM 10848 C C . ALA C 1 192 ? -30.823 195.538 22.439 1.00 30.67 199 ALA C C 1
ATOM 10849 O O . ALA C 1 192 ? -30.028 195.575 23.386 1.00 29.22 199 ALA C O 1
ATOM 10856 N N . LEU C 1 193 ? -32.097 195.173 22.594 1.00 26.01 200 LEU C N 1
ATOM 10857 C CA . LEU C 1 193 ? -32.607 194.803 23.909 1.00 28.85 200 LEU C CA 1
ATOM 10858 C C . LEU C 1 193 ? -31.974 193.512 24.406 1.00 32.42 200 LEU C C 1
ATOM 10859 O O . LEU C 1 193 ? -31.754 193.346 25.610 1.00 31.08 200 LEU C O 1
ATOM 10875 N N . TRP C 1 194 ? -31.687 192.578 23.501 1.00 30.55 201 TRP C N 1
ATOM 10876 C CA . TRP C 1 194 ? -31.047 191.336 23.915 1.00 32.33 201 TRP C CA 1
ATOM 10877 C C . TRP C 1 194 ? -29.650 191.608 24.453 1.00 30.62 201 TRP C C 1
ATOM 10878 O O . TRP C 1 194 ? -29.268 191.096 25.511 1.00 34.34 201 TRP C O 1
ATOM 10899 N N . ALA C 1 195 ? -28.877 192.428 23.742 1.00 30.36 202 ALA C N 1
ATOM 10900 C CA . ALA C 1 195 ? -27.541 192.782 24.208 1.00 33.15 202 ALA C CA 1
ATOM 10901 C C . ALA C 1 195 ? -27.603 193.476 25.561 1.00 32.37 202 ALA C C 1
ATOM 10902 O O . ALA C 1 195 ? -26.855 193.137 26.484 1.00 31.49 202 ALA C O 1
ATOM 10909 N N . LEU C 1 196 ? -28.485 194.466 25.694 1.00 32.70 203 LEU C N 1
ATOM 10910 C CA . LEU C 1 196 ? -28.633 195.145 26.974 1.00 33.31 203 LEU C CA 1
ATOM 10911 C C . LEU C 1 196 ? -29.079 194.175 28.056 1.00 33.02 203 LEU C C 1
ATOM 10912 O O . LEU C 1 196 ? -28.570 194.214 29.181 1.00 36.05 203 LEU C O 1
ATOM 10928 N N . SER C 1 197 ? -30.023 193.290 27.733 1.00 34.03 204 SER C N 1
ATOM 10929 C CA . SER C 1 197 ? -30.470 192.300 28.706 1.00 34.67 204 SER C CA 1
ATOM 10930 C C . SER C 1 197 ? -29.307 191.455 29.200 1.00 33.51 204 SER C C 1
ATOM 10931 O O . SER C 1 197 ? -29.267 191.062 30.371 1.00 31.84 204 SER C O 1
ATOM 10939 N N . ASN C 1 198 ? -28.350 191.158 28.322 1.00 34.39 205 ASN C N 1
ATOM 10940 C CA . ASN C 1 198 ? -27.179 190.401 28.746 1.00 33.93 205 ASN C CA 1
ATOM 10941 C C . ASN C 1 198 ? -26.277 191.242 29.638 1.00 35.38 205 ASN C C 1
ATOM 10942 O O . ASN C 1 198 ? -25.729 190.739 30.624 1.00 37.59 205 ASN C O 1
ATOM 10953 N N . ILE C 1 199 ? -26.111 192.525 29.313 1.00 32.28 206 ILE C N 1
ATOM 10954 C CA . ILE C 1 199 ? -25.294 193.397 30.149 1.00 32.05 206 ILE C CA 1
ATOM 10955 C C . ILE C 1 199 ? -25.902 193.512 31.539 1.00 34.21 206 ILE C C 1
ATOM 10956 O O . ILE C 1 199 ? -25.194 193.451 32.550 1.00 32.36 206 ILE C O 1
ATOM 10972 N N . ALA C 1 200 ? -27.221 193.671 31.612 1.00 33.23 207 ALA C N 1
ATOM 10973 C CA . ALA C 1 200 ? -27.902 193.867 32.884 1.00 34.47 207 ALA C CA 1
ATOM 10974 C C . ALA C 1 200 ? -28.027 192.589 33.702 1.00 36.30 207 ALA C C 1
ATOM 10975 O O . ALA C 1 200 ? -28.525 192.647 34.830 1.00 36.16 207 ALA C O 1
ATOM 10982 N N . SER C 1 201 ? -27.597 191.446 33.171 1.00 36.44 208 SER C N 1
ATOM 10983 C CA . SER C 1 201 ? -27.644 190.197 33.919 1.00 36.43 208 SER C CA 1
ATOM 10984 C C . SER C 1 201 ? -26.457 190.027 34.858 1.00 38.12 208 SER C C 1
ATOM 10985 O O . SER C 1 201 ? -26.379 189.009 35.553 1.00 39.90 208 SER C O 1
ATOM 10993 N N . GLY C 1 202 ? -25.541 190.988 34.900 1.00 34.29 209 GLY C N 1
ATOM 10994 C CA . GLY C 1 202 ? -24.383 190.920 35.764 1.00 39.15 209 GLY C CA 1
ATOM 10995 C C . GLY C 1 202 ? -24.632 191.565 37.111 1.00 38.57 209 GLY C C 1
ATOM 10996 O O . GLY C 1 202 ? -25.769 191.838 37.502 1.00 42.50 209 GLY C O 1
ATOM 11000 N N . GLY C 1 203 ? -23.538 191.818 37.827 1.00 38.79 210 GLY C N 1
ATOM 11001 C CA . GLY C 1 203 ? -23.613 192.384 39.160 1.00 40.99 210 GLY C CA 1
ATOM 11002 C C . GLY C 1 203 ? -24.232 193.764 39.194 1.00 39.76 210 GLY C C 1
ATOM 11003 O O . GLY C 1 203 ? -24.566 194.328 38.149 1.00 38.77 210 GLY C O 1
ATOM 11007 N N . ASN C 1 204 ? -24.391 194.322 40.398 1.00 40.01 211 ASN C N 1
ATOM 11008 C CA . ASN C 1 204 ? -24.995 195.644 40.526 1.00 41.36 211 ASN C CA 1
ATOM 11009 C C . ASN C 1 204 ? -24.146 196.707 39.852 1.00 41.41 211 ASN C C 1
ATOM 11010 O O . ASN C 1 204 ? -24.681 197.704 39.354 1.00 42.17 211 ASN C O 1
ATOM 11021 N N . GLU C 1 205 ? -22.828 196.514 39.826 1.00 40.91 212 GLU C N 1
ATOM 11022 C CA . GLU C 1 205 ? -21.954 197.470 39.157 1.00 42.17 212 GLU C CA 1
ATOM 11023 C C . GLU C 1 205 ? -22.347 197.617 37.694 1.00 37.41 212 GLU C C 1
ATOM 11024 O O . GLU C 1 205 ? -22.380 198.729 37.154 1.00 32.54 212 GLU C O 1
ATOM 11036 N N . GLN C 1 206 ? -22.664 196.499 37.042 1.00 34.80 213 GLN C N 1
ATOM 11037 C CA . GLN C 1 206 ? -23.009 196.510 35.628 1.00 34.61 213 GLN C CA 1
ATOM 11038 C C . GLN C 1 206 ? -24.416 197.048 35.402 1.00 36.16 213 GLN C C 1
ATOM 11039 O O . GLN C 1 206 ? -24.650 197.798 34.449 1.00 35.13 213 GLN C O 1
ATOM 11053 N N . ILE C 1 207 ? -25.363 196.678 36.264 1.00 33.84 214 ILE C N 1
ATOM 11054 C CA . ILE C 1 207 ? -26.720 197.201 36.143 1.00 31.78 214 ILE C CA 1
ATOM 11055 C C . ILE C 1 207 ? -26.706 198.718 36.246 1.00 32.60 214 ILE C C 1
ATOM 11056 O O . ILE C 1 207 ? -27.318 199.421 35.435 1.00 34.93 214 ILE C O 1
ATOM 11072 N N . GLN C 1 208 ? -25.999 199.246 37.244 1.00 36.07 215 GLN C N 1
ATOM 11073 C CA . GLN C 1 208 ? -25.962 200.690 37.434 1.00 35.87 215 GLN C CA 1
ATOM 11074 C C . GLN C 1 208 ? -25.408 201.392 36.204 1.00 35.64 215 GLN C C 1
ATOM 11075 O O . GLN C 1 208 ? -25.906 202.453 35.809 1.00 35.80 215 GLN C O 1
ATOM 11089 N N . ALA C 1 209 ? -24.372 200.820 35.588 1.00 35.27 216 ALA C N 1
ATOM 11090 C CA . ALA C 1 209 ? -23.847 201.387 34.352 1.00 35.72 216 ALA C CA 1
ATOM 11091 C C . ALA C 1 209 ? -24.950 201.540 33.319 1.00 34.73 216 ALA C C 1
ATOM 11092 O O . ALA C 1 209 ? -25.046 202.573 32.647 1.00 34.22 216 ALA C O 1
ATOM 11099 N N . VAL C 1 210 ? -25.794 200.518 33.178 1.00 33.15 217 VAL C N 1
ATOM 11100 C CA . VAL C 1 210 ? -26.947 200.624 32.292 1.00 31.10 217 VAL C CA 1
ATOM 11101 C C . VAL C 1 210 ? -27.819 201.793 32.716 1.00 33.71 217 VAL C C 1
ATOM 11102 O O . VAL C 1 210 ? -28.275 202.591 31.888 1.00 31.73 217 VAL C O 1
ATOM 11115 N N . ILE C 1 211 ? -28.060 201.912 34.020 1.00 33.21 218 ILE C N 1
ATOM 11116 C CA . ILE C 1 211 ? -28.899 202.987 34.533 1.00 32.58 218 ILE C CA 1
ATOM 11117 C C . ILE C 1 211 ? -28.265 204.336 34.235 1.00 34.57 218 ILE C C 1
ATOM 11118 O O . ILE C 1 211 ? -28.920 205.250 33.724 1.00 35.03 218 ILE C O 1
ATOM 11134 N N . ASP C 1 212 ? -26.975 204.480 34.543 1.00 36.11 219 ASP C N 1
ATOM 11135 C CA . ASP C 1 212 ? -26.306 205.755 34.320 1.00 34.05 219 ASP C CA 1
ATOM 11136 C C . ASP C 1 212 ? -26.293 206.134 32.849 1.00 35.75 219 ASP C C 1
ATOM 11137 O O . ASP C 1 212 ? -26.215 207.320 32.515 1.00 37.76 219 ASP C O 1
ATOM 11146 N N . ALA C 1 213 ? -26.362 205.148 31.957 1.00 35.58 220 ALA C N 1
ATOM 11147 C CA . ALA C 1 213 ? -26.373 205.431 30.529 1.00 35.73 220 ALA C CA 1
ATOM 11148 C C . ALA C 1 213 ? -27.708 205.980 30.050 1.00 35.29 220 ALA C C 1
ATOM 11149 O O . ALA C 1 213 ? -27.807 206.390 28.889 1.00 34.96 220 ALA C O 1
ATOM 11156 N N . GLY C 1 214 ? -28.727 206.003 30.904 1.00 31.63 221 GLY C N 1
ATOM 11157 C CA . GLY C 1 214 ? -30.023 206.516 30.516 1.00 34.64 221 GLY C CA 1
ATOM 11158 C C . GLY C 1 214 ? -30.948 205.492 29.904 1.00 34.19 221 GLY C C 1
ATOM 11159 O O . GLY C 1 214 ? -31.791 205.852 29.075 1.00 33.99 221 GLY C O 1
ATOM 11163 N N . ALA C 1 215 ? -30.825 204.224 30.290 1.00 34.00 222 ALA C N 1
ATOM 11164 C CA . ALA C 1 215 ? -31.629 203.172 29.683 1.00 37.70 222 ALA C CA 1
ATOM 11165 C C . ALA C 1 215 ? -33.062 203.163 30.199 1.00 37.40 222 ALA C C 1
ATOM 11166 O O . ALA C 1 215 ? -33.981 202.811 29.453 1.00 35.52 222 ALA C O 1
ATOM 11173 N N . LEU C 1 216 ? -33.272 203.541 31.457 1.00 42.76 223 LEU C N 1
ATOM 11174 C CA . LEU C 1 216 ? -34.600 203.417 32.053 1.00 38.38 223 LEU C CA 1
ATOM 11175 C C . LEU C 1 216 ? -35.638 204.285 31.357 1.00 37.18 223 LEU C C 1
ATOM 11176 O O . LEU C 1 216 ? -36.722 203.771 31.034 1.00 38.02 223 LEU C O 1
ATOM 11192 N N . PRO C 1 217 ? -35.397 205.573 31.093 1.00 38.48 224 PRO C N 1
ATOM 11193 C CA . PRO C 1 217 ? -36.425 206.363 30.394 1.00 40.58 224 PRO C CA 1
ATOM 11194 C C . PRO C 1 217 ? -36.937 205.688 29.133 1.00 39.57 224 PRO C C 1
ATOM 11195 O O . PRO C 1 217 ? -38.152 205.574 28.938 1.00 37.60 224 PRO C O 1
ATOM 11206 N N . ALA C 1 218 ? -36.033 205.225 28.270 1.00 41.27 225 ALA C N 1
ATOM 11207 C CA . ALA C 1 218 ? -36.461 204.595 27.028 1.00 39.86 225 ALA C CA 1
ATOM 11208 C C . ALA C 1 218 ? -37.209 203.298 27.301 1.00 39.32 225 ALA C C 1
ATOM 11209 O O . ALA C 1 218 ? -38.231 203.021 26.665 1.00 41.29 225 ALA C O 1
ATOM 11216 N N . LEU C 1 219 ? -36.721 202.497 28.249 1.00 35.71 226 LEU C N 1
ATOM 11217 C CA . LEU C 1 219 ? -37.386 201.239 28.566 1.00 37.60 226 LEU C CA 1
ATOM 11218 C C . LEU C 1 219 ? -38.814 201.472 29.034 1.00 41.96 226 LEU C C 1
ATOM 11219 O O . LEU C 1 219 ? -39.735 200.762 28.619 1.00 43.72 226 LEU C O 1
ATOM 11235 N N . VAL C 1 220 ? -39.017 202.460 29.905 1.00 43.02 227 VAL C N 1
ATOM 11236 C CA . VAL C 1 220 ? -40.361 202.758 30.384 1.00 42.91 227 VAL C CA 1
ATOM 11237 C C . VAL C 1 220 ? -41.254 203.175 29.223 1.00 43.93 227 VAL C C 1
ATOM 11238 O O . VAL C 1 220 ? -42.405 202.737 29.118 1.00 42.04 227 VAL C O 1
ATOM 11251 N N . GLN C 1 221 ? -40.737 204.020 28.329 1.00 44.21 228 GLN C N 1
ATOM 11252 C CA . GLN C 1 221 ? -41.524 204.439 27.175 1.00 46.05 228 GLN C CA 1
ATOM 11253 C C . GLN C 1 221 ? -42.001 203.237 26.374 1.00 42.99 228 GLN C C 1
ATOM 11254 O O . GLN C 1 221 ? -43.110 203.244 25.829 1.00 44.84 228 GLN C O 1
ATOM 11268 N N . LEU C 1 222 ? -41.179 202.190 26.295 1.00 41.84 229 LEU C N 1
ATOM 11269 C CA . LEU C 1 222 ? -41.561 201.015 25.521 1.00 42.19 229 LEU C CA 1
ATOM 11270 C C . LEU C 1 222 ? -42.697 200.250 26.185 1.00 40.86 229 LEU C C 1
ATOM 11271 O O . LEU C 1 222 ? -43.464 199.569 25.497 1.00 43.36 229 LEU C O 1
ATOM 11287 N N . LEU C 1 223 ? -42.828 200.350 27.508 1.00 43.38 230 LEU C N 1
ATOM 11288 C CA . LEU C 1 223 ? -43.906 199.660 28.201 1.00 43.86 230 LEU C CA 1
ATOM 11289 C C . LEU C 1 223 ? -45.281 200.208 27.843 1.00 46.56 230 LEU C C 1
ATOM 11290 O O . LEU C 1 223 ? -46.286 199.599 28.222 1.00 43.34 230 LEU C O 1
ATOM 11306 N N . SER C 1 224 ? -45.350 201.334 27.137 1.00 48.13 231 SER C N 1
ATOM 11307 C CA . SER C 1 224 ? -46.601 201.840 26.591 1.00 47.93 231 SER C CA 1
ATOM 11308 C C . SER C 1 224 ? -46.880 201.317 25.190 1.00 46.09 231 SER C C 1
ATOM 11309 O O . SER C 1 224 ? -47.918 201.653 24.612 1.00 46.71 231 SER C O 1
ATOM 11317 N N . SER C 1 225 ? -45.980 200.518 24.632 1.00 44.34 232 SER C N 1
ATOM 11318 C CA . SER C 1 225 ? -46.153 200.045 23.271 1.00 43.65 232 SER C CA 1
ATOM 11319 C C . SER C 1 225 ? -47.334 199.080 23.195 1.00 40.14 232 SER C C 1
ATOM 11320 O O . SER C 1 225 ? -47.550 198.288 24.115 1.00 39.76 232 SER C O 1
ATOM 11328 N N . PRO C 1 226 ? -48.121 199.125 22.116 1.00 43.41 233 PRO C N 1
ATOM 11329 C CA . PRO C 1 226 ? -49.140 198.088 21.906 1.00 43.61 233 PRO C CA 1
ATOM 11330 C C . PRO C 1 226 ? -48.582 196.793 21.354 1.00 43.87 233 PRO C C 1
ATOM 11331 O O . PRO C 1 226 ? -49.332 195.814 21.239 1.00 50.36 233 PRO C O 1
ATOM 11342 N N . ASN C 1 227 ? -47.298 196.760 21.005 1.00 42.77 234 ASN C N 1
ATOM 11343 C CA . ASN C 1 227 ? -46.673 195.575 20.432 1.00 37.69 234 ASN C CA 1
ATOM 11344 C C . ASN C 1 227 ? -46.301 194.624 21.559 1.00 36.93 234 ASN C C 1
ATOM 11345 O O . ASN C 1 227 ? -45.410 194.919 22.361 1.00 37.63 234 ASN C O 1
ATOM 11356 N N . GLU C 1 228 ? -46.972 193.474 21.612 1.00 38.46 235 GLU C N 1
ATOM 11357 C CA . GLU C 1 228 ? -46.726 192.526 22.692 1.00 39.53 235 GLU C CA 1
ATOM 11358 C C . GLU C 1 228 ? -45.324 191.939 22.624 1.00 39.11 235 GLU C C 1
ATOM 11359 O O . GLU C 1 228 ? -44.764 191.562 23.659 1.00 40.83 235 GLU C O 1
ATOM 11371 N N . GLN C 1 229 ? -44.742 191.843 21.428 1.00 38.46 236 GLN C N 1
ATOM 11372 C CA . GLN C 1 229 ? -43.375 191.347 21.319 1.00 37.41 236 GLN C CA 1
ATOM 11373 C C . GLN C 1 229 ? -42.384 192.353 21.884 1.00 33.40 236 GLN C C 1
ATOM 11374 O O . GLN C 1 229 ? -41.397 191.971 22.521 1.00 32.14 236 GLN C O 1
ATOM 11388 N N . ILE C 1 230 ? -42.625 193.644 21.657 1.00 34.28 237 ILE C N 1
ATOM 11389 C CA . ILE C 1 230 ? -41.761 194.673 22.224 1.00 34.46 237 ILE C CA 1
ATOM 11390 C C . ILE C 1 230 ? -41.850 194.658 23.743 1.00 37.66 237 ILE C C 1
ATOM 11391 O O . ILE C 1 230 ? -40.832 194.621 24.443 1.00 36.46 237 ILE C O 1
ATOM 11407 N N . LEU C 1 231 ? -43.072 194.698 24.276 1.00 35.96 238 LEU C N 1
ATOM 11408 C CA . LEU C 1 231 ? -43.255 194.635 25.721 1.00 39.28 238 LEU C CA 1
ATOM 11409 C C . LEU C 1 231 ? -42.474 193.469 26.317 1.00 37.12 238 LEU C C 1
ATOM 11410 O O . LEU C 1 231 ? -41.704 193.640 27.268 1.00 43.13 238 LEU C O 1
ATOM 11426 N N . GLN C 1 232 ? -42.651 192.273 25.757 1.00 35.18 239 GLN C N 1
ATOM 11427 C CA . GLN C 1 232 ? -41.958 191.103 26.284 1.00 38.25 239 GLN C CA 1
ATOM 11428 C C . GLN C 1 232 ? -40.450 191.304 26.272 1.00 38.97 239 GLN C C 1
ATOM 11429 O O . GLN C 1 232 ? -39.746 190.843 27.177 1.00 38.90 239 GLN C O 1
ATOM 11443 N N . GLU C 1 233 ? -39.936 191.986 25.251 1.00 35.28 240 GLU C N 1
ATOM 11444 C CA . GLU C 1 233 ? -38.498 192.204 25.158 1.00 36.03 240 GLU C CA 1
ATOM 11445 C C . GLU C 1 233 ? -38.039 193.232 26.181 1.00 38.47 240 GLU C C 1
ATOM 11446 O O . GLU C 1 233 ? -37.033 193.030 26.871 1.00 32.73 240 GLU C O 1
ATOM 11458 N N . ALA C 1 234 ? -38.774 194.340 26.300 1.00 38.88 241 ALA C N 1
ATOM 11459 C CA . ALA C 1 234 ? -38.427 195.359 27.282 1.00 39.30 241 ALA C CA 1
ATOM 11460 C C . ALA C 1 234 ? -38.640 194.861 28.702 1.00 41.42 241 ALA C C 1
ATOM 11461 O O . ALA C 1 234 ? -37.912 195.265 29.615 1.00 46.23 241 ALA C O 1
ATOM 11468 N N . LEU C 1 235 ? -39.621 193.982 28.908 1.00 39.66 242 LEU C N 1
ATOM 11469 C CA . LEU C 1 235 ? -39.879 193.475 30.249 1.00 41.95 242 LEU C CA 1
ATOM 11470 C C . LEU C 1 235 ? -38.724 192.623 30.754 1.00 49.89 242 LEU C C 1
ATOM 11471 O O . LEU C 1 235 ? -38.425 192.630 31.952 1.00 47.46 242 LEU C O 1
ATOM 11487 N N A TRP C 1 236 ? -38.044 191.907 29.862 0.67 64.92 243 TRP C N 1
ATOM 11488 N N B TRP C 1 236 ? -38.080 191.860 29.865 0.33 65.49 243 TRP C N 1
ATOM 11489 C CA A TRP C 1 236 ? -36.931 191.078 30.306 0.67 55.15 243 TRP C CA 1
ATOM 11490 C CA B TRP C 1 236 ? -36.912 191.080 30.267 0.33 55.69 243 TRP C CA 1
ATOM 11491 C C A TRP C 1 236 ? -35.738 191.934 30.718 0.67 47.46 243 TRP C C 1
ATOM 11492 C C B TRP C 1 236 ? -35.803 191.990 30.770 0.33 49.47 243 TRP C C 1
ATOM 11493 O O A TRP C 1 236 ? -35.041 191.610 31.686 0.67 45.77 243 TRP C O 1
ATOM 11494 O O B TRP C 1 236 ? -35.222 191.756 31.836 0.33 45.83 243 TRP C O 1
ATOM 11535 N N . ALA C 1 237 ? -35.492 193.035 30.005 1.00 43.78 244 ALA C N 1
ATOM 11536 C CA . ALA C 1 237 ? -34.398 193.928 30.368 1.00 42.23 244 ALA C CA 1
ATOM 11537 C C . ALA C 1 237 ? -34.615 194.518 31.755 1.00 41.66 244 ALA C C 1
ATOM 11538 O O . ALA C 1 237 ? -33.788 194.347 32.658 1.00 38.86 244 ALA C O 1
ATOM 11545 N N . LEU C 1 238 ? -35.735 195.219 31.941 1.00 39.12 245 LEU C N 1
ATOM 11546 C CA . LEU C 1 238 ? -36.048 195.778 33.250 1.00 39.00 245 LEU C CA 1
ATOM 11547 C C . LEU C 1 238 ? -36.023 194.701 34.324 1.00 38.14 245 LEU C C 1
ATOM 11548 O O . LEU C 1 238 ? -35.531 194.930 35.433 1.00 40.89 245 LEU C O 1
ATOM 11564 N N . SER C 1 239 ? -36.535 193.511 34.008 1.00 42.06 246 SER C N 1
ATOM 11565 C CA . SER C 1 239 ? -36.518 192.418 34.972 1.00 41.98 246 SER C CA 1
ATOM 11566 C C . SER C 1 239 ? -35.108 192.175 35.486 1.00 41.75 246 SER C C 1
ATOM 11567 O O . SER C 1 239 ? -34.887 192.030 36.693 1.00 44.88 246 SER C O 1
ATOM 11575 N N . ASN C 1 240 ? -34.136 192.133 34.579 1.00 38.64 247 ASN C N 1
ATOM 11576 C CA . ASN C 1 240 ? -32.757 191.928 34.998 1.00 38.97 247 ASN C CA 1
ATOM 11577 C C . ASN C 1 240 ? -32.240 193.126 35.776 1.00 37.35 247 ASN C C 1
ATOM 11578 O O . ASN C 1 240 ? -31.465 192.969 36.726 1.00 36.94 247 ASN C O 1
ATOM 11589 N N . ILE C 1 241 ? -32.658 194.332 35.393 1.00 37.48 248 ILE C N 1
ATOM 11590 C CA . ILE C 1 241 ? -32.271 195.521 36.144 1.00 38.62 248 ILE C CA 1
ATOM 11591 C C . ILE C 1 241 ? -32.855 195.470 37.548 1.00 40.67 248 ILE C C 1
ATOM 11592 O O . ILE C 1 241 ? -32.200 195.853 38.525 1.00 41.73 248 ILE C O 1
ATOM 11608 N N . ALA C 1 242 ? -34.094 194.995 37.672 1.00 43.09 249 ALA C N 1
ATOM 11609 C CA . ALA C 1 242 ? -34.750 194.914 38.970 1.00 45.18 249 ALA C CA 1
ATOM 11610 C C . ALA C 1 242 ? -34.152 193.844 39.868 1.00 41.92 249 ALA C C 1
ATOM 11611 O O . ALA C 1 242 ? -34.484 193.803 41.056 1.00 45.83 249 ALA C O 1
ATOM 11618 N N . SER C 1 243 ? -33.295 192.980 39.341 1.00 38.49 250 SER C N 1
ATOM 11619 C CA . SER C 1 243 ? -32.630 191.983 40.165 1.00 41.29 250 SER C CA 1
ATOM 11620 C C . SER C 1 243 ? -31.441 192.549 40.926 1.00 43.36 250 SER C C 1
ATOM 11621 O O . SER C 1 243 ? -30.828 191.819 41.712 1.00 49.31 250 SER C O 1
ATOM 11629 N N . GLY C 1 244 ? -31.100 193.817 40.716 1.00 42.36 251 GLY C N 1
ATOM 11630 C CA . GLY C 1 244 ? -29.984 194.441 41.401 1.00 46.07 251 GLY C CA 1
ATOM 11631 C C . GLY C 1 244 ? -30.311 194.792 42.835 1.00 47.24 251 GLY C C 1
ATOM 11632 O O . GLY C 1 244 ? -31.174 194.177 43.472 1.00 50.25 251 GLY C O 1
ATOM 11636 N N . GLY C 1 245 ? -29.609 195.799 43.356 1.00 46.52 252 GLY C N 1
ATOM 11637 C CA . GLY C 1 245 ? -29.792 196.232 44.723 1.00 43.81 252 GLY C CA 1
ATOM 11638 C C . GLY C 1 245 ? -30.821 197.339 44.849 1.00 46.19 252 GLY C C 1
ATOM 11639 O O . GLY C 1 245 ? -31.417 197.800 43.877 1.00 44.43 252 GLY C O 1
ATOM 11643 N N . ASN C 1 246 ? -31.023 197.776 46.094 1.00 48.55 253 ASN C N 1
ATOM 11644 C CA . ASN C 1 246 ? -32.013 198.813 46.357 1.00 49.29 253 ASN C CA 1
ATOM 11645 C C . ASN C 1 246 ? -31.703 200.076 45.568 1.00 45.50 253 ASN C C 1
ATOM 11646 O O . ASN C 1 246 ? -32.617 200.751 45.079 1.00 45.96 253 ASN C O 1
ATOM 11657 N N . GLU C 1 247 ? -30.421 200.414 45.431 1.00 44.70 254 GLU C N 1
ATOM 11658 C CA . GLU C 1 247 ? -30.054 201.567 44.618 1.00 47.52 254 GLU C CA 1
ATOM 11659 C C . GLU C 1 247 ? -30.577 201.417 43.197 1.00 43.38 254 GLU C C 1
ATOM 11660 O O . GLU C 1 247 ? -31.002 202.396 42.574 1.00 39.85 254 GLU C O 1
ATOM 11672 N N . GLN C 1 248 ? -30.550 200.195 42.667 1.00 40.75 255 GLN C N 1
ATOM 11673 C CA . GLN C 1 248 ? -31.018 199.961 41.308 1.00 39.74 255 GLN C CA 1
ATOM 11674 C C . GLN C 1 248 ? -32.539 199.904 41.258 1.00 41.63 255 GLN C C 1
ATOM 11675 O O . GLN C 1 248 ? -33.163 200.575 40.430 1.00 39.26 255 GLN C O 1
ATOM 11689 N N . LYS C 1 249 ? -33.150 199.112 42.143 1.00 43.80 256 LYS C N 1
ATOM 11690 C CA . LYS C 1 249 ? -34.606 199.056 42.204 1.00 45.13 256 LYS C CA 1
ATOM 11691 C C . LYS C 1 249 ? -35.196 200.450 42.358 1.00 44.93 256 LYS C C 1
ATOM 11692 O O . LYS C 1 249 ? -36.188 200.791 41.705 1.00 46.34 256 LYS C O 1
ATOM 11711 N N . GLN C 1 250 ? -34.592 201.273 43.213 1.00 45.51 257 GLN C N 1
ATOM 11712 C CA . GLN C 1 250 ? -35.100 202.622 43.426 1.00 48.50 257 GLN C CA 1
ATOM 11713 C C . GLN C 1 250 ? -35.127 203.403 42.121 1.00 48.64 257 GLN C C 1
ATOM 11714 O O . GLN C 1 250 ? -36.169 203.935 41.723 1.00 52.93 257 GLN C O 1
ATOM 11728 N N . ALA C 1 251 ? -33.983 203.477 41.437 1.00 49.96 258 ALA C N 1
ATOM 11729 C CA . ALA C 1 251 ? -33.917 204.201 40.172 1.00 43.98 258 ALA C CA 1
ATOM 11730 C C . ALA C 1 251 ? -35.027 203.763 39.228 1.00 41.49 258 ALA C C 1
ATOM 11731 O O . ALA C 1 251 ? -35.643 204.593 38.549 1.00 40.83 258 ALA C O 1
ATOM 11738 N N . VAL C 1 252 ? -35.303 202.459 39.176 1.00 39.48 259 VAL C N 1
ATOM 11739 C CA . VAL C 1 252 ? -36.424 201.975 38.377 1.00 40.58 259 VAL C CA 1
ATOM 11740 C C . VAL C 1 252 ? -37.715 202.637 38.833 1.00 44.92 259 VAL C C 1
ATOM 11741 O O . VAL C 1 252 ? -38.530 203.080 38.014 1.00 47.70 259 VAL C O 1
ATOM 11754 N N . LYS C 1 253 ? -37.918 202.722 40.146 1.00 45.59 260 LYS C N 1
ATOM 11755 C CA . LYS C 1 253 ? -39.114 203.371 40.667 1.00 47.08 260 LYS C CA 1
ATOM 11756 C C . LYS C 1 253 ? -39.125 204.851 40.315 1.00 48.51 260 LYS C C 1
ATOM 11757 O O . LYS C 1 253 ? -40.170 205.404 39.955 1.00 52.83 260 LYS C O 1
ATOM 11776 N N . GLU C 1 254 ? -37.966 205.505 40.395 1.00 47.38 261 GLU C N 1
ATOM 11777 C CA . GLU C 1 254 ? -37.889 206.922 40.059 1.00 48.07 261 GLU C CA 1
ATOM 11778 C C . GLU C 1 254 ? -38.347 207.168 38.631 1.00 48.07 261 GLU C C 1
ATOM 11779 O O . GLU C 1 254 ? -39.063 208.137 38.356 1.00 49.91 261 GLU C O 1
ATOM 11791 N N . ALA C 1 255 ? -37.944 206.296 37.708 1.00 48.02 262 ALA C N 1
ATOM 11792 C CA . ALA C 1 255 ? -38.239 206.490 36.296 1.00 46.77 262 ALA C CA 1
ATOM 11793 C C . ALA C 1 255 ? -39.716 206.333 35.971 1.00 48.00 262 ALA C C 1
ATOM 11794 O O . ALA C 1 255 ? -40.113 206.629 34.840 1.00 48.37 262 ALA C O 1
ATOM 11801 N N . GLY C 1 256 ? -40.531 205.877 36.918 1.00 51.36 263 GLY C N 1
ATOM 11802 C CA . GLY C 1 256 ? -41.949 205.714 36.674 1.00 50.59 263 GLY C CA 1
ATOM 11803 C C . GLY C 1 256 ? -42.287 204.364 36.085 1.00 46.98 263 GLY C C 1
ATOM 11804 O O . GLY C 1 256 ? -43.166 204.253 35.227 1.00 50.96 263 GLY C O 1
ATOM 11808 N N . ALA C 1 257 ? -41.595 203.324 36.546 1.00 46.29 264 ALA C N 1
ATOM 11809 C CA . ALA C 1 257 ? -41.838 201.982 36.034 1.00 46.84 264 ALA C CA 1
ATOM 11810 C C . ALA C 1 257 ? -43.047 201.338 36.698 1.00 52.38 264 ALA C C 1
ATOM 11811 O O . ALA C 1 257 ? -43.877 200.722 36.019 1.00 50.75 264 ALA C O 1
ATOM 11818 N N . LEU C 1 258 ? -43.159 201.472 38.020 1.00 53.13 265 LEU C N 1
ATOM 11819 C CA . LEU C 1 258 ? -44.254 200.848 38.755 1.00 53.51 265 LEU C CA 1
ATOM 11820 C C . LEU C 1 258 ? -45.599 201.181 38.124 1.00 54.75 265 LEU C C 1
ATOM 11821 O O . LEU C 1 258 ? -46.442 200.300 37.922 1.00 55.51 265 LEU C O 1
ATOM 11837 N N . GLU C 1 259 ? -45.822 202.462 37.833 1.00 56.80 266 GLU C N 1
ATOM 11838 C CA . GLU C 1 259 ? -47.044 202.882 37.156 1.00 56.70 266 GLU C CA 1
ATOM 11839 C C . GLU C 1 259 ? -47.369 201.951 35.994 1.00 56.46 266 GLU C C 1
ATOM 11840 O O . GLU C 1 259 ? -48.365 201.222 36.022 1.00 56.29 266 GLU C O 1
ATOM 11852 N N . LYS C 1 260 ? -46.517 201.949 34.968 1.00 56.41 267 LYS C N 1
ATOM 11853 C CA . LYS C 1 260 ? -46.811 201.180 33.763 1.00 52.71 267 LYS C CA 1
ATOM 11854 C C . LYS C 1 260 ? -46.876 199.687 34.054 1.00 51.37 267 LYS C C 1
ATOM 11855 O O . LYS C 1 260 ? -47.669 198.963 33.442 1.00 52.21 267 LYS C O 1
ATOM 11874 N N . LEU C 1 261 ? -46.044 199.202 34.976 1.00 48.71 268 LEU C N 1
ATOM 11875 C CA . LEU C 1 261 ? -46.030 197.775 35.275 1.00 49.90 268 LEU C CA 1
ATOM 11876 C C . LEU C 1 261 ? -47.397 197.300 35.747 1.00 56.54 268 LEU C C 1
ATOM 11877 O O . LEU C 1 261 ? -47.926 196.300 35.251 1.00 58.85 268 LEU C O 1
ATOM 11893 N N . GLU C 1 262 ? -47.986 198.005 36.714 1.00 60.97 269 GLU C N 1
ATOM 11894 C CA . GLU C 1 262 ? -49.293 197.597 37.213 1.00 65.22 269 GLU C CA 1
ATOM 11895 C C . GLU C 1 262 ? -50.394 197.912 36.209 1.00 63.10 269 GLU C C 1
ATOM 11896 O O . GLU C 1 262 ? -51.425 197.231 36.194 1.00 69.35 269 GLU C O 1
ATOM 11908 N N . GLN C 1 263 ? -50.202 198.924 35.358 1.00 60.29 270 GLN C N 1
ATOM 11909 C CA . GLN C 1 263 ? -51.104 199.084 34.224 1.00 59.97 270 GLN C CA 1
ATOM 11910 C C . GLN C 1 263 ? -51.100 197.837 33.354 1.00 62.46 270 GLN C C 1
ATOM 11911 O O . GLN C 1 263 ? -52.105 197.526 32.706 1.00 65.48 270 GLN C O 1
ATOM 11925 N N . LEU C 1 264 ? -49.984 197.112 33.334 1.00 65.19 271 LEU C N 1
ATOM 11926 C CA . LEU C 1 264 ? -49.850 195.873 32.581 1.00 65.95 271 LEU C CA 1
ATOM 11927 C C . LEU C 1 264 ? -50.180 194.638 33.408 1.00 66.82 271 LEU C C 1
ATOM 11928 O O . LEU C 1 264 ? -50.167 193.528 32.866 1.00 70.11 271 LEU C O 1
ATOM 11944 N N . GLN C 1 265 ? -50.469 194.799 34.699 1.00 68.00 272 GLN C N 1
ATOM 11945 C CA . GLN C 1 265 ? -50.666 193.640 35.562 1.00 67.14 272 GLN C CA 1
ATOM 11946 C C . GLN C 1 265 ? -51.763 192.722 35.041 1.00 66.94 272 GLN C C 1
ATOM 11947 O O . GLN C 1 265 ? -51.737 191.515 35.307 1.00 66.39 272 GLN C O 1
ATOM 11961 N N . SER C 1 266 ? -52.727 193.266 34.300 1.00 70.63 273 SER C N 1
ATOM 11962 C CA . SER C 1 266 ? -53.868 192.502 33.813 1.00 72.73 273 SER C CA 1
ATOM 11963 C C . SER C 1 266 ? -53.877 192.383 32.292 1.00 72.12 273 SER C C 1
ATOM 11964 O O . SER C 1 266 ? -54.940 192.241 31.685 1.00 73.18 273 SER C O 1
ATOM 11972 N N . HIS C 1 267 ? -52.705 192.433 31.663 1.00 72.79 274 HIS C N 1
ATOM 11973 C CA . HIS C 1 267 ? -52.645 192.363 30.209 1.00 77.20 274 HIS C CA 1
ATOM 11974 C C . HIS C 1 267 ? -53.249 191.052 29.720 1.00 65.76 274 HIS C C 1
ATOM 11975 O O . HIS C 1 267 ? -53.210 190.028 30.405 1.00 68.22 274 HIS C O 1
ATOM 11989 N N . GLU C 1 268 ? -53.814 191.091 28.513 1.00 59.62 275 GLU C N 1
ATOM 11990 C CA . GLU C 1 268 ? -54.547 189.941 28.000 1.00 58.18 275 GLU C CA 1
ATOM 11991 C C . GLU C 1 268 ? -53.639 188.752 27.708 1.00 59.35 275 GLU C C 1
ATOM 11992 O O . GLU C 1 268 ? -54.127 187.617 27.654 1.00 64.22 275 GLU C O 1
ATOM 12004 N N . ASN C 1 269 ? -52.341 188.976 27.526 1.00 55.33 276 ASN C N 1
ATOM 12005 C CA . ASN C 1 269 ? -51.408 187.903 27.208 1.00 54.23 276 ASN C CA 1
ATOM 12006 C C . ASN C 1 269 ? -50.921 187.261 28.500 1.00 55.64 276 ASN C C 1
ATOM 12007 O O . ASN C 1 269 ? -50.390 187.947 29.378 1.00 58.05 276 ASN C O 1
ATOM 12018 N N . GLU C 1 270 ? -51.092 185.942 28.605 1.00 65.19 277 GLU C N 1
ATOM 12019 C CA . GLU C 1 270 ? -50.686 185.231 29.813 1.00 68.87 277 GLU C CA 1
ATOM 12020 C C . GLU C 1 270 ? -49.194 185.399 30.076 1.00 71.95 277 GLU C C 1
ATOM 12021 O O . GLU C 1 270 ? -48.784 185.763 31.185 1.00 78.58 277 GLU C O 1
ATOM 12033 N N . LYS C 1 271 ? -48.364 185.131 29.066 1.00 66.49 278 LYS C N 1
ATOM 12034 C CA . LYS C 1 271 ? -46.919 185.204 29.259 1.00 64.45 278 LYS C CA 1
ATOM 12035 C C . LYS C 1 271 ? -46.489 186.601 29.686 1.00 64.02 278 LYS C C 1
ATOM 12036 O O . LYS C 1 271 ? -45.587 186.755 30.517 1.00 64.98 278 LYS C O 1
ATOM 12055 N N . ILE C 1 272 ? -47.129 187.632 29.136 1.00 63.60 279 ILE C N 1
ATOM 12056 C CA . ILE C 1 272 ? -46.803 189.002 29.522 1.00 60.44 279 ILE C CA 1
ATOM 12057 C C . ILE C 1 272 ? -47.093 189.218 31.001 1.00 64.60 279 ILE C C 1
ATOM 12058 O O . ILE C 1 272 ? -46.289 189.811 31.731 1.00 64.00 279 ILE C O 1
ATOM 12074 N N . GLN C 1 273 ? -48.251 188.744 31.465 1.00 71.54 280 GLN C N 1
ATOM 12075 C CA . GLN C 1 273 ? -48.642 188.981 32.851 1.00 64.93 280 GLN C CA 1
ATOM 12076 C C . GLN C 1 273 ? -47.591 188.456 33.820 1.00 63.62 280 GLN C C 1
ATOM 12077 O O . GLN C 1 273 ? -47.253 189.129 34.800 1.00 68.57 280 GLN C O 1
ATOM 12091 N N . LYS C 1 274 ? -47.050 187.264 33.562 1.00 63.24 281 LYS C N 1
ATOM 12092 C CA . LYS C 1 274 ? -46.049 186.711 34.469 1.00 66.04 281 LYS C CA 1
ATOM 12093 C C . LYS C 1 274 ? -44.796 187.573 34.503 1.00 64.13 281 LYS C C 1
ATOM 12094 O O . LYS C 1 274 ? -44.148 187.698 35.549 1.00 67.05 281 LYS C O 1
ATOM 12113 N N . GLU C 1 275 ? -44.428 188.169 33.368 1.00 63.71 282 GLU C N 1
ATOM 12114 C CA . GLU C 1 275 ? -43.230 189.001 33.336 1.00 64.45 282 GLU C CA 1
ATOM 12115 C C . GLU C 1 275 ? -43.440 190.297 34.106 1.00 59.79 282 GLU C C 1
ATOM 12116 O O . GLU C 1 275 ? -42.562 190.721 34.866 1.00 60.08 282 GLU C O 1
ATOM 12128 N N . ALA C 1 276 ? -44.594 190.942 33.922 1.00 57.30 283 ALA C N 1
ATOM 12129 C CA . ALA C 1 276 ? -44.907 192.129 34.711 1.00 58.78 283 ALA C CA 1
ATOM 12130 C C . ALA C 1 276 ? -45.031 191.779 36.188 1.00 60.34 283 ALA C C 1
ATOM 12131 O O . ALA C 1 276 ? -44.549 192.518 37.054 1.00 59.05 283 ALA C O 1
ATOM 12138 N N . GLN C 1 277 ? -45.677 190.654 36.494 1.00 62.06 284 GLN C N 1
ATOM 12139 C CA . GLN C 1 277 ? -45.741 190.179 37.870 1.00 64.72 284 GLN C CA 1
ATOM 12140 C C . GLN C 1 277 ? -44.341 189.978 38.438 1.00 60.28 284 GLN C C 1
ATOM 12141 O O . GLN C 1 277 ? -43.955 190.615 39.424 1.00 57.19 284 GLN C O 1
ATOM 12155 N N . GLU C 1 278 ? -43.563 189.089 37.814 1.00 60.54 285 GLU C N 1
ATOM 12156 C CA . GLU C 1 278 ? -42.239 188.752 38.324 1.00 63.10 285 GLU C CA 1
ATOM 12157 C C . GLU C 1 278 ? -41.356 189.980 38.485 1.00 62.27 285 GLU C C 1
ATOM 12158 O O . GLU C 1 278 ? -40.386 189.936 39.248 1.00 63.44 285 GLU C O 1
ATOM 12170 N N . ALA C 1 279 ? -41.669 191.072 37.787 1.00 58.43 286 ALA C N 1
ATOM 12171 C CA . ALA C 1 279 ? -40.905 192.302 37.947 1.00 57.92 286 ALA C CA 1
ATOM 12172 C C . ALA C 1 279 ? -41.340 193.058 39.196 1.00 62.73 286 ALA C C 1
ATOM 12173 O O . ALA C 1 279 ? -40.511 193.386 40.052 1.00 70.74 286 ALA C O 1
ATOM 12180 N N . LEU C 1 280 ? -42.639 193.347 39.313 1.00 62.99 287 LEU C N 1
ATOM 12181 C CA . LEU C 1 280 ? -43.152 193.967 40.529 1.00 58.68 287 LEU C CA 1
ATOM 12182 C C . LEU C 1 280 ? -42.705 193.191 41.759 1.00 59.22 287 LEU C C 1
ATOM 12183 O O . LEU C 1 280 ? -42.400 193.779 42.803 1.00 68.56 287 LEU C O 1
ATOM 12199 N N . GLU C 1 281 ? -42.659 191.864 41.652 1.00 58.62 288 GLU C N 1
ATOM 12200 C CA . GLU C 1 281 ? -42.075 191.043 42.704 1.00 61.01 288 GLU C CA 1
ATOM 12201 C C . GLU C 1 281 ? -40.675 191.531 43.052 1.00 65.24 288 GLU C C 1
ATOM 12202 O O . GLU C 1 281 ? -40.421 192.000 44.166 1.00 67.77 288 GLU C O 1
ATOM 12214 N N . LYS C 1 282 ? -39.753 191.428 42.091 1.00 68.66 289 LYS C N 1
ATOM 12215 C CA . LYS C 1 282 ? -38.357 191.776 42.337 1.00 62.14 289 LYS C CA 1
ATOM 12216 C C . LYS C 1 282 ? -38.232 193.126 43.021 1.00 61.66 289 LYS C C 1
ATOM 12217 O O . LYS C 1 282 ? -37.405 193.301 43.922 1.00 66.91 289 LYS C O 1
ATOM 12236 N N . LEU C 1 283 ? -39.041 194.095 42.605 1.00 61.13 290 LEU C N 1
ATOM 12237 C CA . LEU C 1 283 ? -39.030 195.399 43.248 1.00 66.45 290 LEU C CA 1
ATOM 12238 C C . LEU C 1 283 ? -39.700 195.297 44.611 1.00 70.96 290 LEU C C 1
ATOM 12239 O O . LEU C 1 283 ? -40.829 195.764 44.795 1.00 67.37 290 LEU C O 1
ATOM 12255 N N . GLN C 1 284 ? -39.012 194.674 45.566 1.00 77.06 291 GLN C N 1
ATOM 12256 C CA . GLN C 1 284 ? -39.536 194.488 46.914 1.00 79.21 291 GLN C CA 1
ATOM 12257 C C . GLN C 1 284 ? -38.421 194.749 47.914 1.00 84.35 291 GLN C C 1
ATOM 12258 O O . GLN C 1 284 ? -37.371 194.102 47.853 1.00 76.51 291 GLN C O 1
ATOM 12272 N N . SER C 1 285 ? -38.658 195.693 48.824 1.00 88.04 292 SER C N 1
ATOM 12273 C CA . SER C 1 285 ? -37.742 196.011 49.920 1.00 82.29 292 SER C CA 1
ATOM 12274 C C . SER C 1 285 ? -38.071 197.394 50.472 1.00 80.78 292 SER C C 1
ATOM 12275 O O . SER C 1 285 ? -38.636 198.234 49.770 1.00 74.21 292 SER C O 1
ATOM 12283 N N . GLU D 1 5 ? -49.921 161.131 -33.038 1.00 74.96 12 GLU D N 1
ATOM 12284 C CA . GLU D 1 5 ? -48.845 160.435 -33.734 1.00 74.09 12 GLU D CA 1
ATOM 12285 C C . GLU D 1 5 ? -47.963 159.663 -32.758 1.00 75.72 12 GLU D C 1
ATOM 12286 O O . GLU D 1 5 ? -47.009 159.002 -33.164 1.00 73.22 12 GLU D O 1
ATOM 12297 N N . LEU D 1 6 ? -48.289 159.744 -31.472 1.00 75.82 13 LEU D N 1
ATOM 12298 C CA . LEU D 1 6 ? -47.423 159.192 -30.439 1.00 75.27 13 LEU D CA 1
ATOM 12299 C C . LEU D 1 6 ? -47.744 157.725 -30.162 1.00 72.52 13 LEU D C 1
ATOM 12300 O O . LEU D 1 6 ? -46.820 156.906 -30.066 1.00 70.84 13 LEU D O 1
ATOM 12316 N N . PRO D 1 7 ? -49.017 157.344 -30.025 1.00 69.28 14 PRO D N 1
ATOM 12317 C CA . PRO D 1 7 ? -49.315 155.917 -29.816 1.00 69.75 14 PRO D CA 1
ATOM 12318 C C . PRO D 1 7 ? -48.797 155.035 -30.934 1.00 68.71 14 PRO D C 1
ATOM 12319 O O . PRO D 1 7 ? -48.522 153.851 -30.704 1.00 68.50 14 PRO D O 1
ATOM 12330 N N . GLN D 1 8 ? -48.663 155.579 -32.144 1.00 71.23 15 GLN D N 1
ATOM 12331 C CA . GLN D 1 8 ? -48.103 154.812 -33.251 1.00 72.51 15 GLN D CA 1
ATOM 12332 C C . GLN D 1 8 ? -46.721 154.276 -32.897 1.00 67.45 15 GLN D C 1
ATOM 12333 O O . GLN D 1 8 ? -46.451 153.077 -33.037 1.00 66.55 15 GLN D O 1
ATOM 12347 N N . MET D 1 9 ? -45.833 155.151 -32.424 1.00 68.97 16 MET D N 1
ATOM 12348 C CA . MET D 1 9 ? -44.472 154.728 -32.114 1.00 66.44 16 MET D CA 1
ATOM 12349 C C . MET D 1 9 ? -44.457 153.695 -30.997 1.00 64.39 16 MET D C 1
ATOM 12350 O O . MET D 1 9 ? -43.701 152.718 -31.054 1.00 71.21 16 MET D O 1
ATOM 12364 N N . VAL D 1 10 ? -45.287 153.890 -29.972 1.00 62.18 17 VAL D N 1
ATOM 12365 C CA . VAL D 1 10 ? -45.337 152.938 -28.867 1.00 59.64 17 VAL D CA 1
ATOM 12366 C C . VAL D 1 10 ? -45.637 151.542 -29.391 1.00 59.61 17 VAL D C 1
ATOM 12367 O O . VAL D 1 10 ? -44.960 150.568 -29.040 1.00 57.87 17 VAL D O 1
ATOM 12380 N N . GLN D 1 11 ? -46.656 151.422 -30.243 1.00 60.78 18 GLN D N 1
ATOM 12381 C CA . GLN D 1 11 ? -46.953 150.133 -30.854 1.00 59.84 18 GLN D CA 1
ATOM 12382 C C . GLN D 1 11 ? -45.782 149.633 -31.684 1.00 59.25 18 GLN D C 1
ATOM 12383 O O . GLN D 1 11 ? -45.571 148.420 -31.793 1.00 62.20 18 GLN D O 1
ATOM 12397 N N . GLN D 1 12 ? -45.013 150.546 -32.276 1.00 57.71 19 GLN D N 1
ATOM 12398 C CA . GLN D 1 12 ? -43.831 150.149 -33.025 1.00 57.72 19 GLN D CA 1
ATOM 12399 C C . GLN D 1 12 ? -42.695 149.693 -32.123 1.00 57.33 19 GLN D C 1
ATOM 12400 O O . GLN D 1 12 ? -41.727 149.113 -32.625 1.00 57.37 19 GLN D O 1
ATOM 12414 N N . LEU D 1 13 ? -42.785 149.938 -30.815 1.00 62.20 20 LEU D N 1
ATOM 12415 C CA . LEU D 1 13 ? -41.809 149.383 -29.887 1.00 59.17 20 LEU D CA 1
ATOM 12416 C C . LEU D 1 13 ? -41.972 147.881 -29.712 1.00 56.96 20 LEU D C 1
ATOM 12417 O O . LEU D 1 13 ? -41.084 147.240 -29.140 1.00 56.12 20 LEU D O 1
ATOM 12433 N N . ASN D 1 14 ? -43.081 147.313 -30.180 1.00 60.03 21 ASN D N 1
ATOM 12434 C CA . ASN D 1 14 ? -43.284 145.872 -30.210 1.00 65.14 21 ASN D CA 1
ATOM 12435 C C . ASN D 1 14 ? -43.176 145.315 -31.623 1.00 63.83 21 ASN D C 1
ATOM 12436 O O . ASN D 1 14 ? -43.530 144.153 -31.853 1.00 62.13 21 ASN D O 1
ATOM 12447 N N . SER D 1 15 ? -42.695 146.114 -32.570 1.00 60.98 22 SER D N 1
ATOM 12448 C CA . SER D 1 15 ? -42.624 145.675 -33.954 1.00 59.47 22 SER D CA 1
ATOM 12449 C C . SER D 1 15 ? -41.513 144.640 -34.123 1.00 58.33 22 SER D C 1
ATOM 12450 O O . SER D 1 15 ? -40.471 144.738 -33.469 1.00 59.82 22 SER D O 1
ATOM 12458 N N . PRO D 1 16 ? -41.699 143.638 -34.988 1.00 58.22 23 PRO D N 1
ATOM 12459 C CA . PRO D 1 16 ? -40.605 142.705 -35.280 1.00 59.43 23 PRO D CA 1
ATOM 12460 C C . PRO D 1 16 ? -39.648 143.198 -36.351 1.00 61.05 23 PRO D C 1
ATOM 12461 O O . PRO D 1 16 ? -38.680 142.496 -36.662 1.00 64.91 23 PRO D O 1
ATOM 12472 N N . ASP D 1 17 ? -39.898 144.373 -36.924 1.00 56.11 24 ASP D N 1
ATOM 12473 C CA . ASP D 1 17 ? -39.021 144.962 -37.928 1.00 53.07 24 ASP D CA 1
ATOM 12474 C C . ASP D 1 17 ? -38.032 145.879 -37.215 1.00 53.22 24 ASP D C 1
ATOM 12475 O O . ASP D 1 17 ? -38.398 146.973 -36.774 1.00 50.04 24 ASP D O 1
ATOM 12484 N N . GLN D 1 18 ? -36.776 145.436 -37.107 1.00 47.33 25 GLN D N 1
ATOM 12485 C CA . GLN D 1 18 ? -35.797 146.162 -36.303 1.00 43.43 25 GLN D CA 1
ATOM 12486 C C . GLN D 1 18 ? -35.604 147.588 -36.805 1.00 43.26 25 GLN D C 1
ATOM 12487 O O . GLN D 1 18 ? -35.396 148.511 -36.009 1.00 46.85 25 GLN D O 1
ATOM 12501 N N . GLN D 1 19 ? -35.657 147.792 -38.120 1.00 44.52 26 GLN D N 1
ATOM 12502 C CA . GLN D 1 19 ? -35.504 149.141 -38.651 1.00 43.66 26 GLN D CA 1
ATOM 12503 C C . GLN D 1 19 ? -36.689 150.014 -38.263 1.00 46.15 26 GLN D C 1
ATOM 12504 O O . GLN D 1 19 ? -36.514 151.174 -37.873 1.00 45.67 26 GLN D O 1
ATOM 12518 N N . GLU D 1 20 ? -37.904 149.472 -38.361 1.00 47.94 27 GLU D N 1
ATOM 12519 C CA . GLU D 1 20 ? -39.079 150.201 -37.898 1.00 47.94 27 GLU D CA 1
ATOM 12520 C C . GLU D 1 20 ? -39.010 150.442 -36.396 1.00 45.29 27 GLU D C 1
ATOM 12521 O O . GLU D 1 20 ? -39.451 151.487 -35.905 1.00 46.45 27 GLU D O 1
ATOM 12533 N N . LEU D 1 21 ? -38.452 149.486 -35.653 1.00 43.64 28 LEU D N 1
ATOM 12534 C CA . LEU D 1 21 ? -38.333 149.628 -34.205 1.00 42.83 28 LEU D CA 1
ATOM 12535 C C . LEU D 1 21 ? -37.318 150.705 -33.840 1.00 42.51 28 LEU D C 1
ATOM 12536 O O . LEU D 1 21 ? -37.594 151.575 -33.008 1.00 44.23 28 LEU D O 1
ATOM 12552 N N . GLN D 1 22 ? -36.136 150.666 -34.457 1.00 41.22 29 GLN D N 1
ATOM 12553 C CA . GLN D 1 22 ? -35.091 151.622 -34.107 1.00 43.20 29 GLN D CA 1
ATOM 12554 C C . GLN D 1 22 ? -35.521 153.049 -34.418 1.00 45.60 29 GLN D C 1
ATOM 12555 O O . GLN D 1 22 ? -35.178 153.983 -33.684 1.00 43.65 29 GLN D O 1
ATOM 12569 N N . SER D 1 23 ? -36.273 153.239 -35.505 1.00 46.58 30 SER D N 1
ATOM 12570 C CA . SER D 1 23 ? -36.686 154.582 -35.900 1.00 48.09 30 SER D CA 1
ATOM 12571 C C . SER D 1 23 ? -37.634 155.192 -34.875 1.00 47.43 30 SER D C 1
ATOM 12572 O O . SER D 1 23 ? -37.494 156.364 -34.507 1.00 49.73 30 SER D O 1
ATOM 12580 N N . ALA D 1 24 ? -38.618 154.417 -34.414 1.00 46.48 31 ALA D N 1
ATOM 12581 C CA . ALA D 1 24 ? -39.519 154.904 -33.377 1.00 47.77 31 ALA D CA 1
ATOM 12582 C C . ALA D 1 24 ? -38.783 155.133 -32.065 1.00 48.97 31 ALA D C 1
ATOM 12583 O O . ALA D 1 24 ? -39.113 156.062 -31.321 1.00 48.94 31 ALA D O 1
ATOM 12590 N N . LEU D 1 25 ? -37.781 154.305 -31.773 1.00 49.18 32 LEU D N 1
ATOM 12591 C CA . LEU D 1 25 ? -37.045 154.431 -30.521 1.00 43.20 32 LEU D CA 1
ATOM 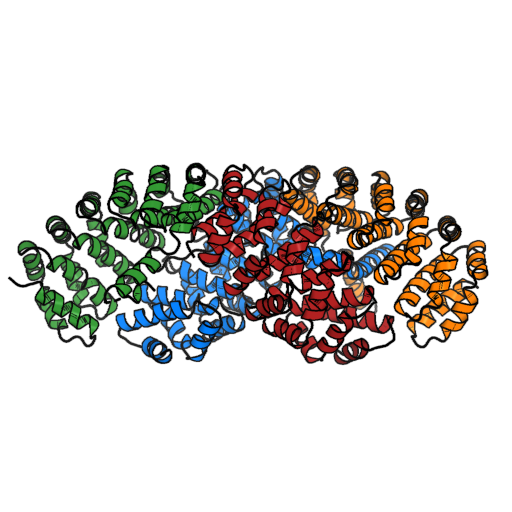12592 C C . LEU D 1 25 ? -36.232 155.719 -30.487 1.00 43.99 32 LEU D C 1
ATOM 12593 O O . LEU D 1 25 ? -36.085 156.341 -29.429 1.00 42.45 32 LEU D O 1
ATOM 12609 N N . ARG D 1 26 ? -35.703 156.139 -31.637 1.00 47.97 33 ARG D N 1
ATOM 12610 C CA . ARG D 1 26 ? -34.871 157.334 -31.680 1.00 46.26 33 ARG D CA 1
ATOM 12611 C C . ARG D 1 26 ? -35.701 158.606 -31.566 1.00 48.15 33 ARG D C 1
ATOM 12612 O O . ARG D 1 26 ? -35.230 159.600 -31.004 1.00 51.25 33 ARG D O 1
ATOM 12633 N N . LYS D 1 27 ? -36.930 158.601 -32.085 1.00 50.88 34 LYS D N 1
ATOM 12634 C CA . LYS D 1 27 ? -37.764 159.793 -31.980 1.00 57.32 34 LYS D CA 1
ATOM 12635 C C . LYS D 1 27 ? -38.292 159.963 -30.563 1.00 53.30 34 LYS D C 1
ATOM 12636 O O . LYS D 1 27 ? -38.328 161.081 -30.040 1.00 56.71 34 LYS D O 1
ATOM 12655 N N . LEU D 1 28 ? -38.700 158.867 -29.920 1.00 51.39 35 LEU D N 1
ATOM 12656 C CA . LEU D 1 28 ? -39.099 158.945 -28.517 1.00 50.02 35 LEU D CA 1
ATOM 12657 C C . LEU D 1 28 ? -37.999 159.576 -27.674 1.00 47.69 35 LEU D C 1
ATOM 12658 O O . LEU D 1 28 ? -38.250 160.500 -26.893 1.00 48.68 35 LEU D O 1
ATOM 12674 N N . SER D 1 29 ? -36.764 159.086 -27.813 1.00 46.59 36 SER D N 1
ATOM 12675 C CA . SER D 1 29 ? -35.643 159.723 -27.130 1.00 45.96 36 SER D CA 1
ATOM 12676 C C . SER D 1 29 ? -35.632 161.228 -27.379 1.00 49.08 36 SER D C 1
ATOM 12677 O O . SER D 1 29 ? -35.465 162.018 -26.445 1.00 48.60 36 SER D O 1
ATOM 12685 N N . GLN D 1 30 ? -35.829 161.644 -28.633 1.00 57.11 37 GLN D N 1
ATOM 12686 C CA . GLN D 1 30 ? -35.823 163.070 -28.951 1.00 58.36 37 GLN D CA 1
ATOM 12687 C C . GLN D 1 30 ? -36.985 163.805 -28.286 1.00 53.08 37 GLN D C 1
ATOM 12688 O O . GLN D 1 30 ? -36.822 164.947 -27.844 1.00 59.55 37 GLN D O 1
ATOM 12702 N N . ILE D 1 31 ? -38.166 163.185 -28.202 1.00 47.26 38 ILE D N 1
ATOM 12703 C CA . ILE D 1 31 ? -39.288 163.874 -27.565 1.00 50.12 38 ILE D CA 1
ATOM 12704 C C . ILE D 1 31 ? -39.027 164.037 -26.072 1.00 51.79 38 ILE D C 1
ATOM 12705 O O . ILE D 1 31 ? -39.291 165.096 -25.491 1.00 52.41 38 ILE D O 1
ATOM 12721 N N . ALA D 1 32 ? -38.507 162.991 -25.426 1.00 52.88 39 ALA D N 1
ATOM 12722 C CA . ALA D 1 32 ? -38.278 163.028 -23.987 1.00 51.82 39 ALA D CA 1
ATOM 12723 C C . ALA D 1 32 ? -37.218 164.045 -23.593 1.00 54.00 39 ALA D C 1
ATOM 12724 O O . ALA D 1 32 ? -37.207 164.497 -22.444 1.00 67.29 39 ALA D O 1
ATOM 12731 N N . SER D 1 33 ? -36.326 164.405 -24.507 1.00 51.92 40 SER D N 1
ATOM 12732 C CA . SER D 1 33 ? -35.319 165.423 -24.252 1.00 55.14 40 SER D CA 1
ATOM 12733 C C . SER D 1 33 ? -35.859 166.837 -24.416 1.00 56.98 40 SER D C 1
ATOM 12734 O O . SER D 1 33 ? -35.063 167.778 -24.516 1.00 59.89 40 SER D O 1
ATOM 12742 N N . GLY D 1 34 ? -37.180 167.005 -24.443 1.00 57.83 41 GLY D N 1
ATOM 12743 C CA . GLY D 1 34 ? -37.780 168.297 -24.712 1.00 61.88 41 GLY D CA 1
ATOM 12744 C C . GLY D 1 34 ? -38.655 168.828 -23.595 1.00 63.67 41 GLY D C 1
ATOM 12745 O O . GLY D 1 34 ? -39.586 169.598 -23.849 1.00 72.59 41 GLY D O 1
ATOM 12749 N N . GLY D 1 35 ? -38.380 168.427 -22.363 1.00 54.25 42 GLY D N 1
ATOM 12750 C CA . GLY D 1 35 ? -39.048 168.982 -21.204 1.00 51.80 42 GLY D CA 1
ATOM 12751 C C . GLY D 1 35 ? -40.019 167.998 -20.574 1.00 53.02 42 GLY D C 1
ATOM 12752 O O . GLY D 1 35 ? -40.394 166.978 -21.152 1.00 52.47 42 GLY D O 1
ATOM 12756 N N . ASN D 1 36 ? -40.431 168.345 -19.353 1.00 53.36 43 ASN D N 1
ATOM 12757 C CA . ASN D 1 36 ? -41.318 167.474 -18.589 1.00 49.63 43 ASN D CA 1
ATOM 12758 C C . ASN D 1 36 ? -42.652 167.282 -19.298 1.00 52.58 43 ASN D C 1
ATOM 12759 O O . ASN D 1 36 ? -43.204 166.176 -19.311 1.00 51.91 43 ASN D O 1
ATOM 12770 N N . GLU D 1 37 ? -43.189 168.349 -19.890 1.00 56.79 44 GLU D N 1
ATOM 12771 C CA . GLU D 1 37 ? -44.466 168.234 -20.588 1.00 59.29 44 GLU D CA 1
ATOM 12772 C C . GLU D 1 37 ? -44.367 167.260 -21.753 1.00 57.40 44 GLU D C 1
ATOM 12773 O O . GLU D 1 37 ? -45.290 166.474 -21.995 1.00 57.33 44 GLU D O 1
ATOM 12785 N N . GLN D 1 38 ? -43.255 167.296 -22.489 1.00 56.37 45 GLN D N 1
ATOM 12786 C CA . GLN D 1 38 ? -43.037 166.294 -23.526 1.00 57.31 45 GLN D CA 1
ATOM 12787 C C . GLN D 1 38 ? -42.805 164.921 -22.909 1.00 58.70 45 GLN D C 1
ATOM 12788 O O . GLN D 1 38 ? -43.232 163.904 -23.467 1.00 58.02 45 GLN D O 1
ATOM 12802 N N . ILE D 1 39 ? -42.142 164.874 -21.750 1.00 53.19 46 ILE D N 1
ATOM 12803 C CA . ILE D 1 39 ? -41.915 163.601 -21.072 1.00 53.09 46 ILE D CA 1
ATOM 12804 C C . ILE D 1 39 ? -43.237 162.990 -20.631 1.00 55.96 46 ILE D C 1
ATOM 12805 O O . ILE D 1 39 ? -43.460 161.783 -20.779 1.00 55.58 46 ILE D O 1
ATOM 12821 N N . GLN D 1 40 ? -44.135 163.808 -20.080 1.00 53.38 47 GLN D N 1
ATOM 12822 C CA . GLN D 1 40 ? -45.404 163.275 -19.600 1.00 52.76 47 GLN D CA 1
ATOM 12823 C C . GLN D 1 40 ? -46.251 162.748 -20.752 1.00 53.56 47 GLN D C 1
ATOM 12824 O O . GLN D 1 40 ? -46.937 161.729 -20.610 1.00 50.64 47 GLN D O 1
ATOM 12838 N N . ALA D 1 41 ? -46.218 163.428 -21.899 1.00 54.61 48 ALA D N 1
ATOM 12839 C CA . ALA D 1 41 ? -46.939 162.934 -23.065 1.00 56.37 48 ALA D CA 1
ATOM 12840 C C . ALA D 1 41 ? -46.509 161.516 -23.408 1.00 55.24 48 ALA D C 1
ATOM 12841 O O . ALA D 1 41 ? -47.347 160.652 -23.690 1.00 55.37 48 ALA D O 1
ATOM 12848 N N . VAL D 1 42 ? -45.201 161.259 -23.383 1.00 55.50 49 VAL D N 1
ATOM 12849 C CA . VAL D 1 42 ? -44.689 159.922 -23.669 1.00 54.65 49 VAL D CA 1
ATOM 12850 C C . VAL D 1 42 ? -45.219 158.923 -22.647 1.00 52.88 49 VAL D C 1
ATOM 12851 O O . VAL D 1 42 ? -45.725 157.852 -23.003 1.00 53.55 49 VAL D O 1
ATOM 12864 N N . ILE D 1 43 ? -45.116 159.261 -21.361 1.00 49.97 50 ILE D N 1
ATOM 12865 C CA . ILE D 1 43 ? -45.608 158.368 -20.315 1.00 49.01 50 ILE D CA 1
ATOM 12866 C C . ILE D 1 43 ? -47.088 158.083 -20.523 1.00 54.90 50 ILE D C 1
ATOM 12867 O O . ILE D 1 43 ? -47.536 156.933 -20.449 1.00 59.23 50 ILE D O 1
ATOM 12883 N N . ASP D 1 44 ? -47.871 159.131 -20.784 1.00 56.39 51 ASP D N 1
ATOM 12884 C CA . ASP D 1 44 ? -49.308 158.955 -20.944 1.00 55.30 51 ASP D CA 1
ATOM 12885 C C . ASP D 1 44 ? -49.635 158.069 -22.139 1.00 51.38 51 ASP D C 1
ATOM 12886 O O . ASP D 1 44 ? -50.634 157.343 -22.116 1.00 53.86 51 ASP D O 1
ATOM 12895 N N . ALA D 1 45 ? -48.807 158.105 -23.184 1.00 49.42 52 ALA D N 1
ATOM 12896 C CA . ALA D 1 45 ? -49.038 157.267 -24.354 1.00 50.93 52 ALA D CA 1
ATOM 12897 C C . ALA D 1 45 ? -48.756 155.793 -24.095 1.00 53.41 52 ALA D C 1
ATOM 12898 O O . ALA D 1 45 ? -49.017 154.969 -24.978 1.00 50.99 52 ALA D O 1
ATOM 12905 N N . GLY D 1 46 ? -48.229 155.443 -22.926 1.00 57.88 53 GLY D N 1
ATOM 12906 C CA . GLY D 1 46 ? -48.016 154.049 -22.584 1.00 57.01 53 GLY D CA 1
ATOM 12907 C C . GLY D 1 46 ? -46.730 153.457 -23.117 1.00 57.06 53 GLY D C 1
ATOM 12908 O O . GLY D 1 46 ? -46.707 152.283 -23.507 1.00 57.34 53 GLY D O 1
ATOM 12912 N N . ALA D 1 47 ? -45.650 154.235 -23.134 1.00 51.31 54 ALA D N 1
ATOM 12913 C CA . ALA D 1 47 ? -44.380 153.764 -23.670 1.00 51.94 54 ALA D CA 1
ATOM 12914 C C . ALA D 1 47 ? -43.546 153.000 -22.650 1.00 51.85 54 ALA D C 1
ATOM 12915 O O . ALA D 1 47 ? -42.729 152.158 -23.041 1.00 48.37 54 ALA D O 1
ATOM 12922 N N . LEU D 1 48 ? -43.735 153.264 -21.356 1.00 52.33 55 LEU D N 1
ATOM 12923 C CA . LEU D 1 48 ? -42.854 152.682 -20.344 1.00 50.71 55 LEU D CA 1
ATOM 12924 C C . LEU D 1 48 ? -42.867 151.161 -20.362 1.00 50.88 55 LEU D C 1
ATOM 12925 O O . LEU D 1 48 ? -41.779 150.559 -20.364 1.00 48.03 55 LEU D O 1
ATOM 12941 N N . PRO D 1 49 ? -44.016 150.480 -20.369 1.00 51.08 56 PRO D N 1
ATOM 12942 C CA . PRO D 1 49 ? -43.974 149.011 -20.444 1.00 47.24 56 PRO D CA 1
ATOM 12943 C C . PRO D 1 49 ? -43.166 148.507 -21.625 1.00 43.41 56 PRO D C 1
ATOM 12944 O O . PRO D 1 49 ? -42.375 147.568 -21.477 1.00 40.70 56 PRO D O 1
ATOM 12955 N N . ALA D 1 50 ? -43.334 149.119 -22.797 1.00 46.07 57 ALA D N 1
ATOM 12956 C CA . ALA D 1 50 ? -42.571 148.700 -23.966 1.00 47.17 57 ALA D CA 1
ATOM 12957 C C . ALA D 1 50 ? -41.087 148.979 -23.781 1.00 43.83 57 ALA D C 1
ATOM 12958 O O . ALA D 1 50 ? -40.245 148.150 -24.141 1.00 44.16 57 ALA D O 1
ATOM 12965 N N . LEU D 1 51 ? -40.744 150.140 -23.225 1.00 45.01 58 LEU D N 1
ATOM 12966 C CA . LEU D 1 51 ? -39.340 150.456 -22.986 1.00 42.96 58 LEU D CA 1
ATOM 12967 C C . LEU D 1 51 ? -38.723 149.482 -21.993 1.00 41.35 58 LEU D C 1
ATOM 12968 O O . LEU D 1 51 ? -37.632 148.949 -22.223 1.00 44.13 58 LEU D O 1
ATOM 12984 N N . VAL D 1 52 ? -39.410 149.236 -20.880 1.00 42.94 59 VAL D N 1
ATOM 12985 C CA . VAL D 1 52 ? -38.863 148.365 -19.845 1.00 39.98 59 VAL D CA 1
ATOM 12986 C C 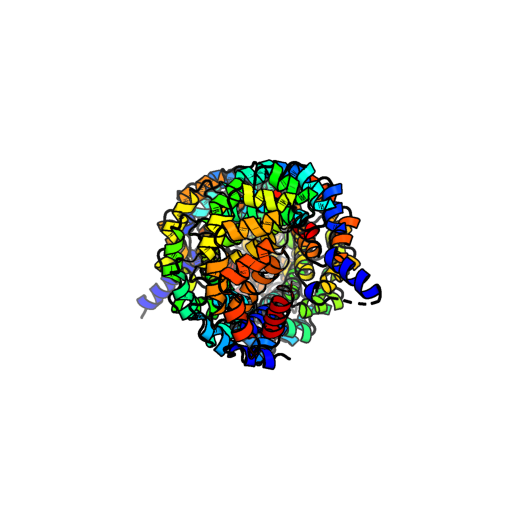. VAL D 1 52 ? -38.573 146.980 -20.406 1.00 41.25 59 VAL D C 1
ATOM 12987 O O . VAL D 1 52 ? -37.576 146.346 -20.041 1.00 42.25 59 VAL D O 1
ATOM 13000 N N . GLN D 1 53 ? -39.437 146.480 -21.294 1.00 41.13 60 GLN D N 1
ATOM 13001 C CA . GLN D 1 53 ? -39.200 145.153 -21.849 1.00 42.11 60 GLN D CA 1
ATOM 13002 C C . GLN D 1 53 ? -37.945 145.135 -22.709 1.00 41.44 60 GLN D C 1
ATOM 13003 O O . GLN D 1 53 ? -37.246 144.118 -22.762 1.00 39.78 60 GLN D O 1
ATOM 13017 N N . LEU D 1 54 ? -37.634 146.250 -23.373 1.00 40.70 61 LEU D N 1
ATOM 13018 C CA . LEU D 1 54 ? -36.443 146.321 -24.207 1.00 42.63 61 LEU D CA 1
ATOM 13019 C C . LEU D 1 54 ? -35.157 146.315 -23.393 1.00 37.87 61 LEU D C 1
ATOM 13020 O O . LEU D 1 54 ? -34.074 146.236 -23.983 1.00 35.36 61 LEU D O 1
ATOM 13036 N N . LEU D 1 55 ? -35.244 146.400 -22.064 1.00 35.54 62 LEU D N 1
ATOM 13037 C CA . LEU D 1 55 ? -34.058 146.257 -21.230 1.00 37.88 62 LEU D CA 1
ATOM 13038 C C . LEU D 1 55 ? -33.569 144.817 -21.183 1.00 36.01 62 LEU D C 1
ATOM 13039 O O . LEU D 1 55 ? -32.435 144.573 -20.756 1.00 34.30 62 LEU D O 1
ATOM 13055 N N . SER D 1 56 ? -34.398 143.865 -21.606 1.00 37.71 63 SER D N 1
ATOM 13056 C CA . SER D 1 56 ? -33.999 142.472 -21.749 1.00 36.00 63 SER D CA 1
ATOM 13057 C C . SER D 1 56 ? -33.477 142.152 -23.143 1.00 35.62 63 SER D C 1
ATOM 13058 O O . SER D 1 56 ? -33.117 140.999 -23.404 1.00 36.38 63 SER D O 1
ATOM 13066 N N . SER D 1 57 ? -33.417 143.135 -24.032 1.00 34.59 64 SER D N 1
ATOM 13067 C CA . SER D 1 57 ? -33.085 142.874 -25.426 1.00 33.86 64 SER D CA 1
ATOM 13068 C C . SER D 1 57 ? -31.629 142.449 -25.561 1.00 34.84 64 SER D C 1
ATOM 13069 O O . SER D 1 57 ? -30.748 143.081 -24.969 1.00 32.69 64 SER D O 1
ATOM 13077 N N . PRO D 1 58 ? -31.331 141.397 -26.328 1.00 37.26 65 PRO D N 1
ATOM 13078 C CA . PRO D 1 58 ? -29.933 141.084 -26.650 1.00 36.46 65 PRO D CA 1
ATOM 13079 C C . PRO D 1 58 ? -29.352 141.941 -27.760 1.00 38.22 65 PRO D C 1
ATOM 13080 O O . PRO D 1 58 ? -28.196 141.730 -28.139 1.00 40.26 65 PRO D O 1
ATOM 13091 N N . ASN D 1 59 ? -30.123 142.884 -28.294 1.00 42.78 66 ASN D N 1
ATOM 13092 C CA . ASN D 1 59 ? -29.660 143.782 -29.346 1.00 39.29 66 ASN D CA 1
ATOM 13093 C C . ASN D 1 59 ? -29.095 145.037 -28.691 1.00 38.76 66 ASN D C 1
ATOM 13094 O O . ASN D 1 59 ? -29.849 145.881 -28.198 1.00 34.03 66 ASN D O 1
ATOM 13105 N N . GLU D 1 60 ? -27.765 145.161 -28.687 1.00 39.46 67 GLU D N 1
ATOM 13106 C CA . GLU D 1 60 ? -27.129 146.296 -28.026 1.00 39.26 67 GLU D CA 1
ATOM 13107 C C . GLU D 1 60 ? -27.558 147.613 -28.657 1.00 37.79 67 GLU D C 1
ATOM 13108 O O . GLU D 1 60 ? -27.719 148.623 -27.961 1.00 39.96 67 GLU D O 1
ATOM 13120 N N . GLN D 1 61 ? -27.740 147.624 -29.975 1.00 31.19 68 GLN D N 1
ATOM 13121 C CA . GLN D 1 61 ? -28.180 148.838 -30.649 1.00 33.65 68 GLN D CA 1
ATOM 13122 C C . GLN D 1 61 ? -29.518 149.307 -30.100 1.00 35.42 68 GLN D C 1
ATOM 13123 O O . GLN D 1 61 ? -29.713 150.501 -29.847 1.00 36.44 68 GLN D O 1
ATOM 13137 N N . ILE D 1 62 ? -30.448 148.375 -29.894 1.00 32.25 69 ILE D N 1
ATOM 13138 C CA . ILE D 1 62 ? -31.752 148.728 -29.347 1.00 35.48 69 ILE D CA 1
ATOM 13139 C C . ILE D 1 62 ? -31.621 149.113 -27.879 1.00 37.15 69 ILE D C 1
ATOM 13140 O O . ILE D 1 62 ? -32.152 150.139 -27.438 1.00 40.93 69 ILE D O 1
ATOM 13156 N N . LEU D 1 63 ? -30.900 148.302 -27.104 1.00 36.43 70 LEU D N 1
ATOM 13157 C CA . LEU D 1 63 ? -30.813 148.526 -25.665 1.00 37.25 70 LEU D CA 1
ATOM 13158 C C . LEU D 1 63 ? -30.285 149.921 -25.354 1.00 34.26 70 LEU D C 1
ATOM 13159 O O . LEU D 1 63 ? -30.839 150.633 -24.509 1.00 36.06 70 LEU D O 1
ATOM 13175 N N . GLN D 1 64 ? -29.213 150.330 -26.030 1.00 33.89 71 GLN D N 1
ATOM 13176 C CA . GLN D 1 64 ? -28.609 151.625 -25.744 1.00 36.13 71 GLN D CA 1
ATOM 13177 C C . GLN D 1 64 ? -29.606 152.757 -25.954 1.00 36.44 71 GLN D C 1
ATOM 13178 O O . GLN D 1 64 ? -29.778 153.619 -25.086 1.00 38.07 71 GLN D O 1
ATOM 13192 N N . GLU D 1 65 ? -30.275 152.772 -27.108 1.00 37.85 72 GLU D N 1
ATOM 13193 C CA . GLU D 1 65 ? -31.239 153.830 -27.381 1.00 37.16 72 GLU D CA 1
ATOM 13194 C C . GLU D 1 65 ? -32.434 153.749 -26.442 1.00 36.47 72 GLU D C 1
ATOM 13195 O O . GLU D 1 65 ? -33.065 154.771 -26.156 1.00 36.71 72 GLU D O 1
ATOM 13207 N N . ALA D 1 66 ? -32.764 152.550 -25.960 1.00 36.24 73 ALA D N 1
ATOM 13208 C CA . ALA D 1 66 ? -33.804 152.423 -24.946 1.00 35.10 73 ALA D CA 1
ATOM 13209 C C . ALA D 1 66 ? -33.324 152.958 -23.605 1.00 36.27 73 ALA D C 1
ATOM 13210 O O . ALA D 1 66 ? -34.082 153.615 -22.883 1.00 36.07 73 ALA D O 1
ATOM 13217 N N . LEU D 1 67 ? -32.070 152.680 -23.252 1.00 34.45 74 LEU D N 1
ATOM 13218 C CA . LEU D 1 67 ? -31.493 153.284 -22.058 1.00 35.23 74 LEU D CA 1
ATOM 13219 C C . LEU D 1 67 ? -31.435 154.797 -22.195 1.00 35.68 74 LEU D C 1
ATOM 13220 O O . LEU D 1 67 ? -31.665 155.527 -21.226 1.00 37.88 74 LEU D O 1
ATOM 13236 N N . TRP D 1 68 ? -31.131 155.285 -23.397 1.00 37.49 75 TRP D N 1
ATOM 13237 C CA . TRP D 1 68 ? -31.071 156.724 -23.612 1.00 37.24 75 TRP D CA 1
ATOM 13238 C C . TRP D 1 68 ? -32.434 157.366 -23.398 1.00 36.28 75 TRP D C 1
ATOM 13239 O O . TRP D 1 68 ? -32.540 158.422 -22.766 1.00 35.62 75 TRP D O 1
ATOM 13260 N N . ALA D 1 69 ? -33.492 156.736 -23.909 1.00 37.04 76 ALA D N 1
ATOM 13261 C CA . ALA D 1 69 ? -34.833 157.283 -23.739 1.00 36.99 76 ALA D CA 1
ATOM 13262 C C . ALA D 1 69 ? -35.241 157.295 -22.272 1.00 38.58 76 ALA D C 1
ATOM 13263 O O . ALA D 1 69 ? -35.829 158.271 -21.791 1.00 38.68 76 ALA D O 1
ATOM 13270 N N . LEU D 1 70 ? -34.945 156.217 -21.546 1.00 40.25 77 LEU D N 1
ATOM 13271 C CA . LEU D 1 70 ? -35.315 156.158 -20.137 1.00 40.12 77 LEU D CA 1
ATOM 13272 C C . LEU D 1 70 ? -34.523 157.168 -19.318 1.00 38.59 77 LEU D C 1
ATOM 13273 O O . LEU D 1 70 ? -35.054 157.755 -18.369 1.00 40.73 77 LEU D O 1
ATOM 13289 N N . SER D 1 71 ? -33.254 157.385 -19.667 1.00 36.48 78 SER D N 1
ATOM 13290 C CA . SER D 1 71 ? -32.465 158.390 -18.966 1.00 38.02 78 SER D CA 1
ATOM 13291 C C . SER D 1 71 ? -33.109 159.765 -19.080 1.00 39.02 78 SER D C 1
ATOM 13292 O O . SER D 1 71 ? -33.156 160.520 -18.103 1.00 39.67 78 SER D O 1
ATOM 13300 N N . ASN D 1 72 ? -33.617 160.105 -20.265 1.00 38.37 79 ASN D N 1
ATOM 13301 C CA . ASN D 1 72 ? -34.263 161.400 -20.450 1.00 40.80 79 ASN D CA 1
ATOM 13302 C C . ASN D 1 72 ? -35.567 161.483 -19.672 1.00 39.09 79 ASN D C 1
ATOM 13303 O O . ASN D 1 72 ? -35.847 162.498 -19.027 1.00 43.23 79 ASN D O 1
ATOM 13314 N N . ILE D 1 73 ? -36.381 160.430 -19.727 1.00 38.83 80 ILE D N 1
ATOM 13315 C CA . ILE D 1 73 ? -37.606 160.399 -18.935 1.00 40.44 80 ILE D CA 1
ATOM 13316 C C . ILE D 1 73 ? -37.284 160.571 -17.458 1.00 39.84 80 ILE D C 1
ATOM 13317 O O . ILE D 1 73 ? -38.028 161.220 -16.715 1.00 39.59 80 ILE D O 1
ATOM 13333 N N . ALA D 1 74 ? -36.168 159.997 -17.011 1.00 38.26 81 ALA D N 1
ATOM 13334 C CA . ALA D 1 74 ? -35.757 160.104 -15.620 1.00 37.48 81 ALA D CA 1
ATOM 13335 C C . ALA D 1 74 ? -35.167 161.462 -15.278 1.00 34.84 81 ALA D C 1
ATOM 13336 O O . ALA D 1 74 ? -34.927 161.732 -14.098 1.00 36.95 81 ALA D O 1
ATOM 13343 N N . SER D 1 75 ? -34.920 162.316 -16.269 1.00 38.13 82 SER D N 1
ATOM 13344 C CA . SER D 1 75 ? -34.430 163.663 -16.012 1.00 42.43 82 SER D CA 1
ATOM 13345 C C . SER D 1 75 ? -35.544 164.637 -15.655 1.00 42.50 82 SER D C 1
ATOM 13346 O O . SER D 1 75 ? -35.262 165.816 -15.420 1.00 45.31 82 SER D O 1
ATOM 13354 N N . GLY D 1 76 ? -36.792 164.182 -15.612 1.00 43.52 83 GLY D N 1
ATOM 13355 C CA . GLY D 1 76 ? -37.915 165.039 -15.287 1.00 45.32 83 GLY D CA 1
ATOM 13356 C C . GLY D 1 76 ? -38.127 165.174 -13.797 1.00 44.42 83 GLY D C 1
ATOM 13357 O O . GLY D 1 76 ? -37.191 165.069 -12.995 1.00 49.20 83 GLY D O 1
ATOM 13361 N N . GLY D 1 77 ? -39.377 165.415 -13.416 1.00 45.44 84 GLY D N 1
ATOM 13362 C CA . GLY D 1 77 ? -39.702 165.578 -12.019 1.00 46.88 84 GLY D CA 1
ATOM 13363 C C . GLY D 1 77 ? -39.791 164.256 -11.287 1.00 46.06 84 GLY D C 1
ATOM 13364 O O . GLY D 1 77 ? -39.890 163.185 -11.884 1.00 49.23 84 GLY D O 1
ATOM 13368 N N . ASN D 1 78 ? -39.756 164.346 -9.956 1.00 42.40 85 ASN D N 1
ATOM 13369 C CA . ASN D 1 78 ? -39.842 163.151 -9.125 1.00 44.27 85 ASN D CA 1
ATOM 13370 C C . ASN D 1 78 ? -41.059 162.309 -9.470 1.00 47.04 85 ASN D C 1
ATOM 13371 O O . ASN D 1 78 ? -41.027 161.082 -9.323 1.00 48.25 85 ASN D O 1
ATOM 13382 N N . GLU D 1 79 ? -42.143 162.943 -9.919 1.00 51.17 86 GLU D N 1
ATOM 13383 C CA . GLU D 1 79 ? -43.333 162.190 -10.301 1.00 57.43 86 GLU D CA 1
ATOM 13384 C C . GLU D 1 79 ? -43.060 161.317 -11.518 1.00 51.21 86 GLU D C 1
ATOM 13385 O O . GLU D 1 79 ? -43.507 160.166 -11.579 1.00 49.46 86 GLU D O 1
ATOM 13397 N N . GLN D 1 80 ? -42.330 161.849 -12.496 1.00 47.96 87 GLN D N 1
ATOM 13398 C CA . GLN D 1 80 ? -42.045 161.099 -13.710 1.00 49.08 87 GLN D CA 1
ATOM 13399 C C . GLN D 1 80 ? -40.976 160.040 -13.476 1.00 46.40 87 GLN D C 1
ATOM 13400 O O . GLN D 1 80 ? -41.006 158.982 -14.114 1.00 44.71 87 GLN D O 1
ATOM 13414 N N . ILE D 1 81 ? -40.039 160.297 -12.562 1.00 44.07 88 ILE D N 1
ATOM 13415 C CA . ILE D 1 81 ? -39.080 159.268 -12.168 1.00 43.34 88 ILE D CA 1
ATOM 13416 C C . ILE D 1 81 ? -39.809 158.073 -11.566 1.00 42.37 88 ILE D C 1
ATOM 13417 O O . ILE D 1 81 ? -39.557 156.920 -11.931 1.00 44.47 88 ILE D O 1
ATOM 13433 N N . GLN D 1 82 ? -40.732 158.334 -10.637 1.00 42.07 89 GLN D N 1
ATOM 13434 C CA . GLN D 1 82 ? -41.424 157.248 -9.949 1.00 42.78 89 GLN D CA 1
ATOM 13435 C C . GLN D 1 82 ? -42.197 156.364 -10.917 1.00 43.91 89 GLN D C 1
ATOM 13436 O O . GLN D 1 82 ? -42.325 155.157 -10.684 1.00 43.06 89 GLN D O 1
ATOM 13450 N N . ALA D 1 83 ? -42.733 156.939 -11.995 1.00 44.05 90 ALA D N 1
ATOM 13451 C CA . ALA D 1 83 ? -43.406 156.124 -12.999 1.00 46.56 90 ALA D CA 1
ATOM 13452 C C . ALA D 1 83 ? -42.450 155.100 -13.591 1.00 43.72 90 ALA D C 1
ATOM 13453 O O . ALA D 1 83 ? -42.822 153.943 -13.808 1.00 45.23 90 ALA D O 1
ATOM 13460 N N . VAL D 1 84 ? -41.211 155.513 -13.856 1.00 46.22 91 VAL D N 1
ATOM 13461 C CA . VAL D 1 84 ? -40.202 154.587 -14.358 1.00 44.58 91 VAL D CA 1
ATOM 13462 C C . VAL D 1 84 ? -39.988 153.454 -13.366 1.00 39.09 91 VAL D C 1
ATOM 13463 O O . VAL D 1 84 ? -39.892 152.281 -13.747 1.00 36.30 91 VAL D O 1
ATOM 13476 N N . ILE D 1 85 ? -39.914 153.786 -12.077 1.00 38.54 92 ILE D N 1
ATOM 13477 C CA . ILE D 1 85 ? -39.760 152.766 -11.046 1.00 40.00 92 ILE D CA 1
ATOM 13478 C C . ILE D 1 85 ? -40.980 151.857 -11.022 1.00 43.30 92 ILE D C 1
ATOM 13479 O O . ILE D 1 85 ? -40.862 150.626 -11.038 1.00 41.53 92 ILE D O 1
ATOM 13495 N N . ASP D 1 86 ? -42.174 152.453 -10.975 1.00 46.99 93 ASP D N 1
ATOM 13496 C CA . ASP D 1 86 ? -43.397 151.661 -10.922 1.00 47.35 93 ASP D CA 1
ATOM 13497 C C . ASP D 1 86 ? -43.518 150.744 -12.129 1.00 46.80 93 ASP D C 1
ATOM 13498 O O . ASP D 1 86 ? -44.080 149.649 -12.023 1.00 55.90 93 ASP D O 1
ATOM 13507 N N . ALA D 1 87 ? -42.997 151.167 -13.280 1.00 44.33 94 ALA D N 1
ATOM 13508 C CA . ALA D 1 87 ? -43.015 150.309 -14.455 1.00 43.96 94 ALA D CA 1
ATOM 13509 C C . ALA D 1 87 ? -42.111 149.092 -14.294 1.00 43.76 94 ALA D C 1
ATOM 13510 O O . ALA D 1 87 ? -42.276 148.115 -15.030 1.00 45.51 94 ALA D O 1
ATOM 13517 N N . GLY D 1 88 ? -41.165 149.128 -13.358 1.00 41.16 95 GLY D N 1
ATOM 13518 C CA . GLY D 1 88 ? -40.338 147.972 -13.066 1.00 41.97 95 GLY D CA 1
ATOM 13519 C C . GLY D 1 88 ? -39.025 147.935 -13.821 1.00 39.88 95 GLY D C 1
ATOM 13520 O O . GLY D 1 88 ? -38.575 146.866 -14.241 1.00 47.02 95 GLY D O 1
ATOM 13524 N N . ALA D 1 89 ? -38.388 149.091 -13.984 1.00 35.78 96 ALA D N 1
ATOM 13525 C CA . ALA D 1 89 ? -37.165 149.173 -14.772 1.00 36.11 96 ALA D CA 1
ATOM 13526 C C . ALA D 1 89 ? -35.912 148.889 -13.960 1.00 36.06 96 ALA D C 1
ATOM 13527 O O . ALA D 1 89 ? -34.911 148.427 -14.520 1.00 35.07 96 ALA D O 1
ATOM 13534 N N . LEU D 1 90 ? -35.944 149.145 -12.656 1.00 34.48 97 LEU D N 1
ATOM 13535 C CA . LEU D 1 90 ? -34.714 149.108 -11.870 1.00 37.40 97 LEU D CA 1
ATOM 13536 C C . LEU D 1 90 ? -34.045 147.742 -11.882 1.00 36.26 97 LEU D C 1
ATOM 13537 O O . LEU D 1 90 ? -32.819 147.683 -12.072 1.00 35.74 97 LEU D O 1
ATOM 13553 N N . PRO D 1 91 ? -34.753 146.626 -11.692 1.00 37.24 98 PRO D N 1
ATOM 13554 C CA . PRO D 1 91 ? -34.050 145.330 -11.684 1.00 39.59 98 PRO D CA 1
ATOM 13555 C C . PRO D 1 91 ? -33.243 145.089 -12.947 1.00 36.60 98 PRO D C 1
ATOM 13556 O O . PRO D 1 91 ? -32.080 144.675 -12.870 1.00 35.98 98 PRO D O 1
ATOM 13567 N N . ALA D 1 92 ? -33.826 145.354 -14.116 1.00 36.68 99 ALA D N 1
ATOM 13568 C CA . ALA D 1 92 ? -33.094 145.167 -15.363 1.00 37.33 99 ALA D CA 1
ATOM 13569 C C . ALA D 1 92 ? -31.947 146.159 -15.480 1.00 37.00 99 ALA D C 1
ATOM 13570 O O . ALA D 1 92 ? -30.875 145.815 -15.987 1.00 37.59 99 ALA D O 1
ATOM 13577 N N . LEU D 1 93 ? -32.154 147.397 -15.027 1.00 43.46 100 LEU D N 1
ATOM 13578 C CA . LEU D 1 93 ? -31.088 148.394 -15.055 1.00 38.62 100 LEU D CA 1
ATOM 13579 C C . LEU D 1 93 ? -29.918 147.965 -14.183 1.00 36.72 100 LEU D C 1
ATOM 13580 O O . LEU D 1 93 ? -28.775 147.883 -14.644 1.00 37.15 100 LEU D O 1
ATOM 13596 N N . VAL D 1 94 ? -30.188 147.700 -12.906 1.00 38.65 101 VAL D N 1
ATOM 13597 C CA . VAL D 1 94 ? -29.123 147.340 -11.978 1.00 37.71 101 VAL D CA 1
ATOM 13598 C C . VAL D 1 94 ? -28.342 146.146 -12.505 1.00 35.36 101 VAL D C 1
ATOM 13599 O O . VAL D 1 94 ? -27.118 146.071 -12.355 1.00 35.25 101 VAL D O 1
ATOM 13612 N N . GLN D 1 95 ? -29.032 145.198 -13.137 1.00 37.01 102 GLN D N 1
ATOM 13613 C CA . GLN D 1 95 ? -28.350 144.007 -13.627 1.00 36.70 102 GLN D CA 1
ATOM 13614 C C . GLN D 1 95 ? -27.275 144.358 -14.644 1.00 34.94 102 GLN D C 1
ATOM 13615 O O . GLN D 1 95 ? -26.252 143.672 -14.727 1.00 38.33 102 GLN D O 1
ATOM 13629 N N . LEU D 1 96 ? -27.484 145.422 -15.417 1.00 32.87 103 LEU D N 1
ATOM 13630 C CA . LEU D 1 96 ? -26.527 145.818 -16.442 1.00 33.90 103 LEU D CA 1
ATOM 13631 C C . LEU D 1 96 ? -25.253 146.420 -15.865 1.00 32.02 103 LEU D C 1
ATOM 13632 O O . LEU D 1 96 ? -24.302 146.648 -16.619 1.00 29.74 103 LEU D O 1
ATOM 13648 N N . LEU D 1 97 ? -25.205 146.685 -14.560 1.00 36.38 104 LEU D N 1
ATOM 13649 C CA . LEU D 1 97 ? -24.002 147.260 -13.970 1.00 36.86 104 LEU D CA 1
ATOM 13650 C C . LEU D 1 97 ? -22.855 146.264 -13.922 1.00 34.52 104 LEU D C 1
ATOM 13651 O O . LEU D 1 97 ? -21.698 146.674 -13.798 1.00 34.12 104 LEU D O 1
ATOM 13667 N N . SER D 1 98 ? -23.149 144.973 -14.007 1.00 32.67 105 SER D N 1
ATOM 13668 C CA . SER D 1 98 ? -22.126 143.944 -14.071 1.00 37.59 105 SER D CA 1
ATOM 13669 C C . SER D 1 98 ? -21.693 143.649 -15.498 1.00 37.22 105 SER D C 1
ATOM 13670 O O . SER D 1 98 ? -20.992 142.661 -15.728 1.00 38.29 105 SER D O 1
ATOM 13678 N N . SER D 1 99 ? -22.092 144.479 -16.454 1.00 39.54 106 SER D N 1
ATOM 13679 C CA . SER D 1 99 ? -21.783 144.214 -17.849 1.00 37.42 106 SER D CA 1
ATOM 13680 C C . SER D 1 99 ? -20.311 144.504 -18.133 1.00 37.24 106 SER D C 1
ATOM 13681 O O . SER D 1 99 ? -19.749 145.456 -17.584 1.00 34.21 106 SER D O 1
ATOM 13689 N N . PRO D 1 100 ? -19.658 143.702 -18.978 1.00 39.02 107 PRO D N 1
ATOM 13690 C CA . PRO D 1 100 ? -18.323 144.059 -19.465 1.00 37.79 107 PRO D CA 1
ATOM 13691 C C . PRO D 1 100 ? -18.347 144.968 -20.679 1.00 32.89 107 PRO D C 1
ATOM 13692 O O . PRO D 1 100 ? -17.286 145.246 -21.247 1.00 30.66 107 PRO D O 1
ATOM 13703 N N . ASN D 1 101 ? -19.528 145.411 -21.099 1.00 34.17 108 ASN D N 1
ATOM 13704 C CA . ASN D 1 101 ? -19.672 146.307 -22.241 1.00 34.08 108 ASN D CA 1
ATOM 13705 C C . ASN D 1 101 ? -19.666 147.734 -21.715 1.00 34.04 108 ASN D C 1
ATOM 13706 O O . ASN D 1 101 ? -20.678 148.226 -21.212 1.00 29.82 108 ASN D O 1
ATOM 13717 N N . GLU D 1 102 ? -18.519 148.404 -21.838 1.00 31.79 109 GLU D N 1
ATOM 13718 C CA . GLU D 1 102 ? -18.399 149.764 -21.325 1.00 31.76 109 GLU D CA 1
ATOM 13719 C C . GLU D 1 102 ? -19.450 150.678 -21.938 1.00 33.95 109 GLU D C 1
ATOM 13720 O O . GLU D 1 102 ? -19.968 151.577 -21.267 1.00 34.92 109 GLU D O 1
ATOM 13732 N N . GLN D 1 103 ? -19.781 150.461 -23.211 1.00 33.30 110 GLN D N 1
ATOM 13733 C CA . GLN D 1 103 ? -20.783 151.292 -23.870 1.00 34.30 110 GLN D CA 1
ATOM 13734 C C . GLN D 1 103 ? -22.133 151.170 -23.175 1.00 34.58 110 GLN D C 1
ATOM 13735 O O . GLN D 1 103 ? -22.780 152.175 -22.863 1.00 37.41 110 GLN D O 1
ATOM 13749 N N . ILE D 1 104 ? -22.577 149.939 -22.924 1.00 34.62 111 ILE D N 1
ATOM 13750 C CA . ILE D 1 104 ? -23.852 149.733 -22.247 1.00 34.40 111 ILE D CA 1
ATOM 13751 C C . ILE D 1 104 ? -23.752 150.148 -20.788 1.00 33.21 111 ILE D C 1
ATOM 13752 O O . ILE D 1 104 ? -24.704 150.691 -20.215 1.00 36.70 111 ILE D O 1
ATOM 13768 N N . LEU D 1 105 ? -22.603 149.902 -20.161 1.00 33.45 112 LEU D N 1
ATOM 13769 C CA . LEU D 1 105 ? -22.449 150.227 -18.749 1.00 32.28 112 LEU D CA 1
ATOM 13770 C C . LEU D 1 105 ? -22.633 151.720 -18.506 1.00 37.23 112 LEU D C 1
ATOM 13771 O O . LEU D 1 105 ? -23.357 152.128 -17.590 1.00 37.04 112 LEU D O 1
ATOM 13787 N N . GLN D 1 106 ? -21.985 152.555 -19.320 1.00 36.33 113 GLN D N 1
ATOM 13788 C CA . GLN D 1 106 ? -22.135 153.998 -19.164 1.00 40.57 113 GLN D CA 1
ATOM 13789 C C . GLN D 1 106 ? -23.595 154.409 -19.269 1.00 40.31 113 GLN D C 1
ATOM 13790 O O . GLN D 1 106 ? -24.105 155.154 -18.426 1.00 46.03 113 GLN D O 1
ATOM 13804 N N . GLU D 1 107 ? -24.286 153.941 -20.306 1.00 37.65 114 GLU D N 1
ATOM 13805 C CA . GLU D 1 107 ? -25.672 154.349 -20.501 1.00 40.70 114 GLU D CA 1
ATOM 13806 C C . GLU D 1 107 ? -26.534 153.935 -19.317 1.00 41.13 114 GLU D C 1
ATOM 13807 O O . GLU D 1 107 ? -27.433 154.677 -18.903 1.00 46.27 114 GLU D O 1
ATOM 13819 N N . ALA D 1 108 ? -26.269 152.757 -18.752 1.00 37.60 115 ALA D N 1
ATOM 13820 C CA . ALA D 1 108 ? -27.024 152.309 -17.589 1.00 34.93 115 ALA D CA 1
ATOM 13821 C C . ALA D 1 108 ? -26.752 153.195 -16.383 1.00 33.72 115 ALA D C 1
ATOM 13822 O O . ALA D 1 108 ? -27.679 153.572 -15.658 1.00 34.97 115 ALA D O 1
ATOM 13829 N N . LEU D 1 109 ? -25.485 153.537 -16.152 1.00 35.23 116 LEU D N 1
ATOM 13830 C CA . LEU D 1 109 ? -25.142 154.365 -15.003 1.00 35.39 116 LEU D CA 1
ATOM 13831 C C . LEU D 1 109 ? -25.771 155.747 -15.099 1.00 34.45 116 LEU D C 1
ATOM 13832 O O . LEU D 1 109 ? -26.150 156.327 -14.076 1.00 32.80 116 LEU D O 1
ATOM 13848 N N . TRP D 1 110 ? -25.890 156.291 -16.310 1.00 35.50 117 TRP D N 1
ATOM 13849 C CA . TRP D 1 110 ? -26.523 157.595 -16.474 1.00 39.11 117 TRP D CA 1
ATOM 13850 C C . TRP D 1 110 ? -27.994 157.534 -16.092 1.00 40.12 117 TRP D C 1
ATOM 13851 O O . TRP D 1 110 ? -28.494 158.397 -15.360 1.00 42.14 117 TRP D O 1
ATOM 13872 N N . ALA D 1 111 ? -28.701 156.515 -16.578 1.00 36.16 118 ALA D N 1
ATOM 13873 C CA . ALA D 1 111 ? -30.107 156.352 -16.230 1.00 37.51 118 ALA D CA 1
ATOM 13874 C C . ALA D 1 111 ? -30.291 156.280 -14.720 1.00 36.65 118 ALA D C 1
ATOM 13875 O O . ALA D 1 111 ? -31.138 156.978 -14.152 1.00 40.71 118 ALA D O 1
ATOM 13882 N N . LEU D 1 112 ? -29.502 155.438 -14.051 1.00 33.61 119 LEU D N 1
ATOM 13883 C CA . LEU D 1 112 ? -29.621 155.315 -12.603 1.00 34.91 119 LEU D CA 1
ATOM 13884 C C . LEU D 1 112 ? -29.333 156.639 -11.916 1.00 33.04 119 LEU D C 1
ATOM 13885 O O . LEU D 1 112 ? -30.053 157.038 -10.994 1.00 35.69 119 LEU D O 1
ATOM 13901 N N . SER D 1 113 ? -28.273 157.329 -12.341 1.00 36.25 120 SER D N 1
ATOM 13902 C CA A SER D 1 113 ? -27.948 158.617 -11.739 0.53 41.81 120 SER D CA 1
ATOM 13903 C CA B SER D 1 113 ? -27.947 158.618 -11.741 0.47 44.49 120 SER D CA 1
ATOM 13904 C C . SER D 1 113 ? -29.131 159.570 -11.825 1.00 40.57 120 SER D C 1
ATOM 13905 O O . SER D 1 113 ? -29.474 160.238 -10.842 1.00 42.67 120 SER D O 1
ATOM 13919 N N . ASN D 1 114 ? -29.771 159.639 -12.991 1.00 37.44 121 ASN D N 1
ATOM 13920 C CA . ASN D 1 114 ? -30.953 160.477 -13.129 1.00 37.85 121 ASN D CA 1
ATOM 13921 C C . ASN D 1 114 ? -32.054 160.017 -12.187 1.00 38.31 121 ASN D C 1
ATOM 13922 O O . ASN D 1 114 ? -32.691 160.837 -11.518 1.00 44.75 121 ASN D O 1
ATOM 13933 N N . ILE D 1 115 ? -32.285 158.706 -12.111 1.00 35.39 122 ILE D N 1
ATOM 13934 C CA . ILE D 1 115 ? -33.286 158.177 -11.188 1.00 36.65 122 ILE D CA 1
ATOM 13935 C C . ILE D 1 115 ? -32.931 158.556 -9.759 1.00 38.10 122 ILE D C 1
ATOM 13936 O O . ILE D 1 115 ? -33.787 158.987 -8.978 1.00 35.07 122 ILE D O 1
ATOM 13952 N N . ALA D 1 116 ? -31.661 158.397 -9.394 1.00 42.18 123 ALA D N 1
ATOM 13953 C CA . ALA D 1 116 ? -31.214 158.753 -8.056 1.00 37.99 123 ALA D CA 1
ATOM 13954 C C . ALA D 1 116 ? -31.147 160.257 -7.839 1.00 33.85 123 ALA D C 1
ATOM 13955 O O . ALA D 1 116 ? -30.876 160.687 -6.715 1.00 33.60 123 ALA D O 1
ATOM 13962 N N . SER D 1 117 ? -31.382 161.062 -8.873 1.00 35.52 124 SER D N 1
ATOM 13963 C CA . SER D 1 117 ? -31.416 162.510 -8.719 1.00 38.89 124 SER D CA 1
ATOM 13964 C C . SER D 1 117 ? -32.774 163.021 -8.251 1.00 40.40 124 SER D C 1
ATOM 13965 O O . SER D 1 117 ? -32.955 164.238 -8.146 1.00 41.07 124 SER D O 1
ATOM 13973 N N . GLY D 1 118 ? -33.720 162.135 -7.972 1.00 40.16 125 GLY D N 1
ATOM 13974 C CA . GLY D 1 118 ? -35.040 162.512 -7.505 1.00 40.06 125 GLY D CA 1
ATOM 13975 C C . GLY D 1 118 ? -35.120 162.569 -5.997 1.00 40.17 125 GLY D C 1
ATOM 13976 O O . GLY D 1 118 ? -34.133 162.842 -5.308 1.00 46.17 125 GLY D O 1
ATOM 13980 N N . GLY D 1 119 ? -36.315 162.306 -5.472 1.00 40.70 126 GLY D N 1
ATOM 13981 C CA . GLY D 1 119 ? -36.524 162.354 -4.042 1.00 41.88 126 GLY D CA 1
ATOM 13982 C C . GLY D 1 119 ? -35.943 161.152 -3.324 1.00 41.16 126 GLY D C 1
ATOM 13983 O O . GLY D 1 119 ? -35.533 160.163 -3.929 1.00 42.84 126 GLY D O 1
ATOM 13987 N N . ASN D 1 120 ? -35.916 161.250 -1.992 1.00 41.25 127 ASN D N 1
ATOM 13988 C CA . ASN D 1 120 ? -35.399 160.153 -1.182 1.00 37.45 127 ASN D CA 1
ATOM 13989 C C . ASN D 1 120 ? -36.153 158.859 -1.451 1.00 38.19 127 ASN D C 1
ATOM 13990 O O . ASN D 1 120 ? -35.576 157.771 -1.344 1.00 39.64 127 ASN D O 1
ATOM 14001 N N . GLU D 1 121 ? -37.439 158.951 -1.792 1.00 38.74 128 GLU D N 1
ATOM 14002 C CA . GLU D 1 121 ? -38.185 157.759 -2.173 1.00 38.83 128 GLU D CA 1
ATOM 14003 C C . GLU D 1 121 ? -37.575 157.112 -3.408 1.00 38.21 128 GLU D C 1
ATOM 14004 O O . GLU D 1 121 ? -37.449 155.885 -3.478 1.00 38.87 128 GLU D O 1
ATOM 14016 N N . GLN D 1 122 ? -37.189 157.925 -4.393 1.00 37.40 129 GLN D N 1
ATOM 14017 C CA . GLN D 1 122 ? -36.589 157.390 -5.610 1.00 37.14 129 GLN D CA 1
ATOM 14018 C C . GLN D 1 122 ? -35.202 156.827 -5.337 1.00 36.34 129 GLN D C 1
ATOM 14019 O O . GLN D 1 122 ? -34.848 155.759 -5.847 1.00 37.47 129 GLN D O 1
ATOM 14033 N N . ILE D 1 123 ? -34.398 157.534 -4.543 1.00 36.42 130 ILE D N 1
ATOM 14034 C CA . ILE D 1 123 ? -33.089 157.013 -4.168 1.00 33.83 130 ILE D CA 1
ATOM 14035 C C . ILE D 1 123 ? -33.239 155.659 -3.494 1.00 33.62 130 ILE D C 1
ATOM 14036 O O . ILE D 1 123 ? -32.503 154.712 -3.793 1.00 34.19 130 ILE D O 1
ATOM 14052 N N . GLN D 1 124 ? -34.204 155.540 -2.583 1.00 37.41 131 GLN D N 1
ATOM 14053 C CA . GLN D 1 124 ? -34.355 154.302 -1.831 1.00 38.29 131 GLN D CA 1
ATOM 14054 C C . GLN D 1 124 ? -34.702 153.142 -2.751 1.00 36.22 131 GLN D C 1
ATOM 14055 O O . GLN D 1 124 ? -34.181 152.033 -2.588 1.00 35.70 131 GLN D O 1
ATOM 14069 N N . ALA D 1 125 ? -35.587 153.376 -3.719 1.00 35.51 132 ALA D N 1
ATOM 14070 C CA . ALA D 1 125 ? -35.911 152.337 -4.687 1.00 38.77 132 ALA D CA 1
ATOM 14071 C C . ALA D 1 125 ? -34.654 151.824 -5.374 1.00 37.34 132 ALA D C 1
ATOM 14072 O O . ALA D 1 125 ? -34.496 150.615 -5.577 1.00 41.27 132 ALA D O 1
ATOM 14079 N N . VAL D 1 126 ? -33.749 152.731 -5.740 1.00 34.40 133 VAL D N 1
ATOM 14080 C CA . VAL D 1 126 ? -32.486 152.320 -6.343 1.00 34.45 133 VAL D CA 1
ATOM 14081 C C . VAL D 1 126 ? -31.700 151.451 -5.371 1.00 34.43 133 VAL D C 1
ATOM 14082 O O . VAL D 1 126 ? -31.099 150.443 -5.759 1.00 33.69 133 VAL D O 1
ATOM 14095 N N . ILE D 1 127 ? -31.700 151.824 -4.093 1.00 33.37 134 ILE D N 1
ATOM 14096 C CA . ILE D 1 127 ? -30.977 151.050 -3.091 1.00 36.22 134 ILE D CA 1
ATOM 14097 C C . ILE D 1 127 ? -31.620 149.681 -2.911 1.00 37.59 134 ILE D C 1
ATOM 14098 O O . ILE D 1 127 ? -30.939 148.651 -2.911 1.00 38.14 134 ILE D O 1
ATOM 14114 N N . ASP D 1 128 ? -32.943 149.652 -2.749 1.00 34.32 135 ASP D N 1
ATOM 14115 C CA . ASP D 1 128 ? -33.633 148.385 -2.544 1.00 38.01 135 ASP D CA 1
ATOM 14116 C C . ASP D 1 128 ? -33.456 147.451 -3.730 1.00 38.34 135 ASP D C 1
ATOM 14117 O O . ASP D 1 128 ? -33.488 146.227 -3.564 1.00 35.71 135 ASP D O 1
ATOM 14126 N N . ALA D 1 129 ? -33.274 148.000 -4.928 1.00 37.72 136 ALA D N 1
ATOM 14127 C CA . ALA D 1 129 ? -33.050 147.167 -6.102 1.00 37.40 136 ALA D CA 1
ATOM 14128 C C . ALA D 1 129 ? -31.667 146.531 -6.115 1.00 36.62 136 ALA D C 1
ATOM 14129 O O . ALA D 1 129 ? -31.384 145.742 -7.022 1.00 36.41 136 ALA D O 1
ATOM 14136 N N . GLY D 1 130 ? -30.810 146.851 -5.148 1.00 38.05 137 GLY D N 1
ATOM 14137 C CA . GLY D 1 130 ? -29.508 146.227 -5.051 1.00 36.54 137 GLY D CA 1
ATOM 14138 C C . GLY D 1 130 ? -28.417 146.887 -5.859 1.00 37.38 137 GLY D C 1
ATOM 14139 O O . GLY D 1 130 ? -27.484 146.203 -6.293 1.00 37.64 137 GLY D O 1
ATOM 14143 N N . ALA D 1 131 ? -28.489 148.201 -6.061 1.00 37.77 138 ALA D N 1
ATOM 14144 C CA . ALA D 1 131 ? -27.537 148.881 -6.929 1.00 34.04 138 ALA D CA 1
ATOM 14145 C C . ALA D 1 131 ? -26.200 149.158 -6.256 1.00 32.34 138 ALA D C 1
ATOM 14146 O O . ALA D 1 131 ? -25.204 149.366 -6.956 1.00 33.35 138 ALA D O 1
ATOM 14153 N N . LEU D 1 132 ? -26.147 149.165 -4.923 1.00 34.39 139 LEU D N 1
ATOM 14154 C CA . LEU D 1 132 ? -24.937 149.634 -4.249 1.00 35.60 139 LEU D CA 1
ATOM 14155 C C . LEU D 1 132 ? -23.782 148.652 -4.378 1.00 33.41 139 LEU D C 1
ATOM 14156 O O . LEU D 1 132 ? -22.662 149.089 -4.692 1.00 34.88 139 LEU D O 1
ATOM 14172 N N . PRO D 1 133 ? -23.959 147.349 -4.146 1.00 31.73 140 PRO D N 1
ATOM 14173 C CA . PRO D 1 133 ? -22.804 146.441 -4.229 1.00 35.11 140 PRO D CA 1
ATOM 14174 C C . PRO D 1 133 ? -22.056 146.543 -5.545 1.00 33.95 140 PRO D C 1
ATOM 14175 O O . PRO D 1 133 ? -20.820 146.542 -5.554 1.00 32.92 140 PRO D O 1
ATOM 14186 N N . ALA D 1 134 ? -22.776 146.641 -6.662 1.00 33.19 141 ALA D N 1
ATOM 14187 C CA . ALA D 1 134 ? -22.118 146.792 -7.955 1.00 35.78 141 ALA D CA 1
ATOM 14188 C C . ALA D 1 134 ? -21.341 148.098 -8.019 1.00 35.38 141 ALA D C 1
ATOM 14189 O O . ALA D 1 134 ? -20.156 148.115 -8.372 1.00 34.93 141 ALA D O 1
ATOM 14196 N N . LEU D 1 135 ? -21.994 149.207 -7.672 1.00 33.46 142 LEU D N 1
ATOM 14197 C CA . LEU D 1 135 ? -21.339 150.507 -7.733 1.00 33.28 142 LEU D CA 1
ATOM 14198 C C . LEU D 1 135 ? -20.029 150.498 -6.960 1.00 30.94 142 LEU D C 1
ATOM 14199 O O . LEU D 1 135 ? -19.000 150.972 -7.450 1.00 31.77 142 LEU D O 1
ATOM 14215 N N . VAL D 1 136 ? -20.049 149.957 -5.744 1.00 32.59 143 VAL D N 1
ATOM 14216 C CA . VAL D 1 136 ? -18.847 149.953 -4.917 1.00 35.51 143 VAL D CA 1
ATOM 14217 C C . VAL D 1 136 ? -17.705 149.260 -5.648 1.00 33.77 143 VAL D C 1
ATOM 14218 O O . VAL D 1 136 ? -16.587 149.781 -5.724 1.00 36.77 143 VAL D O 1
ATOM 14231 N N . GLN D 1 137 ? -17.967 148.077 -6.204 1.00 33.76 144 GLN D N 1
ATOM 14232 C CA . GLN D 1 137 ? -16.907 147.347 -6.889 1.00 36.41 144 GLN D CA 1
ATOM 14233 C C . GLN D 1 137 ? -16.319 148.173 -8.023 1.00 36.27 144 GLN D C 1
ATOM 14234 O O . GLN D 1 137 ? -15.104 148.159 -8.247 1.00 36.77 144 GLN D O 1
ATOM 14248 N N . LEU D 1 138 ? -17.165 148.908 -8.743 1.00 35.64 145 LEU D N 1
ATOM 14249 C CA . LEU D 1 138 ? -16.679 149.724 -9.847 1.00 33.56 145 LEU D CA 1
ATOM 14250 C C . LEU D 1 138 ? -15.708 150.799 -9.383 1.00 33.13 145 LEU D C 1
ATOM 14251 O O . LEU D 1 138 ? -14.937 151.315 -10.199 1.00 31.14 145 LEU D O 1
ATOM 14267 N N . LEU D 1 139 ? -15.722 151.146 -8.096 1.00 30.23 146 LEU D N 1
ATOM 14268 C CA . LEU D 1 139 ? -14.785 152.141 -7.591 1.00 29.33 146 LEU D CA 1
ATOM 14269 C C . LEU D 1 139 ? -13.347 151.651 -7.639 1.00 32.94 146 LEU D C 1
ATOM 14270 O O . LEU D 1 139 ? -12.425 152.472 -7.612 1.00 32.91 146 LEU D O 1
ATOM 14286 N N . SER D 1 140 ? -13.134 150.341 -7.700 1.00 35.73 147 SER D N 1
ATOM 14287 C CA . SER D 1 140 ? -11.801 149.778 -7.854 1.00 36.20 147 SER D CA 1
ATOM 14288 C C . SER D 1 140 ? -11.372 149.681 -9.310 1.00 36.57 147 SER D C 1
ATOM 14289 O O . SER D 1 140 ? -10.281 149.173 -9.588 1.00 37.60 147 SER D O 1
ATOM 14297 N N . SER D 1 141 ? -12.192 150.161 -10.235 1.00 36.86 148 SER D N 1
ATOM 14298 C CA . SER D 1 141 ? -11.889 150.024 -11.650 1.00 35.98 148 SER D CA 1
ATOM 14299 C C . SER D 1 141 ? -10.678 150.877 -12.024 1.00 34.72 148 SER D C 1
ATOM 14300 O O . SER D 1 141 ? -10.542 152.007 -11.547 1.00 31.92 148 SER D O 1
ATOM 14308 N N . PRO D 1 142 ? -9.781 150.368 -12.874 1.00 33.04 149 PRO D N 1
ATOM 14309 C CA . PRO D 1 142 ? -8.714 151.212 -13.419 1.00 31.90 149 PRO D CA 1
ATOM 14310 C C . PRO D 1 142 ? -9.155 152.061 -14.597 1.00 34.50 149 PRO D C 1
ATOM 14311 O O . PRO D 1 142 ? -8.339 152.821 -15.130 1.00 32.85 149 PRO D O 1
ATOM 14322 N N . ASN D 1 143 ? -10.411 151.934 -15.019 1.00 34.61 150 ASN D N 1
ATOM 14323 C CA . ASN D 1 143 ? -10.965 152.717 -16.117 1.00 32.61 150 ASN D CA 1
ATOM 14324 C C . ASN D 1 143 ? -11.498 154.024 -15.544 1.00 31.39 150 ASN D C 1
ATOM 14325 O O . ASN D 1 143 ? -12.502 154.031 -14.826 1.00 28.60 150 ASN D O 1
ATOM 14336 N N . GLU D 1 144 ? -10.829 155.131 -15.865 1.00 31.57 151 GLU D N 1
ATOM 14337 C CA . GLU D 1 144 ? -11.224 156.415 -15.299 1.00 32.21 151 GLU D CA 1
ATOM 14338 C C . GLU D 1 144 ? -12.608 156.837 -15.774 1.00 33.97 151 GLU D C 1
ATOM 14339 O O . GLU D 1 144 ? -13.301 157.584 -15.075 1.00 32.45 151 GLU D O 1
ATOM 14351 N N . GLN D 1 145 ? -13.032 156.369 -16.946 1.00 33.68 152 GLN D N 1
ATOM 14352 C CA . GLN D 1 145 ? -14.364 156.702 -17.436 1.00 32.11 152 GLN D CA 1
ATOM 14353 C C . GLN D 1 145 ? -15.431 156.016 -16.595 1.00 32.17 152 GLN D C 1
ATOM 14354 O O . GLN D 1 145 ? -16.392 156.651 -16.150 1.00 31.94 152 GLN D O 1
ATOM 14368 N N . ILE D 1 146 ? -15.270 154.712 -16.367 1.00 30.40 153 ILE D N 1
ATOM 14369 C CA . ILE D 1 146 ? -16.177 153.976 -15.491 1.00 31.32 153 ILE D CA 1
ATOM 14370 C C . ILE D 1 146 ? -16.169 154.580 -14.094 1.00 30.66 153 ILE D C 1
ATOM 14371 O O . ILE D 1 146 ? -17.220 154.786 -13.479 1.00 28.90 153 ILE D O 1
ATOM 14387 N N . LEU D 1 147 ? -14.978 154.853 -13.565 1.00 32.27 154 LEU D N 1
ATOM 14388 C CA . LEU D 1 147 ? -14.878 155.372 -12.208 1.00 32.58 154 LEU D CA 1
ATOM 14389 C C . LEU D 1 147 ? -15.692 156.650 -12.056 1.00 32.65 154 LEU D C 1
ATOM 14390 O O . LEU D 1 147 ? -16.451 156.807 -11.094 1.00 33.33 154 LEU D O 1
ATOM 14406 N N . GLN D 1 148 ? -15.559 157.571 -13.009 1.00 31.62 155 GLN D N 1
ATOM 14407 C CA . GLN D 1 148 ? -16.300 158.823 -12.928 1.00 33.66 155 GLN D CA 1
ATOM 14408 C C . GLN D 1 148 ? -17.799 158.573 -12.954 1.00 34.77 155 GLN D C 1
ATOM 14409 O O . GLN D 1 148 ? -18.551 159.169 -12.175 1.00 33.29 155 GLN D O 1
ATOM 14423 N N . GLU D 1 149 ? -18.252 157.691 -13.841 1.00 37.61 156 GLU D N 1
ATOM 14424 C CA . GLU D 1 149 ? -19.677 157.415 -13.953 1.00 34.86 156 GLU D CA 1
ATOM 14425 C C . GLU D 1 149 ? -20.218 156.762 -12.689 1.00 35.40 156 GLU D C 1
ATOM 14426 O O . GLU D 1 149 ? -21.326 157.082 -12.242 1.00 32.10 156 GLU D O 1
ATOM 14438 N N . ALA D 1 150 ? -19.448 155.856 -12.087 1.00 33.68 157 ALA D N 1
ATOM 14439 C CA . ALA D 1 150 ? -19.906 155.204 -10.867 1.00 31.21 157 ALA D CA 1
ATOM 14440 C C . ALA D 1 150 ? -19.946 156.184 -9.704 1.00 33.41 157 ALA D C 1
ATOM 14441 O O . ALA D 1 150 ? -20.864 156.136 -8.877 1.00 34.13 157 ALA D O 1
ATOM 14448 N N . LEU D 1 151 ? -18.958 157.078 -9.623 1.00 32.81 158 LEU D N 1
ATOM 14449 C CA . LEU D 1 151 ? -18.931 158.060 -8.546 1.00 35.64 158 LEU D CA 1
ATOM 14450 C C . LEU D 1 151 ? -20.092 159.039 -8.650 1.00 29.97 158 LEU D C 1
ATOM 14451 O O . LEU D 1 151 ? -20.581 159.525 -7.625 1.00 29.64 158 LEU D O 1
ATOM 14467 N N . TRP D 1 152 ? -20.546 159.337 -9.865 1.00 33.45 159 TRP D N 1
ATOM 14468 C CA . TRP D 1 152 ? -21.669 160.253 -10.030 1.00 35.18 159 TRP D CA 1
ATOM 14469 C C . TRP D 1 152 ? -22.955 159.641 -9.489 1.00 37.00 159 TRP D C 1
ATOM 14470 O O . TRP D 1 152 ? -23.602 160.208 -8.603 1.00 37.27 159 TRP D O 1
ATOM 14491 N N . ALA D 1 153 ? -23.345 158.480 -10.020 1.00 35.52 160 ALA D N 1
ATOM 14492 C CA . ALA D 1 153 ? -24.527 157.794 -9.514 1.00 35.68 160 ALA D CA 1
ATOM 14493 C C . ALA D 1 153 ? -24.483 157.677 -7.998 1.00 34.26 160 ALA D C 1
ATOM 14494 O O . ALA D 1 153 ? -25.490 157.896 -7.317 1.00 35.79 160 ALA D O 1
ATOM 14501 N N . LEU D 1 154 ? -23.317 157.338 -7.453 1.00 33.39 161 LEU D N 1
ATOM 14502 C CA . LEU D 1 154 ? -23.180 157.213 -6.008 1.00 33.83 161 LEU D CA 1
ATOM 14503 C C . LEU D 1 154 ? -23.407 158.551 -5.318 1.00 32.77 161 LEU D C 1
ATOM 14504 O O . LEU D 1 154 ? -24.025 158.612 -4.250 1.00 34.10 161 LEU D O 1
ATOM 14520 N N . SER D 1 155 ? -22.913 159.637 -5.915 1.00 33.41 162 SER D N 1
ATOM 14521 C CA . SER D 1 155 ? -23.096 160.958 -5.324 1.00 34.13 162 SER D CA 1
ATOM 14522 C C . SER D 1 155 ? -24.572 161.324 -5.235 1.00 30.55 162 SER D C 1
ATOM 14523 O O . SER D 1 155 ? -25.016 161.902 -4.237 1.00 36.01 162 SER D O 1
ATOM 14531 N N . ASN D 1 156 ? -25.347 161.009 -6.272 1.00 33.79 163 ASN D N 1
ATOM 14532 C CA . ASN D 1 156 ? -26.777 161.293 -6.230 1.00 34.53 163 ASN D CA 1
ATOM 14533 C C . ASN D 1 156 ? -27.462 160.499 -5.127 1.00 36.63 163 ASN D C 1
ATOM 14534 O O . ASN D 1 156 ? -28.350 161.014 -4.439 1.00 40.43 163 ASN D O 1
ATOM 14545 N N . ILE D 1 157 ? -27.063 159.240 -4.942 1.00 32.17 164 ILE D N 1
ATOM 14546 C CA . ILE D 1 157 ? -27.635 158.430 -3.872 1.00 33.28 164 ILE D CA 1
ATOM 14547 C C . ILE D 1 157 ? -27.273 159.014 -2.514 1.00 35.87 164 ILE D C 1
ATOM 14548 O O . ILE D 1 157 ? -28.109 159.074 -1.603 1.00 36.53 164 ILE D O 1
ATOM 14564 N N . ALA D 1 158 ? -26.025 159.452 -2.353 1.00 36.53 165 ALA D N 1
ATOM 14565 C CA . ALA D 1 158 ? -25.575 160.015 -1.087 1.00 33.88 165 ALA D CA 1
ATOM 14566 C C . ALA D 1 158 ? -26.096 161.422 -0.842 1.00 32.89 165 ALA D C 1
ATOM 14567 O O . ALA D 1 158 ? -25.784 161.999 0.203 1.00 36.43 165 ALA D O 1
ATOM 14574 N N . SER D 1 159 ? -26.869 161.986 -1.763 1.00 35.37 166 SER D N 1
ATOM 14575 C CA . SER D 1 159 ? -27.487 163.288 -1.564 1.00 38.11 166 SER D CA 1
ATOM 14576 C C . SER D 1 159 ? -28.837 163.192 -0.866 1.00 37.25 166 SER D C 1
ATOM 14577 O O . SER D 1 159 ? -29.462 164.226 -0.615 1.00 34.38 166 SER D O 1
ATOM 14584 N N . GLY D 1 160 ? -29.295 161.986 -0.546 1.00 36.90 167 GLY D N 1
ATOM 14585 C CA . GLY D 1 160 ? -30.562 161.785 0.124 1.00 36.23 167 GLY D CA 1
ATOM 14586 C C . GLY D 1 160 ? -30.433 161.888 1.628 1.00 35.14 167 GLY D C 1
ATOM 14587 O O . GLY D 1 160 ? -29.518 162.520 2.160 1.00 37.24 167 GLY D O 1
ATOM 14591 N N . GLY D 1 161 ? -31.370 161.249 2.320 1.00 37.36 168 GLY D N 1
ATOM 14592 C CA . GLY D 1 161 ? -31.401 161.301 3.766 1.00 35.73 168 GLY D CA 1
ATOM 14593 C C . GLY D 1 161 ? -30.309 160.463 4.396 1.00 34.58 168 GLY D C 1
ATOM 14594 O O . GLY D 1 161 ? -29.573 159.731 3.737 1.00 36.51 168 GLY D O 1
ATOM 14598 N N . ASN D 1 162 ? -30.205 160.584 5.721 1.00 34.74 169 ASN D N 1
ATOM 14599 C CA . ASN D 1 162 ? -29.190 159.837 6.455 1.00 40.59 169 ASN D CA 1
ATOM 14600 C C . ASN D 1 162 ? -29.337 158.338 6.238 1.00 40.14 169 ASN D C 1
ATOM 14601 O O . ASN D 1 162 ? -28.338 157.612 6.202 1.00 39.72 169 ASN D O 1
ATOM 14612 N N . GLU D 1 163 ? -30.572 157.858 6.098 1.00 42.06 170 GLU D N 1
ATOM 14613 C CA . GLU D 1 163 ? -30.796 156.454 5.781 1.00 40.99 170 GLU D CA 1
ATOM 14614 C C . GLU D 1 163 ? -30.154 156.090 4.449 1.00 37.31 170 GLU D C 1
ATOM 14615 O O . GLU D 1 163 ? -29.455 155.078 4.337 1.00 38.01 170 GLU D O 1
ATOM 14627 N N . GLN D 1 164 ? -30.393 156.904 3.419 1.00 42.23 171 GLN D N 1
ATOM 14628 C CA . GLN D 1 164 ? -29.764 156.658 2.127 1.00 36.99 171 GLN D CA 1
ATOM 14629 C C . GLN D 1 164 ? -28.249 156.731 2.238 1.00 36.01 171 GLN D C 1
ATOM 14630 O O . GLN D 1 164 ? -27.536 155.882 1.693 1.00 35.61 171 GLN D O 1
ATOM 14644 N N . ILE D 1 165 ? -27.737 157.737 2.946 1.00 34.26 172 ILE D N 1
ATOM 14645 C CA . ILE D 1 165 ? -26.295 157.844 3.146 1.00 36.30 172 ILE D CA 1
ATOM 14646 C C . ILE D 1 165 ? -25.771 156.604 3.856 1.00 37.06 172 ILE D C 1
ATOM 14647 O O . ILE D 1 165 ? -24.773 156.003 3.443 1.00 37.55 172 ILE D O 1
ATOM 14663 N N . GLN D 1 166 ? -26.438 156.201 4.939 1.00 38.28 173 GLN D N 1
ATOM 14664 C CA . GLN D 1 166 ? -25.965 155.057 5.708 1.00 37.04 173 GLN D CA 1
ATOM 14665 C C . GLN D 1 166 ? -25.931 153.799 4.853 1.00 36.18 173 GLN D C 1
ATOM 14666 O O . GLN D 1 166 ? -25.013 152.980 4.976 1.00 37.59 173 GLN D O 1
ATOM 14680 N N . ALA D 1 167 ? -26.923 153.626 3.981 1.00 35.45 174 ALA D N 1
ATOM 14681 C CA . ALA D 1 167 ? -26.900 152.496 3.061 1.00 35.58 174 ALA D CA 1
ATOM 14682 C C . ALA D 1 167 ? -25.609 152.478 2.256 1.00 38.15 174 ALA D C 1
ATOM 14683 O O . ALA D 1 167 ? -24.986 151.424 2.088 1.00 38.26 174 ALA D O 1
ATOM 14690 N N . VAL D 1 168 ? -25.188 153.641 1.758 1.00 36.82 175 VAL D N 1
ATOM 14691 C CA . VAL D 1 168 ? -23.934 153.731 1.017 1.00 36.05 175 VAL D CA 1
ATOM 14692 C C . VAL D 1 168 ? -22.772 153.288 1.894 1.00 35.88 175 VAL D C 1
ATOM 14693 O O . VAL D 1 168 ? -21.899 152.524 1.466 1.00 32.42 175 VAL D O 1
ATOM 14706 N N . ILE D 1 169 ? -22.744 153.763 3.139 1.00 40.03 176 ILE D N 1
ATOM 14707 C CA . ILE D 1 169 ? -21.661 153.405 4.048 1.00 38.97 176 ILE D CA 1
ATOM 14708 C C . ILE D 1 169 ? -21.664 151.905 4.303 1.00 37.94 176 ILE D C 1
ATOM 14709 O O . ILE D 1 169 ? -20.632 151.235 4.184 1.00 38.04 176 ILE D O 1
ATOM 14725 N N . ASP D 1 170 ? -22.828 151.357 4.658 1.00 37.84 177 ASP D N 1
ATOM 14726 C CA . ASP D 1 170 ? -22.928 149.929 4.930 1.00 39.24 177 ASP D CA 1
ATOM 14727 C C . ASP D 1 170 ? -22.494 149.088 3.739 1.00 41.37 177 ASP D C 1
ATOM 14728 O O . ASP D 1 170 ? -22.087 147.937 3.924 1.00 45.48 177 ASP D O 1
ATOM 14737 N N . ALA D 1 171 ? -22.572 149.633 2.526 1.00 39.75 178 ALA D N 1
ATOM 14738 C CA . ALA D 1 171 ? -22.140 148.911 1.340 1.00 38.07 178 ALA D CA 1
ATOM 14739 C C . ALA D 1 171 ? -20.628 148.894 1.177 1.00 35.84 178 ALA D C 1
ATOM 14740 O O . ALA D 1 171 ? -20.128 148.194 0.291 1.00 36.84 178 ALA D O 1
ATOM 14747 N N . GLY D 1 172 ? -19.894 149.644 1.994 1.00 37.19 179 GLY D N 1
ATOM 14748 C CA . GLY D 1 172 ? -18.447 149.625 1.941 1.00 36.50 179 GLY D CA 1
ATOM 14749 C C . GLY D 1 172 ? -17.820 150.619 0.993 1.00 32.77 179 GLY D C 1
ATOM 14750 O O . GLY D 1 172 ? -16.742 150.349 0.456 1.00 36.05 179 GLY D O 1
ATOM 14754 N N . ALA D 1 173 ? -18.451 151.772 0.777 1.00 32.05 180 ALA D N 1
ATOM 14755 C CA . ALA D 1 173 ? -17.929 152.736 -0.184 1.00 32.47 180 ALA D CA 1
ATOM 14756 C C . ALA D 1 173 ? -16.733 153.507 0.353 1.00 30.57 180 ALA D C 1
ATOM 14757 O O . ALA D 1 173 ? -15.880 153.938 -0.428 1.00 31.99 180 ALA D O 1
ATOM 14764 N N . LEU D 1 174 ? -16.647 153.689 1.668 1.00 34.68 181 LEU D N 1
ATOM 14765 C CA . LEU D 1 174 ? -15.654 154.618 2.204 1.00 35.67 181 LEU D CA 1
ATOM 14766 C C . LEU D 1 174 ? -14.229 154.161 1.934 1.00 33.72 181 LEU D C 1
ATOM 14767 O O . LEU D 1 174 ? -13.421 154.981 1.466 1.00 34.93 181 LEU D O 1
ATOM 14783 N N . PRO D 1 175 ? -13.846 152.909 2.194 1.00 34.23 182 PRO D N 1
ATOM 14784 C CA . PRO D 1 175 ? -12.440 152.528 1.981 1.00 34.86 182 PRO D CA 1
ATOM 14785 C C . PRO D 1 175 ? -11.930 152.876 0.595 1.00 32.14 182 PRO D C 1
ATOM 14786 O O . PRO D 1 175 ? -10.804 153.368 0.454 1.00 32.67 182 PRO D O 1
ATOM 14797 N N . ALA D 1 176 ? -12.736 152.641 -0.438 1.00 33.20 183 ALA D N 1
ATOM 14798 C CA . ALA D 1 176 ? -12.318 152.991 -1.790 1.00 36.73 183 ALA D CA 1
ATOM 14799 C C . ALA D 1 176 ? -12.225 154.500 -1.961 1.00 35.43 183 ALA D C 1
ATOM 14800 O O . ALA D 1 176 ? -11.284 155.003 -2.585 1.00 37.56 183 ALA D O 1
ATOM 14807 N N . LEU D 1 177 ? -13.188 155.241 -1.409 1.00 34.29 184 LEU D N 1
ATOM 14808 C CA . LEU D 1 177 ? -13.164 156.694 -1.532 1.00 32.69 184 LEU D CA 1
ATOM 14809 C C . LEU D 1 177 ? -11.907 157.278 -0.907 1.00 32.59 184 LEU D C 1
ATOM 14810 O O . LEU D 1 177 ? -11.299 158.198 -1.464 1.00 33.62 184 LEU D O 1
ATOM 14826 N N . VAL D 1 178 ? -11.505 156.764 0.254 1.00 34.72 185 VAL D N 1
ATOM 14827 C CA . VAL D 1 178 ? -10.336 157.308 0.937 1.00 36.26 185 VAL D CA 1
ATOM 14828 C C . VAL D 1 178 ? -9.086 157.106 0.093 1.00 34.70 185 VAL D C 1
ATOM 14829 O O . VAL D 1 178 ? -8.245 158.005 -0.023 1.00 33.54 185 VAL D O 1
ATOM 14842 N N . GLN D 1 179 ? -8.940 155.924 -0.508 1.00 37.88 186 GLN D N 1
ATOM 14843 C CA . GLN D 1 179 ? -7.771 155.665 -1.340 1.00 37.24 186 GLN D CA 1
ATOM 14844 C C . GLN D 1 179 ? -7.686 156.661 -2.485 1.00 36.10 186 GLN D C 1
ATOM 14845 O O . GLN D 1 179 ? -6.596 157.133 -2.831 1.00 33.88 186 GLN D O 1
ATOM 14859 N N . LEU D 1 180 ? -8.830 157.001 -3.077 1.00 33.51 187 LEU D N 1
ATOM 14860 C CA . LEU D 1 180 ? -8.846 157.933 -4.194 1.00 33.16 187 LEU D CA 1
ATOM 14861 C C . LEU D 1 180 ? -8.360 159.315 -3.794 1.00 32.27 187 LEU D C 1
ATOM 14862 O O . LEU D 1 180 ? -7.945 160.088 -4.662 1.00 34.32 187 LEU D O 1
ATOM 14878 N N . LEU D 1 181 ? -8.400 159.647 -2.503 1.00 33.03 188 LEU D N 1
ATOM 14879 C CA . LEU D 1 181 ? -7.908 160.944 -2.061 1.00 35.88 188 LEU D CA 1
ATOM 14880 C C . LEU D 1 181 ? -6.413 161.090 -2.289 1.00 37.25 188 LEU D C 1
ATOM 14881 O O . LEU D 1 181 ? -5.912 162.217 -2.342 1.00 40.71 188 LEU D O 1
ATOM 14897 N N . SER D 1 182 ? -5.693 159.981 -2.422 1.00 38.77 189 SER D N 1
ATOM 14898 C CA . SER D 1 182 ? -4.266 160.011 -2.705 1.00 38.54 189 SER D CA 1
ATOM 14899 C C . SER D 1 182 ? -3.967 160.027 -4.195 1.00 36.13 189 SER D C 1
ATOM 14900 O O . SER D 1 182 ? -2.795 160.068 -4.578 1.00 35.35 189 SER D O 1
ATOM 14908 N N . SER D 1 183 ? -4.989 159.996 -5.038 1.00 35.47 190 SER D N 1
ATOM 14909 C CA . SER D 1 183 ? -4.767 159.956 -6.471 1.00 36.70 190 SER D CA 1
ATOM 14910 C C . SER D 1 183 ? -4.126 161.259 -6.946 1.00 37.08 190 SER D C 1
ATOM 14911 O O . SER D 1 183 ? -4.539 162.344 -6.527 1.00 32.05 190 SER D O 1
ATOM 14919 N N . PRO D 1 184 ? -3.115 161.190 -7.815 1.00 38.30 191 PRO D N 1
ATOM 14920 C CA . PRO D 1 184 ? -2.594 162.407 -8.446 1.00 37.00 191 PRO D CA 1
ATOM 14921 C C . PRO D 1 184 ? -3.452 162.914 -9.591 1.00 34.37 191 PRO D C 1
ATOM 14922 O O . PRO D 1 184 ? -3.103 163.925 -10.210 1.00 33.60 191 PRO D O 1
ATOM 14933 N N . ASN D 1 185 ? -4.549 162.230 -9.895 1.00 33.92 192 ASN D N 1
ATOM 14934 C CA . ASN D 1 185 ? -5.480 162.656 -10.930 1.00 35.71 192 ASN D CA 1
ATOM 14935 C C . ASN D 1 185 ? -6.467 163.629 -10.299 1.00 30.47 192 ASN D C 1
ATOM 14936 O O . ASN D 1 185 ? -7.346 163.223 -9.534 1.00 27.80 192 ASN D O 1
ATOM 14947 N N . GLU D 1 186 ? -6.315 164.915 -10.617 1.00 31.88 193 GLU D N 1
ATOM 14948 C CA . GLU D 1 186 ? -7.194 165.932 -10.053 1.00 32.09 193 GLU D CA 1
ATOM 14949 C C . GLU D 1 186 ? -8.649 165.676 -10.415 1.00 31.76 193 GLU D C 1
ATOM 14950 O O . GLU D 1 186 ? -9.554 166.060 -9.666 1.00 29.79 193 GLU D O 1
ATOM 14962 N N . GLN D 1 187 ? -8.894 165.037 -11.557 1.00 31.44 194 GLN D N 1
ATOM 14963 C CA . GLN D 1 187 ? -10.262 164.741 -11.962 1.00 30.10 194 GLN D CA 1
ATOM 14964 C C . GLN D 1 187 ? -10.869 163.675 -11.061 1.00 30.52 194 GLN D C 1
ATOM 14965 O O . GLN D 1 187 ? -12.011 163.802 -10.610 1.00 30.46 194 GLN D O 1
ATOM 14979 N N . ILE D 1 188 ? -10.113 162.615 -10.783 1.00 32.18 195 ILE D N 1
ATOM 14980 C CA . ILE D 1 188 ? -10.560 161.617 -9.820 1.00 31.99 195 ILE D CA 1
ATOM 14981 C C . ILE D 1 188 ? -10.736 162.251 -8.450 1.00 29.54 195 ILE D C 1
ATOM 14982 O O . ILE D 1 188 ? -11.705 161.971 -7.737 1.00 26.91 195 ILE D O 1
ATOM 14998 N N . LEU D 1 189 ? -9.798 163.111 -8.058 1.00 33.20 196 LEU D N 1
ATOM 14999 C CA . LEU D 1 189 ? -9.862 163.724 -6.738 1.00 32.78 196 LEU D CA 1
ATOM 15000 C C . LEU D 1 189 ? -11.154 164.509 -6.568 1.00 30.29 196 LEU D C 1
ATOM 15001 O O . LEU D 1 189 ? -11.843 164.378 -5.552 1.00 31.94 196 LEU D O 1
ATOM 15017 N N . GLN D 1 190 ? -11.508 165.320 -7.563 1.00 32.55 197 GLN D N 1
ATOM 15018 C CA . GLN D 1 190 ? -12.753 166.077 -7.484 1.00 31.63 197 GLN D CA 1
ATOM 15019 C C . GLN D 1 190 ? -13.951 165.148 -7.353 1.00 33.07 197 GLN D C 1
ATOM 15020 O O . GLN D 1 190 ? -14.854 165.395 -6.546 1.00 33.59 197 GLN D O 1
ATOM 15034 N N . GLU D 1 191 ? -13.978 164.073 -8.142 1.00 33.26 198 GLU D N 1
ATOM 15035 C CA . GLU D 1 191 ? -15.115 163.160 -8.114 1.00 29.62 198 GLU D CA 1
ATOM 15036 C C . GLU D 1 191 ? -15.246 162.483 -6.757 1.00 31.23 198 GLU D C 1
ATOM 15037 O O . GLU D 1 191 ? -16.353 162.349 -6.224 1.00 29.33 198 GLU D O 1
ATOM 15049 N N . ALA D 1 192 ? -14.126 162.045 -6.184 1.00 31.88 199 ALA D N 1
ATOM 15050 C CA . ALA D 1 192 ? -14.166 161.383 -4.887 1.00 32.53 199 ALA D CA 1
ATOM 15051 C C . ALA D 1 192 ? -14.592 162.345 -3.787 1.00 30.90 199 ALA D C 1
ATOM 15052 O O . ALA D 1 192 ? -15.383 161.982 -2.909 1.00 31.04 199 ALA D O 1
ATOM 15059 N N . LEU D 1 193 ? -14.075 163.572 -3.811 1.00 30.68 200 LEU D N 1
ATOM 15060 C CA . LEU D 1 193 ? -14.425 164.539 -2.777 1.00 31.85 200 LEU D CA 1
ATOM 15061 C C . LEU D 1 193 ? -15.901 164.907 -2.843 1.00 34.14 200 LEU D C 1
ATOM 15062 O O . LEU D 1 193 ? -16.550 165.082 -1.806 1.00 35.72 200 LEU D O 1
ATOM 15078 N N . TRP D 1 194 ? -16.448 165.032 -4.051 1.00 30.75 201 TRP D N 1
ATOM 15079 C CA . TRP D 1 194 ? -17.871 165.315 -4.193 1.00 32.07 201 TRP D CA 1
ATOM 15080 C C . TRP D 1 194 ? -18.704 164.257 -3.484 1.00 31.11 201 TRP D C 1
ATOM 15081 O O . TRP D 1 194 ? -19.578 164.576 -2.671 1.00 29.57 201 TRP D O 1
ATOM 15102 N N . ALA D 1 195 ? -18.456 162.987 -3.794 1.00 30.29 202 ALA D N 1
ATOM 15103 C CA . ALA D 1 195 ? -19.177 161.910 -3.131 1.00 32.43 202 ALA D CA 1
ATOM 15104 C C . ALA D 1 195 ? -18.938 161.945 -1.629 1.00 33.02 202 ALA D C 1
ATOM 15105 O O . ALA D 1 195 ? -19.880 161.875 -0.833 1.00 29.38 202 ALA D O 1
ATOM 15112 N N . LEU D 1 196 ? -17.676 162.061 -1.224 1.00 31.31 203 LEU D N 1
ATOM 15113 C CA . LEU D 1 196 ? -17.353 162.072 0.196 1.00 32.69 203 LEU D CA 1
ATOM 15114 C C . LEU D 1 196 ? -18.056 163.219 0.907 1.00 33.90 203 LEU D C 1
ATOM 15115 O O . LEU D 1 196 ? -18.530 163.061 2.038 1.00 33.65 203 LEU D O 1
ATOM 15131 N N . SER D 1 197 ? -18.139 164.381 0.260 1.00 32.34 204 SER D N 1
ATOM 15132 C CA . SER D 1 197 ? -18.814 165.521 0.870 1.00 32.38 204 SER D CA 1
ATOM 15133 C C . SER D 1 197 ? -20.277 165.207 1.145 1.00 31.11 204 SER D C 1
ATOM 15134 O O . SER D 1 197 ? -20.786 165.465 2.241 1.00 31.44 204 SER D O 1
ATOM 15142 N N . ASN D 1 198 ? -20.974 164.648 0.159 1.00 31.52 205 ASN D N 1
ATOM 15143 C CA . ASN D 1 198 ? -22.370 164.285 0.366 1.00 32.56 205 ASN D CA 1
ATOM 15144 C C . ASN D 1 198 ? -22.520 163.377 1.578 1.00 35.56 205 ASN D C 1
ATOM 15145 O O . ASN D 1 198 ? -23.388 163.594 2.429 1.00 36.55 205 ASN D O 1
ATOM 15156 N N . ILE D 1 199 ? -21.665 162.359 1.682 1.00 34.18 206 ILE D N 1
ATOM 15157 C CA . ILE D 1 199 ? -21.736 161.447 2.819 1.00 34.48 206 ILE D CA 1
ATOM 15158 C C . ILE D 1 199 ? -21.511 162.205 4.120 1.00 34.62 206 ILE D C 1
ATOM 15159 O O . ILE D 1 199 ? -22.210 161.982 5.115 1.00 31.18 206 ILE D O 1
ATOM 15175 N N . ALA D 1 200 ? -20.531 163.111 4.135 1.00 37.45 207 ALA D N 1
ATOM 15176 C CA . ALA D 1 200 ? -20.263 163.918 5.317 1.00 34.57 207 ALA D CA 1
ATOM 15177 C C . ALA D 1 200 ? -21.357 164.938 5.594 1.00 36.33 207 ALA D C 1
ATOM 15178 O O . ALA D 1 200 ? -21.331 165.568 6.656 1.00 34.57 207 ALA D O 1
ATOM 15185 N N . SER D 1 201 ? -22.306 165.119 4.677 1.00 36.90 208 SER D N 1
ATOM 15186 C CA . SER D 1 201 ? -23.430 166.020 4.883 1.00 35.11 208 SER D CA 1
ATOM 15187 C C . SER D 1 201 ? -24.575 165.371 5.649 1.00 41.75 208 SER D C 1
ATOM 15188 O O . SER D 1 201 ? -25.690 165.906 5.641 1.00 41.07 208 SER D O 1
ATOM 15196 N N . GLY D 1 202 ? -24.337 164.240 6.296 1.00 36.65 209 GLY D N 1
ATOM 15197 C CA . GLY D 1 202 ? -25.356 163.528 7.030 1.00 36.67 209 GLY D CA 1
ATOM 15198 C C . GLY D 1 202 ? -25.285 163.794 8.517 1.00 39.22 209 GLY D C 1
ATOM 15199 O O . GLY D 1 202 ? -24.834 164.855 8.963 1.00 40.08 209 GLY D O 1
ATOM 15203 N N . GLY D 1 203 ? -25.739 162.816 9.298 1.00 37.91 210 GLY D N 1
ATOM 15204 C CA . GLY D 1 203 ? -25.695 162.910 10.738 1.00 39.06 210 GLY D CA 1
ATOM 15205 C C . GLY D 1 203 ? -24.331 162.558 11.294 1.00 39.99 210 GLY D C 1
ATOM 15206 O O . GLY D 1 203 ? -23.400 162.188 10.579 1.00 37.99 210 GLY D O 1
ATOM 15210 N N . ASN D 1 204 ? -24.221 162.675 12.618 1.00 39.04 211 ASN D N 1
ATOM 15211 C CA . ASN D 1 204 ? -22.951 162.406 13.282 1.00 43.70 211 ASN D CA 1
ATOM 15212 C C . ASN D 1 204 ? -22.481 160.982 13.020 1.00 38.59 211 ASN D C 1
ATOM 15213 O O . ASN D 1 204 ? -21.283 160.741 12.831 1.00 42.46 211 ASN D O 1
ATOM 15224 N N . GLU D 1 205 ? -23.406 160.023 13.006 1.00 40.05 212 GLU D N 1
ATOM 15225 C CA . GLU D 1 205 ? -23.031 158.645 12.707 1.00 42.25 212 GLU D CA 1
ATOM 15226 C C . GLU D 1 205 ? -22.334 158.555 11.355 1.00 39.74 212 GLU D C 1
ATOM 15227 O O . GLU D 1 205 ? -21.247 157.979 11.239 1.00 41.89 212 GLU D O 1
ATOM 15239 N N . GLN D 1 206 ? -22.944 159.133 10.320 1.00 39.53 213 GLN D N 1
ATOM 15240 C CA . GLN D 1 206 ? -22.352 159.086 8.989 1.00 37.48 213 GLN D CA 1
ATOM 15241 C C . GLN D 1 206 ? -21.020 159.821 8.959 1.00 35.93 213 GLN D C 1
ATOM 15242 O O . GLN D 1 206 ? -20.049 159.342 8.362 1.00 35.74 213 GLN D O 1
ATOM 15256 N N . ILE D 1 207 ? -20.954 160.986 9.603 1.00 36.83 214 ILE D N 1
ATOM 15257 C CA . ILE D 1 207 ? -19.698 161.724 9.678 1.00 34.71 214 ILE D CA 1
ATOM 15258 C C . ILE D 1 207 ? -18.633 160.885 10.369 1.00 33.73 214 ILE D C 1
ATOM 15259 O O . ILE D 1 207 ? -17.484 160.819 9.918 1.00 35.12 214 ILE D O 1
ATOM 15275 N N . GLN D 1 208 ? -18.994 160.227 11.471 1.00 37.29 215 GLN D N 1
ATOM 15276 C CA . GLN D 1 208 ? -18.006 159.465 12.223 1.00 39.66 215 GLN D CA 1
ATOM 15277 C C . GLN D 1 208 ? -17.456 158.305 11.408 1.00 39.20 215 GLN D C 1
ATOM 15278 O O . GLN D 1 208 ? -16.292 157.925 11.574 1.00 39.73 215 GLN D O 1
ATOM 15292 N N . ALA D 1 209 ? -18.277 157.721 10.535 1.00 40.54 216 ALA D N 1
ATOM 15293 C CA . ALA D 1 209 ? -17.775 156.682 9.646 1.00 37.55 216 ALA D CA 1
ATOM 15294 C C . ALA D 1 209 ? -16.693 157.235 8.733 1.00 35.75 216 ALA D C 1
ATOM 15295 O O . ALA D 1 209 ? -15.647 156.605 8.542 1.00 37.44 216 ALA D O 1
ATOM 15302 N N . VAL D 1 210 ? -16.923 158.420 8.169 1.00 33.90 217 VAL D N 1
ATOM 15303 C CA . VAL D 1 210 ? -15.918 159.053 7.323 1.00 35.64 217 VAL D CA 1
ATOM 15304 C C . VAL D 1 210 ? -14.609 159.198 8.082 1.00 34.91 217 VAL D C 1
ATOM 15305 O O . VAL D 1 210 ? -13.522 159.005 7.525 1.00 30.74 217 VAL D O 1
ATOM 15318 N N . ILE D 1 211 ? -14.692 159.543 9.364 1.00 36.33 218 ILE D N 1
ATOM 15319 C CA . ILE D 1 211 ? -13.487 159.703 10.168 1.00 37.45 218 ILE D CA 1
ATOM 15320 C C . ILE D 1 211 ? -12.830 158.351 10.410 1.00 37.24 218 ILE D C 1
ATOM 15321 O O . ILE D 1 211 ? -11.624 158.181 10.203 1.00 35.05 218 ILE D O 1
ATOM 15337 N N . ASP D 1 212 ? -13.617 157.366 10.845 1.00 37.24 219 ASP D N 1
ATOM 15338 C CA . ASP D 1 212 ? -13.074 156.040 11.112 1.00 39.15 219 ASP D CA 1
ATOM 15339 C C . ASP D 1 212 ? -12.395 155.441 9.890 1.00 38.83 219 ASP D C 1
ATOM 15340 O O . ASP D 1 212 ? -11.521 154.580 10.038 1.00 39.74 219 ASP D O 1
ATOM 15349 N N . ALA D 1 213 ? -12.772 155.874 8.689 1.00 35.93 220 ALA D N 1
ATOM 15350 C CA . ALA D 1 213 ? -12.174 155.353 7.470 1.00 35.89 220 ALA D CA 1
ATOM 15351 C C . ALA D 1 213 ? -10.812 155.959 7.168 1.00 36.40 220 ALA D C 1
ATOM 15352 O O . ALA D 1 213 ? -10.122 155.461 6.273 1.00 36.61 220 ALA D O 1
ATOM 15359 N N . GLY D 1 214 ? -10.411 157.010 7.879 1.00 37.89 221 GLY D N 1
ATOM 15360 C CA . GLY D 1 214 ? -9.105 157.601 7.678 1.00 36.54 221 GLY D CA 1
ATOM 15361 C C . GLY D 1 214 ? -9.054 158.703 6.649 1.00 33.74 221 GLY D C 1
ATOM 15362 O O . GLY D 1 214 ? -8.012 158.895 6.014 1.00 36.08 221 GLY D O 1
ATOM 15366 N N . ALA D 1 215 ? -10.141 159.449 6.473 1.00 38.38 222 ALA D N 1
ATOM 15367 C CA . ALA D 1 215 ? -10.175 160.483 5.447 1.00 36.80 222 ALA D CA 1
ATOM 15368 C C . ALA D 1 215 ? -9.406 161.730 5.855 1.00 34.29 222 ALA D C 1
ATOM 15369 O O . ALA D 1 215 ? -8.831 162.407 4.997 1.00 32.90 222 ALA D O 1
ATOM 15376 N N . LEU D 1 216 ? -9.379 162.045 7.145 1.00 35.26 223 LEU D N 1
ATOM 15377 C CA . LEU D 1 216 ? -8.848 163.335 7.579 1.00 35.44 223 LEU D CA 1
ATOM 15378 C C . LEU D 1 216 ? -7.385 163.530 7.217 1.00 34.49 223 LEU D C 1
ATOM 15379 O O . LEU D 1 216 ? -7.034 164.621 6.737 1.00 35.58 223 LEU D O 1
ATOM 15395 N N . PRO D 1 217 ? -6.489 162.563 7.420 1.00 36.19 224 PRO D N 1
ATOM 15396 C CA . PRO D 1 217 ? -5.073 162.813 7.093 1.00 35.58 224 PRO D CA 1
ATOM 15397 C C . PRO D 1 217 ? -4.867 163.322 5.676 1.00 32.86 224 PRO D C 1
ATOM 15398 O O . PRO D 1 217 ? -4.127 164.290 5.463 1.00 32.44 224 PRO D O 1
ATOM 15409 N N . ALA D 1 218 ? -5.516 162.695 4.696 1.00 36.30 225 ALA D N 1
ATOM 15410 C CA . ALA D 1 218 ? -5.397 163.149 3.316 1.00 35.81 225 ALA D CA 1
ATOM 15411 C C . ALA D 1 218 ? -5.994 164.538 3.150 1.00 33.83 225 ALA D C 1
ATOM 15412 O O . ALA D 1 218 ? -5.366 165.431 2.571 1.00 32.55 225 ALA D O 1
ATOM 15419 N N . LEU D 1 219 ? -7.205 164.741 3.669 1.00 34.81 226 LEU D N 1
ATOM 15420 C CA . LEU D 1 219 ? -7.847 166.045 3.572 1.00 30.31 226 LEU D CA 1
ATOM 15421 C C . LEU D 1 219 ? -6.935 167.146 4.089 1.00 32.94 226 LEU D C 1
ATOM 15422 O O . LEU D 1 219 ? -6.702 168.148 3.406 1.00 34.97 226 LEU D O 1
ATOM 15438 N N . VAL D 1 220 ? -6.398 166.972 5.297 1.00 32.63 227 VAL D N 1
ATOM 15439 C CA . VAL D 1 220 ? -5.527 167.992 5.874 1.00 33.48 227 VAL D CA 1
ATOM 15440 C C . VAL D 1 220 ? -4.339 168.256 4.961 1.00 30.18 227 VAL D C 1
ATOM 15441 O O . VAL D 1 220 ? -3.937 169.407 4.762 1.00 31.18 227 VAL D O 1
ATOM 15454 N N . GLN D 1 221 ? -3.752 167.200 4.398 1.00 31.85 228 GLN D N 1
ATOM 15455 C CA . GLN D 1 221 ? -2.643 167.389 3.471 1.00 31.78 228 GLN D CA 1
ATOM 15456 C C . GLN D 1 221 ? -3.054 168.266 2.299 1.00 33.07 228 GLN D C 1
ATOM 15457 O O . GLN D 1 221 ? -2.272 169.103 1.834 1.00 34.48 228 GLN D O 1
ATOM 15471 N N . LEU D 1 222 ? -4.280 168.094 1.808 1.00 33.20 229 LEU D N 1
ATOM 15472 C CA . LEU D 1 222 ? -4.727 168.862 0.654 1.00 33.28 229 LEU D CA 1
ATOM 15473 C C . LEU D 1 222 ? -4.854 170.347 0.962 1.00 35.13 229 LEU D C 1
ATOM 15474 O O . LEU D 1 222 ? -4.814 171.164 0.036 1.00 33.20 229 LEU D O 1
ATOM 15490 N N . LEU D 1 223 ? -4.999 170.716 2.235 1.00 33.48 230 LEU D N 1
ATOM 15491 C CA . LEU D 1 223 ? -5.129 172.124 2.587 1.00 31.87 230 LEU D CA 1
ATOM 15492 C C . LEU D 1 223 ? -3.870 172.915 2.265 1.00 31.80 230 LEU D C 1
ATOM 15493 O O . LEU D 1 223 ? -3.935 174.143 2.157 1.00 31.65 230 LEU D O 1
ATOM 15509 N N . SER D 1 224 ? -2.732 172.247 2.108 1.00 33.28 231 SER D N 1
ATOM 15510 C CA . SER D 1 224 ? -1.493 172.913 1.735 1.00 35.96 231 SER D CA 1
ATOM 15511 C C . SER D 1 224 ? -1.331 173.047 0.230 1.00 36.05 231 SER D C 1
ATOM 15512 O O . SER D 1 224 ? -0.293 173.536 -0.225 1.00 36.20 231 SER D O 1
ATOM 15520 N N . SER D 1 225 ? -2.325 172.636 -0.546 1.00 32.79 232 SER D N 1
ATOM 15521 C CA . SER D 1 225 ? -2.195 172.650 -1.991 1.00 33.08 232 SER D CA 1
ATOM 15522 C C . SER D 1 225 ? -2.154 174.085 -2.513 1.00 32.80 232 SER D C 1
ATOM 15523 O O . SER D 1 225 ? -2.903 174.941 -2.036 1.00 32.79 232 SER D O 1
ATOM 15531 N N . PRO D 1 226 ? -1.294 174.379 -3.490 1.00 32.78 233 PRO D N 1
ATOM 15532 C CA . PRO D 1 226 ? -1.378 175.663 -4.194 1.00 33.72 233 PRO D CA 1
ATOM 15533 C C . PRO D 1 226 ? -2.468 175.705 -5.248 1.00 36.68 233 PRO D C 1
ATOM 15534 O O . PRO D 1 226 ? -2.670 176.751 -5.874 1.00 37.44 233 PRO D O 1
ATOM 15545 N N . ASN D 1 227 ? -3.156 174.592 -5.466 1.00 35.09 234 ASN D N 1
ATOM 15546 C CA . ASN D 1 227 ? -4.254 174.519 -6.418 1.00 33.89 234 ASN D CA 1
ATOM 15547 C C . ASN D 1 227 ? -5.517 174.977 -5.705 1.00 30.33 234 ASN D C 1
ATOM 15548 O O . ASN D 1 227 ? -6.006 174.298 -4.798 1.00 28.30 234 ASN D O 1
ATOM 15559 N N . GLU D 1 228 ? -6.042 176.134 -6.107 1.00 32.38 235 GLU D N 1
ATOM 15560 C CA . GLU D 1 228 ? -7.225 176.675 -5.454 1.00 31.64 235 GLU D CA 1
ATOM 15561 C C . GLU D 1 228 ? -8.464 175.836 -5.728 1.00 32.21 235 GLU D C 1
ATOM 15562 O O . GLU D 1 228 ? -9.407 175.863 -4.932 1.00 29.54 235 GLU D O 1
ATOM 15574 N N . GLN D 1 229 ? -8.480 175.091 -6.831 1.00 29.26 236 GLN D N 1
ATOM 15575 C CA . GLN D 1 229 ? -9.600 174.204 -7.116 1.00 29.97 236 GLN D CA 1
ATOM 15576 C C . GLN D 1 229 ? -9.640 173.050 -6.124 1.00 28.51 236 GLN D C 1
ATOM 15577 O O . GLN D 1 229 ? -10.688 172.754 -5.542 1.00 28.61 236 GLN D O 1
ATOM 15591 N N . ILE D 1 230 ? -8.498 172.391 -5.917 1.00 29.56 237 ILE D N 1
ATOM 15592 C CA . ILE D 1 230 ? -8.409 171.328 -4.920 1.00 30.90 237 ILE D CA 1
ATOM 15593 C C . ILE D 1 230 ? -8.758 171.870 -3.543 1.00 31.63 237 ILE D C 1
ATOM 15594 O O . ILE D 1 230 ? -9.517 171.256 -2.785 1.00 29.16 237 ILE D O 1
ATOM 15610 N N . LEU D 1 231 ? -8.199 173.027 -3.199 1.00 29.02 238 LEU D N 1
ATOM 15611 C CA . LEU D 1 231 ? -8.431 173.613 -1.886 1.00 30.97 238 LEU D CA 1
ATOM 15612 C C . LEU D 1 231 ? -9.922 173.755 -1.604 1.00 28.27 238 LEU D C 1
ATOM 15613 O O . LEU D 1 231 ? -10.411 173.317 -0.559 1.00 29.51 238 LEU D O 1
ATOM 15629 N N . GLN D 1 232 ? -10.664 174.354 -2.535 1.00 26.22 239 GLN D N 1
ATOM 15630 C CA . GLN D 1 232 ? -12.101 174.508 -2.339 1.00 32.18 239 GLN D CA 1
ATOM 15631 C C . GLN D 1 232 ? -12.770 173.160 -2.116 1.00 31.07 239 GLN D C 1
ATOM 15632 O O . GLN D 1 232 ? -13.601 173.011 -1.214 1.00 28.21 239 GLN D O 1
ATOM 15646 N N . GLU D 1 233 ? -12.414 172.165 -2.927 1.00 30.55 240 GLU D N 1
ATOM 15647 C CA . GLU D 1 233 ? -13.030 170.849 -2.804 1.00 31.71 240 GLU D CA 1
ATOM 15648 C C . GLU D 1 233 ? -12.748 170.240 -1.439 1.00 31.62 240 GLU D C 1
ATOM 15649 O O . GLU D 1 233 ? -13.650 169.693 -0.796 1.00 32.96 240 GLU D O 1
ATOM 15661 N N . ALA D 1 234 ? -11.502 170.330 -0.976 1.00 33.31 241 ALA D N 1
ATOM 15662 C CA . ALA D 1 234 ? -11.146 169.726 0.302 1.00 32.60 241 ALA D CA 1
ATOM 15663 C C . ALA D 1 234 ? -11.809 170.458 1.461 1.00 32.99 241 ALA D C 1
ATOM 15664 O O . ALA D 1 234 ? -12.270 169.826 2.418 1.00 32.72 241 ALA D O 1
ATOM 15671 N N . LEU D 1 235 ? -11.867 171.789 1.397 1.00 30.19 242 LEU D N 1
ATOM 15672 C CA . LEU D 1 235 ? -12.514 172.544 2.462 1.00 30.03 242 LEU D CA 1
ATOM 15673 C C . LEU D 1 235 ? -13.997 172.220 2.539 1.00 31.53 242 LEU D C 1
ATOM 15674 O O . LEU D 1 235 ? -14.546 172.057 3.633 1.00 35.78 242 LEU D O 1
ATOM 15690 N N . TRP D 1 236 ? -14.663 172.127 1.388 1.00 29.32 243 TRP D N 1
ATOM 15691 C CA . TRP D 1 236 ? -16.077 171.769 1.379 1.00 30.16 243 TRP D CA 1
ATOM 15692 C C . TRP D 1 236 ? -16.305 170.481 2.155 1.00 30.67 243 TRP D C 1
ATOM 15693 O O . TRP D 1 236 ? -17.153 170.419 3.051 1.00 31.28 243 TRP D O 1
ATOM 15714 N N . ALA D 1 237 ? -15.539 169.440 1.831 1.00 31.04 244 ALA D N 1
ATOM 15715 C CA . ALA D 1 237 ? -15.676 168.169 2.532 1.00 32.67 244 ALA D CA 1
ATOM 15716 C C . ALA D 1 237 ? -15.336 168.322 4.008 1.00 31.59 244 ALA D C 1
ATOM 15717 O O . ALA D 1 237 ? -16.050 167.816 4.880 1.00 30.41 244 ALA D O 1
ATOM 15724 N N . LEU D 1 238 ? -14.240 169.016 4.305 1.00 28.46 245 LEU D N 1
ATOM 15725 C CA . LEU D 1 238 ? -13.838 169.204 5.691 1.00 28.87 245 LEU D CA 1
ATOM 15726 C C . LEU D 1 238 ? -14.911 169.943 6.474 1.00 31.23 245 LEU D C 1
ATOM 15727 O O . LEU D 1 238 ? -15.161 169.633 7.643 1.00 30.13 245 LEU D O 1
ATOM 15743 N N . SER D 1 239 ? -15.562 170.919 5.844 1.00 30.77 246 SER D N 1
ATOM 15744 C CA . SER D 1 239 ? -16.600 171.674 6.533 1.00 29.64 246 SER D CA 1
ATOM 15745 C C . SER D 1 239 ? -17.779 170.785 6.895 1.00 28.78 246 SER D C 1
ATOM 15746 O O . SER D 1 239 ? -18.292 170.852 8.016 1.00 32.21 246 SER D O 1
ATOM 15754 N N . ASN D 1 240 ? -18.225 169.946 5.960 1.00 31.11 247 ASN D N 1
ATOM 15755 C CA . ASN D 1 240 ? -19.328 169.037 6.252 1.00 31.56 247 ASN D CA 1
ATOM 15756 C C . ASN D 1 240 ? -19.001 168.149 7.442 1.00 33.27 247 ASN D C 1
ATOM 15757 O O . ASN D 1 240 ? -19.851 167.915 8.307 1.00 37.74 247 ASN D O 1
ATOM 15768 N N . ILE D 1 241 ? -17.770 167.651 7.506 1.00 31.60 248 ILE D N 1
ATOM 15769 C CA . ILE D 1 241 ? -17.369 166.815 8.629 1.00 35.48 248 ILE D CA 1
ATOM 15770 C C . ILE D 1 241 ? -17.460 167.595 9.931 1.00 33.87 248 ILE D C 1
ATOM 15771 O O . ILE D 1 241 ? -17.930 167.078 10.950 1.00 33.52 248 ILE D O 1
ATOM 15787 N N . ALA D 1 242 ? -17.011 168.847 9.922 1.00 33.85 249 ALA D N 1
ATOM 15788 C CA . ALA D 1 242 ? -16.986 169.668 11.124 1.00 33.80 249 ALA D CA 1
ATOM 15789 C C . ALA D 1 242 ? -18.304 170.371 11.392 1.00 37.24 249 ALA D C 1
ATOM 15790 O O . ALA D 1 242 ? -18.340 171.280 12.226 1.00 37.74 249 ALA D O 1
ATOM 15797 N N . SER D 1 243 ? -19.380 169.986 10.706 1.00 37.81 250 SER D N 1
ATOM 15798 C CA . SER D 1 243 ? -20.675 170.603 10.955 1.00 40.51 250 SER D CA 1
ATOM 15799 C C . SER D 1 243 ? -21.302 170.099 12.246 1.00 47.74 250 SER D C 1
ATOM 15800 O O . SER D 1 243 ? -22.114 170.806 12.853 1.00 54.78 250 SER D O 1
ATOM 15808 N N . GLY D 1 244 ? -20.941 168.895 12.678 1.00 47.49 251 GLY D N 1
ATOM 15809 C CA . GLY D 1 244 ? -21.527 168.310 13.865 1.00 49.67 251 GLY D CA 1
ATOM 15810 C C . GLY D 1 244 ? -22.963 167.884 13.648 1.00 52.52 251 GLY D C 1
ATOM 15811 O O . GLY D 1 244 ? -23.848 168.226 14.438 1.00 55.24 251 GLY D O 1
ATOM 15815 N N . GLY D 1 245 ? -23.206 167.136 12.577 1.00 51.53 252 GLY D N 1
ATOM 15816 C CA . GLY D 1 245 ? -24.538 166.645 12.275 1.00 52.52 252 GLY D CA 1
ATOM 15817 C C . GLY D 1 245 ? -25.553 167.757 12.109 1.00 55.37 252 GLY D C 1
ATOM 15818 O O . GLY D 1 245 ? -26.527 167.609 11.371 1.00 62.22 252 GLY D O 1
ATOM 15822 N N . ARG E 2 1 ? -31.775 180.971 15.763 1.00 61.65 1 ARG E N 1
ATOM 15823 C CA . ARG E 2 1 ? -32.062 182.414 15.514 1.00 58.01 1 ARG E CA 1
ATOM 15824 C C . ARG E 2 1 ? -31.463 182.799 14.146 1.00 61.19 1 ARG E C 1
ATOM 15825 O O . ARG E 2 1 ? -30.759 181.998 13.522 1.00 58.70 1 ARG E O 1
ATOM 15848 N N . ARG E 2 2 ? -31.736 184.018 13.677 1.00 66.98 2 ARG E N 1
ATOM 15849 C CA . ARG E 2 2 ? -31.824 184.267 12.239 1.00 65.30 2 ARG E CA 1
ATOM 15850 C C . ARG E 2 2 ? -30.475 184.546 11.563 1.00 63.41 2 ARG E C 1
ATOM 15851 O O . ARG E 2 2 ? -30.131 185.705 11.298 1.00 66.27 2 ARG E O 1
ATOM 15872 N N . ARG E 2 3 ? -29.712 183.485 11.273 1.00 65.51 3 ARG E N 1
ATOM 15873 C CA . ARG E 2 3 ? -28.484 183.549 10.484 1.00 58.23 3 ARG E CA 1
ATOM 15874 C C . ARG E 2 3 ? -28.561 182.525 9.349 1.00 51.64 3 ARG E C 1
ATOM 15875 O O . ARG E 2 3 ? -28.945 181.377 9.589 1.00 49.30 3 ARG E O 1
ATOM 15896 N N . ARG E 2 4 ? -28.188 182.928 8.119 1.00 51.97 4 ARG E N 1
ATOM 15897 C CA . ARG E 2 4 ? -28.313 182.076 6.932 1.00 56.13 4 ARG E CA 1
ATOM 15898 C C . ARG E 2 4 ? -27.008 182.032 6.133 1.00 51.82 4 ARG E C 1
ATOM 15899 O O . ARG E 2 4 ? -26.230 182.990 6.144 1.00 55.84 4 ARG E O 1
ATOM 15920 N N . ARG E 2 5 ? -26.776 180.912 5.427 1.00 52.74 5 ARG E N 1
ATOM 15921 C CA . ARG E 2 5 ? -25.603 180.745 4.560 1.00 52.13 5 ARG E CA 1
ATOM 15922 C C . ARG E 2 5 ? -25.876 179.691 3.475 1.00 51.43 5 ARG E C 1
ATOM 15923 O O . ARG E 2 5 ? -26.702 178.794 3.670 1.00 52.85 5 ARG E O 1
ATOM 15944 N N . ARG E 2 6 ? -25.171 179.793 2.331 1.00 53.54 6 ARG E N 1
ATOM 15945 C CA . ARG E 2 6 ? -25.347 178.842 1.221 1.00 54.83 6 ARG E CA 1
ATOM 15946 C C . ARG E 2 6 ? -24.165 178.875 0.243 1.00 51.73 6 ARG E C 1
ATOM 15947 O O . ARG E 2 6 ? -23.402 179.846 0.195 1.00 51.70 6 ARG E O 1
ATOM 15968 N N . ARG E 2 7 ? -24.037 177.794 -0.556 1.00 50.02 7 ARG E N 1
ATOM 15969 C CA . ARG E 2 7 ? -22.911 177.582 -1.475 1.00 50.94 7 ARG E CA 1
ATOM 15970 C C . ARG E 2 7 ? -23.374 176.819 -2.725 1.00 48.14 7 ARG E C 1
ATOM 15971 O O . ARG E 2 7 ? -24.491 176.295 -2.772 1.00 52.17 7 ARG E O 1
ATOM 15992 N N . ARG E 2 8 ? -22.496 176.741 -3.747 1.00 47.03 8 ARG E N 1
ATOM 15993 C CA . ARG E 2 8 ? -22.866 176.254 -5.078 1.00 52.32 8 ARG E CA 1
ATOM 15994 C C . ARG E 2 8 ? -21.869 175.215 -5.591 1.00 53.40 8 ARG E C 1
ATOM 15995 O O . ARG E 2 8 ? -20.678 175.270 -5.272 1.00 53.48 8 ARG E O 1
ATOM 16016 N N . ARG E 2 9 ? -22.362 174.272 -6.410 1.00 57.90 9 ARG E N 1
ATOM 16017 C CA . ARG E 2 9 ? -21.543 173.202 -6.982 1.00 57.19 9 ARG E CA 1
ATOM 16018 C C . ARG E 2 9 ? -21.689 173.139 -8.501 1.00 60.03 9 ARG E C 1
ATOM 16019 O O . ARG E 2 9 ? -22.808 173.062 -9.021 1.00 60.88 9 ARG E O 1
ATOM 16040 N N . ARG E 2 10 ? -20.555 173.122 -9.203 1.00 62.90 10 ARG E N 1
ATOM 16041 C CA . ARG E 2 10 ? -20.516 172.992 -10.663 1.00 67.23 10 ARG E CA 1
ATOM 16042 C C . ARG E 2 10 ? -21.355 174.069 -11.342 1.00 66.59 10 ARG E C 1
ATOM 16043 O O . ARG E 2 10 ? -22.563 173.906 -11.542 1.00 66.08 10 ARG E O 1
#

Solvent-accessible surface area: 40223 Å² total; per-residue (Å²): 171,42,93,73,16,21,124,40,3,103,23,122,23,41,13,59,9,13,67,4,0,97,88,0,3,109,34,1,56,68,38,71,154,82,3,59,43,0,28,105,33,41,0,12,95,12,2,18,124,27,6,99,23,119,14,35,2,11,6,9,2,2,0,24,0,1,0,13,0,0,71,12,26,72,139,10,3,40,21,0,25,106,35,36,0,9,91,29,0,24,139,27,3,90,24,123,11,30,13,14,5,34,9,0,0,31,0,1,0,19,0,0,72,15,23,74,116,4,2,48,21,0,24,110,32,36,0,10,90,20,0,27,134,22,5,91,26,122,11,30,12,17,6,52,16,0,1,34,0,3,0,19,0,0,41,13,24,74,124,14,0,36,23,0,22,111,31,34,0,8,90,28,0,25,121,20,5,83,27,121,9,33,8,16,5,52,16,0,0,22,1,2,0,2,2,0,13,2,12,53,123,7,0,42,20,0,25,109,34,33,0,8,87,22,0,25,141,27,5,93,26,123,10,29,11,14,5,43,6,0,0,6,1,0,0,0,0,0,3,4,24,31,132,33,18,15,4,33,11,97,60,16,11,39,20,84,16,19,0,20,39,26,31,4,29,80,104,30,35,145,48,53,106,33,47,111,108,77,129,131,80,191,165,88,121,133,116,108,94,38,44,80,126,112,48,39,103,63,34,46,32,6,31,124,11,4,40,22,0,23,105,36,31,0,7,89,21,0,28,132,29,3,91,27,120,12,29,13,16,4,38,18,0,3,28,0,4,4,4,0,0,37,16,20,71,116,6,2,40,22,1,24,110,36,35,0,8,87,23,3,25,133,27,4,92,25,121,10,31,1,17,6,13,16,0,0,28,0,2,4,10,1,1,57,18,21,75,124,9,2,40,19,1,25,102,35,31,0,8,83,25,0,26,140,29,3,93,25,124,10,26,6,15,4,18,27,0,2,33,1,0,4,18,1,0,64,18,22,77,116,9,2,34,19,0,26,109,36,32,0,7,75,16,0,28,126,26,5,97,23,121,10,31,22,17,5,38,13,0,1,74,0,5,4,22,0,3,71,17,20,70,120,5,2,42,23,2,25,105,30,28,0,6,89,22,3,14,140,22,6,76,22,121,9,19,8,15,4,42,19,0,0,128,2,4,23,34,2,2,67,10,21,124,110,7,41,89,18,1,64,128,39,24,0,43,102,48,1,85,137,14,83,93,44,172,18,106,102,0,60,80,33,0,83,95,1,23,102,81,4,129,119,117,129,129,86,187,117,80,48,120,174,102,67,71,131,35,62,53,37,5,31,126,11,3,40,20,0,22,109,36,31,0,7,90,21,0,26,121,25,6,87,29,123,11,28,2,15,4,41,14,0,2,36,1,0,2,14,0,0,65,12,19,75,120,10,3,38,23,0,24,110,35,33,0,7,85,16,0,28,137,29,4,96,26,121,10,33,4,18,5,39,19,0,1,34,0,0,2,13,0,0,67,15,20,76,119,7,2,40,20,0,25,110,36,32,0,7,88,25,0,24,143,29,2,91,24,122,11,31,4,15,4,34,18,0,1,80,0,0,3,13,0,0,68,16,23,75,118,9,1,58,22,0,24,109,32,35,0,7,78,18,0,22,134,30,2,93,25,123,10,32,5,16,4,31,18,0,2,116,0,5,3,18,1,2,71,15,24,75,140,10,4,35,20,2,21,109,37,30,0,7,90,20,2,11,124,24,5,69,24,114,9,21,17,15,2,48,19,0,1,116,2,6,5,19,1,2,60,9,21,100,120,5,25,86,22,2,58,126,38,11,0,61,102,45,3,97,133,17,61,92,41,171,16,134,133,0,42,134,32,0,82,72,2,41,114,58,15,135,108,176,27,76,110,18,7,116,42,2,90,17,125,23,45,20,64,11,4,54,4,0,71,98,2,3,108,37,2,61,31,31,72,136,76,3,61,43,1,27,102,27,34,0,11,92,8,0,22,102,10,8,96,23,122,11,43,4,9,10,14,24,0,0,18,0,2,0,6,1,0,67,16,27,77,142,10,1,38,24,0,26,110,38,35,0,7,89,25,0,17,133,25,2,94,28,119,15,31,6,7,5,19,2,0,1,17,0,1,2,11,1,0,65,16,20,78,118,8,2,42,19,0,22,107,34,35,0,9,92,27,1,25,139,25,5,93,26,121,10,30,4,22,5,11,9,0,2,29,1,0,3,18,1,0,71,14,22,77,119,12,2,36,22,0,23,110,34,32,0,9,84,22,0,19,126,24,6,89,25,122,10,33,6,16,6,37,17,0,2,28,0,0,2,12,0,0,68,6,14,49,119,8,0,47,21,0,24,108,34,33,0,9,86,22,0,24,143,28,5,94,27,122,10,29,7,17,5,42,17,0,2,37,0,1,2,10,0,0,53,14,61,114,38,74,39,82,59,76,57,56,32

Foldseek 3Di:
DLLVLLVQLPPPPVVSNLVSLLVLLVQLPDAQVSLVVNVVSPNLLSLLVCLPPPPVSSNLSSLSNLLSQLLYALVSLVSNVVSPNQLSLQVQLPPPDVSNNLSSLSNLQSQLQYALVSLVSNLVSPNQLSLQVQLPPPPVVSNLSSLSSLLSQLQYALVSLVSNVVSPNLLSLQVQLPDPPVVSNLSSLLSLLSQLLYAPVSLVSNVVSPNPVSLVVQCPPPDVVSNVSSCLNVQSSVPHRDNLSGFRPDPPRVVSNVVVVVVCPVVVVVVVVVVVVVVVVD/DCPPVVVVVVVVVCCVQANCLVVLVVCVVVPPQLVLLVQLPDPPVVSNLVSLVSLLVQLQHALVSLVSNVVSPNQLSLLVQLPPPPPVSNLSSLSNLLSQLQYALVSLVSNLVSPNLLSLLVCLPPPDPVSNLSSLSSLLSQLQYALVSLVSNVVSPNLLSLQVQLPPPDVVSNLSSLSSLQSQLQYAQVSLVSNVVNPNLLSLQVQLPPPDVVSLLSSLSSLLSQLQYDLVSLVSNVVSPNLVSLVVQLPPPDNSRNVSSVSSNVSSD/DLVPAVCVSVVVNVCVQQVCQVVLVVCVVVPVQLVLLVQLPDPDVVSNLVSLVNLLVQLQHALVSLVSNVVSPNLLSLQVQLPDPPVVSNLSSLSSLLSQLLYALVSLVSNVVSPNLLSLQVCLPPPDVVSNLSSLSSLLSQLQYALVSLVSNVVSPNLLSLQVQLPPPDVVSNLSSLSSLLSQLQYALVSLVSNVVSPNLLSLQVQLPPPDPVSLVSSLSNLQSQLQYDPVSLVSNVVSPNLVSLVVCCPPPDPVSNVSSVSSVVSSDD/DQLVLLVQLPPPPVVSVLVSLQVLLVQLQPAQVSLVVNVVSPNLLSLLVCLPPPDPSSNLSSLSNLLSQLQYALVSLVSNVVSPNLLSLLVCLPPPPVSNNLSSLSNLLSQLQYALVSLVSNVVSPNQLSLQVQLPPPDVVSNLSSLSSLLSQLQYALVSLVSNVVSPNQLSLQVQLPDPPVVSNLSSLSSLLSQLQYALVSLVSNVVSPNVVSLVVQCPDPDVVSNVSSVSSVVSSVVHD/DDDDDDDDDD

Radius of gyration: 33.97 Å; Cα contacts (8 Å, |Δi|>4): 1676; chains: 5; bounding box: 56×71×114 Å

CATH classification: 1.25.10.10

Nearest PDB structures (foldseek):
  5mfg-assembly1_C  TM=1.004E+00  e=1.254E-35  synthetic construct
  6s9l-assembly2_B  TM=9.258E-01  e=2.742E-30  synthetic construct
  4v3r-assembly2_B  TM=9.169E-01  e=1.834E-30  synthetic construct
  5mfm-assembly5_E  TM=9.187E-01  e=8.387E-30  synthetic construct
  5mfg-assembly1_D  TM=9.916E-01  e=1.834E-26  synthetic construct

B-factor: mean 49.25, std 16.07, range [25.04, 128.62]

Secondary structure (DSSP, 8-state):
-HHHHHHHTT-S-HHHHHHHHHHHHHHHSS-HHHHHHHHHTT-HHHHHHGGG-S-HHHHHHHHHHHHHHHTS-HHHHHHHHHHT-HHHHHHHTT-S-HHHHHHHHHHHHHHTTS-HHHHHHHHHTTHHHHHHHHTT-S-HHHHHHHHHHHHHHHTS-HHHHHHHHHTTHHHHHHHHTT-S-HHHHHHHHHHHHHHTTS-HHHHHHHHHTT-HHHHHHHTT-S-HHHHHHHHHHHHHHTTTT-GGG---SSTTHHHHHHHHHTTHHHHHHHHHHHHHHHHHT-/-HHHHHHHHHHHHHHHHHTTHHHHHHHHHTTHHHHHHHHTT-S-HHHHHHHHHHHHHHTTS-HHHHHHHHHTT-HHHHHHHTT-S-HHHHHHHHHHHHHHTTS-HHHHHHHHHTT-HHHHHHHHT-S-HHHHHHHHHHHHHHTTS-HHHHHHHHHTTHHHHHHHHTT-S-HHHHHHHHHHHHHHHTS-HHHHHHHHHTTHHHHHHHHTT-S-HHHHHHHHHHHHHHHTS-HHHHHHHHHTTHHHHHHHHTT-SSHHHHHHHHHHHHHH-/--TT---HHHHHHHHHHHTTHHHHHHHHHTT-HHHHHHHTT-S-HHHHHHHHHHHHHHHTS-HHHHHHHHHTTHHHHHHHHTT-S-HHHHHHHHHHHHHHHTS-HHHHHHHHHTTHHHHHHHHTT-S-HHHHHHHHHHHHHHHTS-HHHHHHHHHTTHHHHHHHHTT-S-HHHHHHHHHHHHHHTTS-HHHHHHHHHTTHHHHHHHHTT-S-HHHHHHHHHHHHHHHTS-HHHHHHHHHTTHHHHHHHTTT-S-HHHHHHHHHHHHHS--/-HHHHHHHTT-S-HHHHHHHHHHHHHHHTT-HHHHHHHHHTT-HHHHHHGGG-S-HHHHHHHHHHHHHHTTS-HHHHHHHHHHT-HHHHHHGGG-S-HHHHHHHHHHHHHHHTS-HHHHHHHHHTTHHHHHHHHTT-S-HHHHHHHHHHHHHHTTS-HHHHHHHHHTTHHHHHHHHTT-S-HHHHHHHHHHHHHHHTS-HHHHHHHHHTTHHHHHHHHTT-S-HHHHHHHHHHHHHHTT--/----------

Sequence (1072 aa):
ELPQMVQQLNSPDQQELQSALRKLSQIASGGNEQIQAVIDAGALPALVQLLSSPNEQILQEALWALSSNIASGGNEQIQAVIDAGALPALVQLLSSPNEQIILQEALWALSNIASGGNEQIQAVIDAGALPALVQLLSSPNEQILQQEALWALSNIASGGNEQIQAVIDAGALPALVQLLSSPNEQILQEALWALSNIASGGNEQIQAVIDAGALPALVQLLSSPNEQILQEALWALSNIASGGNEQKQAVKEAGALEKLEQLQSHENEKIQKEAQEALEKLQSHPDQQELQSALRKLSQIASGGNEQIQAVIDAGALPALVQLLSSPNEQILQEALWALSNIASSGGNEQIQAVIDAGALPALVQLLSSPNEQILQEALWALSNIASGGNEQIQAVIDAGALPALVQLLSSPNEQILQEALWALSNIASGGNEQIQAVIDAGALPALVQLLSSPNEQILQEALWALSNIASGGNEQIQAVIDAGALPALVQLLSSPNEQILQEALWALSNIASGGNEQKQAVKEAGALEKLEQLQSHENEKIQKEAQEALEKLQQMVQQLQSALRKLSQIASGGNEQIQAVIDAGALPALVQLLSSPNEQILQEALWALSNIASGGNEQIQAVIDAGALPALVQLLSSPNEQILQEALWALSNIASGGNEQIQAVIDAGALPALVQLLSSPNEQILQEALWWALSNIASGGNEQIQAVIDAGALPALVQLLSSPNEQILQEALWALSNIASGGNEQIQAVIDAGALPALVQLLSSPNEQILQEALWWALSNIASGGNEQKQAVKEAGALEKLEQLQSHENEKIQKEAQEALEKLQSELPQMVQQLNSPDQQELQSALRKLSQIASGGNEQIQAVIDAGALPALVQLLSSPNEQILQEALWALSNIASGGNEQIQAVIDAGALPALVQLLSSPNEQILQEALWALSSNIASGGNEQIQAVIDAGALPALVQLLSSPNEQILQEALWALSNIASGGNEQIQAVIDAGALPALVQLLSSPNEQILQEALWALSNIASGGNEQIQAVIDAGALPALVQLLSSPNEQILQEALWALSNIASGGRRRRRRRRRR